Protein AF-A0A7C6SWD1-F1 (afdb_monomer)

pLDDT: mean 77.85, std 13.73, range [25.59, 94.75]

Mean predicted aligned error: 21.2 Å

Radius of gyration: 55.33 Å; Cα contacts (8 Å, |Δi|>4): 1116; chains: 1; bounding box: 123×100×170 Å

Secondary structure (DSSP, 8-state):
-HHHHHTTHHHHHHHHHHHHHHHHHHHHHHHHHHHHHHHHHHHHHHH-STTT-SEEEEEEGGGHHHHHHHHHHHHHHH-TT-EEEE---BTTEEEEEEE--TTT-SHHHHHHHHHHHHTSTTEEEEEE--SSEEEEES--GGGHHHHHHHHHTSTTEEEEEEETTEEEEEEPTT--HHHHHHHHHHHHHTEEEEEEEPPTT---S-HHHHHHHHHHHHHHHS--S-EEE---S--SHHHHHHHHHHHHHHHHHHHHSEEEEEEE-SS----TT-EEEEE-TTS--TT---------------S-----SSEEEEEEEEETTEEEEEEEES-GGG---SSEEEEEE-TTS-EEEEEEEEEEEEHHHHHHHHHHHHHHHHHHHHHHHHHHHHHHHHHHHHHHHHHHHHHHHHHHHHHHHHHHHHHHH-TTS---HHHHHHHHHHHHHHHHHHHHHHHHHHHHHHHHHHHHHHHHHHHHHHHHHHHHHTT-----HHHHHHHHHHHHHHHHHHHHHHHHHHHHHHHHHHHHHHHHHHHHHHHHHHHHHHHTT-HHHHHTSTTHHHHHHHHHHHHHHHHHHHTTS-HHHHHHHHHHHHHHHHHHTTS-HHHHHHHHHHHHHHS----HHHHHHHHHHHHHHHTTSS----EEEEEEETTS-HHHHHHHHHHHH-TT-EEEEEES-EEEE-HHHHHHHHHHHHHHHHHHHHHHHHHHHHIIIIIHHHHHHHHHTT-HHHHHHHHHHHHHHHHHHHHHHHT--BTTB-HHHHHHHHHHHHHHHHHHHHHHS---HHHHHHHHHTT--HHHHIIIIIHHHS-S-HHHHHHTTS-STTS----------

Solvent-accessible surface area (backbone atoms only — not comparable to full-atom values): 45105 Å² total; per-residue (Å²): 104,78,64,39,58,75,73,50,52,56,59,57,49,52,48,44,52,51,49,51,30,51,53,36,29,51,53,21,48,51,52,24,47,52,54,41,52,55,55,47,54,64,51,32,75,78,67,49,58,90,56,60,37,34,33,34,41,34,23,34,48,95,30,43,71,65,24,52,58,49,51,54,50,55,34,68,75,76,38,80,75,48,49,77,45,83,50,74,71,54,94,66,25,34,30,38,36,34,21,65,42,77,90,49,70,43,52,71,46,50,56,51,47,48,54,59,55,51,70,34,58,47,42,76,46,68,45,82,53,53,53,60,45,39,33,38,33,69,41,52,78,54,46,40,68,59,53,42,55,57,54,38,71,40,79,47,40,68,41,41,42,83,53,85,75,26,40,37,39,32,40,38,97,85,40,60,62,70,59,43,51,51,53,52,45,53,55,34,62,45,30,26,32,38,39,42,35,37,50,64,92,45,75,68,95,50,62,65,65,51,39,53,54,49,36,54,47,31,42,76,70,20,60,25,88,40,62,42,74,28,50,73,94,77,73,58,61,71,54,49,52,46,50,50,50,49,49,51,50,42,57,54,46,62,66,47,29,22,35,32,48,30,43,54,72,43,95,71,88,80,51,60,76,41,52,34,36,31,33,61,89,81,70,77,74,84,88,79,72,83,87,86,83,80,91,79,90,74,98,82,73,76,95,70,74,90,69,74,86,43,37,34,25,40,25,68,43,66,59,94,58,36,33,37,19,38,30,45,34,52,52,71,89,83,51,91,66,75,63,25,39,28,17,37,46,51,99,83,70,42,75,69,50,74,32,31,39,26,36,72,48,48,48,50,58,52,51,49,50,53,47,52,51,51,44,52,51,52,52,55,48,53,54,49,52,55,53,53,42,54,50,35,52,52,49,51,53,50,53,51,46,49,54,50,38,53,56,26,49,52,44,28,48,54,24,43,51,54,29,51,56,41,28,78,71,32,94,72,34,29,40,52,72,69,40,42,51,44,31,52,47,29,44,52,55,30,50,56,44,46,52,52,45,54,52,53,54,59,58,47,61,57,48,57,57,51,52,55,51,51,52,52,52,53,54,55,50,50,53,55,52,51,61,52,59,76,67,60,69,94,63,57,69,68,59,48,52,53,51,51,48,52,50,52,50,51,52,56,47,52,58,50,51,55,60,47,52,44,59,53,50,55,44,53,64,63,43,50,67,49,54,55,43,51,51,50,42,50,52,53,50,53,51,55,30,65,77,48,75,33,62,62,57,39,29,60,30,75,57,21,63,61,54,47,48,54,51,44,53,50,50,48,60,47,47,61,56,57,68,68,54,64,58,69,64,50,47,51,55,41,50,50,43,37,52,54,52,57,59,56,64,74,58,59,60,68,58,53,42,52,54,48,50,51,52,55,73,66,49,81,95,61,56,36,18,56,42,29,43,48,44,51,50,47,48,41,47,74,72,47,80,69,50,83,30,48,66,47,33,34,41,29,31,56,81,36,39,66,70,48,42,49,52,51,49,30,69,72,76,35,83,76,45,48,74,49,77,46,63,41,37,42,81,44,79,36,71,66,63,50,52,53,47,52,52,55,48,47,29,20,36,47,22,40,54,41,34,53,52,40,43,52,51,50,39,59,37,48,45,15,36,57,28,30,49,31,39,72,71,73,34,52,68,60,25,40,54,47,31,18,53,51,27,15,50,44,34,38,51,25,33,66,74,58,60,33,47,50,92,99,56,54,70,69,56,44,27,53,52,17,22,52,52,15,39,53,45,41,74,45,7,58,79,76,21,50,62,67,61,67,60,53,53,49,36,53,75,72,66,48,51,75,55,52,43,41,56,66,52,45,39,71,62,28,56,90,25,69,59,35,64,70,42,66,86,71,47,71,78,83,77,72,79,75,92,80,86,80,80,89,133

Structure (mmCIF, N/CA/C/O backbone):
data_AF-A0A7C6SWD1-F1
#
_entry.id   AF-A0A7C6SWD1-F1
#
loop_
_atom_site.group_PDB
_atom_site.id
_atom_site.type_symbol
_atom_site.label_atom_id
_atom_site.label_alt_id
_atom_site.label_comp_id
_atom_site.label_asym_id
_atom_site.label_entity_id
_atom_site.label_seq_id
_atom_site.pdbx_PDB_ins_code
_atom_site.Cartn_x
_atom_site.Cartn_y
_atom_site.Cartn_z
_atom_site.occupancy
_atom_site.B_iso_or_equiv
_atom_site.auth_seq_id
_atom_site.auth_comp_id
_atom_site.auth_asym_id
_atom_site.auth_atom_id
_atom_site.pdbx_PDB_model_num
ATOM 1 N N . MET A 1 1 ? 45.838 28.287 -61.839 1.00 50.56 1 MET A N 1
ATOM 2 C CA . MET A 1 1 ? 45.898 26.916 -61.289 1.00 50.56 1 MET A CA 1
ATOM 3 C C . MET A 1 1 ? 47.101 26.147 -61.828 1.00 50.56 1 MET A C 1
ATOM 5 O O . MET A 1 1 ? 47.895 25.707 -61.017 1.00 50.56 1 MET A O 1
ATOM 9 N N . ARG A 1 2 ? 47.312 26.054 -63.155 1.00 46.94 2 ARG A N 1
ATOM 10 C CA . ARG A 1 2 ? 48.497 25.385 -63.741 1.00 46.94 2 ARG A CA 1
ATOM 11 C C . ARG A 1 2 ? 49.846 25.995 -63.311 1.00 46.94 2 ARG A C 1
ATOM 13 O O . ARG A 1 2 ? 50.797 25.250 -63.139 1.00 46.94 2 ARG A O 1
ATOM 20 N N . GLU A 1 3 ? 49.905 27.308 -63.073 1.00 53.56 3 GLU A N 1
ATOM 21 C CA . GLU A 1 3 ? 51.089 27.993 -62.511 1.00 53.56 3 GLU A CA 1
ATOM 22 C C . GLU A 1 3 ? 51.241 27.790 -60.992 1.00 53.56 3 GLU A C 1
ATOM 24 O O . GLU A 1 3 ? 52.304 27.381 -60.545 1.00 53.56 3 GLU A O 1
ATOM 29 N N . LEU A 1 4 ? 50.157 27.919 -60.210 1.00 55.97 4 LEU A N 1
ATOM 30 C CA . LEU A 1 4 ? 50.128 27.592 -58.766 1.00 55.97 4 LEU A CA 1
ATOM 31 C C . LEU A 1 4 ? 50.550 26.135 -58.464 1.00 55.97 4 LEU A C 1
ATOM 33 O O . LEU A 1 4 ? 51.129 25.860 -57.415 1.00 55.97 4 LEU A O 1
ATOM 37 N N . MET A 1 5 ? 50.262 25.203 -59.383 1.00 55.25 5 MET A N 1
ATOM 38 C CA . MET A 1 5 ? 50.677 23.795 -59.301 1.00 55.25 5 MET A CA 1
ATOM 39 C C . MET A 1 5 ? 52.165 23.582 -59.601 1.00 55.25 5 MET A C 1
ATOM 41 O O . MET A 1 5 ? 52.760 22.664 -59.045 1.00 55.25 5 MET A O 1
ATOM 45 N N . LYS A 1 6 ? 52.776 24.407 -60.462 1.00 54.31 6 LYS A N 1
ATOM 46 C CA . LYS A 1 6 ? 54.198 24.286 -60.827 1.00 54.31 6 LYS A CA 1
ATOM 47 C C . LYS A 1 6 ? 55.140 24.801 -59.731 1.00 54.31 6 LYS A C 1
ATOM 49 O O . LYS A 1 6 ? 56.269 24.339 -59.654 1.00 54.31 6 LYS A O 1
ATOM 54 N N . GLU A 1 7 ? 54.667 25.700 -58.865 1.00 60.09 7 GLU A N 1
ATOM 55 C CA . GLU A 1 7 ? 55.472 26.366 -57.822 1.00 60.09 7 GLU A CA 1
ATOM 56 C C . GLU A 1 7 ? 55.208 25.843 -56.390 1.00 60.09 7 GLU A C 1
ATOM 58 O O . GLU A 1 7 ? 55.654 26.429 -55.402 1.00 60.09 7 GLU A O 1
ATOM 63 N N . GLY A 1 8 ? 54.492 24.719 -56.250 1.00 66.75 8 GLY A N 1
ATOM 64 C CA . GLY A 1 8 ? 54.360 23.980 -54.985 1.00 66.75 8 GLY A CA 1
ATOM 65 C C . GLY A 1 8 ? 53.321 24.506 -53.983 1.00 66.75 8 GLY A C 1
ATOM 66 O O . GLY A 1 8 ? 53.178 23.920 -52.911 1.00 66.75 8 GLY A O 1
ATOM 67 N N . PHE A 1 9 ? 52.550 25.549 -54.312 1.00 71.75 9 PHE A N 1
ATOM 68 C CA . PHE A 1 9 ? 51.517 26.100 -53.417 1.00 71.75 9 PHE A CA 1
ATOM 69 C C . PHE A 1 9 ? 50.364 25.118 -53.153 1.00 71.75 9 PHE A C 1
ATOM 71 O O . PHE A 1 9 ? 49.789 25.101 -52.068 1.00 71.75 9 PHE A O 1
ATOM 78 N N . THR A 1 10 ? 50.046 24.244 -54.113 1.00 72.62 10 THR A N 1
ATOM 79 C CA . THR A 1 10 ? 49.031 23.193 -53.928 1.00 72.62 10 THR A CA 1
ATOM 80 C C . THR A 1 10 ? 49.428 22.153 -52.883 1.00 72.62 10 THR A C 1
ATOM 82 O O . THR A 1 10 ? 48.558 21.636 -52.187 1.00 72.62 10 THR A O 1
ATOM 85 N N . ARG A 1 11 ? 50.730 21.875 -52.722 1.00 76.06 11 ARG A N 1
ATOM 86 C CA . ARG A 1 11 ? 51.235 21.000 -51.655 1.00 76.06 11 ARG A CA 1
ATOM 87 C C . ARG A 1 11 ? 51.046 21.649 -50.288 1.00 76.06 11 ARG A C 1
ATOM 89 O O . ARG A 1 11 ? 50.593 20.980 -49.370 1.00 76.06 11 ARG A O 1
ATOM 96 N N . ASP A 1 12 ? 51.337 22.944 -50.173 1.00 76.44 12 ASP A N 1
ATOM 97 C CA . ASP A 1 12 ? 51.118 23.695 -48.931 1.00 76.44 12 ASP A CA 1
ATOM 98 C C . ASP A 1 12 ? 49.629 23.722 -48.559 1.00 76.44 12 ASP A C 1
ATOM 100 O O . ASP A 1 12 ? 49.278 23.511 -47.402 1.00 76.44 12 ASP A O 1
ATOM 104 N N . LEU A 1 13 ? 48.749 23.886 -49.548 1.00 78.62 13 LEU A N 1
ATOM 105 C CA . LEU A 1 13 ? 47.309 23.865 -49.330 1.00 78.62 13 LEU A CA 1
ATOM 106 C C . LEU A 1 13 ? 46.789 22.493 -48.872 1.00 78.62 13 LEU A C 1
ATOM 108 O O . LEU A 1 13 ? 46.004 22.424 -47.932 1.00 78.62 13 LEU A O 1
ATOM 112 N N . LEU A 1 14 ? 47.239 21.402 -49.499 1.00 82.81 14 LEU A N 1
ATOM 113 C CA . LEU A 1 14 ? 46.870 20.048 -49.070 1.00 82.81 14 LEU A CA 1
ATOM 114 C C . LEU A 1 14 ? 47.338 19.756 -47.640 1.00 82.81 14 LEU A C 1
ATOM 116 O O . LEU A 1 14 ? 46.611 19.122 -46.882 1.00 82.81 14 LEU A O 1
ATOM 120 N N . VAL A 1 15 ? 48.519 20.249 -47.254 1.00 83.56 15 VAL A N 1
ATOM 121 C CA . VAL A 1 15 ? 49.015 20.119 -45.877 1.00 83.56 15 VAL A CA 1
ATOM 122 C C . VAL A 1 15 ? 48.153 20.924 -44.903 1.00 83.56 15 VAL A C 1
ATOM 124 O O . VAL A 1 15 ? 47.833 20.412 -43.836 1.00 83.56 15 VAL A O 1
ATOM 127 N N . VAL A 1 16 ? 47.709 22.132 -45.266 1.00 83.69 16 VAL A N 1
ATOM 128 C CA . VAL A 1 16 ? 46.781 22.923 -44.434 1.00 83.69 16 VAL A CA 1
ATOM 129 C C . VAL A 1 16 ? 45.421 22.231 -44.300 1.00 83.69 16 VAL A C 1
ATOM 131 O O . VAL A 1 16 ? 44.880 22.165 -43.199 1.00 83.69 16 VAL A O 1
ATOM 134 N N . ILE A 1 17 ? 44.883 21.645 -45.372 1.00 86.19 17 ILE A N 1
ATOM 135 C CA . ILE A 1 17 ? 43.638 20.857 -45.314 1.00 86.19 17 ILE A CA 1
ATOM 136 C C . ILE A 1 17 ? 43.816 19.624 -44.411 1.00 86.19 17 ILE A C 1
ATOM 138 O O . ILE A 1 17 ? 42.980 19.354 -43.555 1.00 86.19 17 ILE A O 1
ATOM 142 N N . ALA A 1 18 ? 44.929 18.898 -44.528 1.00 87.12 18 ALA A N 1
ATOM 143 C CA . ALA A 1 18 ? 45.202 17.756 -43.656 1.00 87.12 18 ALA A CA 1
ATOM 144 C C . ALA A 1 18 ? 45.351 18.175 -42.180 1.00 87.12 18 ALA A C 1
ATOM 146 O O . ALA A 1 18 ? 44.801 17.530 -41.288 1.00 87.12 18 ALA A O 1
ATOM 147 N N . LEU A 1 19 ? 46.051 19.282 -41.919 1.00 87.75 19 LEU A N 1
ATOM 148 C CA . LEU A 1 19 ? 46.288 19.800 -40.572 1.00 87.75 19 LEU A CA 1
ATOM 149 C C . LEU A 1 19 ? 45.008 20.356 -39.930 1.00 87.75 19 LEU A C 1
ATOM 151 O O . LEU A 1 19 ? 44.788 20.144 -38.742 1.00 87.75 19 LEU A O 1
ATOM 155 N N . THR A 1 20 ? 44.142 21.015 -40.707 1.00 87.38 20 THR A N 1
ATOM 156 C CA . THR A 1 20 ? 42.818 21.481 -40.249 1.00 87.38 20 THR A CA 1
ATOM 157 C C . THR A 1 20 ? 41.886 20.318 -39.928 1.00 87.38 20 THR A C 1
ATOM 159 O O . THR A 1 20 ? 41.192 20.361 -38.912 1.00 87.38 20 THR A O 1
ATOM 162 N N . VAL A 1 21 ? 41.893 19.251 -40.736 1.00 90.31 21 VAL A N 1
ATOM 163 C CA . VAL A 1 21 ? 41.131 18.035 -40.423 1.00 90.31 21 VAL A CA 1
ATOM 164 C C . VAL A 1 21 ? 41.643 17.405 -39.132 1.00 90.31 21 VAL A C 1
ATOM 166 O O . VAL A 1 21 ? 40.830 17.102 -38.266 1.00 90.31 21 VAL A O 1
ATOM 169 N N . LEU A 1 22 ? 42.961 17.268 -38.959 1.00 90.88 22 LEU A N 1
ATOM 170 C CA . LEU A 1 22 ? 43.548 16.664 -37.760 1.00 90.88 22 LEU A CA 1
ATOM 171 C C . LEU A 1 22 ? 43.262 17.504 -36.507 1.00 90.88 22 LEU A C 1
ATOM 173 O O . LEU A 1 22 ? 42.763 16.974 -35.520 1.00 90.88 22 LEU A O 1
ATOM 177 N N . LEU A 1 23 ? 43.501 18.819 -36.552 1.00 89.62 23 LEU A N 1
ATOM 178 C CA . LEU A 1 23 ? 43.211 19.719 -35.430 1.00 89.62 23 LEU A CA 1
ATOM 179 C C . LEU A 1 23 ? 41.720 19.746 -35.091 1.00 89.62 23 LEU A C 1
ATOM 181 O O . LEU A 1 23 ? 41.357 19.627 -33.922 1.00 89.62 23 LEU A O 1
ATOM 185 N N . GLY A 1 24 ? 40.852 19.860 -36.097 1.00 87.88 24 GLY A N 1
ATOM 186 C CA . GLY A 1 24 ? 39.410 19.858 -35.878 1.00 87.88 24 GLY A CA 1
ATOM 187 C C . GLY A 1 24 ? 38.896 18.516 -35.359 1.00 87.88 24 GLY A C 1
ATOM 188 O O . GLY A 1 24 ? 38.059 18.507 -34.460 1.00 87.88 24 GLY A O 1
ATOM 189 N N . ALA A 1 25 ? 39.438 17.391 -35.831 1.00 90.31 25 ALA A N 1
ATOM 190 C CA . ALA A 1 25 ? 39.110 16.068 -35.308 1.00 90.31 25 ALA A CA 1
ATOM 191 C C . ALA A 1 25 ? 39.578 15.894 -33.855 1.00 90.31 25 ALA A C 1
ATOM 193 O O . ALA A 1 25 ? 38.829 15.353 -33.042 1.00 90.31 25 ALA A O 1
ATOM 194 N N . SER A 1 26 ? 40.765 16.399 -33.501 1.00 91.31 26 SER A N 1
ATOM 195 C CA . SER A 1 26 ? 41.279 16.384 -32.125 1.00 91.31 26 SER A CA 1
ATOM 196 C C . SER A 1 26 ? 40.416 17.219 -31.179 1.00 91.31 26 SER A C 1
ATOM 198 O O . SER A 1 26 ? 40.019 16.727 -30.125 1.00 91.31 26 SER A O 1
ATOM 200 N N . VAL A 1 27 ? 40.066 18.454 -31.566 1.00 90.88 27 VAL A N 1
ATOM 201 C CA . VAL A 1 27 ? 39.179 19.326 -30.774 1.00 90.88 27 VAL A CA 1
ATOM 202 C C . VAL A 1 27 ? 37.801 18.688 -30.619 1.00 90.88 27 VAL A C 1
ATOM 204 O O . VAL A 1 27 ? 37.294 18.579 -29.507 1.00 90.88 27 VAL A O 1
ATOM 207 N N . THR A 1 28 ? 37.223 18.203 -31.718 1.00 91.19 28 THR A N 1
ATOM 208 C CA . THR A 1 28 ? 35.916 17.534 -31.711 1.00 91.19 28 THR A CA 1
ATOM 209 C C . THR A 1 28 ? 35.915 16.316 -30.799 1.00 91.19 28 THR A C 1
ATOM 211 O O . THR A 1 28 ? 35.020 16.169 -29.971 1.00 91.19 28 THR A O 1
ATOM 214 N N . SER A 1 29 ? 36.930 15.459 -30.913 1.00 87.56 29 SER A N 1
ATOM 215 C CA . SER A 1 29 ? 37.047 14.256 -30.088 1.00 87.56 29 SER A CA 1
ATOM 216 C C . SER A 1 29 ? 37.226 14.604 -28.613 1.00 87.56 29 SER A C 1
ATOM 218 O O . SER A 1 29 ? 36.608 13.962 -27.768 1.00 87.56 29 SER A O 1
ATOM 220 N N . GLY A 1 30 ? 38.012 15.641 -28.302 1.00 89.31 30 GLY A N 1
ATOM 221 C CA . GLY A 1 30 ? 38.207 16.131 -26.938 1.00 89.31 30 GLY A CA 1
ATOM 222 C C . GLY A 1 30 ? 36.920 16.669 -26.310 1.00 89.31 30 GLY A C 1
ATOM 223 O O . GLY A 1 30 ? 36.567 16.265 -25.204 1.00 89.31 30 GLY A O 1
ATOM 224 N N . VAL A 1 31 ? 36.177 17.517 -27.030 1.00 88.88 31 VAL A N 1
ATOM 225 C CA . VAL A 1 31 ? 34.893 18.063 -26.552 1.00 88.88 31 VAL A CA 1
ATOM 226 C C . VAL A 1 31 ? 33.851 16.954 -26.402 1.00 88.88 31 VAL A C 1
ATOM 228 O O . VAL A 1 31 ? 33.197 16.864 -25.367 1.00 88.88 31 VAL A O 1
ATOM 231 N N . ALA A 1 32 ? 33.728 16.066 -27.391 1.00 86.69 32 ALA A N 1
ATOM 232 C CA . ALA A 1 32 ? 32.797 14.942 -27.327 1.00 86.69 32 ALA A CA 1
ATOM 233 C C . ALA A 1 32 ? 33.130 13.981 -26.173 1.00 86.69 32 ALA A C 1
ATOM 235 O O . ALA A 1 32 ? 32.223 13.461 -25.527 1.00 86.69 32 ALA A O 1
ATOM 236 N N . TYR A 1 33 ? 34.417 13.757 -25.890 1.00 85.88 33 TYR A N 1
ATOM 237 C CA . TYR A 1 33 ? 34.855 12.970 -24.740 1.00 85.88 33 TYR A CA 1
ATOM 238 C C . TYR A 1 33 ? 34.499 13.649 -23.414 1.00 85.88 33 TYR A C 1
ATOM 240 O O . TYR A 1 33 ? 33.935 12.995 -22.543 1.00 85.88 33 TYR A O 1
ATOM 248 N N . ALA A 1 34 ? 34.765 14.952 -23.277 1.00 87.06 34 ALA A N 1
ATOM 249 C CA . ALA A 1 34 ? 34.458 15.707 -22.063 1.00 87.06 34 ALA A CA 1
ATOM 250 C C . ALA A 1 34 ? 32.954 15.707 -21.745 1.00 87.06 34 ALA A C 1
ATOM 252 O O . ALA A 1 34 ? 32.561 15.429 -20.614 1.00 87.06 34 ALA A O 1
ATOM 253 N N . VAL A 1 35 ? 32.107 15.946 -22.753 1.00 85.12 35 VAL A N 1
ATOM 254 C CA . VAL A 1 35 ? 30.645 15.902 -22.587 1.00 85.12 35 VAL A CA 1
ATOM 255 C C . VAL A 1 35 ? 30.177 14.493 -22.223 1.00 85.12 35 VAL A C 1
ATOM 257 O O . VAL A 1 35 ? 29.372 14.331 -21.311 1.00 85.12 35 VAL A O 1
ATOM 260 N N . ASN A 1 36 ? 30.717 13.461 -22.877 1.00 82.31 36 ASN A N 1
ATOM 261 C CA . ASN A 1 36 ? 30.383 12.075 -22.553 1.00 82.31 36 ASN A CA 1
ATOM 262 C C . ASN A 1 36 ? 30.798 11.691 -21.125 1.00 82.31 36 ASN A C 1
ATOM 264 O O . ASN A 1 36 ? 30.042 11.011 -20.445 1.00 82.31 36 ASN A O 1
ATOM 268 N N . ALA A 1 37 ? 31.973 12.129 -20.664 1.00 82.00 37 ALA A N 1
ATOM 269 C CA . ALA A 1 37 ? 32.446 11.876 -19.305 1.00 82.00 37 ALA A CA 1
ATOM 270 C C . ALA A 1 37 ? 31.551 12.551 -18.254 1.00 82.00 37 ALA A C 1
ATOM 272 O O . ALA A 1 37 ? 31.176 11.913 -17.275 1.00 82.00 37 ALA A O 1
ATOM 273 N N . TYR A 1 38 ? 31.150 13.804 -18.492 1.00 81.94 38 TYR A N 1
ATOM 274 C CA . TYR A 1 38 ? 30.226 14.524 -17.613 1.00 81.94 38 TYR A CA 1
ATOM 275 C C . TYR A 1 38 ? 28.860 13.828 -17.512 1.00 81.94 38 TYR A C 1
ATOM 277 O O . TYR A 1 38 ? 28.358 13.605 -16.412 1.00 81.94 38 TYR A O 1
ATOM 285 N N . LEU A 1 39 ? 28.273 13.443 -18.651 1.00 75.69 39 LEU A N 1
ATOM 286 C CA . LEU A 1 39 ? 26.980 12.753 -18.675 1.00 75.69 39 LEU A CA 1
ATOM 287 C C . LEU A 1 39 ? 27.056 11.355 -18.049 1.00 75.69 39 LEU A C 1
ATOM 289 O O . LEU A 1 39 ? 26.149 10.964 -17.319 1.00 75.69 39 LEU A O 1
ATOM 293 N N . ALA A 1 40 ? 28.140 10.615 -18.301 1.00 69.62 40 ALA A N 1
ATOM 294 C CA . ALA A 1 40 ? 28.353 9.305 -17.699 1.00 69.62 40 ALA A CA 1
ATOM 295 C C . ALA A 1 40 ? 28.414 9.404 -16.171 1.00 69.62 40 ALA A C 1
ATOM 297 O O . ALA A 1 40 ? 27.711 8.656 -15.507 1.00 69.62 40 ALA A O 1
ATOM 298 N N . GLN A 1 41 ? 29.164 10.365 -15.619 1.00 75.31 41 GLN A N 1
ATOM 299 C CA . GLN A 1 41 ? 29.315 10.536 -14.170 1.00 75.31 41 GLN A CA 1
ATOM 300 C C . GLN A 1 41 ? 27.991 10.847 -13.449 1.00 75.31 41 GLN A C 1
ATOM 302 O O . GLN A 1 41 ? 27.778 10.389 -12.328 1.00 75.31 41 GLN A O 1
ATOM 307 N N . GLN A 1 42 ? 27.088 11.594 -14.090 1.00 72.94 42 GLN A N 1
ATOM 308 C CA . GLN A 1 42 ? 25.751 11.869 -13.547 1.00 72.94 42 GLN A CA 1
ATOM 309 C C . GLN A 1 42 ? 24.875 10.609 -13.494 1.00 72.94 42 GLN A C 1
ATOM 311 O O . GLN A 1 42 ? 24.130 10.410 -12.539 1.00 72.94 42 GLN A O 1
ATOM 316 N N . VAL A 1 43 ? 24.978 9.735 -14.499 1.00 67.62 43 VAL A N 1
ATOM 317 C CA . VAL A 1 43 ? 24.188 8.496 -14.558 1.00 67.62 43 VAL A CA 1
ATOM 318 C C . VAL A 1 43 ? 24.776 7.409 -13.653 1.00 67.62 43 VAL A C 1
ATOM 320 O O . VAL A 1 43 ? 24.034 6.730 -12.942 1.00 67.62 43 VAL A O 1
ATOM 323 N N . THR A 1 44 ? 26.101 7.272 -13.608 1.00 65.50 44 THR A N 1
ATOM 324 C CA . THR A 1 44 ? 26.785 6.241 -12.810 1.00 65.50 44 THR A CA 1
ATOM 325 C C . THR A 1 44 ? 26.741 6.529 -11.313 1.00 65.50 44 THR A C 1
ATOM 327 O O . THR A 1 44 ? 26.662 5.592 -10.522 1.00 65.50 44 THR A O 1
ATOM 330 N N . GLY A 1 45 ? 26.696 7.805 -10.908 1.00 60.56 45 GLY A N 1
ATOM 331 C CA . GLY A 1 45 ? 26.544 8.201 -9.504 1.00 60.56 45 GLY A CA 1
ATOM 332 C C . GLY A 1 45 ? 25.238 7.729 -8.851 1.00 60.56 45 GLY A C 1
ATOM 333 O O . GLY A 1 45 ? 25.189 7.591 -7.632 1.00 60.56 45 GLY A O 1
ATOM 334 N N . VAL A 1 46 ? 24.204 7.443 -9.648 1.00 63.31 46 VAL A N 1
ATOM 335 C CA . VAL A 1 46 ? 22.887 6.991 -9.163 1.00 63.31 46 VAL A CA 1
ATOM 336 C C . VAL A 1 46 ? 22.663 5.496 -9.420 1.00 63.31 46 VAL A C 1
ATOM 338 O O . VAL A 1 46 ? 22.012 4.830 -8.619 1.00 63.31 46 VAL A O 1
ATOM 341 N N . LEU A 1 47 ? 23.195 4.954 -10.522 1.00 62.12 47 LEU A N 1
ATOM 342 C CA . LEU A 1 47 ? 22.848 3.615 -11.025 1.00 62.12 47 LEU A CA 1
ATOM 343 C C . LEU A 1 47 ? 24.029 2.627 -11.129 1.00 62.12 47 LEU A C 1
ATOM 345 O O . LEU A 1 47 ? 23.800 1.485 -11.529 1.00 62.12 47 LEU A O 1
ATOM 349 N N . GLY A 1 48 ? 25.265 3.032 -10.808 1.00 65.50 48 GLY A N 1
ATOM 350 C CA . GLY A 1 48 ? 26.479 2.234 -11.051 1.00 65.50 48 GLY A CA 1
ATOM 351 C C . GLY A 1 48 ? 26.864 2.146 -12.536 1.00 65.50 48 GLY A C 1
ATOM 352 O O . GLY A 1 48 ? 26.088 2.552 -13.410 1.00 65.50 48 GLY A O 1
ATOM 353 N N . ASP A 1 49 ? 28.057 1.627 -12.842 1.00 68.12 49 ASP A N 1
ATOM 354 C CA . ASP A 1 49 ? 28.500 1.424 -14.225 1.00 68.12 49 ASP A CA 1
ATOM 355 C C . ASP A 1 49 ? 27.652 0.344 -14.935 1.00 68.12 49 ASP A C 1
ATOM 357 O O . ASP A 1 49 ? 27.032 -0.538 -14.324 1.00 68.12 49 ASP A O 1
ATOM 361 N N . LEU A 1 50 ? 27.575 0.427 -16.269 1.00 68.12 50 LEU A N 1
ATOM 362 C CA . LEU A 1 50 ? 26.811 -0.530 -17.073 1.00 68.12 50 LEU A CA 1
ATOM 363 C C . LEU A 1 50 ? 27.462 -1.920 -16.991 1.00 68.12 50 LEU A C 1
ATOM 365 O O . LEU A 1 50 ? 28.617 -2.085 -17.376 1.00 68.12 50 LEU A O 1
ATOM 369 N N . GLY A 1 51 ? 26.707 -2.917 -16.521 1.00 71.38 51 GLY A N 1
ATOM 370 C CA . GLY A 1 51 ? 27.190 -4.293 -16.349 1.00 71.38 51 GLY A CA 1
ATOM 371 C C . GLY A 1 51 ? 28.083 -4.520 -15.120 1.00 71.38 51 GLY A C 1
ATOM 372 O O . GLY A 1 51 ? 28.599 -5.627 -14.959 1.00 71.38 51 GLY A O 1
ATOM 373 N N . GLU A 1 52 ? 28.260 -3.506 -14.261 1.00 82.12 52 GLU A N 1
ATOM 374 C CA . GLU A 1 52 ? 29.004 -3.625 -12.996 1.00 82.12 52 GLU A CA 1
ATOM 375 C C . GLU A 1 52 ? 28.250 -4.494 -11.987 1.00 82.12 52 GLU A C 1
ATOM 377 O O . GLU A 1 52 ? 28.847 -5.363 -11.363 1.00 82.12 52 GLU A O 1
ATOM 382 N N . TYR A 1 53 ? 26.934 -4.297 -11.877 1.00 87.81 53 TYR A N 1
ATOM 383 C CA . TYR A 1 53 ? 26.061 -5.010 -10.946 1.00 87.81 53 TYR A CA 1
ATOM 384 C C . TYR A 1 53 ? 24.982 -5.789 -11.692 1.00 87.81 53 TYR A C 1
ATOM 386 O O . TYR A 1 53 ? 24.483 -5.344 -12.728 1.00 87.81 53 TYR A O 1
ATOM 394 N N . ASP A 1 54 ? 24.597 -6.930 -11.127 1.00 89.00 54 ASP A N 1
ATOM 395 C CA . ASP A 1 54 ? 23.650 -7.873 -11.718 1.00 89.00 54 ASP A CA 1
ATOM 396 C C . ASP A 1 54 ? 22.280 -7.838 -11.025 1.00 89.00 54 ASP A C 1
ATOM 398 O O . ASP A 1 54 ? 21.260 -8.098 -11.669 1.00 89.00 54 ASP A O 1
ATOM 402 N N . LEU A 1 55 ? 22.229 -7.476 -9.736 1.00 90.56 55 LEU A N 1
ATOM 403 C CA . LEU A 1 55 ? 20.997 -7.390 -8.946 1.00 90.56 55 LEU A CA 1
ATOM 404 C C . LEU A 1 55 ? 21.025 -6.203 -7.976 1.00 90.56 55 LEU A C 1
ATOM 406 O O . LEU A 1 55 ? 22.088 -5.784 -7.516 1.00 90.56 55 LEU A O 1
ATOM 410 N N . ILE A 1 56 ? 19.838 -5.708 -7.633 1.00 90.31 56 ILE A N 1
ATOM 411 C CA . ILE A 1 56 ? 19.597 -4.770 -6.537 1.00 90.31 56 ILE A CA 1
ATOM 412 C C . ILE A 1 56 ? 18.695 -5.465 -5.524 1.00 90.31 56 ILE A C 1
ATOM 414 O O . ILE A 1 56 ? 17.597 -5.900 -5.871 1.00 90.31 56 ILE A O 1
ATOM 418 N N . LEU A 1 57 ? 19.136 -5.550 -4.276 1.00 91.75 57 LEU A N 1
ATOM 419 C CA . LEU A 1 57 ? 18.291 -5.929 -3.153 1.00 91.75 57 LEU A CA 1
ATOM 420 C C . LEU A 1 57 ? 17.770 -4.657 -2.480 1.00 91.75 57 LEU A C 1
ATOM 422 O O . LEU A 1 57 ? 18.550 -3.813 -2.038 1.00 91.75 57 LEU A O 1
ATOM 426 N N . HIS A 1 58 ? 16.449 -4.531 -2.402 1.00 93.00 58 HIS A N 1
ATOM 427 C CA . HIS A 1 58 ? 15.787 -3.445 -1.690 1.00 93.00 58 HIS A CA 1
ATOM 428 C C . HIS A 1 58 ? 15.515 -3.881 -0.253 1.00 93.00 58 HIS A C 1
ATOM 430 O O . HIS A 1 58 ? 14.821 -4.875 -0.039 1.00 93.00 58 HIS A O 1
ATOM 436 N N . VAL A 1 59 ? 16.011 -3.129 0.725 1.00 92.69 59 VAL A N 1
ATOM 437 C CA . VAL A 1 59 ? 15.843 -3.409 2.157 1.00 92.69 59 VAL A CA 1
ATOM 438 C C . VAL A 1 59 ? 15.241 -2.186 2.834 1.00 92.69 59 VAL A C 1
ATOM 440 O O . VAL A 1 59 ? 15.592 -1.059 2.497 1.00 92.69 59 VAL A O 1
ATOM 443 N N . ARG A 1 60 ? 14.325 -2.387 3.778 1.00 91.69 60 ARG A N 1
ATOM 444 C CA . ARG A 1 60 ? 13.809 -1.303 4.621 1.00 91.69 60 ARG A CA 1
ATOM 445 C C . ARG A 1 60 ? 14.939 -0.676 5.444 1.00 91.69 60 ARG A C 1
ATOM 447 O O . ARG A 1 60 ? 15.762 -1.403 6.001 1.00 91.69 60 ARG A O 1
ATOM 454 N N . GLU A 1 61 ? 14.992 0.651 5.501 1.00 90.06 61 GLU A N 1
ATOM 455 C CA . GLU A 1 61 ? 16.095 1.393 6.128 1.00 90.06 61 GLU A CA 1
ATOM 456 C C . GLU A 1 61 ? 16.314 0.989 7.597 1.00 90.06 61 GLU A C 1
ATOM 458 O O . GLU A 1 61 ? 17.450 0.772 8.017 1.00 90.06 61 GLU A O 1
ATOM 463 N N . GLU A 1 62 ? 15.236 0.744 8.344 1.00 90.19 62 GLU A N 1
ATOM 464 C CA . GLU A 1 62 ? 15.273 0.313 9.745 1.00 90.19 62 GLU A CA 1
ATOM 465 C C . GLU A 1 62 ? 15.920 -1.066 9.969 1.00 90.19 62 GLU A C 1
ATOM 467 O O . GLU A 1 62 ? 16.331 -1.388 11.080 1.00 90.19 62 GLU A O 1
ATOM 472 N N . SER A 1 63 ? 16.020 -1.893 8.922 1.00 90.50 63 SER A N 1
ATOM 473 C CA . SER A 1 63 ? 16.606 -3.242 8.969 1.00 90.50 63 SER A CA 1
ATOM 474 C C . SER A 1 63 ? 17.972 -3.328 8.275 1.00 90.50 63 SER A C 1
ATOM 476 O O . SER A 1 63 ? 18.499 -4.426 8.096 1.00 90.50 63 SER A O 1
ATOM 478 N N . CYS A 1 64 ? 18.559 -2.191 7.883 1.00 89.69 64 CYS A N 1
ATOM 479 C CA . CYS A 1 64 ? 19.764 -2.135 7.050 1.00 89.69 64 CYS A CA 1
ATOM 480 C C . CYS A 1 64 ? 20.967 -2.870 7.672 1.00 89.69 64 CYS A C 1
ATOM 482 O O . CYS A 1 64 ? 21.618 -3.671 6.999 1.00 89.69 64 CYS A O 1
ATOM 484 N N . ASP A 1 65 ? 21.240 -2.662 8.963 1.00 88.94 65 ASP A N 1
ATOM 485 C CA . ASP A 1 65 ? 22.405 -3.265 9.625 1.00 88.94 65 ASP A CA 1
ATOM 486 C C . ASP A 1 65 ? 22.275 -4.787 9.780 1.00 88.94 65 ASP A C 1
ATOM 488 O O . ASP A 1 65 ? 23.238 -5.523 9.545 1.00 88.94 65 ASP A O 1
ATOM 492 N N . ALA A 1 66 ? 21.072 -5.271 10.109 1.00 88.75 66 ALA A N 1
ATOM 493 C CA . ALA A 1 66 ? 20.776 -6.701 10.184 1.00 88.75 66 ALA A CA 1
ATOM 494 C C . ALA A 1 66 ? 20.860 -7.361 8.799 1.00 88.75 66 ALA A C 1
ATOM 496 O O . ALA A 1 66 ? 21.422 -8.449 8.658 1.00 88.75 66 ALA A O 1
ATOM 497 N N . ALA A 1 67 ? 20.357 -6.679 7.768 1.00 90.75 67 ALA A N 1
ATOM 498 C CA . ALA A 1 67 ? 20.443 -7.145 6.394 1.00 90.75 67 ALA A CA 1
ATOM 499 C C . ALA A 1 67 ? 21.891 -7.227 5.907 1.00 90.75 67 ALA A C 1
ATOM 501 O O . ALA A 1 67 ? 22.270 -8.238 5.322 1.00 90.75 67 ALA A O 1
ATOM 502 N N . ARG A 1 68 ? 22.723 -6.213 6.191 1.00 91.94 68 ARG A N 1
ATOM 503 C CA . ARG A 1 68 ? 24.138 -6.189 5.786 1.00 91.94 68 ARG A CA 1
ATOM 504 C C . ARG A 1 68 ? 24.886 -7.424 6.299 1.00 91.94 68 ARG A C 1
ATOM 506 O O . ARG A 1 68 ? 25.566 -8.092 5.524 1.00 91.94 68 ARG A O 1
ATOM 513 N N . ALA A 1 69 ? 24.695 -7.771 7.5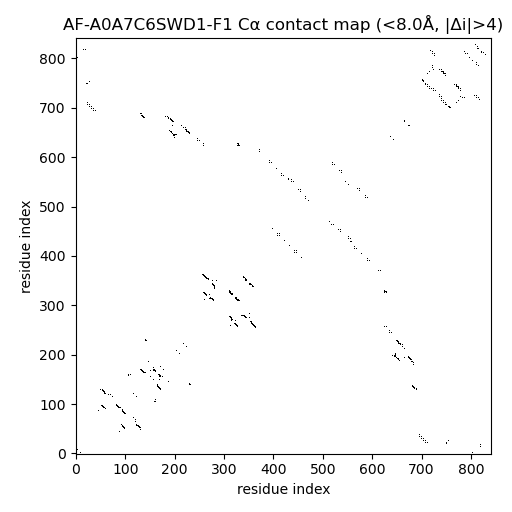73 1.00 89.69 69 ALA A N 1
ATOM 514 C CA . ALA A 1 69 ? 25.328 -8.941 8.180 1.00 89.69 69 ALA A CA 1
ATOM 515 C C . ALA A 1 69 ? 24.895 -10.268 7.525 1.00 89.69 69 ALA A C 1
ATOM 517 O O . ALA A 1 69 ? 25.729 -11.146 7.291 1.00 89.69 69 ALA A O 1
ATOM 518 N N . GLU A 1 70 ? 23.607 -10.422 7.202 1.00 91.06 70 GLU A N 1
ATOM 519 C CA . GLU A 1 70 ? 23.108 -11.649 6.569 1.00 91.06 70 GLU A CA 1
ATOM 520 C C . GLU A 1 70 ? 23.492 -11.727 5.080 1.00 91.06 70 GLU A C 1
ATOM 522 O O . GLU A 1 70 ? 23.843 -12.804 4.599 1.00 91.06 70 GLU A O 1
ATOM 527 N N . ILE A 1 71 ? 23.530 -10.601 4.356 1.00 91.44 71 ILE A N 1
ATOM 528 C CA . ILE A 1 71 ? 24.008 -10.537 2.962 1.00 91.44 71 ILE A CA 1
ATOM 529 C C . ILE A 1 71 ? 25.462 -11.017 2.871 1.00 91.44 71 ILE A C 1
ATOM 531 O O . ILE A 1 71 ? 25.776 -11.879 2.043 1.00 91.44 71 ILE A O 1
ATOM 535 N N . ASP A 1 72 ? 26.342 -10.518 3.745 1.00 89.31 72 ASP A N 1
ATOM 536 C CA . ASP A 1 72 ? 27.753 -10.922 3.776 1.00 89.31 72 ASP A CA 1
ATOM 537 C C . ASP A 1 72 ? 27.908 -12.426 4.043 1.00 89.31 72 ASP A C 1
ATOM 539 O O . ASP A 1 72 ? 28.765 -13.095 3.450 1.00 89.31 72 ASP A O 1
ATOM 543 N N . LYS A 1 73 ? 27.042 -12.990 4.892 1.00 88.81 73 LYS A N 1
ATOM 544 C CA . LYS A 1 73 ? 26.993 -14.424 5.191 1.00 88.81 73 LYS A CA 1
ATOM 545 C C . LYS A 1 73 ? 26.518 -15.249 3.992 1.00 88.81 73 LYS A C 1
ATOM 547 O O . LYS A 1 73 ? 27.178 -16.234 3.651 1.00 88.81 73 LYS A O 1
ATOM 552 N N . VAL A 1 74 ? 25.435 -14.841 3.322 1.00 88.75 74 VAL A N 1
ATOM 553 C CA . VAL A 1 74 ? 24.912 -15.496 2.105 1.00 88.75 74 VAL A CA 1
ATOM 554 C C . VAL A 1 74 ? 25.981 -15.530 1.010 1.00 88.75 74 VAL A C 1
ATOM 556 O O . VAL A 1 74 ? 26.229 -16.574 0.396 1.00 88.75 74 VAL A O 1
ATOM 559 N N . ILE A 1 75 ? 26.677 -14.413 0.803 1.00 88.44 75 ILE A N 1
ATOM 560 C CA . ILE A 1 75 ? 27.696 -14.291 -0.242 1.00 88.44 75 ILE A CA 1
ATOM 561 C C . ILE A 1 75 ? 28.947 -15.098 0.089 1.00 88.44 75 ILE A C 1
ATOM 563 O O . ILE A 1 75 ? 29.452 -15.831 -0.765 1.00 88.44 75 ILE A O 1
ATOM 567 N N . SER A 1 76 ? 29.411 -15.043 1.337 1.00 84.56 76 SER A N 1
ATOM 568 C CA . SER A 1 76 ? 30.588 -15.799 1.779 1.00 84.56 76 SER A CA 1
ATOM 569 C C . SER A 1 76 ? 30.372 -17.318 1.736 1.00 84.56 76 SER A C 1
ATOM 571 O O . SER A 1 76 ? 31.323 -18.066 1.488 1.00 84.56 76 SER A O 1
ATOM 573 N N . ALA A 1 77 ? 29.136 -17.781 1.956 1.00 82.56 77 ALA A N 1
ATOM 574 C CA . ALA A 1 77 ? 28.789 -19.200 1.974 1.00 82.56 77 ALA A CA 1
ATOM 575 C C . ALA A 1 77 ? 28.660 -19.814 0.569 1.00 82.56 77 ALA A C 1
ATOM 577 O O . ALA A 1 77 ? 29.159 -20.918 0.344 1.00 82.56 77 ALA A O 1
ATOM 578 N N . GLY A 1 78 ? 28.006 -19.115 -0.369 1.00 77.69 78 GLY A N 1
ATOM 579 C CA . GLY A 1 78 ? 27.608 -19.689 -1.665 1.00 77.69 78 GLY A CA 1
ATOM 580 C C . GLY A 1 78 ? 28.134 -18.981 -2.917 1.00 77.69 78 GLY A C 1
ATOM 581 O O . GLY A 1 78 ? 28.158 -19.594 -3.982 1.00 77.69 78 GLY A O 1
ATOM 582 N N . PHE A 1 79 ? 28.587 -17.727 -2.815 1.00 85.31 79 PHE A N 1
ATOM 583 C CA . PHE A 1 79 ? 28.877 -16.860 -3.968 1.00 85.31 79 PHE A CA 1
ATOM 584 C C . PHE A 1 79 ? 30.259 -16.202 -3.857 1.00 85.31 79 PHE A C 1
ATOM 586 O O . PHE A 1 79 ? 30.410 -14.983 -3.932 1.00 85.31 79 PHE A O 1
ATOM 593 N N . LYS A 1 80 ? 31.303 -17.024 -3.680 1.00 80.38 80 LYS A N 1
ATOM 594 C CA . LYS A 1 80 ? 32.691 -16.544 -3.563 1.00 80.38 80 LYS A CA 1
ATOM 595 C C . LYS A 1 80 ? 33.091 -15.705 -4.781 1.00 80.38 80 LYS A C 1
ATOM 597 O O . LYS A 1 80 ? 33.036 -16.182 -5.911 1.00 80.38 80 LYS A O 1
ATOM 602 N N . GLY A 1 81 ? 33.542 -14.477 -4.526 1.00 80.94 81 GLY A N 1
ATOM 603 C CA . GLY A 1 81 ? 33.926 -13.513 -5.560 1.00 80.94 81 GLY A CA 1
ATOM 604 C C . GLY A 1 81 ? 32.798 -12.585 -6.019 1.00 80.94 81 GLY A C 1
ATOM 605 O O . GLY A 1 81 ? 33.043 -11.761 -6.894 1.00 80.94 81 GLY A O 1
ATOM 606 N N . ALA A 1 82 ? 31.591 -12.695 -5.452 1.00 87.62 82 ALA A N 1
ATOM 607 C CA . ALA A 1 82 ? 30.574 -11.662 -5.611 1.00 87.62 82 ALA A CA 1
ATOM 608 C C . ALA A 1 82 ? 30.915 -10.433 -4.755 1.00 87.62 82 ALA A C 1
ATOM 610 O O . ALA A 1 82 ? 31.445 -10.556 -3.648 1.00 87.62 82 ALA A O 1
ATOM 611 N N . HIS A 1 83 ? 30.614 -9.250 -5.281 1.00 86.62 83 HIS A N 1
ATOM 612 C CA . HIS A 1 83 ? 30.868 -7.973 -4.621 1.00 86.62 83 HIS A CA 1
ATOM 613 C C . HIS A 1 83 ? 29.550 -7.268 -4.318 1.00 86.62 83 HIS A C 1
ATOM 615 O O . HIS A 1 83 ? 28.671 -7.209 -5.177 1.00 86.62 83 HIS A O 1
ATOM 621 N N . VAL A 1 84 ? 29.429 -6.712 -3.112 1.00 89.88 84 VAL A N 1
ATOM 622 C CA . VAL A 1 84 ? 28.272 -5.906 -2.706 1.00 89.88 84 VAL A CA 1
ATOM 623 C C . VAL A 1 84 ? 28.698 -4.482 -2.460 1.00 89.88 84 VAL A C 1
ATOM 625 O O . VAL A 1 84 ? 29.734 -4.227 -1.846 1.00 89.88 84 VAL A O 1
ATOM 628 N N . LYS A 1 85 ? 27.867 -3.554 -2.917 1.00 88.50 85 LYS A N 1
ATOM 629 C CA . LYS A 1 85 ? 27.999 -2.139 -2.618 1.00 88.50 85 LYS A CA 1
ATOM 630 C C . LYS A 1 85 ? 26.665 -1.588 -2.154 1.00 88.50 85 LYS A C 1
ATOM 632 O O . LYS A 1 85 ? 25.638 -1.789 -2.795 1.00 88.50 85 LYS A O 1
ATOM 637 N N . GLU A 1 86 ? 26.695 -0.857 -1.054 1.00 88.12 86 GLU A N 1
ATOM 638 C CA . GLU A 1 86 ? 25.535 -0.113 -0.588 1.00 88.12 86 GLU A CA 1
ATOM 639 C C . GLU A 1 86 ? 25.317 1.136 -1.451 1.00 88.12 86 GLU A C 1
ATOM 641 O O . GLU A 1 86 ? 26.242 1.893 -1.758 1.00 88.12 86 GLU A O 1
ATOM 646 N N . GLY A 1 87 ? 24.081 1.286 -1.901 1.00 82.69 87 GLY A N 1
ATOM 647 C CA . GLY A 1 87 ? 23.570 2.358 -2.733 1.00 82.69 87 GLY A CA 1
ATOM 648 C C . GLY A 1 87 ? 22.886 3.465 -1.936 1.00 82.69 87 GLY A C 1
ATOM 649 O O . GLY A 1 87 ? 22.744 3.363 -0.720 1.00 82.69 87 GLY A O 1
ATOM 650 N N . PRO A 1 88 ? 22.416 4.526 -2.614 1.00 78.69 88 PRO A N 1
ATOM 651 C CA . PRO A 1 88 ? 21.669 5.590 -1.958 1.00 78.69 88 PRO A CA 1
ATOM 652 C C . PRO A 1 88 ? 20.334 5.071 -1.407 1.00 78.69 88 PRO A C 1
ATOM 654 O O . PRO A 1 88 ? 19.679 4.226 -2.028 1.00 78.69 88 PRO A O 1
ATOM 657 N N . VAL A 1 89 ? 19.916 5.617 -0.265 1.00 83.69 89 VAL A N 1
ATOM 658 C CA . VAL A 1 89 ? 18.585 5.385 0.307 1.00 83.69 89 VAL A CA 1
ATOM 659 C C . VAL A 1 89 ? 17.555 6.155 -0.513 1.00 83.69 89 VAL A C 1
ATOM 661 O O . VAL A 1 89 ? 17.712 7.349 -0.768 1.00 83.69 89 VAL A O 1
ATOM 664 N N . VAL A 1 90 ? 16.496 5.471 -0.943 1.00 79.75 90 VAL A N 1
ATOM 665 C CA . VAL A 1 90 ? 15.411 6.065 -1.731 1.00 79.75 90 VAL A CA 1
ATOM 666 C C . VAL A 1 90 ? 14.084 5.675 -1.096 1.00 79.75 90 VAL A C 1
ATOM 668 O O . VAL A 1 90 ? 13.786 4.489 -0.988 1.00 79.75 90 VAL A O 1
ATOM 671 N N . LEU A 1 91 ? 13.281 6.666 -0.691 1.00 80.50 91 LEU A N 1
ATOM 672 C CA . LEU A 1 91 ? 11.945 6.462 -0.106 1.00 80.50 91 LEU A CA 1
ATOM 673 C C . LEU A 1 91 ? 11.947 5.492 1.099 1.00 80.50 91 LEU A C 1
ATOM 675 O O . LEU A 1 91 ? 11.113 4.590 1.169 1.00 80.50 91 LEU A O 1
ATOM 679 N N . GLY A 1 92 ? 12.915 5.636 2.012 1.00 82.31 92 GLY A N 1
ATOM 680 C CA . GLY A 1 92 ? 13.047 4.772 3.197 1.00 82.31 92 GLY A CA 1
ATOM 681 C C . GLY A 1 92 ? 13.518 3.342 2.897 1.00 82.31 92 GLY A C 1
ATOM 682 O O . GLY A 1 92 ? 13.354 2.444 3.722 1.00 82.31 92 GLY A O 1
ATOM 683 N N . LYS A 1 93 ? 14.069 3.095 1.698 1.00 85.94 93 LYS A N 1
ATOM 684 C CA . LYS A 1 93 ? 14.659 1.808 1.309 1.00 85.94 93 LYS A CA 1
ATOM 685 C C . LYS A 1 93 ? 16.145 1.960 1.003 1.00 85.94 93 LYS A C 1
ATOM 687 O O . LYS A 1 93 ? 16.522 2.708 0.096 1.00 85.94 93 LYS A O 1
ATOM 692 N N . SER A 1 94 ? 16.968 1.205 1.718 1.00 88.44 94 SER A N 1
ATOM 693 C CA . SER A 1 94 ? 18.386 1.007 1.426 1.00 88.44 94 SER A CA 1
ATOM 694 C C . SER A 1 94 ? 18.543 0.024 0.268 1.00 88.44 94 SER A C 1
ATOM 696 O O . SER A 1 94 ? 17.919 -1.038 0.239 1.00 88.44 94 SER A O 1
ATOM 698 N N . ASN A 1 95 ? 19.372 0.382 -0.709 1.00 90.38 95 ASN A N 1
ATOM 699 C CA . ASN A 1 95 ? 19.587 -0.419 -1.912 1.00 90.38 95 ASN A CA 1
ATOM 700 C C . ASN A 1 95 ? 20.959 -1.089 -1.845 1.00 90.38 95 ASN A C 1
ATOM 702 O O . ASN A 1 95 ? 21.964 -0.395 -1.762 1.00 90.38 95 ASN A O 1
ATOM 706 N N . PHE A 1 96 ? 21.028 -2.413 -1.934 1.00 90.81 96 PHE A N 1
ATOM 707 C CA . PHE A 1 96 ? 22.291 -3.147 -2.019 1.00 90.81 96 PHE A CA 1
ATOM 708 C C . PHE A 1 96 ? 22.506 -3.645 -3.443 1.00 90.81 96 PHE A C 1
ATOM 710 O O . PHE A 1 96 ? 21.734 -4.454 -3.955 1.00 90.81 96 PHE A O 1
ATOM 717 N N . PHE A 1 97 ? 23.562 -3.166 -4.089 1.00 90.31 97 PHE A N 1
ATOM 718 C CA . PHE A 1 97 ? 23.964 -3.592 -5.420 1.00 90.31 97 PHE A CA 1
ATOM 719 C C . PHE A 1 97 ? 24.877 -4.811 -5.330 1.00 90.31 97 PHE A C 1
ATOM 721 O O . PHE A 1 97 ? 25.878 -4.775 -4.618 1.00 90.31 97 PHE A O 1
ATOM 728 N N . VAL A 1 98 ? 24.554 -5.872 -6.070 1.00 91.00 98 VAL A N 1
ATOM 729 C CA . VAL A 1 98 ? 25.296 -7.139 -6.053 1.00 91.00 98 VAL A CA 1
ATOM 730 C C . VAL A 1 98 ? 25.845 -7.440 -7.443 1.00 91.00 98 VAL A C 1
ATOM 732 O O . VAL A 1 98 ? 25.097 -7.506 -8.418 1.00 91.00 98 VAL A O 1
ATOM 735 N N . ALA A 1 99 ? 27.159 -7.627 -7.527 1.00 90.56 99 ALA A N 1
ATOM 736 C CA . ALA A 1 99 ? 27.892 -8.006 -8.728 1.00 90.56 99 ALA A CA 1
ATOM 737 C C . ALA A 1 99 ? 28.341 -9.466 -8.625 1.00 90.56 99 ALA A C 1
ATOM 739 O O . ALA A 1 99 ? 28.977 -9.848 -7.641 1.00 90.56 99 ALA A O 1
ATOM 740 N N . LEU A 1 100 ? 28.035 -10.278 -9.636 1.00 89.56 100 LEU A N 1
ATOM 741 C CA . LEU A 1 100 ? 28.440 -11.677 -9.708 1.00 89.56 100 LEU A CA 1
ATOM 742 C C . LEU A 1 100 ? 29.684 -11.846 -10.590 1.00 89.56 100 LEU A C 1
ATOM 744 O O . LEU A 1 100 ? 29.784 -11.230 -11.652 1.00 89.56 100 LEU A O 1
ATOM 748 N N . PRO A 1 101 ? 30.611 -12.749 -10.225 1.00 87.75 101 PRO A N 1
ATOM 749 C CA . PRO A 1 101 ? 31.679 -13.148 -11.128 1.00 87.75 101 PRO A CA 1
ATOM 750 C C . PRO A 1 101 ? 31.096 -13.903 -12.330 1.00 87.75 101 PRO A C 1
ATOM 752 O O . PRO A 1 101 ? 30.107 -14.630 -12.208 1.00 87.75 101 PRO A O 1
ATOM 755 N N . ASP A 1 102 ? 31.747 -13.801 -13.491 1.00 84.38 102 ASP A N 1
ATOM 756 C CA . ASP A 1 102 ? 31.218 -14.343 -14.753 1.00 84.38 102 ASP A CA 1
ATOM 757 C C . ASP A 1 102 ? 30.896 -15.844 -14.715 1.00 84.38 102 ASP A C 1
ATOM 759 O O . ASP A 1 102 ? 29.998 -16.289 -15.425 1.00 84.38 102 ASP A O 1
ATOM 763 N N . GLN A 1 103 ? 31.576 -16.621 -13.868 1.00 83.62 103 GLN A N 1
ATOM 764 C CA . GLN A 1 103 ? 31.325 -18.056 -13.674 1.00 83.62 103 GLN A CA 1
ATOM 765 C C . GLN A 1 103 ? 29.969 -18.339 -13.004 1.00 83.62 103 GLN A C 1
ATOM 767 O O . GLN A 1 103 ? 29.374 -19.386 -13.247 1.00 83.62 103 GLN A O 1
ATOM 772 N N . LEU A 1 104 ? 29.475 -17.410 -12.178 1.00 85.44 104 LEU A N 1
ATOM 773 C CA . LEU A 1 104 ? 28.202 -17.518 -11.456 1.00 85.44 104 LEU A CA 1
ATOM 774 C C . LEU A 1 104 ? 27.042 -16.831 -12.194 1.00 85.44 104 LEU A C 1
ATOM 776 O O . LEU A 1 104 ? 25.884 -17.066 -11.846 1.00 85.44 104 LEU A O 1
ATOM 780 N N . ARG A 1 105 ? 27.327 -16.048 -13.246 1.00 88.88 105 ARG A N 1
ATOM 781 C CA . ARG A 1 105 ? 26.328 -15.456 -14.154 1.00 88.88 105 ARG A CA 1
ATOM 782 C C . ARG A 1 105 ? 25.665 -16.532 -15.022 1.00 88.88 105 ARG A C 1
ATOM 784 O O . ARG A 1 105 ? 25.998 -16.722 -16.191 1.00 88.88 105 ARG A O 1
ATOM 791 N N . SER A 1 106 ? 24.739 -17.260 -14.415 1.00 89.88 106 SER A N 1
ATOM 792 C CA . SER A 1 106 ? 23.923 -18.314 -15.022 1.00 89.88 106 SER A CA 1
ATOM 793 C C . SER A 1 106 ? 22.503 -18.249 -14.458 1.00 89.88 106 SER A C 1
ATOM 795 O O . SER A 1 106 ? 22.318 -17.732 -13.354 1.00 89.88 106 SER A O 1
ATOM 797 N N . ARG A 1 107 ? 21.510 -18.810 -15.167 1.00 88.94 107 ARG A N 1
ATOM 798 C CA . ARG A 1 107 ? 20.122 -18.929 -14.673 1.00 88.94 107 ARG A CA 1
ATOM 799 C C . ARG A 1 107 ? 20.050 -19.454 -13.227 1.00 88.94 107 ARG A C 1
ATOM 801 O O . ARG A 1 107 ? 19.543 -18.724 -12.380 1.00 88.94 107 ARG A O 1
ATOM 808 N N . PRO A 1 108 ? 20.585 -20.649 -12.897 1.00 87.00 108 PRO A N 1
ATOM 809 C CA . PRO A 1 108 ? 20.486 -21.175 -11.536 1.00 87.00 108 PRO A CA 1
ATOM 810 C C . PRO A 1 108 ? 21.266 -20.333 -10.520 1.00 87.00 108 PRO A C 1
ATOM 812 O O . PRO A 1 108 ? 20.836 -20.221 -9.379 1.00 87.00 108 PRO A O 1
ATOM 815 N N . GLY A 1 109 ? 22.385 -19.715 -10.913 1.00 86.81 109 GLY A N 1
ATOM 816 C CA . GLY A 1 109 ? 23.138 -18.820 -10.030 1.00 86.81 109 GLY A CA 1
ATOM 817 C C . GLY A 1 109 ? 22.336 -17.580 -9.631 1.00 86.81 109 GLY A C 1
ATOM 818 O O . GLY A 1 109 ? 22.264 -17.250 -8.450 1.00 86.81 109 GLY A O 1
ATOM 819 N N . LEU A 1 110 ? 21.688 -16.932 -10.600 1.00 88.69 110 LEU A N 1
ATOM 820 C CA . LEU A 1 110 ? 20.879 -15.730 -10.383 1.00 88.69 110 LEU A CA 1
ATOM 821 C C . LEU A 1 110 ? 19.587 -16.015 -9.623 1.00 88.69 110 LEU A C 1
ATOM 823 O O . LEU A 1 110 ? 19.274 -15.301 -8.673 1.00 88.69 110 LEU A O 1
ATOM 827 N N . GLU A 1 111 ? 18.850 -17.054 -10.017 1.00 87.00 111 GLU A N 1
ATOM 828 C CA . GLU A 1 111 ? 17.578 -17.407 -9.379 1.00 87.00 111 GLU A CA 1
ATOM 829 C C . GLU A 1 111 ? 17.793 -17.856 -7.924 1.00 87.00 111 GLU A C 1
ATOM 831 O O . GLU A 1 111 ? 17.061 -17.422 -7.032 1.00 87.00 111 GLU A O 1
ATOM 836 N N . ASN A 1 112 ? 18.843 -18.643 -7.650 1.00 89.44 112 ASN A N 1
ATOM 837 C CA . ASN A 1 112 ? 19.182 -19.039 -6.280 1.00 89.44 112 ASN A CA 1
ATOM 838 C C . ASN A 1 112 ? 19.646 -17.849 -5.435 1.00 89.44 112 ASN A C 1
ATOM 840 O O . ASN A 1 112 ? 19.243 -17.737 -4.279 1.00 89.44 112 ASN A O 1
ATOM 844 N N . LEU A 1 113 ? 20.470 -16.955 -5.994 1.00 89.00 113 LEU A N 1
ATOM 845 C CA . LEU A 1 113 ? 20.915 -15.762 -5.277 1.00 89.00 113 LEU A CA 1
ATOM 846 C C . LEU A 1 113 ? 19.733 -14.855 -4.928 1.00 89.00 113 LEU A C 1
ATOM 848 O O . LEU A 1 113 ? 19.612 -14.433 -3.784 1.00 89.00 113 LEU A O 1
ATOM 852 N N . ALA A 1 114 ? 18.848 -14.582 -5.889 1.00 88.62 114 ALA A N 1
ATOM 853 C CA . ALA A 1 114 ? 17.672 -13.751 -5.662 1.00 88.62 114 ALA A CA 1
ATOM 854 C C . ALA A 1 114 ? 16.747 -14.345 -4.593 1.00 88.62 114 ALA A C 1
ATOM 856 O O . ALA A 1 114 ? 16.243 -13.606 -3.751 1.00 88.62 114 ALA A O 1
ATOM 857 N N . LYS A 1 115 ? 16.571 -15.674 -4.580 1.00 88.62 115 LYS A N 1
ATOM 858 C CA . LYS A 1 115 ? 15.801 -16.360 -3.537 1.00 88.62 115 LYS A CA 1
ATOM 859 C C . LYS A 1 115 ? 16.417 -16.156 -2.150 1.00 88.62 115 LYS A C 1
ATOM 861 O O . LYS A 1 115 ? 15.716 -15.740 -1.239 1.00 88.62 115 LYS A O 1
ATOM 866 N N . LEU A 1 116 ? 17.723 -16.392 -2.010 1.00 89.62 116 LEU A N 1
ATOM 867 C CA . LEU A 1 116 ? 18.426 -16.250 -0.729 1.00 89.62 116 LEU A CA 1
ATOM 868 C C . LEU A 1 116 ? 18.462 -14.797 -0.238 1.00 89.62 116 LEU A C 1
ATOM 870 O O . LEU A 1 116 ? 18.274 -14.543 0.945 1.00 89.62 116 LEU A O 1
ATOM 874 N N . LEU A 1 117 ? 18.665 -13.833 -1.140 1.00 89.69 117 LEU A N 1
ATOM 875 C CA . LEU A 1 117 ? 18.624 -12.407 -0.805 1.00 89.69 117 LEU A CA 1
ATOM 876 C C . LEU A 1 117 ? 17.208 -11.932 -0.447 1.00 89.69 117 LEU A C 1
ATOM 878 O O . LEU A 1 117 ? 17.061 -11.015 0.352 1.00 89.69 117 LEU A O 1
ATOM 882 N N . GLY A 1 118 ? 16.171 -12.556 -1.010 1.00 86.44 118 GLY A N 1
ATOM 883 C CA . GLY A 1 118 ? 14.777 -12.276 -0.668 1.00 86.44 118 GLY A CA 1
ATOM 884 C C . GLY A 1 118 ? 14.373 -12.726 0.740 1.00 86.44 118 GLY A C 1
ATOM 885 O O . GLY A 1 118 ? 13.400 -12.206 1.274 1.00 86.44 118 GLY A O 1
ATOM 886 N N . GLU A 1 119 ? 15.118 -13.650 1.353 1.00 89.38 119 GLU A N 1
ATOM 887 C CA . GLU A 1 119 ? 14.892 -14.139 2.724 1.00 89.38 119 GLU A CA 1
ATOM 888 C C . GLU A 1 119 ? 15.626 -13.294 3.790 1.00 89.38 119 GLU A C 1
ATOM 890 O O . GLU A 1 119 ? 15.490 -13.539 4.989 1.00 89.38 119 GLU A O 1
ATOM 895 N N . VAL A 1 120 ? 16.398 -12.284 3.373 1.00 92.19 120 VAL A N 1
ATOM 896 C CA . VAL A 1 120 ? 17.143 -11.392 4.273 1.00 92.19 120 VAL A CA 1
ATOM 897 C C . VAL A 1 120 ? 16.177 -10.515 5.093 1.00 92.19 120 VAL A C 1
ATOM 899 O O . VAL A 1 120 ? 15.182 -10.023 4.553 1.00 92.19 120 VAL A O 1
ATOM 902 N N . PRO A 1 121 ? 16.461 -10.247 6.385 1.00 87.12 121 PRO A N 1
ATOM 903 C CA . PRO A 1 121 ? 15.634 -9.370 7.213 1.00 87.12 121 PRO A CA 1
ATOM 904 C C . PRO A 1 121 ? 15.393 -7.998 6.573 1.00 87.12 121 PRO A C 1
ATOM 906 O O . PRO A 1 121 ? 16.326 -7.323 6.146 1.00 87.12 121 PRO A O 1
ATOM 909 N N . GLY A 1 122 ? 14.129 -7.578 6.503 1.00 87.00 122 GLY A N 1
ATOM 910 C CA . GLY A 1 122 ? 13.747 -6.293 5.911 1.00 87.00 122 GLY A CA 1
ATOM 911 C C . GLY A 1 122 ? 13.792 -6.241 4.379 1.00 87.00 122 GLY A C 1
ATOM 912 O O . GLY A 1 122 ? 13.534 -5.173 3.816 1.00 87.00 122 GLY A O 1
ATOM 913 N N . ALA A 1 123 ? 14.080 -7.352 3.690 1.00 88.69 123 ALA A N 1
ATOM 914 C CA . ALA A 1 123 ? 14.007 -7.426 2.235 1.00 88.69 123 ALA A CA 1
ATOM 915 C C . ALA A 1 123 ? 12.588 -7.089 1.743 1.00 88.69 123 ALA A C 1
ATOM 917 O O . ALA A 1 123 ? 11.590 -7.666 2.163 1.00 88.69 123 ALA A O 1
ATOM 918 N N . SER A 1 124 ? 12.504 -6.120 0.837 1.00 84.00 124 SER A N 1
ATOM 919 C CA . SER A 1 124 ? 11.265 -5.674 0.190 1.00 84.00 124 SER A CA 1
ATOM 920 C C . SER A 1 124 ? 11.145 -6.165 -1.254 1.00 84.00 124 SER A C 1
ATOM 922 O O . SER A 1 124 ? 10.095 -6.001 -1.870 1.00 84.00 124 SER A O 1
ATOM 924 N N . GLY A 1 125 ? 12.219 -6.725 -1.814 1.00 85.75 125 GLY A N 1
ATOM 925 C CA . GLY A 1 125 ? 12.246 -7.276 -3.164 1.00 85.75 125 GLY A CA 1
ATOM 926 C C . GLY A 1 125 ? 13.641 -7.257 -3.784 1.00 85.75 125 GLY A C 1
ATOM 927 O O . GLY A 1 125 ? 14.517 -6.500 -3.363 1.00 85.75 125 GLY A O 1
ATOM 928 N N . VAL A 1 126 ? 13.823 -8.084 -4.812 1.00 89.06 126 VAL A N 1
ATOM 929 C CA . VAL A 1 126 ? 15.047 -8.155 -5.616 1.00 89.06 126 VAL A CA 1
ATOM 930 C C . VAL A 1 126 ? 14.727 -7.710 -7.038 1.00 89.06 126 VAL A C 1
ATOM 932 O O . VAL A 1 126 ? 13.773 -8.196 -7.641 1.00 89.06 126 VAL A O 1
ATOM 935 N N . THR A 1 127 ? 15.544 -6.812 -7.576 1.00 88.38 127 THR A N 1
ATOM 936 C CA . THR A 1 127 ? 15.441 -6.318 -8.951 1.00 88.38 127 THR A CA 1
ATOM 937 C C . THR A 1 127 ? 16.657 -6.774 -9.748 1.00 88.38 127 THR A C 1
ATOM 939 O O . THR A 1 127 ? 17.792 -6.469 -9.385 1.00 88.38 127 THR A O 1
ATOM 942 N N . PHE A 1 128 ? 16.444 -7.468 -10.866 1.00 88.38 128 PHE A N 1
ATOM 943 C CA . PHE A 1 128 ? 17.531 -7.858 -11.765 1.00 88.38 128 PHE A CA 1
ATOM 944 C C . PHE A 1 128 ? 17.940 -6.690 -12.669 1.00 88.38 128 PHE A C 1
ATOM 946 O O . PHE A 1 128 ? 17.107 -6.087 -13.350 1.00 88.38 128 PHE A O 1
ATOM 953 N N . ILE A 1 129 ? 19.238 -6.390 -12.700 1.00 85.88 129 ILE A N 1
ATOM 954 C CA . ILE A 1 129 ? 19.837 -5.309 -13.501 1.00 85.88 129 ILE A CA 1
ATOM 955 C C . ILE A 1 129 ? 21.016 -5.778 -14.363 1.00 85.88 129 ILE A C 1
ATOM 957 O O . ILE A 1 129 ? 21.764 -4.941 -14.867 1.00 85.88 129 ILE A O 1
ATOM 961 N N . ILE A 1 130 ? 21.163 -7.096 -14.528 1.00 87.75 130 ILE A N 1
ATOM 962 C CA . ILE A 1 130 ? 22.171 -7.734 -15.379 1.00 87.75 130 ILE A CA 1
ATOM 963 C C . ILE A 1 130 ? 22.110 -7.205 -16.817 1.00 87.75 130 ILE A C 1
ATOM 965 O O . ILE A 1 130 ? 21.037 -7.075 -17.403 1.00 87.75 130 ILE A O 1
ATOM 969 N N . GLU A 1 131 ? 23.274 -6.919 -17.391 1.00 84.00 131 GLU A N 1
ATOM 970 C CA . GLU A 1 131 ? 23.435 -6.383 -18.744 1.00 84.00 131 GLU A CA 1
ATOM 971 C C . GLU A 1 131 ? 24.579 -7.120 -19.465 1.00 84.00 131 GLU A C 1
ATOM 973 O O . GLU A 1 131 ? 25.526 -7.551 -18.799 1.00 84.00 131 GLU A O 1
ATOM 978 N N . PRO A 1 132 ? 24.561 -7.236 -20.808 1.00 85.56 132 PRO A N 1
ATOM 979 C CA . PRO A 1 132 ? 23.514 -6.789 -21.736 1.00 85.56 132 PRO A CA 1
ATOM 980 C C . PRO A 1 132 ? 22.274 -7.702 -21.723 1.00 85.56 132 PRO A C 1
ATOM 982 O O . PRO A 1 132 ? 22.404 -8.917 -21.892 1.00 85.56 132 PRO A O 1
ATOM 985 N N . ARG A 1 133 ? 21.067 -7.128 -21.572 1.00 87.94 133 ARG A N 1
ATOM 986 C CA . ARG A 1 133 ? 19.806 -7.899 -21.604 1.00 87.94 133 ARG A CA 1
ATOM 987 C C . ARG A 1 133 ? 18.716 -7.326 -22.511 1.00 87.94 133 ARG A C 1
ATOM 989 O O . ARG A 1 133 ? 18.613 -6.120 -22.724 1.00 87.94 133 ARG A O 1
ATOM 996 N N . LEU A 1 134 ? 17.848 -8.216 -22.982 1.00 90.00 134 LEU A N 1
ATOM 997 C CA . LEU A 1 134 ? 16.555 -7.912 -23.597 1.00 90.00 134 LEU A CA 1
ATOM 998 C C . LEU A 1 134 ? 15.438 -8.550 -22.766 1.00 90.00 134 LEU A C 1
ATOM 1000 O O . LEU A 1 134 ? 15.683 -9.532 -22.067 1.00 90.00 134 LEU A O 1
ATOM 1004 N N . THR A 1 135 ? 14.218 -8.021 -22.839 1.00 90.62 135 THR A N 1
ATOM 1005 C CA . THR A 1 135 ? 13.101 -8.533 -22.035 1.00 90.62 135 THR A CA 1
ATOM 1006 C C . THR A 1 135 ? 11.920 -8.883 -22.924 1.00 90.62 135 THR A C 1
ATOM 1008 O O . THR A 1 135 ? 11.489 -8.068 -23.735 1.00 90.62 135 THR A O 1
ATOM 1011 N N . LEU A 1 136 ? 11.367 -10.082 -22.749 1.00 91.56 136 LEU A N 1
ATOM 1012 C CA . LEU A 1 136 ? 10.088 -10.463 -23.338 1.00 91.56 136 LEU A CA 1
ATOM 1013 C C . LEU A 1 136 ? 8.972 -10.308 -22.297 1.00 91.56 136 LEU A C 1
ATOM 1015 O O . LEU A 1 136 ? 9.053 -10.874 -21.203 1.00 91.56 136 LEU A O 1
ATOM 1019 N N . THR A 1 137 ? 7.937 -9.540 -22.627 1.00 90.19 137 THR A N 1
ATOM 1020 C CA . THR A 1 137 ? 6.778 -9.235 -21.773 1.00 90.19 137 THR A CA 1
ATOM 1021 C C . THR A 1 137 ? 5.480 -9.758 -22.391 1.00 90.19 137 THR A C 1
ATOM 1023 O O . THR A 1 137 ? 5.476 -10.234 -23.522 1.00 90.19 137 THR A O 1
ATOM 1026 N N . GLY A 1 138 ? 4.373 -9.727 -21.641 1.00 84.56 138 GLY A N 1
ATOM 1027 C CA . GLY A 1 138 ? 3.056 -10.134 -22.154 1.00 84.56 138 GLY A CA 1
ATOM 1028 C C . GLY A 1 138 ? 2.934 -11.625 -22.477 1.00 84.56 138 GLY A C 1
ATOM 1029 O O . GLY A 1 138 ? 2.216 -11.989 -23.401 1.00 84.56 138 GLY A O 1
ATOM 1030 N N . ILE A 1 139 ? 3.667 -12.476 -21.757 1.00 87.62 139 ILE A N 1
ATOM 1031 C CA . ILE A 1 139 ? 3.701 -13.918 -22.004 1.00 87.62 139 ILE A CA 1
ATOM 1032 C C . ILE A 1 139 ? 2.706 -14.624 -21.091 1.00 87.62 139 ILE A C 1
ATOM 1034 O O . ILE A 1 139 ? 2.783 -14.505 -19.868 1.00 87.62 139 ILE A O 1
ATOM 1038 N N . GLU A 1 140 ? 1.820 -15.415 -21.689 1.00 85.06 140 GLU A N 1
ATOM 1039 C CA . GLU A 1 140 ? 0.901 -16.275 -20.947 1.00 85.06 140 GLU A CA 1
ATOM 1040 C C . GLU A 1 140 ? 1.660 -17.321 -20.118 1.00 85.06 140 GLU A C 1
ATOM 1042 O O . GLU A 1 140 ? 2.615 -17.954 -20.580 1.00 85.06 140 GLU A O 1
ATOM 1047 N N . SER A 1 141 ? 1.207 -17.543 -18.882 1.00 80.00 141 SER A N 1
ATOM 1048 C CA . SER A 1 141 ? 1.911 -18.371 -17.891 1.00 80.00 141 SER A CA 1
ATOM 1049 C C . SER A 1 141 ? 2.232 -19.796 -18.370 1.00 80.00 141 SER A C 1
ATOM 1051 O O . SER A 1 141 ? 3.339 -20.282 -18.136 1.00 80.00 141 SER A O 1
ATOM 1053 N N . GLY A 1 142 ? 1.320 -20.448 -19.100 1.00 82.25 142 GLY A N 1
ATOM 1054 C CA . GLY A 1 142 ? 1.552 -21.785 -19.659 1.00 82.25 142 GLY A CA 1
ATOM 1055 C C . GLY A 1 142 ? 2.474 -21.813 -20.885 1.00 82.25 142 GLY A C 1
ATOM 1056 O O . GLY A 1 142 ? 3.070 -22.850 -21.176 1.00 82.25 142 GLY A O 1
ATOM 1057 N N . ALA A 1 143 ? 2.656 -20.684 -21.577 1.00 87.31 143 ALA A N 1
ATOM 1058 C CA . ALA A 1 143 ? 3.606 -20.534 -22.684 1.00 87.31 143 ALA A CA 1
ATOM 1059 C C . ALA A 1 143 ? 5.016 -20.130 -22.214 1.00 87.31 143 ALA A C 1
ATOM 1061 O O . ALA A 1 143 ? 5.969 -20.205 -22.991 1.00 87.31 143 ALA A O 1
ATOM 1062 N N . PHE A 1 144 ? 5.161 -19.731 -20.947 1.00 89.81 144 PHE A N 1
ATOM 1063 C CA . PHE A 1 144 ? 6.368 -19.108 -20.408 1.00 89.81 144 PHE A CA 1
ATOM 1064 C C . PHE A 1 144 ? 7.640 -19.931 -20.640 1.00 89.81 144 PHE A C 1
ATOM 1066 O O . PHE A 1 144 ? 8.565 -19.472 -21.305 1.00 89.81 144 PHE A O 1
ATOM 1073 N N . TYR A 1 145 ? 7.683 -21.173 -20.147 1.00 89.00 145 TYR A N 1
ATOM 1074 C CA . TYR A 1 145 ? 8.867 -22.029 -20.292 1.00 89.00 145 TYR A CA 1
ATOM 1075 C C . TYR A 1 145 ? 9.118 -22.466 -21.738 1.00 89.00 145 TYR A C 1
ATOM 1077 O O . TYR A 1 145 ? 10.263 -22.696 -22.118 1.00 89.00 145 TYR A O 1
ATOM 1085 N N . PHE A 1 146 ? 8.065 -22.557 -22.553 1.00 90.81 146 PHE A N 1
ATOM 1086 C CA . PHE A 1 146 ? 8.209 -22.864 -23.971 1.00 90.81 146 PHE A CA 1
ATOM 1087 C C . PHE A 1 146 ? 8.953 -21.738 -24.699 1.00 90.81 146 PHE A C 1
ATOM 1089 O O . PHE A 1 146 ? 9.986 -21.995 -25.315 1.00 90.81 146 PHE A O 1
ATOM 1096 N N . LEU A 1 147 ? 8.484 -20.493 -24.568 1.00 91.81 147 LEU A N 1
ATOM 1097 C CA . LEU A 1 147 ? 9.142 -19.338 -25.186 1.00 91.81 147 LEU A CA 1
ATOM 1098 C C . LEU A 1 147 ? 10.526 -19.073 -24.591 1.00 91.81 147 LEU A C 1
ATOM 1100 O O . LEU A 1 147 ? 11.433 -18.694 -25.322 1.00 91.81 147 LEU A O 1
ATOM 1104 N N . LEU A 1 148 ? 10.711 -19.316 -23.293 1.00 93.50 148 LEU A N 1
ATOM 1105 C CA . LEU A 1 148 ? 11.999 -19.165 -22.615 1.00 93.50 148 LEU A CA 1
ATOM 1106 C C . LEU A 1 148 ? 13.064 -20.102 -23.194 1.00 93.50 148 LEU A C 1
ATOM 1108 O O . LEU A 1 148 ? 14.165 -19.642 -23.490 1.00 93.50 148 LEU A O 1
ATOM 1112 N N . ASN A 1 149 ? 12.727 -21.377 -23.406 1.00 92.88 149 ASN A N 1
ATOM 1113 C CA . ASN A 1 149 ? 13.648 -22.345 -24.003 1.00 92.88 149 ASN A CA 1
ATOM 1114 C C . ASN A 1 149 ? 13.930 -22.018 -25.478 1.00 92.88 149 ASN A C 1
ATOM 1116 O O . ASN A 1 149 ? 15.076 -22.073 -25.905 1.00 92.88 149 ASN A O 1
ATOM 1120 N N . GLN A 1 150 ? 12.911 -21.617 -26.246 1.00 93.06 150 GLN A N 1
ATOM 1121 C CA . GLN A 1 150 ? 13.092 -21.222 -27.648 1.00 93.06 150 GLN A CA 1
ATOM 1122 C C . GLN A 1 150 ? 13.943 -19.951 -27.799 1.00 93.06 150 GLN A C 1
ATOM 1124 O O . GLN A 1 150 ? 14.766 -19.858 -28.705 1.00 93.06 150 GLN A O 1
ATOM 1129 N N . ALA A 1 151 ? 13.781 -18.977 -26.901 1.00 94.06 151 ALA A N 1
ATOM 1130 C CA . ALA A 1 151 ? 14.599 -17.767 -26.887 1.00 94.06 151 ALA A CA 1
ATOM 1131 C C . ALA A 1 151 ? 16.070 -18.068 -26.560 1.00 94.06 151 ALA A C 1
ATOM 1133 O O . ALA A 1 151 ? 16.959 -17.400 -27.078 1.00 94.06 151 ALA A O 1
ATOM 1134 N N . GLU A 1 152 ? 16.334 -19.079 -25.730 1.00 94.50 152 GLU A N 1
ATOM 1135 C CA . GLU A 1 152 ? 17.686 -19.501 -25.348 1.00 94.50 152 GLU A CA 1
ATOM 1136 C C . GLU A 1 152 ? 18.446 -20.205 -26.488 1.00 94.50 152 GLU A C 1
ATOM 1138 O O . GLU A 1 152 ? 19.673 -20.186 -26.506 1.00 94.50 152 GLU A O 1
ATOM 1143 N N . GLU A 1 153 ? 17.741 -20.764 -27.479 1.00 94.75 153 GLU A N 1
ATOM 1144 C CA . GLU A 1 153 ? 18.340 -21.377 -28.677 1.00 94.75 153 GLU A CA 1
ATOM 1145 C C . GLU A 1 153 ? 18.837 -20.344 -29.712 1.00 94.75 153 GLU A C 1
ATOM 1147 O O . GLU A 1 153 ? 19.548 -20.695 -30.660 1.00 94.75 153 GLU A O 1
ATOM 1152 N N . ILE A 1 154 ? 18.487 -19.062 -29.555 1.00 94.50 154 ILE A N 1
ATOM 1153 C CA . ILE A 1 154 ? 18.885 -17.999 -30.486 1.00 94.50 154 ILE A CA 1
ATOM 1154 C C . ILE A 1 154 ? 20.380 -17.699 -30.346 1.00 94.50 154 ILE A C 1
ATOM 1156 O O . ILE A 1 154 ? 20.910 -17.453 -29.264 1.00 94.50 154 ILE A O 1
ATOM 1160 N N . LYS A 1 155 ? 21.077 -17.642 -31.484 1.00 93.00 155 LYS A N 1
ATOM 1161 C CA . LYS A 1 155 ? 22.511 -17.341 -31.526 1.00 93.00 155 LYS A CA 1
ATOM 1162 C C . LYS A 1 155 ? 22.809 -15.957 -30.930 1.00 93.00 155 LYS A C 1
ATOM 1164 O O . LYS A 1 155 ? 22.290 -14.953 -31.410 1.00 93.00 155 LYS A O 1
ATOM 1169 N N . GLY A 1 156 ? 23.721 -15.902 -29.959 1.00 91.00 156 GLY A N 1
ATOM 1170 C CA . GLY A 1 156 ? 24.090 -14.676 -29.241 1.00 91.00 156 GLY A CA 1
ATOM 1171 C C . GLY A 1 156 ? 23.328 -14.471 -27.927 1.00 91.00 156 GLY A C 1
ATOM 1172 O O . GLY A 1 156 ? 23.598 -13.500 -27.220 1.00 91.00 156 GLY A O 1
ATOM 1173 N N . VAL A 1 157 ? 22.401 -15.373 -27.582 1.00 94.69 157 VAL A N 1
ATOM 1174 C CA . VAL A 1 157 ? 21.808 -15.470 -26.243 1.00 94.69 157 VAL A CA 1
ATOM 1175 C C . VAL A 1 157 ? 22.680 -16.377 -25.379 1.00 94.69 157 VAL A C 1
ATOM 1177 O O . VAL A 1 157 ? 23.031 -17.482 -25.779 1.00 94.69 157 VAL A O 1
ATOM 1180 N N . ARG A 1 158 ? 23.037 -15.902 -24.183 1.00 92.75 158 ARG A N 1
ATOM 1181 C CA . ARG A 1 158 ? 23.849 -16.649 -23.216 1.00 92.75 158 ARG A CA 1
ATOM 1182 C C . ARG A 1 158 ? 22.983 -17.557 -22.346 1.00 92.75 158 ARG A C 1
ATOM 1184 O O . ARG A 1 158 ? 23.338 -18.707 -22.120 1.00 92.75 158 ARG A O 1
ATOM 1191 N N . PHE A 1 159 ? 21.898 -17.006 -21.807 1.00 94.31 159 PHE A N 1
ATOM 1192 C CA . PHE A 1 159 ? 20.843 -17.735 -21.104 1.00 94.31 159 PHE A CA 1
ATOM 1193 C C . PHE A 1 159 ? 19.611 -16.842 -20.942 1.00 94.31 159 PHE A C 1
ATOM 1195 O O . PHE A 1 159 ? 19.708 -15.613 -20.896 1.00 94.31 159 PHE A O 1
ATOM 1202 N N . CYS A 1 160 ? 18.450 -17.465 -20.788 1.00 94.38 160 CYS A N 1
ATOM 1203 C CA . CYS A 1 160 ? 17.217 -16.779 -20.387 1.00 94.38 160 CYS A CA 1
ATOM 1204 C C . CYS A 1 160 ? 16.928 -17.047 -18.906 1.00 94.38 160 CYS A C 1
ATOM 1206 O O . CYS A 1 160 ? 17.426 -18.029 -18.370 1.00 94.38 160 CYS A O 1
ATOM 1208 N N . PHE A 1 161 ? 16.122 -16.247 -18.219 1.00 92.31 161 PHE A N 1
ATOM 1209 C CA . PHE A 1 161 ? 15.618 -16.590 -16.882 1.00 92.31 161 PHE A CA 1
ATOM 1210 C C . PHE A 1 161 ? 14.293 -15.886 -16.595 1.00 92.31 161 PHE A C 1
ATOM 1212 O O . PHE A 1 161 ? 13.868 -14.999 -17.345 1.00 92.31 161 PHE A O 1
ATOM 1219 N N . ARG A 1 162 ? 13.618 -16.307 -15.522 1.00 88.38 162 ARG A N 1
ATOM 1220 C CA . ARG A 1 162 ? 12.340 -15.717 -15.127 1.00 88.38 162 ARG A CA 1
ATOM 1221 C C . ARG A 1 162 ? 12.547 -14.439 -14.316 1.00 88.38 162 ARG A C 1
ATOM 1223 O O . ARG A 1 162 ? 13.100 -14.483 -13.225 1.00 88.38 162 ARG A O 1
ATOM 1230 N N . ASP A 1 163 ? 12.019 -13.328 -14.820 1.00 86.31 163 ASP A N 1
ATOM 1231 C CA . ASP A 1 163 ? 11.958 -12.031 -14.136 1.00 86.31 163 ASP A CA 1
ATOM 1232 C C . ASP A 1 163 ? 10.476 -11.680 -13.899 1.00 86.31 163 ASP A C 1
ATOM 1234 O O . ASP A 1 163 ? 9.811 -11.013 -14.698 1.00 86.31 163 ASP A O 1
ATOM 1238 N N . GLY A 1 164 ? 9.892 -12.271 -12.850 1.00 82.75 164 GLY A N 1
ATOM 1239 C CA . GLY A 1 164 ? 8.458 -12.177 -12.557 1.00 82.75 164 GLY A CA 1
ATOM 1240 C C . GLY A 1 164 ? 7.578 -12.823 -13.639 1.00 82.75 164 GLY A C 1
ATOM 1241 O O . GLY A 1 164 ? 7.629 -14.035 -13.865 1.00 82.75 164 GLY A O 1
ATOM 1242 N N . GLY A 1 165 ? 6.729 -12.022 -14.288 1.00 82.50 165 GLY A N 1
ATOM 1243 C CA . GLY A 1 165 ? 5.918 -12.426 -15.449 1.00 82.50 165 GLY A CA 1
ATOM 1244 C C . GLY A 1 165 ? 6.618 -12.237 -16.801 1.00 82.50 165 GLY A C 1
ATOM 1245 O O . GLY A 1 165 ? 5.974 -12.337 -17.841 1.00 82.50 165 GLY A O 1
ATOM 1246 N N . ARG A 1 166 ? 7.914 -11.907 -16.799 1.00 89.56 166 ARG A N 1
ATOM 1247 C CA . ARG A 1 166 ? 8.706 -11.561 -17.986 1.00 89.56 166 ARG A CA 1
ATOM 1248 C C . ARG A 1 166 ? 9.864 -12.540 -18.145 1.00 89.56 166 ARG A C 1
ATOM 1250 O O . ARG A 1 166 ? 10.343 -13.103 -17.160 1.00 89.56 166 ARG A O 1
ATOM 1257 N N . ILE A 1 167 ? 10.335 -12.724 -19.373 1.00 92.12 167 ILE A N 1
ATOM 1258 C CA . ILE A 1 167 ? 11.563 -13.480 -19.643 1.00 92.12 167 ILE A CA 1
ATOM 1259 C C . ILE A 1 167 ? 12.688 -12.478 -19.850 1.00 92.12 167 ILE A C 1
ATOM 1261 O O . ILE A 1 167 ? 12.655 -11.689 -20.794 1.00 92.12 167 ILE A O 1
ATOM 1265 N N . ALA A 1 168 ? 13.693 -12.525 -18.983 1.00 92.38 168 ALA A N 1
ATOM 1266 C CA . ALA A 1 168 ? 14.930 -11.794 -19.189 1.00 92.38 168 ALA A CA 1
ATOM 1267 C C . ALA A 1 168 ? 15.873 -12.642 -20.052 1.00 92.38 168 ALA A C 1
ATOM 1269 O O . ALA A 1 168 ? 16.189 -13.781 -19.707 1.00 92.38 168 ALA A O 1
ATOM 1270 N N . VAL A 1 169 ? 16.309 -12.084 -21.177 1.00 93.88 169 VAL A N 1
ATOM 1271 C CA . VAL A 1 169 ? 17.199 -12.711 -22.157 1.00 93.88 169 VAL A CA 1
ATOM 1272 C C . VAL A 1 169 ? 18.572 -12.058 -22.040 1.00 93.88 169 VAL A C 1
ATOM 1274 O O . VAL A 1 169 ? 18.763 -10.918 -22.468 1.00 93.88 169 VAL A O 1
ATOM 1277 N N . VAL A 1 170 ? 19.526 -12.759 -21.429 1.00 92.50 170 VAL A N 1
ATOM 1278 C CA . VAL A 1 170 ? 20.896 -12.267 -21.227 1.00 92.50 170 VAL A CA 1
ATOM 1279 C C . VAL A 1 170 ? 21.736 -12.623 -22.444 1.00 92.50 170 VAL A C 1
ATOM 1281 O O . VAL A 1 170 ? 21.752 -13.774 -22.881 1.00 92.50 170 VAL A O 1
ATOM 1284 N N . LEU A 1 171 ? 22.435 -11.637 -22.998 1.00 91.44 171 LEU A N 1
ATOM 1285 C CA . LEU A 1 171 ? 23.192 -11.783 -24.238 1.00 91.44 171 LEU A CA 1
ATOM 1286 C C . LEU A 1 171 ? 24.664 -12.121 -23.976 1.00 91.44 171 LEU A C 1
ATOM 1288 O O . LEU A 1 171 ? 25.209 -11.839 -22.905 1.00 91.44 171 LEU A O 1
ATOM 1292 N N . GLU A 1 172 ? 25.324 -12.716 -24.968 1.00 89.81 172 GLU A N 1
ATOM 1293 C CA . GLU A 1 172 ? 26.785 -12.833 -24.959 1.00 89.81 172 GLU A CA 1
ATOM 1294 C C . GLU A 1 172 ? 27.429 -11.428 -25.026 1.00 89.81 172 GLU A C 1
ATOM 1296 O O . GLU A 1 172 ? 26.871 -10.532 -25.669 1.00 89.81 172 GLU A O 1
ATOM 1301 N N . PRO A 1 173 ? 28.593 -11.189 -24.387 1.00 82.25 173 PRO A N 1
ATOM 1302 C CA . PRO A 1 173 ? 29.205 -9.855 -24.326 1.00 82.25 173 PRO A CA 1
ATOM 1303 C C . PRO A 1 173 ? 29.494 -9.213 -25.694 1.00 82.25 173 PRO A C 1
ATOM 1305 O O . PRO A 1 173 ? 29.475 -7.988 -25.820 1.00 82.25 173 PRO A O 1
ATOM 1308 N N . ASP A 1 174 ? 29.768 -10.024 -26.716 1.00 83.94 174 ASP A N 1
ATOM 1309 C CA . ASP A 1 174 ? 30.054 -9.622 -28.095 1.00 83.94 174 ASP A CA 1
ATOM 1310 C C . ASP A 1 174 ? 28.866 -9.830 -29.056 1.00 83.94 174 ASP A C 1
ATOM 1312 O O . ASP A 1 174 ? 28.997 -9.620 -30.267 1.00 83.94 174 ASP A O 1
ATOM 1316 N N . ALA A 1 175 ? 27.686 -10.183 -28.533 1.00 84.12 175 ALA A N 1
ATOM 1317 C CA . ALA A 1 175 ? 26.491 -10.396 -29.336 1.00 84.12 175 ALA A CA 1
ATOM 1318 C C . ALA A 1 175 ? 26.044 -9.121 -30.070 1.00 84.12 175 ALA A C 1
ATOM 1320 O O . ALA A 1 175 ? 26.007 -8.007 -29.534 1.00 84.12 175 ALA A O 1
ATOM 1321 N N . ASN A 1 176 ? 25.600 -9.289 -31.317 1.00 83.81 176 ASN A N 1
ATOM 1322 C CA . ASN A 1 176 ? 24.964 -8.210 -32.061 1.00 83.81 176 ASN A CA 1
ATOM 1323 C C . ASN A 1 176 ? 23.508 -8.046 -31.603 1.00 83.81 176 ASN A C 1
ATOM 1325 O O . ASN A 1 176 ? 22.611 -8.690 -32.141 1.00 83.81 176 ASN A O 1
ATOM 1329 N N . ILE A 1 177 ? 23.272 -7.135 -30.653 1.00 83.62 177 ILE A N 1
ATOM 1330 C CA . ILE A 1 177 ? 21.947 -6.864 -30.059 1.00 83.62 177 ILE A CA 1
ATOM 1331 C C . ILE A 1 177 ? 20.856 -6.657 -31.120 1.00 83.62 177 ILE A C 1
ATOM 1333 O O . ILE A 1 177 ? 19.741 -7.129 -30.942 1.00 83.62 177 ILE A O 1
ATOM 1337 N N . ARG A 1 178 ? 21.156 -5.991 -32.247 1.00 82.56 178 ARG A N 1
ATOM 1338 C CA . ARG A 1 178 ? 20.162 -5.783 -33.318 1.00 82.56 178 ARG A CA 1
ATOM 1339 C C . ARG A 1 178 ? 19.764 -7.082 -34.002 1.00 82.56 178 ARG A C 1
ATOM 1341 O O . ARG A 1 178 ? 18.599 -7.257 -34.328 1.00 82.56 178 ARG A O 1
ATOM 1348 N N . GLN A 1 179 ? 20.728 -7.968 -34.224 1.00 86.50 179 GLN A N 1
ATOM 1349 C CA . GLN A 1 179 ? 20.445 -9.277 -34.791 1.00 86.50 179 GLN A CA 1
ATOM 1350 C C . GLN A 1 179 ? 19.607 -10.104 -33.812 1.00 86.50 179 GLN A C 1
ATOM 1352 O O . GLN A 1 179 ? 18.531 -10.551 -34.184 1.00 86.50 179 GLN A O 1
ATOM 1357 N N . VAL A 1 180 ? 20.032 -10.194 -32.548 1.00 90.88 180 VAL A N 1
ATOM 1358 C CA . VAL A 1 180 ? 19.303 -10.962 -31.526 1.00 90.88 180 VAL A CA 1
ATOM 1359 C C . VAL A 1 180 ? 17.898 -10.401 -31.282 1.00 90.88 180 VAL A C 1
ATOM 1361 O O . VAL A 1 180 ? 16.945 -11.157 -31.160 1.00 90.88 180 VAL A O 1
ATOM 1364 N N . SER A 1 181 ? 17.733 -9.076 -31.270 1.00 89.88 181 SER A N 1
ATOM 1365 C CA . SER A 1 181 ? 16.426 -8.419 -31.156 1.00 89.88 181 SER A CA 1
ATOM 1366 C C . SER A 1 181 ? 15.500 -8.759 -32.327 1.00 89.88 181 SER A C 1
ATOM 1368 O O . SER A 1 181 ? 14.323 -9.035 -32.097 1.00 89.88 181 SER A O 1
ATOM 1370 N N . ASN A 1 182 ? 16.012 -8.777 -33.561 1.00 90.12 182 ASN A N 1
ATOM 1371 C CA . ASN A 1 182 ? 15.227 -9.181 -34.729 1.00 90.12 182 ASN A CA 1
ATOM 1372 C C . ASN A 1 182 ? 14.829 -10.661 -34.645 1.00 90.12 182 ASN A C 1
ATOM 1374 O O . ASN A 1 182 ? 13.675 -10.993 -34.905 1.00 90.12 182 ASN A O 1
ATOM 1378 N N . ASP A 1 183 ? 15.758 -11.526 -34.237 1.00 92.81 183 ASP A N 1
ATOM 1379 C CA . ASP A 1 183 ? 15.528 -12.967 -34.110 1.00 92.81 183 ASP A CA 1
ATOM 1380 C C . ASP A 1 183 ? 14.507 -13.275 -32.993 1.00 92.81 183 ASP A C 1
ATOM 1382 O O . ASP A 1 183 ? 13.591 -14.073 -33.189 1.00 92.81 183 ASP A O 1
ATOM 1386 N N . LEU A 1 184 ? 14.587 -12.579 -31.851 1.00 93.06 184 LEU A N 1
ATOM 1387 C CA . LEU A 1 184 ? 13.611 -12.670 -30.755 1.00 93.06 184 LEU A CA 1
ATOM 1388 C C . LEU A 1 184 ? 12.230 -12.141 -31.155 1.00 93.06 184 LEU A C 1
ATOM 1390 O O . LEU A 1 184 ? 11.215 -12.730 -30.788 1.00 93.06 184 LEU A O 1
ATOM 1394 N N . THR A 1 185 ? 12.179 -11.045 -31.914 1.00 92.62 185 THR A N 1
ATOM 1395 C CA . THR A 1 185 ? 10.911 -10.507 -32.430 1.00 92.62 185 THR A CA 1
ATOM 1396 C C . THR A 1 185 ? 10.261 -11.518 -33.370 1.00 92.62 185 THR A C 1
ATOM 1398 O O . THR A 1 185 ? 9.093 -11.852 -33.194 1.00 92.62 185 THR A O 1
ATOM 1401 N N . ALA A 1 186 ? 11.035 -12.089 -34.297 1.00 91.44 186 ALA A N 1
ATOM 1402 C CA . ALA A 1 186 ? 10.554 -13.120 -35.210 1.00 91.44 186 ALA A CA 1
ATOM 1403 C C . ALA A 1 186 ? 10.065 -14.378 -34.469 1.00 91.44 186 ALA A C 1
ATOM 1405 O O . ALA A 1 186 ? 9.052 -14.960 -34.859 1.00 91.44 186 ALA A O 1
ATOM 1406 N N . LEU A 1 187 ? 10.744 -14.780 -33.386 1.00 92.88 187 LEU A N 1
ATOM 1407 C CA . LEU A 1 187 ? 10.308 -15.887 -32.533 1.00 92.88 187 LEU A CA 1
ATOM 1408 C C . LEU A 1 187 ? 8.918 -15.619 -31.948 1.00 92.88 187 LEU A C 1
ATOM 1410 O O . LEU A 1 187 ? 8.021 -16.447 -32.081 1.00 92.88 187 LEU A O 1
ATOM 1414 N N . VAL A 1 188 ? 8.722 -14.468 -31.313 1.00 91.75 188 VAL A N 1
ATOM 1415 C CA . VAL A 1 188 ? 7.456 -14.152 -30.644 1.00 91.75 188 VAL A CA 1
ATOM 1416 C C . VAL A 1 188 ? 6.323 -13.921 -31.647 1.00 91.75 188 VAL A C 1
ATOM 1418 O O . VAL A 1 188 ? 5.206 -14.380 -31.422 1.00 91.75 188 VAL A O 1
ATOM 1421 N N . GLU A 1 189 ? 6.612 -13.297 -32.791 1.00 90.56 189 GLU A N 1
ATOM 1422 C CA . GLU A 1 189 ? 5.653 -13.124 -33.889 1.00 90.56 189 GLU A CA 1
ATOM 1423 C C . GLU A 1 189 ? 5.249 -14.445 -34.554 1.00 90.56 189 GLU A C 1
ATOM 1425 O O . GLU A 1 189 ? 4.196 -14.510 -35.194 1.00 90.56 189 GLU A O 1
ATOM 1430 N N . SER A 1 190 ? 6.049 -15.507 -34.401 1.00 91.00 190 SER A N 1
ATOM 1431 C CA . SER A 1 190 ? 5.731 -16.831 -34.941 1.00 91.00 190 SER A CA 1
ATOM 1432 C C . SER A 1 190 ? 4.627 -17.563 -34.168 1.00 91.00 190 SER A C 1
ATOM 1434 O O . SER A 1 190 ? 4.072 -18.530 -34.697 1.00 91.00 190 SER A O 1
ATOM 1436 N N . TYR A 1 191 ? 4.236 -17.066 -32.987 1.00 92.38 191 TYR A N 1
ATOM 1437 C CA . TYR A 1 191 ? 3.201 -17.653 -32.136 1.00 92.38 191 TYR A CA 1
ATOM 1438 C C . TYR A 1 191 ? 2.108 -16.643 -31.753 1.00 92.38 191 TYR A C 1
ATOM 1440 O O . TYR A 1 191 ? 2.317 -15.431 -31.696 1.00 92.38 191 TYR A O 1
ATOM 1448 N N . ARG A 1 192 ? 0.909 -17.150 -31.460 1.00 90.88 192 ARG A N 1
ATOM 1449 C CA . ARG A 1 192 ? -0.230 -16.383 -30.935 1.00 90.88 192 ARG A CA 1
ATOM 1450 C C . ARG A 1 192 ? -0.950 -17.193 -29.870 1.00 90.88 192 ARG A C 1
ATOM 1452 O O . ARG A 1 192 ? -1.035 -18.411 -29.991 1.00 90.88 192 ARG A O 1
ATOM 1459 N N . ALA A 1 193 ? -1.506 -16.528 -28.869 1.00 90.25 193 ALA A N 1
ATOM 1460 C CA . ALA A 1 193 ? -2.385 -17.168 -27.902 1.00 90.25 193 ALA A CA 1
ATOM 1461 C C . ALA A 1 193 ? -3.851 -16.933 -28.293 1.00 90.25 193 ALA A C 1
ATOM 1463 O O . ALA A 1 193 ? -4.244 -15.838 -28.705 1.00 90.25 193 ALA A O 1
ATOM 1464 N N . ILE A 1 194 ? -4.652 -17.991 -28.209 1.00 91.19 194 ILE A N 1
ATOM 1465 C CA . ILE A 1 194 ? -6.102 -17.966 -28.380 1.00 91.19 194 ILE A CA 1
ATOM 1466 C C . ILE A 1 194 ? -6.717 -18.245 -27.015 1.00 91.19 194 ILE A C 1
ATOM 1468 O O . ILE A 1 194 ? -6.520 -19.325 -26.465 1.00 91.19 194 ILE A O 1
ATOM 1472 N N . GLU A 1 195 ? -7.495 -17.298 -26.503 1.00 89.06 195 GLU A N 1
ATOM 1473 C CA . GLU A 1 195 ? -8.270 -17.465 -25.275 1.00 89.06 195 GLU A CA 1
ATOM 1474 C C . GLU A 1 195 ? -9.741 -17.673 -25.640 1.00 89.06 195 GLU A C 1
ATOM 1476 O O . GLU A 1 195 ? -10.359 -16.829 -26.292 1.00 89.06 195 GLU A O 1
ATOM 1481 N N . VAL A 1 196 ? -10.311 -18.800 -25.226 1.00 89.31 196 VAL A N 1
ATOM 1482 C CA . VAL A 1 196 ? -11.744 -19.084 -25.296 1.00 89.31 196 VAL A CA 1
ATOM 1483 C C . VAL A 1 196 ? -12.312 -18.923 -23.894 1.00 89.31 196 VAL A C 1
ATOM 1485 O O . VAL A 1 196 ? -12.013 -19.716 -23.008 1.00 89.31 196 VAL A O 1
ATOM 1488 N N . ARG A 1 197 ? -13.132 -17.894 -23.692 1.00 84.06 197 ARG A N 1
ATOM 1489 C CA . ARG A 1 197 ? -13.730 -17.558 -22.399 1.00 84.06 197 ARG A CA 1
ATOM 1490 C C . ARG A 1 197 ? -15.206 -17.937 -22.373 1.00 84.06 197 ARG A C 1
ATOM 1492 O O . ARG A 1 197 ? -15.969 -17.565 -23.276 1.00 84.06 197 ARG A O 1
ATOM 1499 N N . PHE A 1 198 ? -15.586 -18.679 -21.340 1.00 80.50 198 PHE A N 1
ATOM 1500 C CA . PHE A 1 198 ? -16.929 -19.209 -21.149 1.00 80.50 198 PHE A CA 1
ATOM 1501 C C . PHE A 1 198 ? -17.827 -18.197 -20.419 1.00 80.50 198 PHE A C 1
ATOM 1503 O O . PHE A 1 198 ? -17.329 -17.359 -19.663 1.00 80.50 198 PHE A O 1
ATOM 1510 N N . PRO A 1 199 ? -19.149 -18.225 -20.675 1.00 67.75 199 PRO A N 1
ATOM 1511 C CA . PRO A 1 199 ? -20.102 -17.426 -19.914 1.00 67.75 199 PRO A CA 1
ATOM 1512 C C . PRO A 1 199 ? -20.145 -17.867 -18.443 1.00 67.75 199 PRO A C 1
ATOM 1514 O O . PRO A 1 199 ? -19.783 -18.990 -18.094 1.00 67.75 199 PRO A O 1
ATOM 1517 N N . ILE A 1 200 ? -20.590 -16.952 -17.589 1.00 58.94 200 ILE A N 1
ATOM 1518 C CA . ILE A 1 200 ? -20.571 -17.077 -16.129 1.00 58.94 200 ILE A CA 1
ATOM 1519 C C . ILE A 1 200 ? -21.463 -18.247 -15.677 1.00 58.94 200 ILE A C 1
ATOM 1521 O O . ILE A 1 200 ? -22.546 -18.447 -16.225 1.00 58.94 200 ILE A O 1
ATOM 1525 N N . GLY A 1 201 ? -20.998 -19.038 -14.701 1.00 56.31 201 GLY A N 1
ATOM 1526 C CA . GLY A 1 201 ? -21.724 -20.198 -14.157 1.00 56.31 201 GLY A CA 1
ATOM 1527 C C . GLY A 1 201 ? -21.577 -21.500 -14.956 1.00 56.31 201 GLY A C 1
ATOM 1528 O O . GLY A 1 201 ? -22.190 -22.503 -14.598 1.00 56.31 201 GLY A O 1
ATOM 1529 N N . ARG A 1 202 ? -20.768 -21.508 -16.025 1.00 61.69 202 ARG A N 1
ATOM 1530 C CA . ARG A 1 202 ? -20.472 -22.709 -16.814 1.00 61.69 202 ARG A CA 1
ATOM 1531 C C . ARG A 1 202 ? -19.039 -23.176 -16.579 1.00 61.69 202 ARG A C 1
ATOM 1533 O O . ARG A 1 202 ? -18.105 -22.631 -17.162 1.00 61.69 202 ARG A O 1
ATOM 1540 N N . GLU A 1 203 ? -18.891 -24.210 -15.762 1.00 60.78 203 GLU A N 1
ATOM 1541 C CA . GLU A 1 203 ? -17.626 -24.930 -15.602 1.00 60.78 203 GLU A CA 1
ATOM 1542 C C . GLU A 1 203 ? -17.428 -25.929 -16.748 1.00 60.78 203 GLU A C 1
ATOM 1544 O O . GLU A 1 203 ? -18.388 -26.495 -17.287 1.00 60.78 203 GLU A O 1
ATOM 1549 N N . MET A 1 204 ? -16.176 -26.127 -17.162 1.00 66.88 204 MET A N 1
ATOM 1550 C CA . MET A 1 204 ? -15.848 -27.171 -18.132 1.00 66.88 204 MET A CA 1
ATOM 1551 C C . MET A 1 204 ? -15.873 -28.540 -17.440 1.00 66.88 204 MET A C 1
ATOM 1553 O O . MET A 1 204 ? -15.098 -28.755 -16.515 1.00 66.88 204 MET A O 1
ATOM 1557 N N . GLU A 1 205 ? -16.715 -29.473 -17.912 1.00 61.16 205 GLU A N 1
ATOM 1558 C CA . GLU A 1 205 ? -16.814 -30.835 -17.343 1.00 61.16 205 GLU A CA 1
ATOM 1559 C C . GLU A 1 205 ? -15.451 -31.549 -17.289 1.00 61.16 205 GLU A C 1
ATOM 1561 O O . GLU A 1 205 ? -15.109 -32.154 -16.278 1.00 61.16 205 GLU A O 1
ATOM 1566 N N . ASP A 1 206 ? -14.661 -31.442 -18.365 1.00 72.00 206 ASP A N 1
ATOM 1567 C CA . ASP A 1 206 ? -13.278 -31.921 -18.428 1.00 72.00 206 ASP A CA 1
ATOM 1568 C C . ASP A 1 206 ? -12.420 -30.921 -19.211 1.00 72.00 206 ASP A C 1
ATOM 1570 O O . ASP A 1 206 ? -12.480 -30.828 -20.446 1.00 72.00 206 ASP A O 1
ATOM 1574 N N . ARG A 1 207 ? -11.644 -30.125 -18.470 1.00 71.56 207 ARG A N 1
ATOM 1575 C CA . ARG A 1 207 ? -10.795 -29.064 -19.018 1.00 71.56 207 ARG A CA 1
ATOM 1576 C C . ARG A 1 207 ? -9.654 -29.622 -19.870 1.00 71.56 207 ARG A C 1
ATOM 1578 O O . ARG A 1 207 ? -9.348 -29.028 -20.901 1.00 71.56 207 ARG A O 1
ATOM 1585 N N . GLU A 1 208 ? -9.065 -30.755 -19.484 1.00 72.19 208 GLU A N 1
ATOM 1586 C CA . GLU A 1 208 ? -7.933 -31.351 -20.205 1.00 72.19 208 GLU A CA 1
ATOM 1587 C C . GLU A 1 208 ? -8.401 -31.983 -21.518 1.00 72.19 208 GLU A C 1
ATOM 1589 O O . GLU A 1 208 ? -7.886 -31.640 -22.585 1.00 72.19 208 GLU A O 1
ATOM 1594 N N . ALA A 1 209 ? -9.449 -32.811 -21.475 1.00 81.12 209 ALA A N 1
ATOM 1595 C CA . ALA A 1 209 ? -9.987 -33.441 -22.681 1.00 81.12 209 ALA A CA 1
ATOM 1596 C C . ALA A 1 209 ? -10.539 -32.407 -23.678 1.00 81.12 209 ALA A C 1
ATOM 1598 O O . ALA A 1 209 ? -10.395 -32.552 -24.895 1.00 81.12 209 ALA A O 1
ATOM 1599 N N . SER A 1 210 ? -11.148 -31.330 -23.175 1.00 82.81 210 SER A N 1
ATOM 1600 C CA . SER A 1 210 ? -11.646 -30.235 -24.012 1.00 82.81 210 SER A CA 1
ATOM 1601 C C . SER A 1 210 ? -10.524 -29.414 -24.649 1.00 82.81 210 SER A C 1
ATOM 1603 O O . SER A 1 210 ? -10.658 -28.984 -25.799 1.00 82.81 210 SER A O 1
ATOM 1605 N N . GLY A 1 211 ? -9.425 -29.198 -23.919 1.00 84.56 211 GLY A N 1
ATOM 1606 C CA . GLY A 1 211 ? -8.222 -28.554 -24.437 1.00 84.56 211 GLY A CA 1
ATOM 1607 C C . GLY A 1 211 ? -7.590 -29.363 -25.565 1.00 84.56 211 GLY A C 1
ATOM 1608 O O . GLY A 1 211 ? -7.387 -28.832 -26.659 1.00 84.56 211 GLY A O 1
ATOM 1609 N N . GLU A 1 212 ? -7.377 -30.664 -25.348 1.00 86.25 212 GLU A N 1
ATOM 1610 C CA . GLU A 1 212 ? -6.835 -31.583 -26.359 1.00 86.25 212 GLU A CA 1
ATOM 1611 C C . GLU A 1 212 ? -7.733 -31.675 -27.602 1.00 86.25 212 GLU A C 1
ATOM 1613 O O . GLU A 1 212 ? -7.262 -31.512 -28.729 1.00 86.25 212 GLU A O 1
ATOM 1618 N N . ALA A 1 213 ? -9.049 -31.821 -27.420 1.00 87.50 213 ALA A N 1
ATOM 1619 C CA . ALA A 1 213 ? -9.989 -31.871 -28.537 1.00 87.50 213 ALA A CA 1
ATOM 1620 C C . ALA A 1 213 ? -9.991 -30.572 -29.365 1.00 87.50 213 ALA A C 1
ATOM 1622 O O . ALA A 1 213 ? -10.153 -30.601 -30.593 1.00 87.50 213 ALA A O 1
ATOM 1623 N N . TYR A 1 214 ? -9.836 -29.414 -28.714 1.00 89.75 214 TYR A N 1
ATOM 1624 C CA . TYR A 1 214 ? -9.760 -28.133 -29.410 1.00 89.75 214 TYR A CA 1
ATOM 1625 C C . TYR A 1 214 ? -8.435 -27.967 -30.159 1.00 89.75 214 TYR A C 1
ATOM 1627 O O . TYR A 1 214 ? -8.457 -27.523 -31.310 1.00 89.75 214 TYR A O 1
ATOM 1635 N N . VAL A 1 215 ? -7.317 -28.407 -29.574 1.00 90.00 215 VAL A N 1
ATOM 1636 C CA . VAL A 1 215 ? -6.011 -28.500 -30.248 1.00 90.00 215 VAL A CA 1
ATOM 1637 C C . VAL A 1 215 ? -6.120 -29.336 -31.530 1.00 90.00 215 VAL A C 1
ATOM 1639 O O . VAL A 1 215 ? -5.775 -28.837 -32.604 1.00 90.00 215 VAL A O 1
ATOM 1642 N N . ASP A 1 216 ? -6.712 -30.531 -31.467 1.00 89.50 216 ASP A N 1
ATOM 1643 C CA . ASP A 1 216 ? -6.885 -31.407 -32.635 1.00 89.50 216 ASP A CA 1
ATOM 1644 C C . ASP A 1 216 ? -7.693 -30.745 -33.761 1.00 89.50 216 ASP A C 1
ATOM 1646 O O . ASP A 1 216 ? -7.330 -30.817 -34.944 1.00 89.50 216 ASP A O 1
ATOM 1650 N N . LYS A 1 217 ? -8.781 -30.040 -33.417 1.00 88.12 217 LYS A N 1
ATOM 1651 C CA . LYS A 1 217 ? -9.584 -29.312 -34.413 1.00 88.12 217 LYS A CA 1
ATOM 1652 C C . LYS A 1 217 ? -8.836 -28.131 -35.022 1.00 88.12 217 LYS A C 1
ATOM 1654 O O . LYS A 1 217 ? -9.051 -27.833 -36.200 1.00 88.12 217 LYS A O 1
ATOM 1659 N N . LEU A 1 218 ? -7.981 -27.450 -34.263 1.00 89.75 218 LEU A N 1
ATOM 1660 C CA . LEU A 1 218 ? -7.160 -26.360 -34.790 1.00 89.75 218 LEU A CA 1
ATOM 1661 C C . LEU A 1 218 ? -6.137 -26.885 -35.805 1.00 89.75 218 LEU A C 1
ATOM 1663 O O . LEU A 1 218 ? -6.003 -26.303 -36.885 1.00 89.75 218 LEU A O 1
ATOM 1667 N N . THR A 1 219 ? -5.505 -28.024 -35.521 1.00 88.12 219 THR A N 1
ATOM 1668 C CA . THR A 1 219 ? -4.551 -28.670 -36.434 1.00 88.12 219 THR A CA 1
ATOM 1669 C C . THR A 1 219 ? -5.228 -29.174 -37.712 1.00 88.12 219 THR A C 1
ATOM 1671 O O . THR A 1 219 ? -4.743 -28.915 -38.812 1.00 88.12 219 THR A O 1
ATOM 1674 N N . GLN A 1 220 ? -6.388 -29.830 -37.607 1.00 86.38 220 GLN A N 1
ATOM 1675 C CA . GLN A 1 220 ? -7.076 -30.416 -38.767 1.00 86.38 220 GLN A CA 1
ATOM 1676 C C . GLN A 1 220 ? -7.908 -29.404 -39.578 1.00 86.38 220 GLN A C 1
ATOM 1678 O O . GLN A 1 220 ? -8.029 -29.534 -40.796 1.00 86.38 220 GLN A O 1
ATOM 1683 N N . GLY A 1 221 ? -8.512 -28.408 -38.920 1.00 81.75 221 GLY A N 1
ATOM 1684 C CA . GLY A 1 221 ? -9.514 -27.517 -39.520 1.00 81.75 221 GLY A CA 1
ATOM 1685 C C . GLY A 1 221 ? -9.066 -26.069 -39.733 1.00 81.75 221 GLY A C 1
ATOM 1686 O O . GLY A 1 221 ? -9.517 -25.425 -40.686 1.00 81.75 221 GLY A O 1
ATOM 1687 N N . ALA A 1 222 ? -8.185 -25.544 -38.875 1.00 82.81 222 ALA A N 1
ATOM 1688 C CA . ALA A 1 222 ? -7.677 -24.168 -38.961 1.00 82.81 222 ALA A CA 1
ATOM 1689 C C . ALA A 1 222 ? -6.256 -24.070 -39.550 1.00 82.81 222 ALA A C 1
ATOM 1691 O O . ALA A 1 222 ? -5.775 -22.958 -39.777 1.00 82.81 222 ALA A O 1
ATOM 1692 N N . GLY A 1 223 ? -5.624 -25.212 -39.852 1.00 83.81 223 GLY A N 1
ATOM 1693 C CA . GLY A 1 223 ? -4.306 -25.289 -40.487 1.00 83.81 223 GLY A CA 1
ATOM 1694 C C . GLY A 1 223 ? -3.138 -24.978 -39.549 1.00 83.81 223 GLY A C 1
ATOM 1695 O O . GLY A 1 223 ? -2.073 -24.603 -40.037 1.00 83.81 223 GLY A O 1
ATOM 1696 N N . ALA A 1 224 ? -3.337 -25.104 -38.232 1.00 86.12 224 ALA A N 1
ATOM 1697 C CA . ALA A 1 224 ? -2.273 -24.909 -37.253 1.00 86.12 224 ALA A CA 1
ATOM 1698 C C . ALA A 1 224 ? -1.198 -25.998 -37.415 1.00 86.12 224 ALA A C 1
ATOM 1700 O O . ALA A 1 224 ? -1.496 -27.190 -37.342 1.00 86.12 224 ALA A O 1
ATOM 1701 N N . SER A 1 225 ? 0.052 -25.592 -37.635 1.00 86.44 225 SER A N 1
ATOM 1702 C CA . SER A 1 225 ? 1.213 -26.496 -37.631 1.00 86.44 225 SER A CA 1
ATOM 1703 C C . SER A 1 225 ? 1.686 -26.800 -36.209 1.00 86.44 225 SER A C 1
ATOM 1705 O O . SER A 1 225 ? 2.286 -27.844 -35.967 1.00 86.44 225 SER A O 1
ATOM 1707 N N . TYR A 1 226 ? 1.409 -25.892 -35.272 1.00 88.31 226 TYR A N 1
ATOM 1708 C CA . TYR A 1 226 ? 1.663 -26.066 -33.850 1.00 88.31 226 TYR A CA 1
ATOM 1709 C C . TYR A 1 226 ? 0.461 -25.546 -33.065 1.00 88.31 226 TYR A C 1
ATOM 1711 O O . TYR A 1 226 ? 0.012 -24.423 -33.288 1.00 88.31 226 TYR A O 1
ATOM 1719 N N . ALA A 1 227 ? -0.050 -26.360 -32.148 1.00 89.50 227 ALA A N 1
ATOM 1720 C CA . ALA A 1 227 ? -1.098 -25.988 -31.212 1.00 89.50 227 ALA A CA 1
ATOM 1721 C C . ALA A 1 227 ? -0.845 -26.714 -29.885 1.00 89.50 227 ALA A C 1
ATOM 1723 O O . ALA A 1 227 ? -0.587 -27.918 -29.878 1.00 89.50 227 ALA A O 1
ATOM 1724 N N . ARG A 1 228 ? -0.876 -25.986 -28.769 1.00 88.56 228 ARG A N 1
ATOM 1725 C CA . ARG A 1 228 ? -0.641 -26.538 -27.432 1.00 88.56 228 ARG A CA 1
ATOM 1726 C C . ARG A 1 228 ? -1.537 -25.864 -26.409 1.00 88.56 228 ARG A C 1
ATOM 1728 O O . ARG A 1 228 ? -1.585 -24.638 -26.352 1.00 88.56 228 ARG A O 1
ATOM 1735 N N . ASP A 1 229 ? -2.183 -26.665 -25.575 1.00 87.81 229 ASP A N 1
ATOM 1736 C CA . ASP A 1 229 ? -2.909 -26.159 -24.417 1.00 87.81 229 ASP A CA 1
ATOM 1737 C C . ASP A 1 229 ? -1.933 -25.586 -23.375 1.00 87.81 229 ASP A C 1
ATOM 1739 O O . ASP A 1 229 ? -0.993 -26.256 -22.934 1.00 87.81 229 ASP A O 1
ATOM 1743 N N . ILE A 1 230 ? -2.139 -24.313 -23.040 1.00 85.88 230 ILE A N 1
ATOM 1744 C CA . ILE A 1 230 ? -1.368 -23.534 -22.065 1.00 85.88 230 ILE A CA 1
ATOM 1745 C C . ILE A 1 230 ? -2.242 -23.074 -20.888 1.00 85.88 230 ILE A C 1
ATOM 1747 O O . ILE A 1 230 ? -1.817 -22.236 -20.092 1.00 85.88 230 ILE A O 1
ATOM 1751 N N . THR A 1 231 ? -3.451 -23.620 -20.762 1.00 81.06 231 THR A N 1
ATOM 1752 C CA . THR A 1 231 ? -4.395 -23.293 -19.694 1.00 81.06 231 THR A CA 1
ATOM 1753 C C . THR A 1 231 ? -3.792 -23.610 -18.325 1.00 81.06 231 THR A C 1
ATOM 1755 O O . THR A 1 231 ? -3.218 -24.678 -18.092 1.00 81.06 231 THR A O 1
ATOM 1758 N N . ARG A 1 232 ? -3.907 -22.664 -17.387 1.00 68.06 232 ARG A N 1
ATOM 1759 C CA . ARG A 1 232 ? -3.335 -22.785 -16.041 1.00 68.06 232 ARG A CA 1
ATOM 1760 C C . ARG A 1 232 ? -4.030 -23.919 -15.274 1.00 68.06 232 ARG A C 1
ATOM 1762 O O . ARG A 1 232 ? -5.215 -23.834 -14.967 1.00 68.06 232 ARG A O 1
ATOM 1769 N N . ARG A 1 233 ? -3.282 -24.967 -14.906 1.00 60.09 233 ARG A N 1
ATOM 1770 C CA . ARG A 1 233 ? -3.789 -26.168 -14.200 1.00 60.09 233 ARG A CA 1
ATOM 1771 C C . ARG A 1 233 ? -4.096 -25.963 -12.702 1.00 60.09 233 ARG A C 1
ATOM 1773 O O . ARG A 1 233 ? -4.051 -26.907 -11.928 1.00 60.09 233 ARG A O 1
ATOM 1780 N N . GLY A 1 234 ? -4.401 -24.741 -12.272 1.00 48.78 234 GLY A N 1
ATOM 1781 C CA . GLY A 1 234 ? -4.639 -24.420 -10.859 1.00 48.78 234 GLY A CA 1
ATOM 1782 C C . GLY A 1 234 ? -5.210 -23.020 -10.688 1.00 48.78 234 GLY A C 1
ATOM 1783 O O . GLY A 1 234 ? -4.506 -22.129 -10.231 1.00 48.78 234 GLY A O 1
ATOM 1784 N N . GLY A 1 235 ? -6.441 -22.812 -11.158 1.00 44.62 235 GLY A N 1
ATOM 1785 C CA . GLY A 1 235 ? -7.084 -21.494 -11.217 1.00 44.62 235 GLY A CA 1
ATOM 1786 C C . GLY A 1 235 ? -8.358 -21.326 -10.386 1.00 44.62 235 GLY A C 1
A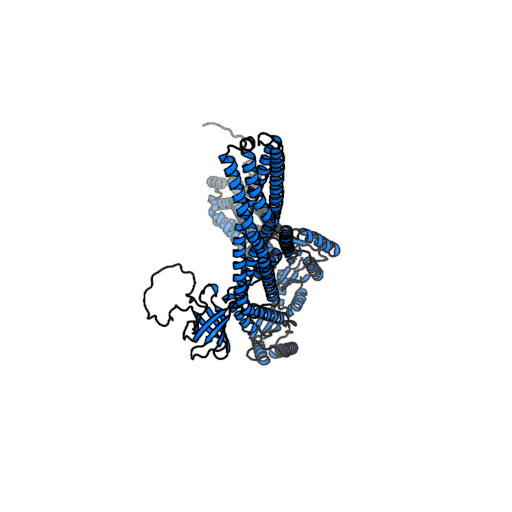TOM 1787 O O . GLY A 1 235 ? -8.976 -20.279 -10.510 1.00 44.62 235 GLY A O 1
ATOM 1788 N N . ASN A 1 236 ? -8.751 -22.307 -9.560 1.00 47.78 236 ASN A N 1
ATOM 1789 C CA . ASN A 1 236 ? -9.970 -22.199 -8.741 1.00 47.78 236 ASN A CA 1
ATOM 1790 C C . ASN A 1 236 ? -9.705 -22.111 -7.229 1.00 47.78 236 ASN A C 1
ATOM 1792 O O . ASN A 1 236 ? -10.655 -21.846 -6.507 1.00 47.78 236 ASN A O 1
ATOM 1796 N N . SER A 1 237 ? -8.469 -22.277 -6.732 1.00 46.84 237 SER A N 1
ATOM 1797 C CA . SER A 1 237 ? -8.187 -22.052 -5.300 1.00 46.84 237 SER A CA 1
ATOM 1798 C C . SER A 1 237 ? -8.340 -20.578 -4.954 1.00 46.84 237 SER A C 1
ATOM 1800 O O . SER A 1 237 ? -9.160 -20.241 -4.123 1.00 46.84 237 SER A O 1
ATOM 1802 N N . ASP A 1 238 ? -7.678 -19.685 -5.690 1.00 51.41 238 ASP A N 1
ATOM 1803 C CA . ASP A 1 238 ? -7.626 -18.262 -5.334 1.00 51.41 238 ASP A CA 1
ATOM 1804 C C . ASP A 1 238 ? -8.998 -17.576 -5.473 1.00 51.41 238 ASP A C 1
ATOM 1806 O O . ASP A 1 238 ? -9.310 -16.641 -4.741 1.00 51.41 238 ASP A O 1
ATOM 1810 N N . LEU A 1 239 ? -9.841 -18.051 -6.400 1.00 55.12 239 LEU A N 1
ATOM 1811 C CA . LEU A 1 239 ? -11.195 -17.531 -6.602 1.00 55.12 239 LEU A CA 1
ATOM 1812 C C . LEU A 1 239 ? -12.197 -18.140 -5.611 1.00 55.12 239 LEU A C 1
ATOM 1814 O O . LEU A 1 239 ? -13.094 -17.433 -5.160 1.00 55.12 239 LEU A O 1
ATOM 1818 N N . ALA A 1 240 ? -12.031 -19.415 -5.239 1.00 54.59 240 ALA A N 1
ATOM 1819 C CA . ALA A 1 240 ? -12.798 -20.026 -4.158 1.00 54.59 240 ALA A CA 1
ATOM 1820 C C . ALA A 1 240 ? -12.430 -19.397 -2.807 1.00 54.59 240 ALA A C 1
ATOM 1822 O O . ALA A 1 240 ? -13.330 -19.025 -2.062 1.00 54.59 240 ALA A O 1
ATOM 1823 N N . ASP A 1 241 ? -11.142 -19.175 -2.543 1.00 58.62 241 ASP A N 1
ATOM 1824 C CA . ASP A 1 241 ? -10.616 -18.512 -1.349 1.00 58.62 241 ASP A CA 1
ATOM 1825 C C . ASP A 1 241 ? -11.088 -17.054 -1.286 1.00 58.62 241 ASP A C 1
ATOM 1827 O O . ASP A 1 241 ? -11.541 -16.597 -0.237 1.00 58.62 241 ASP A O 1
ATOM 1831 N N . LEU A 1 242 ? -11.087 -16.330 -2.415 1.00 68.44 242 LEU A N 1
ATOM 1832 C CA . LEU A 1 242 ? -11.684 -14.996 -2.500 1.00 68.44 242 LEU A CA 1
ATOM 1833 C C . LEU A 1 242 ? -13.198 -15.043 -2.282 1.00 68.44 242 LEU A C 1
ATOM 1835 O O . LEU A 1 242 ? -13.716 -14.213 -1.548 1.00 68.44 242 LEU A O 1
ATOM 1839 N N . SER A 1 243 ? -13.918 -15.996 -2.879 1.00 68.56 243 SER A N 1
ATOM 1840 C CA . SER A 1 243 ? -15.368 -16.123 -2.686 1.00 68.56 243 SER A CA 1
ATOM 1841 C C . SER A 1 243 ? -15.720 -16.453 -1.236 1.00 68.56 243 SER A C 1
ATOM 1843 O O . SER A 1 243 ? -16.667 -15.886 -0.703 1.00 68.56 243 SER A O 1
ATOM 1845 N N . ALA A 1 244 ? -14.916 -17.292 -0.578 1.00 68.19 244 ALA A N 1
ATOM 1846 C CA . ALA A 1 244 ? -15.040 -17.617 0.833 1.00 68.19 244 ALA A CA 1
ATOM 1847 C C . ALA A 1 244 ? -14.737 -16.384 1.690 1.00 68.19 244 ALA A C 1
ATOM 1849 O O . ALA A 1 244 ? -15.515 -16.054 2.577 1.00 68.19 244 ALA A O 1
ATOM 1850 N N . THR A 1 245 ? -13.680 -15.638 1.362 1.00 75.19 245 THR A N 1
ATOM 1851 C CA . THR A 1 245 ? -13.335 -14.384 2.046 1.00 75.19 245 THR A CA 1
ATOM 1852 C C . THR A 1 245 ? -14.430 -13.328 1.871 1.00 75.19 245 THR A C 1
ATOM 1854 O O . THR A 1 245 ? -14.809 -12.676 2.835 1.00 75.19 245 THR A O 1
ATOM 1857 N N . LEU A 1 246 ? -14.990 -13.175 0.667 1.00 78.75 246 LEU A N 1
ATOM 1858 C CA . LEU A 1 246 ? -16.093 -12.252 0.385 1.00 78.75 246 LEU A CA 1
ATOM 1859 C C . LEU A 1 246 ? -17.399 -12.701 1.050 1.00 78.75 246 LEU A C 1
ATOM 1861 O O . LEU A 1 246 ? -18.158 -11.855 1.513 1.00 78.75 246 LEU A O 1
ATOM 1865 N N . ALA A 1 247 ? -17.663 -14.007 1.127 1.00 76.81 247 ALA A N 1
ATOM 1866 C CA . ALA A 1 247 ? -18.816 -14.551 1.838 1.00 76.81 247 ALA A CA 1
ATOM 1867 C C . ALA A 1 247 ? -18.700 -14.321 3.351 1.00 76.81 247 ALA A C 1
ATOM 1869 O O . ALA A 1 247 ? -19.676 -13.895 3.968 1.00 76.81 247 ALA A O 1
ATOM 1870 N N . GLU A 1 248 ? -17.513 -14.522 3.931 1.00 78.06 248 GLU A N 1
ATOM 1871 C CA . GLU A 1 248 ? -17.250 -14.211 5.339 1.00 78.06 248 GLU A CA 1
ATOM 1872 C C . GLU A 1 248 ? -17.303 -12.704 5.605 1.00 78.06 248 GLU A C 1
ATOM 1874 O O . GLU A 1 248 ? -17.945 -12.271 6.557 1.00 78.06 248 GLU A O 1
ATOM 1879 N N . MET A 1 249 ? -16.750 -11.874 4.719 1.00 81.75 249 MET A N 1
ATOM 1880 C CA . MET A 1 249 ? -16.844 -10.416 4.827 1.00 81.75 249 MET A CA 1
ATOM 1881 C C . MET A 1 249 ? -18.295 -9.930 4.714 1.00 81.75 249 MET A C 1
ATOM 1883 O O . MET A 1 249 ? -18.719 -9.068 5.476 1.00 81.75 249 MET A O 1
ATOM 1887 N N . LYS A 1 250 ? -19.099 -10.519 3.819 1.00 82.12 250 LYS A N 1
ATOM 1888 C CA . LYS A 1 250 ? -20.544 -10.256 3.738 1.00 82.12 250 LYS A CA 1
ATOM 1889 C C . LYS A 1 250 ? -21.250 -10.656 5.028 1.00 82.12 250 LYS A C 1
ATOM 1891 O O . LYS A 1 250 ? -22.092 -9.906 5.519 1.00 82.12 250 LYS A O 1
ATOM 1896 N N . ARG A 1 251 ? -20.948 -11.847 5.554 1.00 80.38 251 ARG A N 1
ATOM 1897 C CA . ARG A 1 251 ? -21.527 -12.340 6.806 1.00 80.38 251 ARG A CA 1
ATOM 1898 C C . ARG A 1 251 ? -21.194 -11.394 7.953 1.00 80.38 251 ARG A C 1
ATOM 1900 O O . ARG A 1 251 ? -22.099 -11.042 8.697 1.00 80.38 251 ARG A O 1
ATOM 1907 N N . PHE A 1 252 ? -19.947 -10.949 8.047 1.00 79.94 252 PHE A N 1
ATOM 1908 C CA . PHE A 1 252 ? -19.500 -9.957 9.017 1.00 79.94 252 PHE A CA 1
ATOM 1909 C C . PHE A 1 252 ? -20.280 -8.644 8.870 1.00 79.94 252 PHE A C 1
ATOM 1911 O O . PHE A 1 252 ? -20.993 -8.263 9.791 1.00 79.94 252 PHE A O 1
ATOM 1918 N N . LEU A 1 253 ? -20.260 -8.014 7.689 1.00 82.19 253 LEU A N 1
ATOM 1919 C CA . LEU A 1 253 ? -20.921 -6.723 7.451 1.00 82.19 253 LEU A CA 1
ATOM 1920 C C . LEU A 1 253 ? -22.433 -6.757 7.721 1.00 82.19 253 LEU A C 1
ATOM 1922 O O . LEU A 1 253 ? -22.991 -5.766 8.179 1.00 82.19 253 LEU A O 1
ATOM 1926 N N . ARG A 1 254 ? -23.105 -7.895 7.502 1.00 83.12 254 ARG A N 1
ATOM 1927 C CA . ARG A 1 254 ? -24.538 -8.047 7.808 1.00 83.12 254 ARG A CA 1
ATOM 1928 C C . ARG A 1 254 ? -24.890 -7.868 9.285 1.00 83.12 254 ARG A C 1
ATOM 1930 O O . ARG A 1 254 ? -26.033 -7.506 9.547 1.00 83.12 254 ARG A O 1
ATOM 1937 N N . HIS A 1 255 ? -23.958 -8.116 10.207 1.00 77.38 255 HIS A N 1
ATOM 1938 C CA . HIS A 1 255 ? -24.171 -7.899 11.645 1.00 77.38 255 HIS A CA 1
ATOM 1939 C C . HIS A 1 255 ? -24.031 -6.422 12.042 1.00 77.38 255 HIS A C 1
ATOM 1941 O O . HIS A 1 255 ? -24.523 -6.036 13.092 1.00 77.38 255 HIS A O 1
ATOM 1947 N N . TYR A 1 256 ? -23.399 -5.600 11.200 1.00 76.44 256 TYR A N 1
ATOM 1948 C CA . TYR A 1 256 ? -23.180 -4.169 11.444 1.00 76.44 256 TYR A CA 1
ATOM 1949 C C . TYR A 1 256 ? -24.076 -3.270 10.582 1.00 76.44 256 TYR A C 1
ATOM 1951 O O . TYR A 1 256 ? -23.978 -2.051 10.662 1.00 76.44 256 TYR A O 1
ATOM 1959 N N . ALA A 1 257 ? -24.924 -3.849 9.728 1.00 81.50 257 ALA A N 1
ATOM 1960 C CA . ALA A 1 257 ? -25.815 -3.092 8.859 1.00 81.50 257 ALA A CA 1
ATOM 1961 C C . ALA A 1 257 ? -27.023 -2.550 9.634 1.00 81.50 257 ALA A C 1
ATOM 1963 O O . ALA A 1 257 ? -27.572 -3.237 10.499 1.00 81.50 257 ALA A O 1
ATOM 1964 N N . ALA A 1 258 ? -27.487 -1.356 9.267 1.00 86.19 258 ALA A N 1
ATOM 1965 C CA . ALA A 1 258 ? -28.743 -0.827 9.777 1.00 86.19 258 ALA A CA 1
ATOM 1966 C C . ALA A 1 258 ? -29.939 -1.481 9.071 1.00 86.19 258 ALA A C 1
ATOM 1968 O O . ALA A 1 258 ? -29.985 -1.569 7.839 1.00 86.19 258 ALA A O 1
ATOM 1969 N N . TYR A 1 259 ? -30.925 -1.918 9.854 1.00 87.56 259 TYR A N 1
ATOM 1970 C CA . TYR A 1 259 ? -32.159 -2.515 9.352 1.00 87.56 259 TYR A CA 1
ATOM 1971 C C . TYR A 1 259 ? -33.370 -1.685 9.753 1.00 87.56 259 TYR A C 1
ATOM 1973 O O . TYR A 1 259 ? -33.490 -1.239 10.891 1.00 87.56 259 TYR A O 1
ATOM 1981 N N . ALA A 1 260 ? -34.302 -1.542 8.820 1.00 88.44 260 ALA A N 1
ATOM 1982 C CA . ALA A 1 260 ? -35.616 -0.987 9.064 1.00 88.44 260 ALA A CA 1
ATOM 1983 C C . ALA A 1 260 ? -36.648 -2.106 9.221 1.00 88.44 260 ALA A C 1
ATOM 1985 O O . ALA A 1 260 ? -36.792 -2.960 8.339 1.00 88.44 260 ALA A O 1
ATOM 1986 N N . ASN A 1 261 ? -37.393 -2.064 10.321 1.00 88.94 261 ASN A N 1
ATOM 1987 C CA . ASN A 1 261 ? -38.583 -2.872 10.545 1.00 88.94 261 ASN A CA 1
ATOM 1988 C C . ASN A 1 261 ? -39.802 -2.053 10.127 1.00 88.94 261 ASN A C 1
ATOM 1990 O O . ASN A 1 261 ? -40.170 -1.087 10.788 1.00 88.94 261 ASN A O 1
ATOM 1994 N N . ILE A 1 262 ? -40.409 -2.433 9.010 1.00 89.38 262 ILE A N 1
ATOM 1995 C CA . ILE A 1 262 ? -41.505 -1.725 8.357 1.00 89.38 262 ILE A CA 1
ATOM 1996 C C . ILE A 1 262 ? -42.820 -2.420 8.722 1.00 89.38 262 ILE A C 1
ATOM 1998 O O . ILE A 1 262 ? -43.026 -3.590 8.397 1.00 89.38 262 ILE A O 1
ATOM 2002 N N . SER A 1 263 ? -43.729 -1.692 9.360 1.00 88.12 263 SER A N 1
ATOM 2003 C CA . SER A 1 263 ? -45.113 -2.099 9.599 1.00 88.12 263 SER A CA 1
ATOM 2004 C C . SER A 1 263 ? -45.980 -1.639 8.431 1.00 88.12 263 SER A C 1
ATOM 2006 O O . SER A 1 263 ? -46.195 -0.445 8.237 1.00 88.12 263 SER A O 1
ATOM 2008 N N . ILE A 1 264 ? -46.473 -2.585 7.633 1.00 86.38 264 ILE A N 1
ATOM 2009 C CA . ILE A 1 264 ? -47.261 -2.312 6.427 1.00 86.38 264 ILE A CA 1
ATOM 2010 C C . ILE A 1 264 ? -48.686 -1.934 6.855 1.00 86.38 264 ILE A C 1
ATOM 2012 O O . ILE A 1 264 ? -49.335 -2.669 7.586 1.00 86.38 264 ILE A O 1
ATOM 2016 N N . ALA A 1 265 ? -49.195 -0.782 6.434 1.00 77.62 265 ALA A N 1
ATOM 2017 C CA . ALA A 1 265 ? -50.564 -0.340 6.724 1.00 77.62 265 ALA A CA 1
ATOM 2018 C C . ALA A 1 265 ? -51.425 -0.181 5.456 1.00 77.62 265 ALA A C 1
ATOM 2020 O O . ALA A 1 265 ? -52.650 -0.139 5.553 1.00 77.62 265 ALA A O 1
ATOM 2021 N N . GLY A 1 266 ? -50.800 -0.086 4.275 1.00 63.47 266 GLY A N 1
ATOM 2022 C CA . GLY A 1 266 ? -51.473 0.084 2.982 1.00 63.47 266 GLY A CA 1
ATOM 2023 C C . GLY A 1 266 ? -51.709 -1.216 2.200 1.00 63.47 266 GLY A C 1
ATOM 2024 O O . GLY A 1 266 ? -51.099 -2.246 2.466 1.00 63.47 266 GLY A O 1
ATOM 2025 N N . ASP A 1 267 ? -52.552 -1.145 1.163 1.00 62.94 267 ASP A N 1
ATOM 2026 C CA . ASP A 1 267 ? -52.895 -2.272 0.268 1.00 62.94 267 ASP A CA 1
ATOM 2027 C C . ASP A 1 267 ? -51.786 -2.625 -0.755 1.00 62.94 267 ASP A C 1
ATOM 2029 O O . ASP A 1 267 ? -51.967 -3.500 -1.608 1.00 62.94 267 ASP A O 1
ATOM 2033 N N . THR A 1 268 ? -50.644 -1.929 -0.721 1.00 67.25 268 THR A N 1
ATOM 2034 C CA . THR A 1 268 ? -49.543 -2.109 -1.679 1.00 67.25 268 THR A CA 1
ATOM 2035 C C . THR A 1 268 ? -48.677 -3.309 -1.277 1.00 67.25 268 THR A C 1
ATOM 2037 O O . THR A 1 268 ? -48.015 -3.256 -0.241 1.00 67.25 268 THR A O 1
ATOM 2040 N N . PRO A 1 269 ? -48.619 -4.391 -2.080 1.00 70.50 269 PRO A N 1
ATOM 2041 C CA . PRO A 1 269 ? -47.823 -5.563 -1.733 1.00 70.50 269 PRO A CA 1
ATOM 2042 C C . PRO A 1 269 ? -46.324 -5.279 -1.901 1.00 70.50 269 PRO A C 1
ATOM 2044 O O . PRO A 1 269 ? -45.868 -5.022 -3.014 1.00 70.50 269 PRO A O 1
ATOM 2047 N N . LEU A 1 270 ? -45.568 -5.389 -0.807 1.00 81.38 270 LEU A N 1
ATOM 2048 C CA . LEU A 1 270 ? -44.101 -5.379 -0.783 1.00 81.38 270 LEU A CA 1
ATOM 2049 C C . LEU A 1 270 ? -43.533 -6.769 -1.086 1.00 81.38 270 LEU 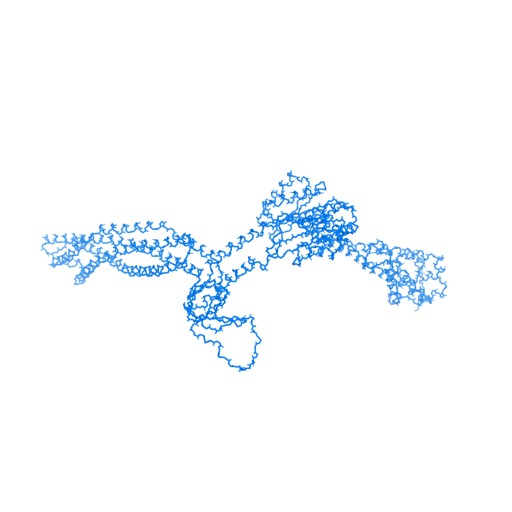A C 1
ATOM 2051 O O . LEU A 1 270 ? -44.075 -7.787 -0.646 1.00 81.38 270 LEU A O 1
ATOM 2055 N N . LYS A 1 271 ? -42.417 -6.823 -1.811 1.00 83.44 271 LYS A N 1
ATOM 2056 C CA . LYS A 1 271 ? -41.646 -8.044 -2.067 1.00 83.44 271 LYS A CA 1
ATOM 2057 C C . LYS A 1 271 ? -40.182 -7.851 -1.691 1.00 83.44 271 LYS A C 1
ATOM 2059 O O . LYS A 1 271 ? -39.657 -6.743 -1.702 1.00 83.44 271 LYS A O 1
ATOM 2064 N N . ALA A 1 272 ? -39.507 -8.964 -1.410 1.00 82.19 272 ALA A N 1
ATOM 2065 C CA . ALA A 1 272 ? -38.055 -8.971 -1.283 1.00 82.19 272 ALA A CA 1
ATOM 2066 C C . ALA A 1 272 ? -37.410 -8.455 -2.583 1.00 82.19 272 ALA A C 1
ATOM 2068 O O . ALA A 1 272 ? -37.757 -8.910 -3.677 1.00 82.19 272 ALA A O 1
ATOM 2069 N N . GLY A 1 273 ? -36.482 -7.510 -2.448 1.00 78.19 273 GLY A N 1
ATOM 2070 C CA . GLY A 1 273 ? -35.838 -6.784 -3.539 1.00 78.19 273 GLY A CA 1
ATOM 2071 C C . GLY A 1 273 ? -36.483 -5.441 -3.897 1.00 78.19 273 GLY A C 1
ATOM 2072 O O . GLY A 1 273 ? -35.895 -4.713 -4.696 1.00 78.19 273 GLY A O 1
ATOM 2073 N N . ASP A 1 274 ? -37.641 -5.093 -3.325 1.00 85.12 274 ASP A N 1
ATOM 2074 C CA . ASP A 1 274 ? -38.240 -3.765 -3.500 1.00 85.12 274 ASP A CA 1
ATOM 2075 C C . ASP A 1 274 ? -37.486 -2.709 -2.676 1.00 85.12 274 ASP A C 1
ATOM 2077 O O . ASP A 1 274 ? -36.930 -3.005 -1.617 1.00 85.12 274 ASP A O 1
ATOM 2081 N N . THR A 1 275 ? -37.493 -1.461 -3.146 1.00 87.00 275 THR A N 1
ATOM 2082 C CA . THR A 1 275 ? -36.860 -0.331 -2.456 1.00 87.00 275 THR A CA 1
ATOM 2083 C C . THR A 1 275 ? -37.919 0.578 -1.829 1.00 87.00 275 THR A C 1
ATOM 2085 O O . THR A 1 275 ? -38.891 0.973 -2.483 1.00 87.00 275 THR A O 1
ATOM 2088 N N . VAL A 1 276 ? -37.712 0.949 -0.569 1.00 88.50 276 VAL A N 1
ATOM 2089 C CA . VAL A 1 276 ? -38.594 1.792 0.245 1.00 88.50 276 VAL A CA 1
ATOM 2090 C C . VAL A 1 276 ? -37.823 3.030 0.690 1.00 88.50 276 VAL A C 1
ATOM 2092 O O . VAL A 1 276 ? -36.665 2.924 1.077 1.00 88.50 276 VAL A O 1
ATOM 2095 N N . LEU A 1 277 ? -38.451 4.203 0.638 1.00 89.19 277 LEU A N 1
ATOM 2096 C CA . LEU A 1 277 ? -37.893 5.442 1.179 1.00 89.19 277 LEU A CA 1
ATOM 2097 C C . LEU A 1 277 ? -38.553 5.744 2.524 1.00 89.19 277 LEU A C 1
ATOM 2099 O O . LEU A 1 277 ? -39.781 5.755 2.612 1.00 89.19 277 LEU A O 1
ATOM 2103 N N . LEU A 1 278 ? -37.745 5.988 3.550 1.00 88.00 278 LEU A N 1
ATOM 2104 C CA . LEU A 1 278 ? -38.192 6.371 4.883 1.00 88.00 278 LEU A CA 1
ATOM 2105 C C . LEU A 1 278 ? -37.959 7.863 5.101 1.00 88.00 278 LEU A C 1
ATOM 2107 O O . LEU A 1 278 ? -36.852 8.346 4.860 1.00 88.00 278 LEU A O 1
ATOM 2111 N N . LEU A 1 279 ? -38.989 8.573 5.556 1.00 84.56 279 LEU A N 1
ATOM 2112 C CA . LEU A 1 279 ? -38.950 10.015 5.806 1.00 84.56 279 LEU A CA 1
ATOM 2113 C C . LEU A 1 279 ? -39.492 10.346 7.208 1.00 84.56 279 LEU A C 1
ATOM 2115 O O . LEU A 1 279 ? -40.424 9.666 7.650 1.00 84.56 279 LEU A O 1
ATOM 2119 N N . PRO A 1 280 ? -38.954 11.379 7.885 1.00 80.38 280 PRO A N 1
ATOM 2120 C CA . PRO A 1 280 ? -39.508 11.908 9.134 1.00 80.38 280 PRO A CA 1
ATOM 2121 C C . PRO A 1 280 ? -40.945 12.431 8.962 1.00 80.38 280 PRO A C 1
ATOM 2123 O O . PRO A 1 280 ? -41.316 12.930 7.889 1.00 80.38 280 PRO A O 1
ATOM 2126 N N . ASP A 1 281 ? -41.758 12.335 10.011 1.00 60.41 281 ASP A N 1
ATOM 2127 C CA . ASP A 1 281 ? -43.143 12.800 10.032 1.00 60.41 281 ASP A CA 1
ATOM 2128 C C . ASP A 1 281 ? -43.192 14.339 10.102 1.00 60.41 281 ASP A C 1
ATOM 2130 O O . ASP A 1 281 ? -43.046 14.969 11.147 1.00 60.41 281 ASP A O 1
ATOM 2134 N N . GLY A 1 282 ? -43.372 14.978 8.943 1.00 53.81 282 GLY A N 1
ATOM 2135 C CA . GLY A 1 282 ? -43.406 16.441 8.826 1.00 53.81 282 GLY A CA 1
ATOM 2136 C C . GLY A 1 282 ? -42.994 16.991 7.460 1.00 53.81 282 GLY A C 1
ATOM 2137 O O . GLY A 1 282 ? -43.299 18.145 7.151 1.00 53.81 282 GLY A O 1
ATOM 2138 N N . ILE A 1 283 ? -42.360 16.174 6.610 1.00 50.41 283 ILE A N 1
ATOM 2139 C CA . ILE A 1 283 ? -42.020 16.550 5.231 1.00 50.41 283 ILE A CA 1
ATOM 2140 C C . ILE A 1 283 ? -43.223 16.233 4.320 1.00 50.41 283 ILE A C 1
ATOM 2142 O O . ILE A 1 283 ? -43.578 15.062 4.159 1.00 50.41 283 ILE A O 1
ATOM 2146 N N . PRO A 1 284 ? -43.900 17.230 3.713 1.00 40.47 284 PRO A N 1
ATOM 2147 C CA . PRO A 1 284 ? -45.048 16.961 2.855 1.00 40.47 284 PRO A CA 1
ATOM 2148 C C . PRO A 1 284 ? -44.622 16.163 1.615 1.00 40.47 284 PRO A C 1
ATOM 2150 O O . PRO A 1 284 ? -43.604 16.457 0.989 1.00 40.47 284 PRO A O 1
ATOM 2153 N N . SER A 1 285 ? -45.432 15.169 1.235 1.00 40.06 285 SER A N 1
ATOM 2154 C CA . SER A 1 285 ? -45.236 14.370 0.019 1.00 40.06 285 SER A CA 1
ATOM 2155 C C . SER A 1 285 ? -44.984 15.266 -1.209 1.00 40.06 285 SER A C 1
ATOM 2157 O O . SER A 1 285 ? -45.702 16.255 -1.386 1.00 40.06 285 SER A O 1
ATOM 2159 N N . PRO A 1 286 ? -44.060 14.915 -2.126 1.00 44.53 286 PRO A N 1
ATOM 2160 C CA . PRO A 1 286 ? -43.719 15.754 -3.281 1.00 44.53 286 PRO A CA 1
ATOM 2161 C C . PRO A 1 286 ? -44.828 15.856 -4.350 1.00 44.53 286 PRO A C 1
ATOM 2163 O O . PRO A 1 286 ? -44.623 16.435 -5.414 1.00 44.53 286 PRO A O 1
ATOM 2166 N N . THR A 1 287 ? -46.034 15.342 -4.099 1.00 40.56 287 THR A N 1
ATOM 2167 C CA . THR A 1 287 ? -47.139 15.318 -5.072 1.00 40.56 287 THR A CA 1
ATOM 2168 C C . THR A 1 287 ? -47.891 16.655 -5.201 1.00 40.56 287 THR A C 1
ATOM 2170 O O . THR A 1 287 ? -48.919 16.714 -5.874 1.00 40.56 287 THR A O 1
ATOM 2173 N N . GLN A 1 288 ? -47.407 17.758 -4.619 1.00 40.62 288 GLN A N 1
ATOM 2174 C CA . GLN A 1 288 ? -47.962 19.095 -4.877 1.00 40.62 288 GLN A CA 1
ATOM 2175 C C . GLN A 1 288 ? -46.879 20.120 -5.227 1.00 40.62 288 GLN A C 1
ATOM 2177 O O . GLN A 1 288 ? -46.547 20.990 -4.431 1.00 40.62 288 GLN A O 1
ATOM 2182 N N . ALA A 1 289 ? -46.387 20.079 -6.463 1.00 31.02 289 ALA A N 1
ATOM 2183 C CA . ALA A 1 289 ? -45.763 21.246 -7.078 1.00 31.02 289 ALA A CA 1
ATOM 2184 C C . ALA A 1 289 ? -46.164 21.342 -8.557 1.00 31.02 289 ALA A C 1
ATOM 2186 O O . ALA A 1 289 ? -45.739 20.557 -9.403 1.00 31.02 289 ALA A O 1
ATOM 2187 N N . SER A 1 290 ? -47.033 22.313 -8.850 1.00 25.59 290 SER A N 1
ATOM 2188 C CA . SER A 1 290 ? -47.279 22.818 -10.206 1.00 25.59 290 SER A CA 1
ATOM 2189 C C . SER A 1 290 ? -46.052 23.622 -10.678 1.00 25.59 290 SER A C 1
ATOM 2191 O O . SER A 1 290 ? -45.346 24.172 -9.831 1.00 25.59 290 SER A O 1
ATOM 2193 N N . PRO A 1 291 ? -45.768 23.716 -11.990 1.00 38.66 291 PRO A N 1
ATOM 2194 C CA . PRO A 1 291 ? -44.484 24.203 -12.485 1.00 38.66 291 PRO A CA 1
ATOM 2195 C C . PRO A 1 291 ? -44.420 25.734 -12.634 1.00 38.66 291 PRO A C 1
ATOM 2197 O O . PRO A 1 291 ? -45.446 26.386 -12.832 1.00 38.66 291 PRO A O 1
ATOM 2200 N N . ALA A 1 292 ? -43.175 26.230 -12.698 1.00 28.86 292 ALA A N 1
ATOM 2201 C CA . ALA A 1 292 ? -42.693 27.595 -12.985 1.00 28.86 292 ALA A CA 1
ATOM 2202 C C . ALA A 1 292 ? -42.449 28.465 -11.729 1.00 28.86 292 ALA A C 1
ATOM 2204 O O . ALA A 1 292 ? -43.258 28.469 -10.814 1.00 28.86 292 ALA A O 1
ATOM 2205 N N . SER A 1 293 ? -41.354 29.223 -11.606 1.00 27.81 293 SER A N 1
ATOM 2206 C CA . SER A 1 293 ? -40.521 29.865 -12.632 1.00 27.81 293 SER A CA 1
ATOM 2207 C C . SER A 1 293 ? -39.150 30.313 -12.094 1.00 27.81 293 SER A C 1
ATOM 2209 O O . SER A 1 293 ? -39.002 30.534 -10.897 1.00 27.81 293 SER A O 1
ATOM 2211 N N . SER A 1 294 ? -38.256 30.581 -13.057 1.00 29.06 294 SER A N 1
ATOM 2212 C CA . SER A 1 294 ? -37.128 31.536 -13.066 1.00 29.06 294 SER A CA 1
ATOM 2213 C C . SER A 1 294 ? -35.872 31.222 -12.248 1.00 29.06 294 SER A C 1
ATOM 2215 O O . SER A 1 294 ? -35.789 31.512 -11.061 1.00 29.06 294 SER A O 1
ATOM 2217 N N . GLU A 1 295 ? -34.894 30.681 -12.982 1.00 37.25 295 GLU A N 1
ATOM 2218 C CA . GLU A 1 295 ? -33.530 31.210 -13.153 1.00 37.25 295 GLU A CA 1
ATOM 2219 C C . GLU A 1 295 ? -33.199 32.474 -12.344 1.00 37.25 295 GLU A C 1
ATOM 2221 O O . GLU A 1 295 ? -33.756 33.538 -12.608 1.00 37.25 295 GLU A O 1
ATOM 2226 N N . GLU A 1 296 ? -32.213 32.361 -11.454 1.00 30.91 296 GLU A N 1
ATOM 2227 C CA . GLU A 1 296 ? -31.220 33.411 -11.231 1.00 30.91 296 GLU A CA 1
ATOM 2228 C C . GLU A 1 296 ? -29.895 32.789 -10.765 1.00 30.91 296 GLU A C 1
ATOM 2230 O O . GLU A 1 296 ? -29.853 31.826 -9.996 1.00 30.91 296 GLU A O 1
ATOM 2235 N N . ASP A 1 297 ? -28.827 33.336 -11.332 1.00 33.03 297 ASP A N 1
ATOM 2236 C CA . ASP A 1 297 ? -27.451 32.866 -11.330 1.00 33.03 297 ASP A CA 1
ATOM 2237 C C . ASP A 1 297 ? -26.821 32.777 -9.931 1.00 33.03 297 ASP A C 1
ATOM 2239 O O . ASP A 1 297 ? -26.824 33.736 -9.159 1.00 33.03 297 ASP A O 1
ATOM 2243 N N . SER A 1 298 ? -26.156 31.656 -9.645 1.00 31.64 298 SER A N 1
ATOM 2244 C CA . SER A 1 298 ? -24.928 31.658 -8.838 1.00 31.64 298 SER A CA 1
ATOM 2245 C C . SER A 1 298 ? -24.043 30.464 -9.210 1.00 31.64 298 SER A C 1
ATOM 2247 O O . SER A 1 298 ? -24.339 29.309 -8.909 1.00 31.64 298 SER A O 1
ATOM 2249 N N . GLU A 1 299 ? -22.956 30.779 -9.917 1.00 36.91 299 GLU A N 1
ATOM 2250 C CA . GLU A 1 299 ? -21.775 29.934 -10.099 1.00 36.91 299 GLU A CA 1
ATOM 2251 C C . GLU A 1 299 ? -21.070 29.798 -8.743 1.00 36.91 299 GLU A C 1
ATOM 2253 O O . GLU A 1 299 ? -20.379 30.714 -8.314 1.00 36.91 299 GLU A O 1
ATOM 2258 N N . ASP A 1 300 ? -21.370 28.710 -8.038 1.00 33.19 300 ASP A N 1
ATOM 2259 C CA . ASP A 1 300 ? -20.528 27.987 -7.070 1.00 33.19 300 ASP A CA 1
ATOM 2260 C C . ASP A 1 300 ? -21.463 27.022 -6.324 1.00 33.19 300 ASP A C 1
ATOM 2262 O O . ASP A 1 300 ? -21.911 27.268 -5.203 1.00 33.19 300 ASP A O 1
ATOM 2266 N N . ARG A 1 301 ? -21.833 25.925 -6.992 1.00 30.14 301 ARG A N 1
ATOM 2267 C CA . ARG A 1 301 ? -22.473 24.780 -6.344 1.00 30.14 301 ARG A CA 1
ATOM 2268 C C . ARG A 1 301 ? -21.651 23.542 -6.639 1.00 30.14 301 ARG A C 1
ATOM 2270 O O . ARG A 1 301 ? -21.537 23.121 -7.786 1.00 30.14 301 ARG A O 1
ATOM 2277 N N . ASP A 1 302 ? -21.062 23.039 -5.563 1.00 29.86 302 ASP A N 1
ATOM 2278 C CA . ASP A 1 302 ? -20.595 21.671 -5.400 1.00 29.86 302 ASP A CA 1
ATOM 2279 C C . ASP A 1 302 ? -21.627 20.694 -5.988 1.00 29.86 302 ASP A C 1
ATOM 2281 O O . ASP A 1 302 ? -22.835 20.907 -5.851 1.00 29.86 302 ASP A O 1
ATOM 2285 N N . ASP A 1 303 ? -21.146 19.629 -6.627 1.00 30.70 303 ASP A N 1
ATOM 2286 C CA . ASP A 1 303 ? -21.938 18.527 -7.183 1.00 30.70 303 ASP A CA 1
ATOM 2287 C C . ASP A 1 303 ? -22.605 17.688 -6.063 1.00 30.70 303 ASP A C 1
ATOM 2289 O O . ASP A 1 303 ? -22.348 16.492 -5.909 1.00 30.70 303 ASP A O 1
ATOM 2293 N N . SER A 1 304 ? -23.474 18.294 -5.254 1.00 31.91 304 SER A N 1
ATOM 2294 C CA . SER A 1 304 ? -24.441 17.588 -4.416 1.00 31.91 304 SER A CA 1
ATOM 2295 C C . SER A 1 304 ? -25.819 17.700 -5.060 1.00 31.91 304 SER A C 1
ATOM 2297 O O . SER A 1 304 ? -26.598 18.614 -4.803 1.00 31.91 304 SER A O 1
ATOM 2299 N N . GLU A 1 305 ? -26.112 16.746 -5.945 1.00 36.91 305 GLU A N 1
ATOM 2300 C CA . GLU A 1 305 ? -27.480 16.446 -6.368 1.00 36.91 305 GLU A CA 1
ATOM 2301 C C . GLU A 1 305 ? -28.404 16.428 -5.139 1.00 36.91 305 GLU A C 1
ATOM 2303 O O . GLU A 1 305 ? -28.082 15.765 -4.150 1.00 36.91 305 GLU A O 1
ATOM 2308 N N . ASP A 1 306 ? -29.531 17.144 -5.221 1.00 36.34 306 ASP A N 1
ATOM 2309 C CA . ASP A 1 306 ? -30.639 17.161 -4.258 1.00 36.34 306 ASP A CA 1
ATOM 2310 C C . ASP A 1 306 ? -31.006 15.729 -3.812 1.00 36.34 306 ASP A C 1
ATOM 2312 O O . ASP A 1 306 ? -31.842 15.050 -4.419 1.00 36.34 306 ASP A O 1
ATOM 2316 N N . ARG A 1 307 ? -30.364 15.233 -2.750 1.00 40.56 307 ARG A N 1
ATOM 2317 C CA . ARG A 1 307 ? -30.723 13.978 -2.091 1.00 40.56 307 ARG A CA 1
ATOM 2318 C C . ARG A 1 307 ? -31.796 14.305 -1.072 1.00 40.56 307 ARG A C 1
ATOM 2320 O O . ARG A 1 307 ? -31.555 15.067 -0.145 1.00 40.56 307 ARG A O 1
ATOM 2327 N N . ALA A 1 308 ? -32.978 13.733 -1.270 1.00 45.53 308 ALA A N 1
ATOM 2328 C CA . ALA A 1 308 ? -34.045 13.774 -0.284 1.00 45.53 308 ALA A CA 1
ATOM 2329 C C . ALA A 1 308 ? -33.503 13.349 1.095 1.00 45.53 308 ALA A C 1
ATOM 2331 O O . ALA A 1 308 ? -32.832 12.321 1.193 1.00 45.53 308 ALA A O 1
ATOM 2332 N N . GLU A 1 309 ? -33.795 14.151 2.119 1.00 63.31 309 GLU A N 1
ATOM 2333 C CA . GLU A 1 309 ? -33.506 13.915 3.540 1.00 63.31 309 GLU A CA 1
ATOM 2334 C C . GLU A 1 309 ? -34.266 12.665 4.035 1.00 63.31 309 GLU A C 1
ATOM 2336 O O . GLU A 1 309 ? -35.326 12.762 4.651 1.00 63.31 309 GLU A O 1
ATOM 2341 N N . GLY A 1 310 ? -33.786 11.469 3.684 1.00 74.38 310 GLY A N 1
ATOM 2342 C CA . GLY A 1 310 ? -34.457 10.204 3.986 1.00 74.38 310 GLY A CA 1
ATOM 2343 C C . GLY A 1 310 ? -33.584 8.968 3.787 1.00 74.38 310 GLY A C 1
ATOM 2344 O O . GLY A 1 310 ? -32.582 8.999 3.071 1.00 74.38 310 GLY A O 1
ATOM 2345 N N . LEU A 1 311 ? -33.985 7.852 4.404 1.00 86.00 311 LEU A N 1
ATOM 2346 C CA . LEU A 1 311 ? -33.268 6.574 4.313 1.00 86.00 311 LEU A CA 1
ATOM 2347 C C . LEU A 1 311 ? -33.838 5.715 3.194 1.00 86.00 311 LEU A C 1
ATOM 2349 O O . LEU A 1 311 ? -35.031 5.412 3.177 1.00 86.00 311 LEU A O 1
ATOM 2353 N N . LEU A 1 312 ? -32.978 5.251 2.292 1.00 87.81 312 LEU A N 1
ATOM 2354 C CA . LEU A 1 312 ? -33.360 4.297 1.258 1.00 87.81 312 LEU A CA 1
ATOM 2355 C C . LEU A 1 312 ? -33.086 2.872 1.737 1.00 87.81 312 LEU A C 1
ATOM 2357 O O . LEU A 1 312 ? -31.939 2.482 1.969 1.00 87.81 312 LEU A O 1
ATOM 2361 N N . VAL A 1 313 ? -34.138 2.076 1.829 1.00 88.44 313 VAL A N 1
ATOM 2362 C CA . VAL A 1 313 ? -34.125 0.726 2.381 1.00 88.44 313 VAL A CA 1
ATOM 2363 C C . VAL A 1 313 ? -34.422 -0.289 1.286 1.00 88.44 313 VAL A C 1
ATOM 2365 O O . VAL A 1 313 ? -35.418 -0.174 0.576 1.00 88.44 313 VAL A O 1
ATOM 2368 N N . LEU A 1 314 ? -33.581 -1.312 1.165 1.00 88.75 314 LEU A N 1
ATOM 2369 C CA . LEU A 1 314 ? -33.823 -2.465 0.304 1.00 88.75 314 LEU A CA 1
ATOM 2370 C C . LEU A 1 314 ? -34.484 -3.575 1.121 1.00 88.75 314 LEU A C 1
ATOM 2372 O O . LEU A 1 314 ? -33.937 -4.015 2.127 1.00 88.75 314 LEU A O 1
ATOM 2376 N N . VAL A 1 315 ? -35.655 -4.034 0.697 1.00 88.69 315 VAL A N 1
ATOM 2377 C CA . VAL A 1 315 ? -36.449 -5.027 1.427 1.00 88.69 315 VAL A CA 1
ATOM 2378 C C . VAL A 1 315 ? -35.816 -6.406 1.272 1.00 88.69 315 VAL A C 1
ATOM 2380 O O . VAL A 1 315 ? -35.709 -6.924 0.162 1.00 88.69 315 VAL A O 1
ATOM 2383 N N . ASP A 1 316 ? -35.444 -7.027 2.385 1.00 83.56 316 ASP A N 1
ATOM 2384 C CA . ASP A 1 316 ? -34.831 -8.357 2.408 1.00 83.56 316 ASP A CA 1
ATOM 2385 C C . ASP A 1 316 ? -35.887 -9.455 2.570 1.00 83.56 316 ASP A C 1
ATOM 2387 O O . ASP A 1 316 ? -35.826 -10.496 1.914 1.00 83.56 316 ASP A O 1
ATOM 2391 N N . GLN A 1 317 ? -36.870 -9.221 3.445 1.00 86.50 317 GLN A N 1
ATOM 2392 C CA . GLN A 1 317 ? -37.871 -10.209 3.838 1.00 86.50 317 GLN A CA 1
ATOM 2393 C C . GLN A 1 317 ? -39.220 -9.544 4.116 1.00 86.50 317 GLN A C 1
ATOM 2395 O O . GLN A 1 317 ? -39.287 -8.444 4.660 1.00 86.50 317 GLN A O 1
ATOM 2400 N N . VAL A 1 318 ? -40.302 -10.234 3.755 1.00 86.56 318 VAL A N 1
ATOM 2401 C CA . VAL A 1 318 ? -41.681 -9.794 3.999 1.00 86.56 318 VAL A CA 1
ATOM 2402 C C . VAL A 1 318 ? -42.437 -10.937 4.669 1.00 86.56 318 VAL A C 1
ATOM 2404 O O . VAL A 1 318 ? -42.521 -12.031 4.110 1.00 86.56 318 VAL A O 1
ATOM 2407 N N . GLU A 1 319 ? -42.986 -10.687 5.856 1.00 83.88 319 GLU A N 1
ATOM 2408 C CA . GLU A 1 319 ? -43.745 -11.648 6.657 1.00 83.88 319 GLU A CA 1
ATOM 2409 C C . GLU A 1 319 ? -45.113 -11.075 7.033 1.00 83.88 319 GLU A C 1
ATOM 2411 O O . GLU A 1 319 ? -45.276 -10.319 7.986 1.00 83.88 319 GLU A O 1
ATOM 2416 N N . GLY A 1 320 ? -46.145 -11.453 6.277 1.00 82.38 320 GLY A N 1
ATOM 2417 C CA . GLY A 1 320 ? -47.504 -10.981 6.535 1.00 82.38 320 GLY A CA 1
ATOM 2418 C C . GLY A 1 320 ? -47.613 -9.463 6.385 1.00 82.38 320 GLY A C 1
ATOM 2419 O O . GLY A 1 320 ? -47.598 -8.964 5.265 1.00 82.38 320 GLY A O 1
ATOM 2420 N N . ASN A 1 321 ? -47.755 -8.758 7.511 1.00 84.31 321 ASN A N 1
ATOM 2421 C CA . ASN A 1 321 ? -47.933 -7.305 7.562 1.00 84.31 321 ASN A CA 1
ATOM 2422 C C . ASN A 1 321 ? -46.683 -6.554 8.053 1.00 84.31 321 ASN A C 1
ATOM 2424 O O . ASN A 1 321 ? -46.748 -5.361 8.344 1.00 84.31 321 ASN A O 1
ATOM 2428 N N . THR A 1 322 ? -45.554 -7.249 8.177 1.00 86.38 322 THR A N 1
ATOM 2429 C CA . THR A 1 322 ? -44.258 -6.656 8.502 1.00 86.38 322 THR A CA 1
ATOM 2430 C C . THR A 1 322 ? -43.255 -6.969 7.399 1.00 86.38 322 THR A C 1
ATOM 2432 O O . THR A 1 322 ? -43.290 -8.026 6.765 1.00 86.38 322 THR A O 1
ATOM 2435 N N . ALA A 1 323 ? -42.355 -6.032 7.138 1.00 87.50 323 ALA A N 1
ATOM 2436 C CA . ALA A 1 323 ? -41.223 -6.223 6.249 1.00 87.50 323 ALA A CA 1
ATOM 2437 C C . ALA A 1 323 ? -39.946 -5.773 6.948 1.00 87.50 323 ALA A C 1
ATOM 2439 O O . ALA A 1 323 ? -39.952 -4.823 7.724 1.00 87.50 323 ALA A O 1
ATOM 2440 N N . ARG A 1 324 ? -38.842 -6.453 6.660 1.00 89.19 324 ARG A N 1
ATOM 2441 C CA . ARG A 1 324 ? -37.511 -6.052 7.102 1.00 89.19 324 ARG A CA 1
ATOM 2442 C C . ARG A 1 324 ? -36.685 -5.704 5.880 1.00 89.19 324 ARG A C 1
ATOM 2444 O O . ARG A 1 324 ? -36.677 -6.456 4.902 1.00 89.19 324 ARG A O 1
ATOM 2451 N N . GLY A 1 325 ? -35.983 -4.584 5.939 1.00 87.69 325 GLY A N 1
ATOM 2452 C CA . GLY A 1 325 ? -35.054 -4.191 4.891 1.00 87.69 325 GLY A CA 1
ATOM 2453 C C . GLY A 1 325 ? -33.791 -3.558 5.440 1.00 87.69 325 GLY A C 1
ATOM 2454 O O . GLY A 1 325 ? -33.774 -3.061 6.561 1.00 87.69 325 GLY A O 1
ATOM 2455 N N . MET A 1 326 ? -32.733 -3.590 4.647 1.00 89.69 326 MET A N 1
ATOM 2456 C CA . MET A 1 326 ? -31.429 -3.032 4.976 1.00 89.69 326 MET A CA 1
ATOM 2457 C C . MET A 1 326 ? -31.299 -1.614 4.417 1.00 89.69 326 MET A C 1
ATOM 2459 O O . MET A 1 326 ? -31.659 -1.360 3.264 1.00 89.69 326 MET A O 1
ATOM 2463 N N . VAL A 1 327 ? -30.755 -0.689 5.205 1.00 88.50 327 VAL A N 1
ATOM 2464 C CA . VAL A 1 327 ? -30.447 0.673 4.751 1.00 88.50 327 VAL A CA 1
ATOM 2465 C C . VAL A 1 327 ? -29.314 0.615 3.726 1.00 88.50 327 VAL A C 1
ATOM 2467 O O . VAL A 1 327 ? -28.299 -0.045 3.925 1.00 88.50 327 VAL A O 1
ATOM 2470 N N . THR A 1 328 ? -29.496 1.280 2.588 1.00 85.81 328 THR A N 1
ATOM 2471 C CA . THR A 1 328 ? -28.527 1.311 1.476 1.00 85.81 328 THR A CA 1
ATOM 2472 C C . THR A 1 328 ? -28.120 2.724 1.066 1.00 85.81 328 THR A C 1
ATOM 2474 O O . THR A 1 328 ? -27.174 2.878 0.293 1.00 85.81 328 THR A O 1
ATOM 2477 N N . GLN A 1 329 ? -28.827 3.740 1.563 1.00 84.50 329 GLN A N 1
ATOM 2478 C CA . GLN A 1 329 ? -28.515 5.154 1.383 1.00 84.50 329 GLN A CA 1
ATOM 2479 C C . GLN A 1 329 ? -29.096 5.962 2.548 1.00 84.50 329 GLN A C 1
ATOM 2481 O O . GLN A 1 329 ? -30.217 5.683 2.972 1.00 84.50 329 GLN A O 1
ATOM 2486 N N . GLY A 1 330 ? -28.357 6.976 3.000 1.00 79.19 330 GLY A N 1
ATOM 2487 C CA . GLY A 1 330 ? -28.723 7.805 4.149 1.00 79.19 330 GLY A CA 1
ATOM 2488 C C . GLY A 1 330 ? -28.205 7.234 5.472 1.00 79.19 330 GLY A C 1
ATOM 2489 O O . GLY A 1 330 ? -27.859 6.056 5.558 1.00 79.19 330 GLY A O 1
ATOM 2490 N N . ASP A 1 331 ? -28.116 8.092 6.481 1.00 80.88 331 ASP A N 1
ATOM 2491 C CA . ASP A 1 331 ? -27.479 7.793 7.761 1.00 80.88 331 ASP A CA 1
ATOM 2492 C C . ASP A 1 331 ? -28.471 7.981 8.907 1.00 80.88 331 ASP A C 1
ATOM 2494 O O . ASP A 1 331 ? -29.208 8.967 8.930 1.00 80.88 331 ASP A O 1
ATOM 2498 N N . THR A 1 332 ? -28.509 7.051 9.862 1.00 76.31 332 THR A N 1
ATOM 2499 C CA . THR A 1 332 ? -29.441 7.172 10.994 1.00 76.31 332 THR A CA 1
ATOM 2500 C C . THR A 1 332 ? -29.074 8.306 11.957 1.00 76.31 332 THR A C 1
ATOM 2502 O O . THR A 1 332 ? -29.949 8.761 12.681 1.00 76.31 332 THR A O 1
ATOM 2505 N N . ASP A 1 333 ? -27.840 8.830 11.924 1.00 72.94 333 ASP A N 1
ATOM 2506 C CA . ASP A 1 333 ? -27.430 9.967 12.778 1.00 72.94 333 ASP A CA 1
ATOM 2507 C C . ASP A 1 333 ? -28.104 11.282 12.377 1.00 72.94 333 ASP A C 1
ATOM 2509 O O . ASP A 1 333 ? -28.258 12.192 13.190 1.00 72.94 333 ASP A O 1
ATOM 2513 N N . GLU A 1 334 ? -28.518 11.387 11.115 1.00 68.38 334 GLU A N 1
ATOM 2514 C CA . GLU A 1 334 ? -29.168 12.577 10.567 1.00 68.38 334 GLU A CA 1
ATOM 2515 C C . GLU A 1 334 ? -30.674 12.611 10.904 1.00 68.38 334 GLU A C 1
ATOM 2517 O O . GLU A 1 334 ? -31.361 13.580 10.586 1.00 68.38 334 GLU A O 1
ATOM 2522 N N . ILE A 1 335 ? -31.199 11.570 11.567 1.00 68.62 335 ILE A N 1
ATOM 2523 C CA . ILE A 1 335 ? -32.628 11.376 11.824 1.00 68.62 335 ILE A CA 1
ATOM 2524 C C . ILE A 1 335 ? -32.876 11.233 13.323 1.00 68.62 335 ILE A C 1
ATOM 2526 O O . ILE A 1 335 ? -32.504 10.248 13.950 1.00 68.62 335 ILE A O 1
ATOM 2530 N N . SER A 1 336 ? -33.559 12.219 13.904 1.00 59.88 336 SER A N 1
ATOM 2531 C CA . SER A 1 336 ? -33.872 12.235 15.341 1.00 59.88 336 SER A CA 1
ATOM 2532 C C . SER A 1 336 ? -35.177 11.516 15.710 1.00 59.88 336 SER A C 1
ATOM 2534 O O . SER A 1 336 ? -35.452 11.326 16.893 1.00 59.88 336 SER A O 1
ATOM 2536 N N . GLU A 1 337 ? -36.005 11.146 14.731 1.00 66.31 337 GLU A N 1
ATOM 2537 C CA . GLU A 1 337 ? -37.314 10.531 14.970 1.00 66.31 337 GLU A CA 1
ATOM 2538 C C . GLU A 1 337 ? -37.232 9.004 15.062 1.00 66.31 337 GLU A C 1
ATOM 2540 O O . GLU A 1 337 ? -36.639 8.339 14.215 1.00 66.31 337 GLU A O 1
ATOM 2545 N N . SER A 1 338 ? -37.870 8.442 16.092 1.00 67.56 338 SER A N 1
ATOM 2546 C CA . SER A 1 338 ? -37.855 6.999 16.368 1.00 67.56 338 SER A CA 1
ATOM 2547 C C . SER A 1 338 ? -38.764 6.185 15.437 1.00 67.56 338 SER A C 1
ATOM 2549 O O . SER A 1 338 ? -38.535 4.990 15.253 1.00 67.56 338 SER A O 1
ATOM 2551 N N . GLU A 1 339 ? -39.791 6.813 14.857 1.00 80.00 339 GLU A N 1
ATOM 2552 C CA . GLU A 1 339 ? -40.735 6.190 13.927 1.00 80.00 339 GLU A CA 1
ATOM 2553 C C . GLU A 1 339 ? -40.818 7.025 12.643 1.00 80.00 339 GLU A C 1
ATOM 2555 O O . GLU A 1 339 ? -41.134 8.208 12.681 1.00 80.00 339 GLU A O 1
ATOM 2560 N N . LEU A 1 340 ? -40.512 6.400 11.507 1.00 85.62 340 LEU A N 1
ATOM 2561 C CA . LEU A 1 340 ? -40.455 7.018 10.184 1.00 85.62 340 LEU A CA 1
ATOM 2562 C C . LEU A 1 340 ? -41.639 6.586 9.319 1.00 85.62 340 LEU A C 1
ATOM 2564 O O . LEU A 1 340 ? -42.131 5.463 9.429 1.00 85.62 340 LEU A O 1
ATOM 2568 N N . LEU A 1 341 ? -42.054 7.432 8.381 1.00 87.00 341 LEU A N 1
ATOM 2569 C CA . LEU A 1 341 ? -43.048 7.079 7.368 1.00 87.00 341 LEU A CA 1
ATOM 2570 C C . LEU A 1 341 ? -42.386 6.344 6.197 1.00 87.00 341 LEU A C 1
ATOM 2572 O O . LEU A 1 341 ? -41.402 6.816 5.631 1.00 87.00 341 LEU A O 1
ATOM 2576 N N . ALA A 1 342 ? -42.949 5.201 5.800 1.00 87.19 342 ALA A N 1
ATOM 2577 C CA . ALA A 1 342 ? -42.419 4.340 4.747 1.00 87.19 342 ALA A CA 1
ATOM 2578 C C . ALA A 1 342 ? -43.176 4.512 3.422 1.00 87.19 342 ALA A C 1
ATOM 2580 O O . ALA A 1 342 ? -44.373 4.228 3.341 1.00 87.19 342 ALA A O 1
ATOM 2581 N N . PHE A 1 343 ? -42.470 4.903 2.359 1.00 87.25 343 PHE A N 1
ATOM 2582 C CA . PHE A 1 343 ? -43.015 5.126 1.016 1.00 87.25 343 PHE A CA 1
ATOM 2583 C C . PHE A 1 343 ? -42.418 4.163 -0.017 1.00 87.25 343 PHE A C 1
ATOM 2585 O O . PHE A 1 343 ? -41.220 3.887 -0.013 1.00 87.25 343 PHE A O 1
ATOM 2592 N N . SER A 1 344 ? -43.225 3.698 -0.973 1.00 85.38 344 SER A N 1
ATOM 2593 C CA . SER A 1 344 ? -42.715 2.959 -2.139 1.00 85.38 344 SER A CA 1
ATOM 2594 C C . SER A 1 344 ? -41.919 3.891 -3.042 1.00 85.38 344 SER A C 1
ATOM 2596 O O . SER A 1 344 ? -42.301 5.055 -3.174 1.00 85.38 344 SER A O 1
ATOM 2598 N N . THR A 1 345 ? -40.911 3.379 -3.742 1.00 82.56 345 THR A N 1
ATOM 2599 C CA . THR A 1 345 ? -40.095 4.186 -4.661 1.00 82.56 345 THR A CA 1
ATOM 2600 C C . THR A 1 345 ? -40.419 3.947 -6.140 1.00 82.56 345 THR A C 1
ATOM 2602 O O . THR A 1 345 ? -40.914 2.883 -6.522 1.00 82.56 345 THR A O 1
ATOM 2605 N N . ASP A 1 346 ? -40.179 4.951 -6.988 1.00 75.88 346 ASP A N 1
ATOM 2606 C CA . ASP A 1 346 ? -40.186 4.814 -8.450 1.00 75.88 346 ASP A CA 1
ATOM 2607 C C . ASP A 1 346 ? -38.795 4.440 -9.016 1.00 75.88 346 ASP A C 1
ATOM 2609 O O . ASP A 1 346 ? -37.858 4.149 -8.275 1.00 75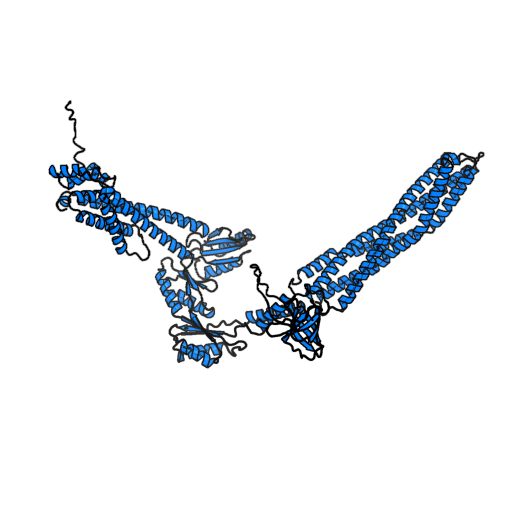.88 346 ASP A O 1
ATOM 2613 N N . ARG A 1 347 ? -38.645 4.415 -10.351 1.00 68.56 347 ARG A N 1
ATOM 2614 C CA . ARG A 1 347 ? -37.367 4.063 -11.011 1.00 68.56 347 ARG A CA 1
ATOM 2615 C C . ARG A 1 347 ? -36.225 5.041 -10.718 1.00 68.56 347 ARG A C 1
ATOM 2617 O O . ARG A 1 347 ? -35.075 4.662 -10.921 1.00 68.56 347 ARG A O 1
ATOM 2624 N N . ASP A 1 348 ? -36.549 6.241 -10.248 1.00 69.75 348 ASP A N 1
ATOM 2625 C CA . ASP A 1 348 ? -35.604 7.298 -9.901 1.00 69.75 348 ASP A CA 1
ATOM 2626 C C . ASP A 1 348 ? -35.457 7.432 -8.367 1.00 69.75 348 ASP A C 1
ATOM 2628 O O . ASP A 1 348 ? -34.963 8.445 -7.875 1.00 69.75 348 ASP A O 1
ATOM 2632 N N . ASN A 1 349 ? -35.871 6.407 -7.602 1.00 70.56 349 ASN A N 1
ATOM 2633 C CA . ASN A 1 349 ? -35.855 6.344 -6.135 1.00 70.56 349 ASN A CA 1
ATOM 2634 C C . ASN A 1 349 ? -36.682 7.439 -5.428 1.00 70.56 349 ASN A C 1
ATOM 2636 O O . ASN A 1 349 ? -36.411 7.769 -4.272 1.00 70.56 349 ASN A O 1
ATOM 2640 N N . LYS A 1 350 ? -37.712 7.997 -6.077 1.00 77.75 350 LYS A N 1
ATOM 2641 C CA . LYS A 1 350 ? -38.590 9.014 -5.469 1.00 77.75 350 LYS A CA 1
ATOM 2642 C C . LYS A 1 350 ? -39.799 8.387 -4.780 1.00 77.75 350 LYS A C 1
ATOM 2644 O O . LYS A 1 350 ? -40.352 7.404 -5.271 1.00 77.75 350 LYS A O 1
ATOM 2649 N N . ALA A 1 351 ? -40.225 8.976 -3.657 1.00 78.69 351 ALA A N 1
ATOM 2650 C CA . ALA A 1 351 ? -41.410 8.541 -2.914 1.00 78.69 351 ALA A CA 1
ATOM 2651 C C . ALA A 1 351 ? -42.677 8.589 -3.780 1.00 78.69 351 ALA A C 1
ATOM 2653 O O . ALA A 1 351 ? -42.934 9.574 -4.475 1.00 78.69 351 ALA A O 1
ATOM 2654 N N . LYS A 1 352 ? -43.488 7.533 -3.687 1.00 81.62 352 LYS A N 1
ATOM 2655 C CA . LYS A 1 352 ? -44.727 7.367 -4.448 1.00 81.62 352 LYS A CA 1
ATOM 2656 C C . LYS A 1 352 ? -45.938 7.142 -3.535 1.00 81.62 352 LYS A C 1
ATOM 2658 O O . LYS A 1 352 ? -46.627 8.104 -3.215 1.00 81.62 352 LYS A O 1
ATOM 2663 N N . ASP A 1 353 ? -46.203 5.904 -3.121 1.00 80.81 353 ASP A N 1
ATOM 2664 C CA . ASP A 1 353 ? -47.357 5.544 -2.291 1.00 80.81 353 ASP A CA 1
ATOM 2665 C C . ASP A 1 353 ? -46.908 5.327 -0.836 1.00 80.81 353 ASP A C 1
ATOM 2667 O O . ASP A 1 353 ? -45.890 4.673 -0.602 1.00 80.81 353 ASP A O 1
ATOM 2671 N N . LEU A 1 354 ? -47.650 5.861 0.143 1.00 83.44 354 LEU A N 1
ATOM 2672 C CA . LEU A 1 354 ? -47.408 5.582 1.565 1.00 83.44 354 LEU A CA 1
ATOM 2673 C C . LEU A 1 354 ? -47.777 4.122 1.855 1.00 83.44 354 LEU A C 1
ATOM 2675 O O . LEU A 1 354 ? -48.915 3.710 1.625 1.00 83.44 354 LEU A O 1
ATOM 2679 N N . ILE A 1 355 ? -46.815 3.348 2.353 1.00 86.00 355 ILE A N 1
ATOM 2680 C CA . ILE A 1 355 ? -46.976 1.919 2.627 1.00 86.00 355 ILE A CA 1
ATOM 2681 C C . ILE A 1 355 ? -47.197 1.650 4.118 1.00 86.00 355 ILE A C 1
ATOM 2683 O O . ILE A 1 355 ? -47.907 0.702 4.452 1.00 86.00 355 ILE A O 1
ATOM 2687 N N . GLY A 1 356 ? -46.630 2.460 5.014 1.00 87.31 356 GLY A N 1
ATOM 2688 C CA . GLY A 1 356 ? -46.757 2.251 6.457 1.00 87.31 356 GLY A CA 1
ATOM 2689 C C . GLY A 1 356 ? -45.773 3.070 7.287 1.00 87.31 356 GLY A C 1
ATOM 2690 O O . GLY A 1 356 ? -45.343 4.133 6.843 1.00 87.31 356 GLY A O 1
ATOM 2691 N N . THR A 1 357 ? -45.418 2.568 8.469 1.00 88.44 357 THR A N 1
ATOM 2692 C CA . THR A 1 357 ? -44.394 3.162 9.348 1.00 88.44 357 THR A CA 1
ATOM 2693 C C . THR A 1 357 ? -43.204 2.224 9.499 1.00 88.44 357 THR A C 1
ATOM 2695 O O . THR A 1 357 ? -43.317 1.023 9.250 1.00 88.44 357 THR A O 1
ATOM 2698 N N . ALA A 1 358 ? -42.040 2.753 9.857 1.00 87.94 358 ALA A N 1
ATOM 2699 C CA . ALA A 1 358 ? -40.827 1.977 10.030 1.00 87.94 358 ALA A CA 1
ATOM 2700 C C . ALA A 1 358 ? -39.998 2.477 11.207 1.00 87.94 358 ALA A C 1
ATOM 2702 O O . ALA A 1 358 ? -39.858 3.677 11.413 1.00 87.94 358 ALA A O 1
ATOM 2703 N N . THR A 1 359 ? -39.384 1.549 11.928 1.00 86.44 359 THR A N 1
ATOM 2704 C CA . THR A 1 359 ? -38.354 1.851 12.924 1.00 86.44 359 THR A CA 1
ATOM 2705 C C . THR A 1 359 ? -37.013 1.359 12.403 1.00 86.44 359 THR A C 1
ATOM 2707 O O . THR A 1 359 ? -36.923 0.255 11.859 1.00 86.44 359 THR A O 1
ATOM 2710 N N . VAL A 1 360 ? -35.970 2.181 12.517 1.00 84.19 360 VAL A N 1
ATOM 2711 C CA . VAL A 1 360 ? -34.629 1.840 12.023 1.00 84.19 360 VAL A CA 1
ATOM 2712 C C . VAL A 1 360 ? -33.703 1.582 13.192 1.00 84.19 360 VAL A C 1
ATOM 2714 O O . VAL A 1 360 ? -33.673 2.328 14.164 1.00 84.19 360 VAL A O 1
ATOM 2717 N N . ILE A 1 361 ? -32.962 0.488 13.093 1.00 80.06 361 ILE A N 1
ATOM 2718 C CA . ILE A 1 361 ? -32.053 0.004 14.116 1.00 80.06 361 ILE A CA 1
ATOM 2719 C C . ILE A 1 361 ? -30.670 -0.150 13.481 1.00 80.06 361 ILE A C 1
ATOM 2721 O O . ILE A 1 361 ? -30.512 -0.945 12.553 1.00 80.06 361 ILE A O 1
ATOM 2725 N N . SER A 1 362 ? -29.677 0.583 13.994 1.00 78.69 362 SER A N 1
ATOM 2726 C CA . SER A 1 362 ? -28.259 0.402 13.653 1.00 78.69 362 SER A CA 1
ATOM 2727 C C . SER A 1 362 ? -27.541 -0.330 14.790 1.00 78.69 362 SER A C 1
ATOM 2729 O O . SER A 1 362 ? -27.383 0.202 15.888 1.00 78.69 362 SER A O 1
ATOM 2731 N N . GLU A 1 363 ? -27.142 -1.581 14.545 1.00 71.75 363 GLU A N 1
ATOM 2732 C CA . GLU A 1 363 ? -26.482 -2.422 15.555 1.00 71.75 363 GLU A CA 1
ATOM 2733 C C . GLU A 1 363 ? -25.071 -1.918 15.900 1.00 71.75 363 GLU A C 1
ATOM 2735 O O . GLU A 1 363 ? -24.661 -1.971 17.057 1.00 71.75 363 GLU A O 1
ATOM 2740 N N . SER A 1 364 ? -24.340 -1.357 14.930 1.00 69.81 364 SER A N 1
ATOM 2741 C CA . SER A 1 364 ? -23.015 -0.765 15.166 1.00 69.81 364 SER A CA 1
ATOM 2742 C C . SER A 1 364 ? -23.092 0.415 16.138 1.00 69.81 364 SER A C 1
ATOM 2744 O O . SER A 1 364 ? -22.312 0.485 17.090 1.00 69.81 364 SER A O 1
ATOM 2746 N N . LYS A 1 365 ? -24.073 1.303 15.948 1.00 73.75 365 LYS A N 1
ATOM 2747 C CA . LYS A 1 365 ? -24.287 2.478 16.804 1.00 73.75 365 LYS A CA 1
ATOM 2748 C C . LYS A 1 365 ? -24.789 2.102 18.188 1.00 73.75 365 LYS A C 1
ATOM 2750 O O . LYS A 1 365 ? -24.312 2.658 19.171 1.00 73.75 365 LYS A O 1
ATOM 2755 N N . LYS A 1 366 ? -25.679 1.111 18.277 1.00 71.19 366 LYS A N 1
ATOM 2756 C CA . LYS A 1 366 ? -26.121 0.533 19.553 1.00 71.19 366 LYS A CA 1
ATOM 2757 C C . LYS A 1 366 ? -24.950 0.001 20.378 1.00 71.19 366 LYS A C 1
ATOM 2759 O O . LYS A 1 366 ? -24.831 0.326 21.555 1.00 71.19 366 LYS A O 1
ATOM 2764 N N . ILE A 1 367 ? -24.057 -0.771 19.753 1.00 71.38 367 ILE A N 1
ATOM 2765 C CA . ILE A 1 367 ? -22.858 -1.289 20.425 1.00 71.38 367 ILE A CA 1
ATOM 2766 C C . ILE A 1 367 ? -21.928 -0.138 20.827 1.00 71.38 367 ILE A C 1
ATOM 2768 O O . ILE A 1 367 ? -21.440 -0.125 21.954 1.00 71.38 367 ILE A O 1
ATOM 2772 N N . GLY A 1 368 ? -21.709 0.839 19.941 1.00 72.38 368 GLY A N 1
ATOM 2773 C CA . GLY A 1 368 ? -20.900 2.023 20.239 1.00 72.38 368 GLY A CA 1
ATOM 2774 C C . GLY A 1 368 ? -21.415 2.798 21.455 1.00 72.38 368 GLY A C 1
ATOM 2775 O O . GLY A 1 368 ? -20.645 3.064 22.376 1.00 72.38 368 GLY A O 1
ATOM 2776 N N . TYR A 1 369 ? -22.722 3.076 21.500 1.00 73.69 369 TYR A N 1
ATOM 2777 C CA . TYR A 1 369 ? -23.374 3.753 22.622 1.00 73.69 369 TYR A CA 1
ATOM 2778 C C . TYR A 1 369 ? -23.257 2.953 23.925 1.00 73.69 369 TYR A C 1
ATOM 2780 O O . TYR A 1 369 ? -22.831 3.497 24.941 1.00 73.69 369 TYR A O 1
ATOM 2788 N N . ALA A 1 370 ? -23.549 1.649 23.895 1.00 69.62 370 ALA A N 1
ATOM 2789 C CA . ALA A 1 370 ? -23.460 0.797 25.080 1.00 69.62 370 ALA A CA 1
ATOM 2790 C C . ALA A 1 370 ? -22.029 0.713 25.639 1.00 69.62 370 ALA A C 1
ATOM 2792 O O . ALA A 1 370 ? -21.834 0.692 26.858 1.00 69.62 370 ALA A O 1
ATOM 2793 N N . VAL A 1 371 ? -21.019 0.674 24.763 1.00 74.44 371 VAL A N 1
ATOM 2794 C CA . VAL A 1 371 ? -19.604 0.668 25.161 1.00 74.44 371 VAL A CA 1
ATOM 2795 C C . VAL A 1 371 ? -19.194 2.015 25.757 1.00 74.44 371 VAL A C 1
ATOM 2797 O O . VAL A 1 371 ? -18.554 2.033 26.809 1.00 74.44 371 VAL A O 1
ATOM 2800 N N . ASP A 1 372 ? -19.599 3.128 25.143 1.00 77.38 372 ASP A N 1
ATOM 2801 C CA . ASP A 1 372 ? -19.329 4.473 25.663 1.00 77.38 372 ASP A CA 1
ATOM 2802 C C . ASP A 1 372 ? -19.974 4.707 27.027 1.00 77.38 372 ASP A C 1
ATOM 2804 O O . ASP A 1 372 ? -19.330 5.220 27.947 1.00 77.38 372 ASP A O 1
ATOM 2808 N N . GLU A 1 373 ? -21.218 4.263 27.189 1.00 73.88 373 GLU A N 1
ATOM 2809 C CA . GLU A 1 373 ? -21.927 4.356 28.458 1.00 73.88 373 GLU A CA 1
ATOM 2810 C C . GLU A 1 373 ? -21.266 3.492 29.535 1.00 73.88 373 GLU A C 1
ATOM 2812 O O . GLU A 1 373 ? -21.076 3.942 30.665 1.00 73.88 373 GLU A O 1
ATOM 2817 N N . SER A 1 374 ? -20.831 2.282 29.174 1.00 73.25 374 SER A N 1
ATOM 2818 C CA . SER A 1 374 ? -20.098 1.390 30.077 1.00 73.25 374 SER A CA 1
ATOM 2819 C C . SER A 1 374 ? -18.768 1.999 30.529 1.00 73.25 374 SER A C 1
ATOM 2821 O O . SER A 1 374 ? -18.432 1.929 31.710 1.00 73.25 374 SER A O 1
ATOM 2823 N N . ILE A 1 375 ? -18.017 2.633 29.620 1.00 81.31 375 ILE A N 1
ATOM 2824 C CA . ILE A 1 375 ? -16.773 3.340 29.959 1.00 81.31 375 ILE A CA 1
ATOM 2825 C C . ILE A 1 375 ? -17.062 4.510 30.908 1.00 81.31 375 ILE A C 1
ATOM 2827 O O . ILE A 1 375 ? -16.374 4.652 31.921 1.00 81.31 375 ILE A O 1
ATOM 2831 N N . ARG A 1 376 ? -18.096 5.316 30.628 1.00 81.44 376 ARG A N 1
ATOM 2832 C CA . ARG A 1 376 ? -18.512 6.415 31.514 1.00 81.44 376 ARG A CA 1
ATOM 2833 C C . ARG A 1 376 ? -18.844 5.912 32.919 1.00 81.44 376 ARG A C 1
ATOM 2835 O O . ARG A 1 376 ? -18.324 6.454 33.892 1.00 81.44 376 ARG A O 1
ATOM 2842 N N . LEU A 1 377 ? -19.662 4.866 33.021 1.00 74.19 377 LEU A N 1
ATOM 2843 C CA . LEU A 1 377 ? -20.061 4.270 34.297 1.00 74.19 377 LEU A CA 1
ATOM 2844 C C . LEU A 1 377 ? -18.863 3.737 35.091 1.00 74.19 377 LEU A C 1
ATOM 2846 O O . LEU A 1 377 ? -18.818 3.893 36.309 1.00 74.19 377 LEU A O 1
ATOM 2850 N N . LEU A 1 378 ? -17.868 3.145 34.422 1.00 75.44 378 LEU A N 1
ATOM 2851 C CA . LEU A 1 378 ? -16.646 2.669 35.077 1.00 75.44 378 LEU A CA 1
ATOM 2852 C C . LEU A 1 378 ? -15.782 3.817 35.625 1.00 75.44 378 LEU A C 1
ATOM 2854 O O . LEU A 1 378 ? -15.201 3.664 36.701 1.00 75.44 378 LEU A O 1
ATOM 2858 N N . TYR A 1 379 ? -15.727 4.966 34.942 1.00 77.81 379 TYR A N 1
ATOM 2859 C CA . TYR A 1 379 ? -15.064 6.163 35.475 1.00 77.81 379 TYR A CA 1
ATOM 2860 C C . TYR A 1 379 ? -15.793 6.733 36.696 1.00 77.81 379 TYR A C 1
ATOM 2862 O O . TYR A 1 379 ? -15.159 6.988 37.722 1.00 77.81 379 TYR A O 1
ATOM 2870 N N . GLU A 1 380 ? -17.118 6.889 36.615 1.00 74.38 380 GLU A N 1
ATOM 2871 C CA . GLU A 1 380 ? -17.942 7.367 37.737 1.00 74.38 380 GLU A CA 1
ATOM 2872 C C . GLU A 1 380 ? -17.824 6.432 38.955 1.00 74.38 380 GLU A C 1
ATOM 2874 O O . GLU A 1 380 ? -17.723 6.879 40.101 1.00 74.38 380 GLU A O 1
ATOM 2879 N N . LEU A 1 381 ? -17.751 5.122 38.710 1.00 72.44 381 LEU A N 1
ATOM 2880 C CA . LEU A 1 381 ? -17.531 4.099 39.727 1.00 72.44 381 LEU A CA 1
ATOM 2881 C C . LEU A 1 381 ? -16.166 4.233 40.423 1.00 72.44 381 LEU A C 1
ATOM 2883 O O . LEU A 1 381 ? -16.072 4.077 41.645 1.00 72.44 381 LEU A O 1
ATOM 2887 N N . GLU A 1 382 ? -15.098 4.496 39.671 1.00 73.62 382 GLU A N 1
ATOM 2888 C CA . GLU A 1 382 ? -13.758 4.675 40.232 1.00 73.62 382 GLU A CA 1
ATOM 2889 C C . GLU A 1 382 ? -13.669 5.918 41.126 1.00 73.62 382 GLU A C 1
ATOM 2891 O O . GLU A 1 382 ? -13.109 5.842 42.228 1.00 73.62 382 GLU A O 1
ATOM 2896 N N . GLU A 1 383 ? -14.274 7.026 40.693 1.00 73.94 383 GLU A N 1
ATOM 2897 C CA . GLU A 1 383 ? -14.382 8.252 41.485 1.00 73.94 383 GLU A CA 1
ATOM 2898 C C . GLU A 1 383 ? -15.177 8.009 42.779 1.00 73.94 383 GLU A C 1
ATOM 2900 O O . GLU A 1 383 ? -14.707 8.332 43.876 1.00 73.94 383 GLU A O 1
ATOM 2905 N N . PHE A 1 384 ? -16.335 7.346 42.683 1.00 72.19 384 PHE A N 1
ATOM 2906 C CA . PHE A 1 384 ? -17.149 6.988 43.845 1.00 72.19 384 PHE A CA 1
ATOM 2907 C C . PHE A 1 384 ? -16.393 6.106 44.844 1.00 72.19 384 PHE A C 1
ATOM 2909 O O . PHE A 1 384 ? -16.416 6.368 46.047 1.00 72.19 384 PHE A O 1
ATOM 2916 N N . ARG A 1 385 ? -15.680 5.081 44.359 1.00 70.62 385 ARG A N 1
ATOM 2917 C CA . ARG A 1 385 ? -14.873 4.178 45.193 1.00 70.62 385 ARG A CA 1
ATOM 2918 C C . ARG A 1 385 ? -13.823 4.948 45.997 1.00 70.62 385 ARG A C 1
ATOM 2920 O O . ARG A 1 385 ? -13.654 4.677 47.187 1.00 70.62 385 ARG A O 1
ATOM 2927 N N . GLY A 1 386 ? -13.123 5.888 45.356 1.00 69.62 386 GLY A N 1
ATOM 2928 C CA . GLY A 1 386 ? -12.133 6.741 46.018 1.00 69.62 386 GLY A CA 1
ATOM 2929 C C . GLY A 1 386 ? -12.754 7.585 47.131 1.00 69.62 386 GLY A C 1
ATOM 2930 O O . GLY A 1 386 ? -12.254 7.591 48.258 1.00 69.62 386 GLY A O 1
ATOM 2931 N N . ASN A 1 387 ? -13.889 8.218 46.838 1.00 71.12 387 ASN A N 1
ATOM 2932 C CA . ASN A 1 387 ? -14.612 9.056 47.793 1.00 71.12 387 ASN A CA 1
ATOM 2933 C C . ASN A 1 387 ? -15.162 8.245 48.979 1.00 71.12 387 ASN A C 1
ATOM 2935 O O . ASN A 1 387 ? -15.026 8.660 50.129 1.00 71.12 387 ASN A O 1
ATOM 2939 N N . ALA A 1 388 ? -15.717 7.057 48.729 1.00 69.81 388 ALA A N 1
ATOM 2940 C CA . ALA A 1 388 ? -16.281 6.203 49.769 1.00 69.81 388 ALA A CA 1
ATOM 2941 C C . ALA A 1 388 ? -15.217 5.618 50.716 1.00 69.81 388 ALA A C 1
ATOM 2943 O O . ALA A 1 388 ? -15.459 5.499 51.917 1.00 69.81 388 ALA A O 1
ATOM 2944 N N . TYR A 1 389 ? -14.019 5.295 50.210 1.00 73.12 389 TYR A N 1
ATOM 2945 C CA . TYR A 1 389 ? -12.909 4.853 51.061 1.00 73.12 389 TYR A CA 1
ATOM 2946 C C . TYR A 1 389 ? -12.432 5.978 51.983 1.00 73.12 389 TYR A C 1
ATOM 2948 O O . TYR A 1 389 ? -12.267 5.759 53.182 1.00 73.12 389 TYR A O 1
ATOM 2956 N N . LEU A 1 390 ? -12.261 7.188 51.440 1.00 73.56 390 LEU A N 1
ATOM 2957 C CA . LEU A 1 390 ? -11.880 8.358 52.233 1.00 73.56 390 LEU A CA 1
ATOM 2958 C C . LEU A 1 390 ? -12.906 8.657 53.332 1.00 73.56 390 LEU A C 1
ATOM 2960 O O . LEU A 1 390 ? -12.515 8.926 54.462 1.00 73.56 390 LEU A O 1
ATOM 2964 N N . ALA A 1 391 ? -14.201 8.542 53.042 1.00 73.31 391 ALA A N 1
ATOM 2965 C CA . ALA A 1 391 ? -15.242 8.749 54.044 1.00 73.31 391 ALA A CA 1
ATOM 2966 C C . ALA A 1 391 ? -15.242 7.694 55.157 1.00 73.31 391 ALA A C 1
ATOM 2968 O O . ALA A 1 391 ? -15.385 8.044 56.328 1.00 73.31 391 ALA A O 1
ATOM 2969 N N . ALA A 1 392 ? -15.032 6.415 54.829 1.00 75.75 392 ALA A N 1
ATOM 2970 C CA . ALA A 1 392 ? -14.926 5.363 55.839 1.00 75.75 392 ALA A CA 1
ATOM 2971 C C . ALA A 1 392 ? -13.716 5.589 56.765 1.00 75.75 392 ALA A C 1
ATOM 2973 O O . ALA A 1 392 ? -13.839 5.468 57.981 1.00 75.75 392 ALA A O 1
ATOM 2974 N N . VAL A 1 393 ? -12.567 5.991 56.207 1.00 79.56 393 VAL A N 1
ATOM 2975 C CA . VAL A 1 393 ? -11.377 6.356 56.996 1.00 79.56 393 VAL A CA 1
ATOM 2976 C C . VAL A 1 393 ? -11.649 7.577 57.877 1.00 79.56 393 VAL A C 1
ATOM 2978 O O . VAL A 1 393 ? -11.391 7.521 59.075 1.00 79.56 393 VAL A O 1
ATOM 2981 N N . ASN A 1 394 ? -12.255 8.633 57.328 1.00 80.12 394 ASN A N 1
ATOM 2982 C CA . ASN A 1 394 ? -12.632 9.816 58.104 1.00 80.12 394 ASN A CA 1
ATOM 2983 C C . ASN A 1 394 ? -13.613 9.468 59.239 1.00 80.12 394 ASN A C 1
ATOM 2985 O O . ASN A 1 394 ? -13.529 10.034 60.322 1.00 80.12 394 ASN A O 1
ATOM 2989 N N . THR A 1 395 ? -14.526 8.515 59.025 1.00 82.19 395 THR A N 1
ATOM 2990 C CA . THR A 1 395 ? -15.456 8.037 60.064 1.00 82.19 395 THR A CA 1
ATOM 2991 C C . THR A 1 395 ? -14.717 7.364 61.217 1.00 82.19 395 THR A C 1
ATOM 2993 O O . THR A 1 395 ? -15.030 7.629 62.376 1.00 82.19 395 THR A O 1
ATOM 2996 N N . LEU A 1 396 ? -13.704 6.545 60.920 1.00 82.44 396 LEU A N 1
ATOM 2997 C CA . LEU A 1 396 ? -12.846 5.942 61.945 1.00 82.44 396 LEU A CA 1
ATOM 2998 C C . LEU A 1 396 ? -12.072 7.008 62.730 1.00 82.44 396 LEU A C 1
ATOM 3000 O O . LEU A 1 396 ? -11.990 6.919 63.955 1.00 82.44 396 LEU A O 1
ATOM 3004 N N . ASP A 1 397 ? -11.572 8.044 62.053 1.00 83.31 397 ASP A N 1
ATOM 3005 C CA . ASP A 1 397 ? -10.900 9.164 62.716 1.00 83.31 397 ASP A CA 1
ATOM 3006 C C . ASP A 1 397 ? -11.855 9.900 63.673 1.00 83.31 397 ASP A C 1
ATOM 3008 O O . ASP A 1 397 ? -11.496 10.168 64.822 1.00 83.31 397 ASP A O 1
ATOM 3012 N N . ILE A 1 398 ? -13.101 10.158 63.257 1.00 85.44 398 ILE A N 1
ATOM 3013 C CA . ILE A 1 398 ? -14.119 10.795 64.109 1.00 85.44 398 ILE A CA 1
ATOM 3014 C C . ILE A 1 398 ? -14.500 9.906 65.299 1.00 85.44 398 ILE A C 1
ATOM 3016 O O . ILE A 1 398 ? -14.640 10.416 66.411 1.00 85.44 398 ILE A O 1
ATOM 3020 N N . LEU A 1 399 ? -14.640 8.590 65.111 1.00 84.81 399 LEU A N 1
ATOM 3021 C CA . LEU A 1 399 ? -14.870 7.645 66.213 1.00 84.81 399 LEU A CA 1
ATOM 3022 C C . LEU A 1 399 ? -13.723 7.691 67.237 1.00 84.81 399 LEU A C 1
ATOM 3024 O O . LEU A 1 399 ? -13.975 7.722 68.444 1.00 84.81 399 LEU A O 1
ATOM 3028 N N . GLY A 1 400 ? -12.476 7.806 66.770 1.00 85.12 400 GLY A N 1
ATOM 3029 C CA . GLY A 1 400 ? -11.316 8.050 67.631 1.00 85.12 400 GLY A CA 1
ATOM 3030 C C . GLY A 1 400 ? -11.409 9.377 68.397 1.00 85.12 400 GLY A C 1
ATOM 3031 O O . GLY A 1 400 ? -11.141 9.426 69.598 1.00 85.12 400 GLY A O 1
ATOM 3032 N N . MET A 1 401 ? -11.866 10.450 67.742 1.00 85.94 401 MET A N 1
ATOM 3033 C CA . MET A 1 401 ? -12.095 11.753 68.385 1.00 85.94 401 MET A CA 1
ATOM 3034 C C . MET A 1 401 ? -13.235 11.715 69.415 1.00 85.94 401 MET A C 1
ATOM 3036 O O . MET A 1 401 ? -13.184 12.433 70.418 1.00 85.94 401 MET A O 1
ATOM 3040 N N . TYR A 1 402 ? -14.253 10.873 69.216 1.00 86.44 402 TYR A N 1
ATOM 3041 C CA . TYR A 1 402 ? -15.300 10.617 70.210 1.00 86.44 402 TYR A CA 1
ATOM 3042 C C . TYR A 1 402 ? -14.742 9.941 71.466 1.00 86.44 402 TYR A C 1
ATOM 3044 O O . TYR A 1 402 ? -15.011 10.416 72.573 1.00 86.44 402 TYR A O 1
ATOM 3052 N N . ASP A 1 403 ? -13.933 8.887 71.319 1.00 85.12 403 ASP A N 1
ATOM 3053 C CA . ASP A 1 403 ? -13.271 8.218 72.452 1.00 85.12 403 ASP A CA 1
ATOM 3054 C C . ASP A 1 403 ? -12.339 9.179 73.214 1.00 85.12 403 ASP A C 1
ATOM 3056 O O . ASP A 1 403 ? -12.339 9.246 74.452 1.00 85.12 403 ASP A O 1
ATOM 3060 N N . GLU A 1 404 ? -11.615 10.025 72.476 1.00 87.69 404 GLU A N 1
ATOM 3061 C CA . GLU A 1 404 ? -10.785 11.077 73.057 1.00 87.69 404 GLU A CA 1
ATOM 3062 C C . GLU A 1 404 ? -11.636 12.122 73.804 1.00 87.69 404 GLU A C 1
ATOM 3064 O O . GLU A 1 404 ? -11.290 12.541 74.915 1.00 87.69 404 GLU A O 1
ATOM 3069 N N . THR A 1 405 ? -12.794 12.505 73.259 1.00 88.06 405 THR A N 1
ATOM 3070 C CA . THR A 1 405 ? -13.743 13.424 73.910 1.00 88.06 405 THR A CA 1
ATOM 3071 C C . THR A 1 405 ? -14.269 12.833 75.216 1.00 88.06 405 THR A C 1
ATOM 3073 O O . THR A 1 405 ? -14.236 13.505 76.250 1.00 88.06 405 THR A O 1
ATOM 3076 N N . VAL A 1 406 ? -14.689 11.564 75.217 1.00 88.44 406 VAL A N 1
ATOM 3077 C CA . VAL A 1 406 ? -15.137 10.853 76.426 1.00 88.44 406 VAL A CA 1
ATOM 3078 C C . VAL A 1 406 ? -14.019 10.814 77.470 1.00 88.44 406 VAL A C 1
ATOM 3080 O O . VAL A 1 406 ? -14.243 11.159 78.633 1.00 88.44 406 VAL A O 1
ATOM 3083 N N . SER A 1 407 ? -12.794 10.481 77.062 1.00 89.12 407 SER A N 1
ATOM 3084 C CA . SER A 1 407 ? -11.617 10.456 77.941 1.00 89.12 407 SER A CA 1
ATOM 3085 C C . SER A 1 407 ? -11.314 11.820 78.577 1.00 89.12 407 SER A C 1
ATOM 3087 O O . SER A 1 407 ? -10.958 11.906 79.763 1.00 89.12 407 SER A O 1
ATOM 3089 N N . ASN A 1 408 ? -11.498 12.910 77.830 1.00 89.94 408 ASN A N 1
ATOM 3090 C CA . ASN A 1 408 ? -11.308 14.265 78.341 1.00 89.94 408 ASN A CA 1
ATOM 3091 C C . ASN A 1 408 ? -12.461 14.735 79.232 1.00 89.94 408 ASN A C 1
ATOM 3093 O O . ASN A 1 408 ? -12.202 15.347 80.267 1.00 89.94 408 ASN A O 1
ATOM 3097 N N . LEU A 1 409 ? -13.710 14.367 78.937 1.00 90.56 409 LEU A N 1
ATOM 3098 C CA . LEU A 1 409 ? -14.844 14.608 79.837 1.00 90.56 409 LEU A CA 1
ATOM 3099 C C . LEU A 1 409 ? -14.686 13.866 81.171 1.00 90.56 409 LEU A C 1
ATOM 3101 O O . LEU A 1 409 ? -14.948 14.441 82.228 1.00 90.56 409 LEU A O 1
ATOM 3105 N N . ILE A 1 410 ? -14.165 12.634 81.157 1.00 91.19 410 ILE A N 1
ATOM 3106 C CA . ILE A 1 410 ? -13.789 11.905 82.380 1.00 91.19 410 ILE A CA 1
ATOM 3107 C C . ILE A 1 410 ? -12.697 12.667 83.145 1.00 91.19 410 ILE A C 1
ATOM 3109 O O . ILE A 1 410 ? -12.719 12.729 84.376 1.00 91.19 410 ILE A O 1
ATOM 3113 N N . SER A 1 411 ? -11.737 13.267 82.439 1.00 91.94 411 SER A N 1
ATOM 3114 C CA . SER A 1 411 ? -10.686 14.086 83.056 1.00 91.94 411 SER A CA 1
ATOM 3115 C C . SER A 1 411 ? -11.248 15.365 83.688 1.00 91.94 411 SER A C 1
ATOM 3117 O O . SER A 1 411 ? -10.836 15.717 84.796 1.00 91.94 411 SER A O 1
ATOM 3119 N N . VAL A 1 412 ? -12.237 16.007 83.053 1.00 91.31 412 VAL A N 1
ATOM 3120 C CA . VAL A 1 412 ? -13.000 17.131 83.624 1.00 91.31 412 VAL A CA 1
ATOM 3121 C C . VAL A 1 412 ? -13.758 16.689 84.874 1.00 91.31 412 VAL A C 1
ATOM 3123 O O . VAL A 1 412 ? -13.618 17.329 85.915 1.00 91.31 412 VAL A O 1
ATOM 3126 N N . GLN A 1 413 ? -14.489 15.571 84.822 1.00 92.25 413 GLN A N 1
ATOM 3127 C CA . GLN A 1 413 ? -15.201 15.030 85.983 1.00 92.25 413 GLN A CA 1
ATOM 3128 C C . GLN A 1 413 ? -14.245 14.769 87.155 1.00 92.25 413 GLN A C 1
ATOM 3130 O O . GLN A 1 413 ? -14.500 15.233 88.264 1.00 92.25 413 GLN A O 1
ATOM 3135 N N . ARG A 1 414 ? -13.108 14.100 86.917 1.00 91.69 414 ARG A N 1
ATOM 3136 C CA . ARG A 1 414 ? -12.094 13.838 87.956 1.00 91.69 414 ARG A CA 1
ATOM 3137 C C . ARG A 1 414 ? -11.519 15.125 88.548 1.00 91.69 414 ARG A C 1
ATOM 3139 O O . ARG A 1 414 ? -11.273 15.196 89.752 1.00 91.69 414 ARG A O 1
ATOM 3146 N N . ALA A 1 415 ? -11.289 16.145 87.720 1.00 89.19 415 ALA A N 1
ATOM 3147 C CA . ALA A 1 415 ? -10.808 17.440 88.190 1.00 89.19 415 ALA A CA 1
ATOM 3148 C C . ALA A 1 415 ? -11.859 18.153 89.061 1.00 89.19 415 ALA A C 1
ATOM 3150 O O . ALA A 1 415 ? -11.510 18.708 90.105 1.00 89.19 415 ALA A O 1
ATOM 3151 N N . LEU A 1 416 ? -13.139 18.091 88.677 1.00 89.12 416 LEU A N 1
ATOM 3152 C CA . LEU A 1 416 ? -14.262 18.641 89.444 1.00 89.12 416 LEU A CA 1
ATOM 3153 C C . LEU A 1 416 ? -14.481 17.889 90.767 1.00 89.12 416 LEU A C 1
ATOM 3155 O O . LEU A 1 416 ? -14.654 18.529 91.801 1.00 89.12 416 LEU A O 1
ATOM 3159 N N . GLU A 1 417 ? -14.379 16.557 90.775 1.00 89.12 417 GLU A N 1
ATOM 3160 C CA . GLU A 1 417 ? -14.422 15.732 91.993 1.00 89.12 417 GLU A CA 1
ATOM 3161 C C . GLU A 1 417 ? -13.300 16.109 92.965 1.00 89.12 417 GLU A C 1
ATOM 3163 O O . GLU A 1 417 ? -13.549 16.347 94.148 1.00 89.12 417 GLU A O 1
ATOM 3168 N N . SER A 1 418 ? -12.070 16.248 92.457 1.00 87.50 418 SER A N 1
ATOM 3169 C CA . SER A 1 418 ? -10.925 16.691 93.256 1.00 87.50 418 SER A CA 1
ATOM 3170 C C . SER A 1 418 ? -11.122 18.106 93.812 1.00 87.50 418 SER A C 1
ATOM 3172 O O . SER A 1 418 ? -10.709 18.384 94.941 1.00 87.50 418 SER A O 1
ATOM 3174 N N . ALA A 1 419 ? -11.746 19.008 93.048 1.00 85.69 419 ALA A N 1
ATOM 3175 C CA . ALA A 1 419 ? -12.084 20.350 93.512 1.00 85.69 419 ALA A CA 1
ATOM 3176 C C . ALA A 1 419 ? -13.178 20.321 94.595 1.00 85.69 419 ALA A C 1
ATOM 3178 O O . ALA A 1 419 ? -13.077 21.049 95.583 1.00 85.69 419 ALA A O 1
ATOM 3179 N N . MET A 1 420 ? -14.181 19.448 94.464 1.00 83.25 420 MET A N 1
ATOM 3180 C CA . MET A 1 420 ? -15.266 19.282 95.436 1.00 83.25 420 MET A CA 1
ATOM 3181 C C . MET A 1 420 ? -14.784 18.642 96.748 1.00 83.25 420 MET A C 1
ATOM 3183 O O . MET A 1 420 ? -15.177 19.070 97.834 1.00 83.25 420 MET A O 1
ATOM 3187 N N . GLU A 1 421 ? -13.858 17.683 96.676 1.00 84.56 421 GLU A N 1
ATOM 3188 C CA . GLU A 1 421 ? -13.196 17.116 97.855 1.00 84.56 421 GLU A CA 1
ATOM 3189 C C . GLU A 1 421 ? -12.333 18.166 98.582 1.00 84.56 421 GLU A C 1
ATOM 3191 O O . GLU A 1 421 ? -12.320 18.221 99.815 1.00 84.56 421 GLU A O 1
ATOM 3196 N N . SER A 1 422 ? -11.643 19.029 97.825 1.00 82.75 422 SER A N 1
ATOM 3197 C CA . SER A 1 422 ? -10.884 20.168 98.361 1.00 82.75 422 SER A CA 1
ATOM 3198 C C . SER A 1 422 ? -11.802 21.181 99.060 1.00 82.75 422 SER A C 1
ATOM 3200 O O . SER A 1 422 ? -11.514 21.601 100.183 1.00 82.75 422 SER A O 1
ATOM 3202 N N . LEU A 1 423 ? -12.965 21.485 98.470 1.00 81.81 423 LEU A N 1
ATOM 3203 C CA . LEU A 1 423 ? -13.998 22.337 99.074 1.00 81.81 423 LEU A CA 1
ATOM 3204 C C . LEU A 1 423 ? -14.532 21.772 100.393 1.00 81.81 423 LEU A C 1
ATOM 3206 O O . LEU A 1 423 ? -14.653 22.516 101.362 1.00 81.81 423 LEU A O 1
ATOM 3210 N N . GLY A 1 424 ? -14.787 20.462 100.469 1.00 76.62 424 GLY A N 1
ATOM 3211 C CA . GLY A 1 424 ? -15.243 19.801 101.699 1.00 76.62 424 GLY A CA 1
ATOM 3212 C C . GLY A 1 424 ? -14.229 19.847 102.853 1.00 76.62 424 GLY A C 1
ATOM 3213 O O . GLY A 1 424 ? -14.602 19.667 104.012 1.00 76.62 424 GLY A O 1
ATOM 3214 N N . LYS A 1 425 ? -12.951 20.107 102.548 1.00 78.44 425 LYS A N 1
ATOM 3215 C CA . LYS A 1 425 ? -11.848 20.249 103.514 1.00 78.44 425 LYS A CA 1
ATOM 3216 C C . LYS A 1 425 ? -11.511 21.717 103.834 1.00 78.44 425 LYS A C 1
ATOM 3218 O O . LYS A 1 425 ? -10.725 21.955 104.751 1.00 78.44 425 LYS A O 1
ATOM 3223 N N . SER A 1 426 ? -12.081 22.685 103.108 1.00 73.19 426 SER A N 1
ATOM 3224 C CA . SER A 1 426 ? -11.757 24.117 103.196 1.00 73.19 426 SER A CA 1
ATOM 3225 C C . SER A 1 426 ? -12.742 24.879 104.105 1.00 73.19 426 SER A C 1
ATOM 3227 O O . SER A 1 426 ? -13.941 24.875 103.828 1.00 73.19 426 SER A O 1
ATOM 3229 N N . PRO A 1 427 ? -12.283 25.577 105.168 1.00 62.22 427 PRO A N 1
ATOM 3230 C CA . PRO A 1 427 ? -13.158 26.339 106.071 1.00 62.22 427 PRO A CA 1
ATOM 3231 C C . PRO A 1 427 ? -13.861 27.535 105.410 1.00 62.22 427 PRO A C 1
ATOM 3233 O O . PRO A 1 427 ? -14.941 27.927 105.849 1.00 62.22 427 PRO A O 1
ATOM 3236 N N . ASP A 1 428 ? -13.249 28.098 104.363 1.00 64.44 428 ASP A N 1
ATOM 3237 C CA . ASP A 1 428 ? -13.681 29.342 103.711 1.00 64.44 428 ASP A CA 1
ATOM 3238 C C . ASP A 1 428 ? -14.553 29.091 102.464 1.00 64.44 428 ASP A C 1
ATOM 3240 O O . ASP A 1 428 ? -14.962 30.034 101.787 1.00 64.44 428 ASP A O 1
ATOM 3244 N N . GLY A 1 429 ? -14.836 27.822 102.140 1.00 66.50 429 GLY A N 1
ATOM 3245 C CA . GLY A 1 429 ? -15.647 27.445 100.978 1.00 66.50 429 GLY A CA 1
ATOM 3246 C C . GLY A 1 429 ? -14.981 27.731 99.627 1.00 66.50 429 GLY A C 1
ATOM 3247 O O . GLY A 1 429 ? -15.684 27.938 98.641 1.00 66.50 429 GLY A O 1
ATOM 3248 N N . THR A 1 430 ? -13.644 27.756 99.579 1.00 76.31 430 THR A N 1
ATOM 3249 C CA . THR A 1 430 ? -12.833 28.036 98.378 1.00 76.31 430 THR A CA 1
ATOM 3250 C C . THR A 1 430 ? -12.019 26.816 97.932 1.00 76.31 430 THR A C 1
ATOM 3252 O O . THR A 1 430 ? -11.641 25.979 98.756 1.00 76.31 430 THR A O 1
ATOM 3255 N N . VAL A 1 431 ? -11.740 26.715 96.627 1.00 78.44 431 VAL A N 1
ATOM 3256 C CA . VAL A 1 431 ? -10.897 25.667 96.019 1.00 78.44 431 VAL A CA 1
ATOM 3257 C C . VAL A 1 431 ? -9.430 26.107 96.017 1.00 78.44 431 VAL A C 1
ATOM 3259 O O . VAL A 1 431 ? -9.115 27.267 95.739 1.00 78.44 431 VAL A O 1
ATOM 3262 N N . GLY A 1 432 ? -8.508 25.175 96.268 1.00 79.44 432 GLY A N 1
ATOM 3263 C CA . GLY A 1 432 ? -7.073 25.427 96.136 1.00 79.44 432 GLY A CA 1
ATOM 3264 C C . GLY A 1 432 ? -6.650 25.804 94.707 1.00 79.44 432 GLY A C 1
ATOM 3265 O O . GLY A 1 432 ? -7.224 25.368 93.710 1.00 79.44 432 GLY A O 1
ATOM 3266 N N . TRP A 1 433 ? -5.600 26.624 94.584 1.00 79.12 433 TRP A N 1
ATOM 3267 C CA . TRP A 1 433 ? -5.089 27.087 93.282 1.00 79.12 433 TRP A CA 1
ATOM 3268 C C . TRP A 1 433 ? -4.713 25.939 92.333 1.00 79.12 433 TRP A C 1
ATOM 3270 O O . TRP A 1 433 ? -4.895 26.044 91.121 1.00 79.12 433 TRP A O 1
ATOM 3280 N N . ARG A 1 434 ? -4.172 24.845 92.880 1.00 83.56 434 ARG A N 1
ATOM 3281 C CA . ARG A 1 434 ? -3.722 23.688 92.101 1.00 83.56 434 ARG A CA 1
ATOM 3282 C C . ARG A 1 434 ? -4.908 22.949 91.483 1.00 83.56 434 ARG A C 1
ATOM 3284 O O . ARG A 1 434 ? -4.845 22.587 90.313 1.00 83.56 434 ARG A O 1
ATOM 3291 N N . GLU A 1 435 ? -5.972 22.762 92.250 1.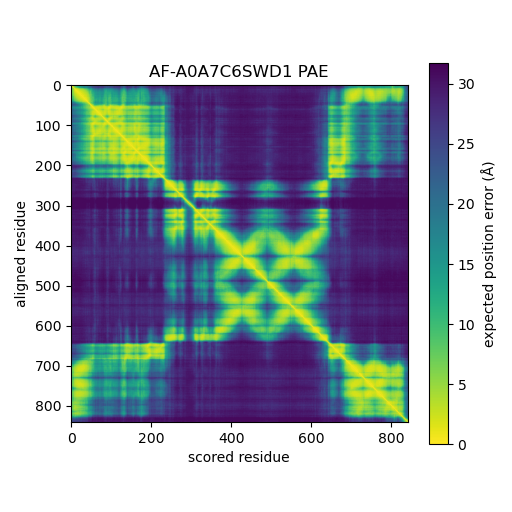00 84.31 435 GLU A N 1
ATOM 3292 C CA . GLU A 1 435 ? -7.209 22.118 91.818 1.00 84.31 435 GLU A CA 1
ATOM 3293 C C . GLU A 1 435 ? -7.968 23.013 90.828 1.00 84.31 435 GLU A C 1
ATOM 3295 O O . GLU A 1 435 ? -8.402 22.534 89.786 1.00 84.31 435 GLU A O 1
ATOM 3300 N N . ALA A 1 436 ? -8.027 24.328 91.069 1.00 82.06 436 ALA A N 1
ATOM 3301 C CA . ALA A 1 436 ? -8.624 25.282 90.131 1.00 82.06 436 ALA A CA 1
ATOM 3302 C C . ALA A 1 436 ? -7.894 25.316 88.772 1.00 82.06 436 ALA A C 1
ATOM 3304 O O . ALA A 1 436 ? -8.539 25.363 87.726 1.00 82.06 436 ALA A O 1
ATOM 3305 N N . ALA A 1 437 ? -6.556 25.251 88.772 1.00 83.00 437 ALA A N 1
ATOM 3306 C CA . ALA A 1 437 ? -5.764 25.161 87.544 1.00 83.00 437 ALA A CA 1
ATOM 3307 C C . ALA A 1 437 ? -5.932 23.807 86.829 1.00 83.00 437 ALA A C 1
ATOM 3309 O O . ALA A 1 437 ? -5.879 23.758 85.602 1.00 83.00 437 ALA A O 1
ATOM 3310 N N . ALA A 1 438 ? -6.138 22.717 87.576 1.00 85.88 438 ALA A N 1
ATOM 3311 C CA . ALA A 1 438 ? -6.411 21.400 87.004 1.00 85.88 438 ALA A CA 1
ATOM 3312 C C . ALA A 1 438 ? -7.788 21.346 86.325 1.00 85.88 438 ALA A C 1
ATOM 3314 O O . ALA A 1 438 ? -7.881 20.823 85.218 1.00 85.88 438 ALA A O 1
ATOM 3315 N N . VAL A 1 439 ? -8.820 21.934 86.946 1.00 86.12 439 VAL A N 1
ATOM 3316 C CA . VAL A 1 439 ? -10.160 22.073 86.350 1.00 86.12 439 VAL A CA 1
ATOM 3317 C C . VAL A 1 439 ? -10.088 22.901 85.074 1.00 86.12 439 VAL A C 1
ATOM 3319 O O . VAL A 1 439 ? -10.508 22.425 84.029 1.00 86.12 439 VAL A O 1
ATOM 3322 N N . GLU A 1 440 ? -9.492 24.095 85.121 1.00 86.62 440 GLU A N 1
ATOM 3323 C CA . GLU A 1 440 ? -9.372 24.957 83.937 1.00 86.62 440 GLU A CA 1
ATOM 3324 C C . GLU A 1 440 ? -8.628 24.278 82.786 1.00 86.62 440 GLU A C 1
ATOM 3326 O O . GLU A 1 440 ? -9.073 24.356 81.643 1.00 86.62 440 GLU A O 1
ATOM 3331 N N . LYS A 1 441 ? -7.525 23.578 83.080 1.00 88.19 441 LYS A N 1
ATOM 3332 C CA . LYS A 1 441 ? -6.777 22.845 82.059 1.00 88.19 441 LYS A CA 1
ATOM 3333 C C . LYS A 1 441 ? -7.620 21.727 81.442 1.00 88.19 441 LYS A C 1
ATOM 3335 O O . LYS A 1 441 ? -7.765 21.700 80.228 1.00 88.19 441 LYS A O 1
ATOM 3340 N N . ALA A 1 442 ? -8.194 20.844 82.264 1.00 88.81 442 ALA A N 1
ATOM 3341 C CA . ALA A 1 442 ? -9.001 19.722 81.777 1.00 88.81 442 ALA A CA 1
ATOM 3342 C C . ALA A 1 442 ? -10.175 20.200 80.908 1.00 88.81 442 ALA A C 1
ATOM 3344 O O . ALA A 1 442 ? -10.534 19.567 79.923 1.00 88.81 442 ALA A O 1
ATOM 3345 N N . MET A 1 443 ? -10.745 21.348 81.262 1.00 86.69 443 MET A N 1
ATOM 3346 C CA . MET A 1 443 ? -11.866 21.958 80.562 1.00 86.69 443 MET A CA 1
ATOM 3347 C C . MET A 1 443 ? -11.473 22.579 79.231 1.00 86.69 443 MET A C 1
ATOM 3349 O O . MET A 1 443 ? -12.170 22.384 78.243 1.00 86.69 443 MET A O 1
ATOM 3353 N N . SER A 1 444 ? -10.349 23.298 79.202 1.00 87.81 444 SER A N 1
ATOM 3354 C CA . SER A 1 444 ? -9.787 23.845 77.968 1.00 87.81 444 SER A CA 1
ATOM 3355 C C . SER A 1 444 ? -9.419 22.730 76.990 1.00 87.81 444 SER A C 1
ATOM 3357 O O . SER A 1 444 ? -9.717 22.848 75.803 1.00 87.81 444 SER A O 1
ATOM 3359 N N . ASP A 1 445 ? -8.802 21.655 77.488 1.00 87.69 445 ASP A N 1
ATOM 3360 C CA . ASP A 1 445 ? -8.423 20.490 76.685 1.00 87.69 445 ASP A CA 1
ATOM 3361 C C . ASP A 1 445 ? -9.689 19.813 76.113 1.00 87.69 445 ASP A C 1
ATOM 3363 O O . ASP A 1 445 ? -9.782 19.588 74.907 1.00 87.69 445 ASP A O 1
ATOM 3367 N N . ALA A 1 446 ? -10.720 19.599 76.942 1.00 88.25 446 ALA A N 1
ATOM 3368 C CA . ALA A 1 446 ? -11.997 19.033 76.503 1.00 88.25 446 ALA A CA 1
ATOM 3369 C C . ALA A 1 446 ? -12.737 19.920 75.482 1.00 88.25 446 ALA A C 1
ATOM 3371 O O . ALA A 1 446 ? -13.229 19.411 74.480 1.00 88.25 446 ALA A O 1
ATOM 3372 N N . MET A 1 447 ? -12.791 21.241 75.685 1.00 88.19 447 MET A N 1
ATOM 3373 C CA . MET A 1 447 ? -13.433 22.170 74.741 1.00 88.19 447 MET A CA 1
ATOM 3374 C C . MET A 1 447 ? -12.740 22.190 73.374 1.00 88.19 447 MET A C 1
ATOM 3376 O O . MET A 1 447 ? -13.425 22.199 72.356 1.00 88.19 447 MET A O 1
ATOM 3380 N N . SER A 1 448 ? -11.402 22.156 73.339 1.00 87.81 448 SER A N 1
ATOM 3381 C CA . SER A 1 448 ? -10.637 22.133 72.082 1.00 87.81 448 SER A CA 1
ATOM 3382 C C . SER A 1 448 ? -10.896 20.869 71.257 1.00 87.81 448 SER A C 1
ATOM 3384 O O . SER A 1 448 ? -10.868 20.908 70.026 1.00 87.81 448 SER A O 1
ATOM 3386 N N . ILE A 1 449 ? -11.116 19.740 71.927 1.00 86.25 449 ILE A N 1
ATOM 3387 C CA . ILE A 1 449 ? -11.385 18.460 71.267 1.00 86.25 449 ILE A CA 1
ATOM 3388 C C . ILE A 1 449 ? -12.838 18.408 70.799 1.00 86.25 449 ILE A C 1
ATOM 3390 O O . ILE A 1 449 ? -13.087 17.984 69.676 1.00 86.25 449 ILE A O 1
ATOM 3394 N N . VAL A 1 450 ? -13.773 18.956 71.584 1.00 88.19 450 VAL A N 1
ATOM 3395 C CA . VAL A 1 450 ? -15.163 19.161 71.150 1.00 88.19 450 VAL A CA 1
ATOM 3396 C C . VAL A 1 450 ? -15.239 20.044 69.901 1.00 88.19 450 VAL A C 1
ATOM 3398 O O . VAL A 1 450 ? -15.985 19.706 68.993 1.00 88.19 450 VAL A O 1
ATOM 3401 N N . ASP A 1 451 ? -14.439 21.111 69.803 1.00 86.31 451 ASP A N 1
ATOM 3402 C CA . ASP A 1 451 ? -14.368 21.945 68.589 1.00 86.31 451 ASP A CA 1
ATOM 3403 C C . ASP A 1 451 ? -13.884 21.172 67.364 1.00 86.31 451 ASP A C 1
ATOM 3405 O O . ASP A 1 451 ? -14.413 21.318 66.261 1.00 86.31 451 ASP A O 1
ATOM 3409 N N . SER A 1 452 ? -12.867 20.337 67.566 1.00 87.88 452 SER A N 1
ATOM 3410 C CA . SER A 1 452 ? -12.320 19.507 66.496 1.00 87.88 452 SER A CA 1
ATOM 3411 C C . SER A 1 452 ? -13.357 18.472 66.047 1.00 87.88 452 SER A C 1
ATOM 3413 O O . SER A 1 452 ? -13.549 18.276 64.848 1.00 87.88 452 SER A O 1
ATOM 3415 N N . LEU A 1 453 ? -14.065 17.857 66.999 1.00 87.12 453 LEU A N 1
ATOM 3416 C CA . LEU A 1 453 ? -15.117 16.879 66.742 1.00 87.12 453 LEU A CA 1
ATOM 3417 C C . LEU A 1 453 ? -16.323 17.509 66.033 1.00 87.12 453 LEU A C 1
ATOM 3419 O O . LEU A 1 453 ? -16.823 16.946 65.065 1.00 87.12 453 LEU A O 1
ATOM 3423 N N . GLU A 1 454 ? -16.765 18.690 66.473 1.00 84.62 454 GLU A N 1
ATOM 3424 C CA . GLU A 1 454 ? -17.857 19.439 65.842 1.00 84.62 454 GLU A CA 1
ATOM 3425 C C . GLU A 1 454 ? -17.521 19.782 64.384 1.00 84.62 454 GLU A C 1
ATOM 3427 O O . GLU A 1 454 ? -18.357 19.596 63.499 1.00 84.62 454 GLU A O 1
ATOM 3432 N N . SER A 1 455 ? -16.285 20.221 64.115 1.00 84.38 455 SER A N 1
ATOM 3433 C CA . SER A 1 455 ? -15.818 20.479 62.749 1.00 84.38 455 SER A CA 1
ATOM 3434 C C . SER A 1 455 ? -15.818 19.208 61.898 1.00 84.38 455 SER A C 1
ATOM 3436 O O . SER A 1 455 ? -16.326 19.230 60.780 1.00 84.38 455 SER A O 1
ATOM 3438 N N . ALA A 1 456 ? -15.285 18.101 62.420 1.00 83.06 456 ALA A N 1
ATOM 3439 C CA . ALA A 1 456 ? -15.153 16.858 61.666 1.00 83.06 456 ALA A CA 1
ATOM 3440 C C . ALA A 1 456 ? -16.516 16.215 61.348 1.00 83.06 456 ALA A C 1
ATOM 3442 O O . ALA A 1 456 ? -16.735 15.753 60.229 1.00 83.06 456 ALA A O 1
ATOM 3443 N N . VAL A 1 457 ? -17.462 16.238 62.295 1.00 81.44 457 VAL A N 1
ATOM 3444 C CA . VAL A 1 457 ? -18.833 15.739 62.074 1.00 81.44 457 VAL A CA 1
ATOM 3445 C C . VAL A 1 457 ? -19.566 16.593 61.038 1.00 81.44 457 VAL A C 1
ATOM 3447 O O . VAL A 1 457 ? -20.226 16.055 60.155 1.00 81.44 457 VAL A O 1
ATOM 3450 N N . ARG A 1 458 ? -19.399 17.920 61.082 1.00 78.50 458 ARG A N 1
ATOM 3451 C CA . ARG A 1 458 ? -20.012 18.833 60.107 1.00 78.50 458 ARG A CA 1
ATOM 3452 C C . ARG A 1 458 ? -19.494 18.624 58.683 1.00 78.50 458 ARG A C 1
ATOM 3454 O O . ARG A 1 458 ? -20.260 18.765 57.731 1.00 78.50 458 ARG A O 1
ATOM 3461 N N . ASP A 1 459 ? -18.212 18.310 58.528 1.00 73.19 459 ASP A N 1
ATOM 3462 C CA . ASP A 1 459 ? -17.640 17.992 57.219 1.00 73.19 459 ASP A CA 1
ATOM 3463 C C . ASP A 1 459 ? -18.209 16.663 56.674 1.00 73.19 459 ASP A C 1
ATOM 3465 O O . ASP A 1 459 ? -18.417 16.538 55.464 1.00 73.19 459 ASP A O 1
ATOM 3469 N N . MET A 1 460 ? -18.568 15.711 57.547 1.00 72.25 460 MET A N 1
ATOM 3470 C CA . MET A 1 460 ? -19.178 14.430 57.160 1.00 72.25 460 MET A CA 1
ATOM 3471 C C . MET A 1 460 ? -20.593 14.567 56.575 1.00 72.25 460 MET A C 1
ATOM 3473 O O . MET A 1 460 ? -20.917 13.863 55.617 1.00 72.25 460 MET A O 1
ATOM 3477 N N . ASP A 1 461 ? -21.413 15.499 57.073 1.00 64.88 461 ASP A N 1
ATOM 3478 C CA . ASP A 1 461 ? -22.777 15.742 56.558 1.00 64.88 461 ASP A CA 1
ATOM 3479 C C . ASP A 1 461 ? -22.784 16.030 55.039 1.00 64.88 461 ASP A C 1
ATOM 3481 O O . ASP A 1 461 ? -23.752 15.752 54.327 1.00 64.88 461 ASP A O 1
ATOM 3485 N N . THR A 1 462 ? -21.685 16.574 54.503 1.00 64.12 462 THR A N 1
ATOM 3486 C CA . THR A 1 462 ? -21.552 16.856 53.065 1.00 64.12 462 THR A CA 1
ATOM 3487 C C . THR A 1 462 ? -21.322 15.600 52.220 1.00 64.12 462 THR A C 1
ATOM 3489 O O . THR A 1 462 ? -21.753 15.554 51.065 1.00 64.12 462 THR A O 1
ATOM 3492 N N . PHE A 1 463 ? -20.706 14.565 52.794 1.00 65.00 463 PHE A N 1
ATOM 3493 C CA . PHE A 1 463 ? -20.453 13.292 52.126 1.00 65.00 463 PHE A CA 1
ATOM 3494 C C . PHE A 1 463 ? -21.732 12.460 51.985 1.00 65.00 463 PHE A C 1
ATOM 3496 O O . PHE A 1 463 ? -21.956 11.870 50.931 1.00 65.00 463 PHE A O 1
ATOM 3503 N N . GLU A 1 464 ? -22.608 12.458 52.994 1.00 65.12 464 GLU A N 1
ATOM 3504 C CA . GLU A 1 464 ? -23.893 11.743 52.946 1.00 65.12 464 GLU A CA 1
ATOM 3505 C C . GLU A 1 464 ? -24.741 12.192 51.742 1.00 65.12 464 GLU A C 1
ATOM 3507 O O . GLU A 1 464 ? -25.251 11.370 50.973 1.00 65.12 464 GLU A O 1
ATOM 3512 N N . ALA A 1 465 ? -24.826 13.508 51.525 1.00 65.75 465 ALA A N 1
ATOM 3513 C CA . ALA A 1 465 ? -25.545 14.091 50.397 1.00 65.75 465 ALA A CA 1
ATOM 3514 C C . ALA A 1 465 ? -24.939 13.677 49.042 1.00 65.75 465 ALA A C 1
ATOM 3516 O O . ALA A 1 465 ? -25.675 13.355 48.105 1.00 65.75 465 ALA A O 1
ATOM 3517 N N . GLN A 1 466 ? -23.607 13.639 48.944 1.00 63.00 466 GLN A N 1
ATOM 3518 C CA . GLN A 1 466 ? -22.895 13.224 47.732 1.00 63.00 466 GLN A CA 1
ATOM 3519 C C . GLN A 1 466 ? -23.040 11.718 47.467 1.00 63.00 466 GLN A C 1
ATOM 3521 O O . GLN A 1 466 ? -23.287 11.314 46.333 1.00 63.00 466 GLN A O 1
ATOM 3526 N N . ALA A 1 467 ? -22.965 10.882 48.503 1.00 63.22 467 ALA A N 1
ATOM 3527 C CA . ALA A 1 467 ? -23.110 9.435 48.388 1.00 63.22 467 ALA A CA 1
ATOM 3528 C C . ALA A 1 467 ? -24.530 9.031 47.957 1.00 63.22 467 ALA A C 1
ATOM 3530 O O . ALA A 1 467 ? -24.685 8.203 47.057 1.00 63.22 467 ALA A O 1
ATOM 3531 N N . LYS A 1 468 ? -25.568 9.664 48.529 1.00 66.69 468 LYS A N 1
ATOM 3532 C CA . LYS A 1 468 ? -26.971 9.455 48.121 1.00 66.69 468 LYS A CA 1
ATOM 3533 C C . LYS A 1 468 ? -27.210 9.885 46.669 1.00 66.69 468 LYS A C 1
ATOM 3535 O O . LYS A 1 468 ? -27.933 9.205 45.944 1.00 66.69 468 LYS A O 1
ATOM 3540 N N . GLN A 1 469 ? -26.570 10.967 46.219 1.00 65.56 469 GLN A N 1
ATOM 3541 C CA . GLN A 1 469 ? -26.655 11.425 44.831 1.00 65.56 469 GLN A CA 1
ATOM 3542 C C . GLN A 1 469 ? -26.007 10.437 43.850 1.00 65.56 469 GLN A C 1
ATOM 3544 O O . GLN A 1 469 ? -26.614 10.110 42.832 1.00 65.56 469 GLN A O 1
ATOM 3549 N N . VAL A 1 470 ? -24.809 9.931 44.152 1.00 62.47 470 VAL A N 1
ATOM 3550 C CA . VAL A 1 470 ? -24.112 8.980 43.271 1.00 62.47 470 VAL A CA 1
ATOM 3551 C C . VAL A 1 470 ? -24.827 7.627 43.221 1.00 62.47 470 VAL A C 1
ATOM 3553 O O . VAL A 1 470 ? -24.993 7.066 42.141 1.00 62.47 470 VAL A O 1
ATOM 3556 N N . ALA A 1 471 ? -25.341 7.137 44.353 1.00 64.81 471 ALA A N 1
ATOM 3557 C CA . ALA A 1 471 ? -26.136 5.910 44.388 1.00 64.81 471 ALA A CA 1
ATOM 3558 C C . ALA A 1 471 ? -27.414 6.017 43.534 1.00 64.81 471 ALA A C 1
ATOM 3560 O O . ALA A 1 471 ? -27.765 5.079 42.819 1.00 64.81 471 ALA A O 1
ATOM 3561 N N . ALA A 1 472 ? -28.084 7.175 43.560 1.00 65.50 472 ALA A N 1
ATOM 3562 C CA . ALA A 1 472 ? -29.256 7.425 42.725 1.00 65.50 472 ALA A CA 1
ATOM 3563 C C . ALA A 1 472 ? -28.913 7.439 41.224 1.00 65.50 472 ALA A C 1
ATOM 3565 O O . ALA A 1 472 ? -29.672 6.894 40.425 1.00 65.50 472 ALA A O 1
ATOM 3566 N N . ILE A 1 473 ? -27.765 8.015 40.842 1.00 65.94 473 ILE A N 1
ATOM 3567 C CA . ILE A 1 473 ? -27.293 8.032 39.448 1.00 65.94 473 ILE A CA 1
ATOM 3568 C C . ILE A 1 473 ? -27.015 6.607 38.964 1.00 65.94 473 ILE A C 1
ATOM 3570 O O . ILE A 1 473 ? -27.551 6.208 37.930 1.00 65.94 473 ILE A O 1
ATOM 3574 N N . LEU A 1 474 ? -26.254 5.823 39.734 1.00 65.25 474 LEU A N 1
ATOM 3575 C CA . LEU A 1 474 ? -25.898 4.448 39.376 1.00 65.25 474 LEU A CA 1
ATOM 3576 C C . LEU A 1 474 ? -27.137 3.556 39.225 1.00 65.25 474 LEU A C 1
ATOM 3578 O O . LEU A 1 474 ? -27.269 2.870 38.217 1.00 65.25 474 LEU A O 1
ATOM 3582 N N . SER A 1 475 ? -28.085 3.638 40.165 1.00 65.38 475 SER A N 1
ATOM 3583 C CA . SER A 1 475 ? -29.340 2.880 40.088 1.00 65.38 475 SER A CA 1
ATOM 3584 C C . SER A 1 475 ? -30.200 3.292 38.889 1.00 65.38 475 SER A C 1
ATOM 3586 O O . SER A 1 475 ? -30.754 2.430 38.216 1.00 65.38 475 SER A O 1
ATOM 3588 N N . SER A 1 476 ? -30.292 4.594 38.589 1.00 68.56 476 SER A N 1
ATOM 3589 C CA . SER A 1 476 ? -31.085 5.073 37.447 1.00 68.56 476 SER A CA 1
ATOM 3590 C C . SER A 1 476 ? -30.531 4.599 36.100 1.00 68.56 476 SER A C 1
ATOM 3592 O O . SER A 1 476 ? -31.295 4.250 35.204 1.00 68.56 476 SER A O 1
ATOM 3594 N N . LYS A 1 477 ? -29.201 4.547 35.974 1.00 65.25 477 LYS A N 1
ATOM 3595 C CA . LYS A 1 477 ? -28.513 4.123 34.751 1.00 65.25 477 LYS A CA 1
ATOM 3596 C C . LYS A 1 477 ? -28.509 2.612 34.570 1.00 65.25 477 LYS A C 1
ATOM 3598 O O . LYS A 1 477 ? -28.552 2.138 33.442 1.00 65.25 477 LYS A O 1
ATOM 3603 N N . GLU A 1 478 ? -28.488 1.856 35.663 1.00 63.47 478 GLU A N 1
ATOM 3604 C CA . GLU A 1 478 ? -28.637 0.402 35.623 1.00 63.47 478 GLU A CA 1
ATOM 3605 C C . GLU A 1 478 ? -30.006 -0.015 35.068 1.00 63.47 478 GLU A C 1
ATOM 3607 O O . GLU A 1 478 ? -30.082 -0.924 34.240 1.00 63.47 478 GLU A O 1
ATOM 3612 N N . ASP A 1 479 ? -31.081 0.663 35.481 1.00 64.19 479 ASP A N 1
ATOM 3613 C CA . ASP A 1 479 ? -32.431 0.388 34.981 1.00 64.19 479 ASP A CA 1
ATOM 3614 C C . ASP A 1 479 ? -32.559 0.695 33.476 1.00 64.19 479 ASP A C 1
ATOM 3616 O O . ASP A 1 479 ? -33.104 -0.125 32.735 1.00 64.19 479 ASP A O 1
ATOM 3620 N N . GLU A 1 480 ? -31.992 1.817 33.015 1.00 63.34 480 GLU A N 1
ATOM 3621 C CA . GLU A 1 480 ? -31.915 2.189 31.591 1.00 63.34 480 GLU A CA 1
ATOM 3622 C C . GLU A 1 480 ? -31.142 1.132 30.785 1.00 63.34 480 GLU A C 1
ATOM 3624 O O . GLU A 1 480 ? -31.616 0.628 29.766 1.00 63.34 480 GLU A O 1
ATOM 3629 N N . PHE A 1 481 ? -29.995 0.699 31.313 1.00 60.75 481 PHE A N 1
ATOM 3630 C CA . PHE A 1 481 ? -29.175 -0.341 30.705 1.00 60.75 481 PHE A CA 1
ATOM 3631 C C . PHE A 1 481 ? -29.884 -1.704 30.659 1.00 60.75 481 PHE A C 1
ATOM 3633 O O . PHE A 1 481 ? -29.689 -2.473 29.717 1.00 60.75 481 PHE A O 1
ATOM 3640 N N . ARG A 1 482 ? -30.719 -2.032 31.656 1.00 61.88 482 ARG A N 1
ATOM 3641 C CA . ARG A 1 482 ? -31.485 -3.289 31.711 1.00 61.88 482 ARG A CA 1
ATOM 3642 C C . ARG A 1 482 ? -32.589 -3.336 30.656 1.00 61.88 482 ARG A C 1
ATOM 3644 O O . ARG A 1 482 ? -32.734 -4.371 30.008 1.00 61.88 482 ARG A O 1
ATOM 3651 N N . GLU A 1 483 ? -33.337 -2.249 30.475 1.00 59.09 483 GLU A N 1
ATOM 3652 C CA . GLU A 1 483 ? -34.391 -2.168 29.451 1.00 59.09 483 GLU A CA 1
ATOM 3653 C C . GLU A 1 483 ? -33.816 -2.246 28.029 1.00 59.09 483 GLU A C 1
ATOM 3655 O O . GLU A 1 483 ? -34.371 -2.931 27.167 1.00 59.09 483 GLU A O 1
ATOM 3660 N N . GLU A 1 484 ? -32.662 -1.620 27.788 1.00 54.31 484 GLU A N 1
ATOM 3661 C CA . GLU A 1 484 ? -31.978 -1.698 26.496 1.00 54.31 484 GLU A CA 1
ATOM 3662 C C . GLU A 1 484 ? -31.341 -3.079 26.265 1.00 54.31 484 GLU A C 1
ATOM 3664 O O . GLU A 1 484 ? -31.478 -3.644 25.177 1.00 54.31 484 GLU A O 1
ATOM 3669 N N . ALA A 1 485 ? -30.736 -3.680 27.302 1.00 52.19 485 ALA A N 1
ATOM 3670 C CA . ALA A 1 485 ? -30.105 -5.004 27.254 1.00 52.19 485 ALA A CA 1
ATOM 3671 C C . ALA A 1 485 ? -31.046 -6.129 26.792 1.00 52.19 485 ALA A C 1
ATOM 3673 O O . ALA A 1 485 ? -30.622 -7.044 26.085 1.00 52.19 485 ALA A O 1
ATOM 3674 N N . GLU A 1 486 ? -32.315 -6.073 27.199 1.00 51.44 486 GLU A N 1
ATOM 3675 C CA . GLU A 1 486 ? -33.342 -7.061 26.841 1.00 51.44 486 GLU A CA 1
ATOM 3676 C C . GLU A 1 486 ? -33.905 -6.861 25.419 1.00 51.44 486 GLU A C 1
ATOM 3678 O O . GLU A 1 486 ? -34.517 -7.774 24.861 1.00 51.44 486 GLU A O 1
ATOM 3683 N N . SER A 1 487 ? -33.656 -5.696 24.812 1.00 49.56 487 SER A N 1
ATOM 3684 C CA . SER A 1 487 ? -34.068 -5.315 23.453 1.00 49.56 487 SER A CA 1
ATOM 3685 C C . SER A 1 487 ? -33.011 -5.647 22.382 1.00 49.56 487 SER A C 1
ATOM 3687 O O . SER A 1 487 ? -33.310 -5.661 21.182 1.00 49.56 487 SER A O 1
ATOM 3689 N N . TYR A 1 488 ? -31.769 -5.943 22.783 1.00 49.81 488 TYR A N 1
ATOM 3690 C CA . TYR A 1 488 ? -30.692 -6.273 21.848 1.00 49.81 488 TYR A CA 1
ATOM 3691 C C . TYR A 1 488 ? -30.827 -7.704 21.306 1.00 49.81 488 TYR A C 1
ATOM 3693 O O . TYR A 1 488 ? -30.786 -8.692 22.041 1.00 49.81 488 TYR A O 1
ATOM 3701 N N . GLY A 1 489 ? -30.971 -7.813 19.982 1.00 50.88 489 GLY A N 1
ATOM 3702 C CA . GLY A 1 489 ? -30.804 -9.069 19.252 1.00 50.88 489 GLY A CA 1
ATOM 3703 C C . GLY A 1 489 ? -29.350 -9.559 19.271 1.00 50.88 489 GLY A C 1
ATOM 3704 O O . GLY A 1 489 ? -28.478 -8.902 19.826 1.00 50.88 489 GLY A O 1
ATOM 3705 N N . GLU A 1 490 ? -29.117 -10.733 18.672 1.00 49.94 490 GLU A N 1
ATOM 3706 C CA . GLU A 1 490 ? -27.877 -11.536 18.698 1.00 49.94 490 GLU A CA 1
ATOM 3707 C C . GLU A 1 490 ? -26.558 -10.725 18.677 1.00 49.94 490 GLU A C 1
ATOM 3709 O O . GLU A 1 490 ? -25.948 -10.508 17.630 1.00 49.94 490 GLU A O 1
ATOM 3714 N N . MET A 1 491 ? -26.084 -10.326 19.862 1.00 55.81 491 MET A N 1
ATOM 3715 C CA . MET A 1 491 ? -24.719 -9.853 20.098 1.00 55.81 491 MET A CA 1
ATOM 3716 C C . MET A 1 491 ? -23.722 -11.011 19.960 1.00 55.81 491 MET A C 1
ATOM 3718 O O . MET A 1 491 ? -24.069 -12.180 20.153 1.00 55.81 491 MET A O 1
ATOM 3722 N N . SER A 1 492 ? -22.453 -10.703 19.668 1.00 52.62 492 SER A N 1
ATOM 3723 C CA . SER A 1 492 ? -21.408 -11.729 19.715 1.00 52.62 492 SER A CA 1
ATOM 3724 C C . SER A 1 492 ? -21.275 -12.278 21.149 1.00 52.62 492 SER A C 1
ATOM 3726 O O . SER A 1 492 ? -21.354 -11.498 22.103 1.00 52.62 492 SER A O 1
ATOM 3728 N N . PRO A 1 493 ? -21.042 -13.592 21.339 1.00 56.06 493 PRO A N 1
ATOM 3729 C CA . PRO A 1 493 ? -20.954 -14.190 22.675 1.00 56.06 493 PRO A CA 1
ATOM 3730 C C . PRO A 1 493 ? -19.903 -13.525 23.575 1.00 56.06 493 PRO A C 1
ATOM 3732 O O . PRO A 1 493 ? -20.111 -13.395 24.776 1.00 56.06 493 PRO A O 1
ATOM 3735 N N . GLU A 1 494 ? -18.796 -13.064 22.985 1.00 54.59 494 GLU A N 1
ATOM 3736 C CA . GLU A 1 494 ? -17.689 -12.399 23.682 1.00 54.59 494 GLU A CA 1
ATOM 3737 C C . GLU A 1 494 ? -18.077 -11.004 24.193 1.00 54.59 494 GLU A C 1
ATOM 3739 O O . GLU A 1 494 ? -17.772 -10.649 25.332 1.00 54.59 494 GLU A O 1
ATOM 3744 N N . LEU A 1 495 ? -18.776 -10.211 23.372 1.00 57.56 495 LEU A N 1
ATOM 3745 C CA . LEU A 1 495 ? -19.270 -8.897 23.784 1.00 57.56 495 LEU A CA 1
ATOM 3746 C C . LEU A 1 495 ? -20.375 -9.048 24.832 1.00 57.56 495 LEU A C 1
ATOM 3748 O O . LEU A 1 495 ? -20.407 -8.303 25.807 1.00 57.56 495 LEU A O 1
ATOM 3752 N N . GLN A 1 496 ? -21.229 -10.059 24.669 1.00 64.00 496 GLN A N 1
ATOM 3753 C CA . GLN A 1 496 ? -22.291 -10.381 25.611 1.00 64.00 496 GLN A CA 1
ATOM 3754 C C . GLN A 1 496 ? -21.721 -10.775 26.985 1.00 64.00 496 GLN A C 1
ATOM 3756 O O . GLN A 1 496 ? -22.188 -10.281 28.008 1.00 64.00 496 GLN A O 1
ATOM 3761 N N . GLU A 1 497 ? -20.670 -11.601 27.023 1.00 63.25 497 GLU A N 1
ATOM 3762 C CA . GLU A 1 497 ? -19.962 -11.973 28.255 1.00 63.25 497 GLU A CA 1
ATOM 3763 C C . GLU A 1 497 ? -19.325 -10.755 28.939 1.00 63.25 497 GLU A C 1
ATOM 3765 O O . GLU A 1 497 ? -19.514 -10.557 30.142 1.00 63.25 497 GLU A O 1
ATOM 3770 N N . LYS A 1 498 ? -18.631 -9.897 28.176 1.00 60.19 498 LYS A N 1
ATOM 3771 C CA . LYS A 1 498 ? -18.038 -8.657 28.705 1.00 60.19 498 LYS A CA 1
ATOM 3772 C C . LYS A 1 498 ? -19.109 -7.701 29.244 1.00 60.19 498 LYS A C 1
ATOM 3774 O O . LYS A 1 498 ? -18.925 -7.131 30.317 1.00 60.19 498 LYS A O 1
ATO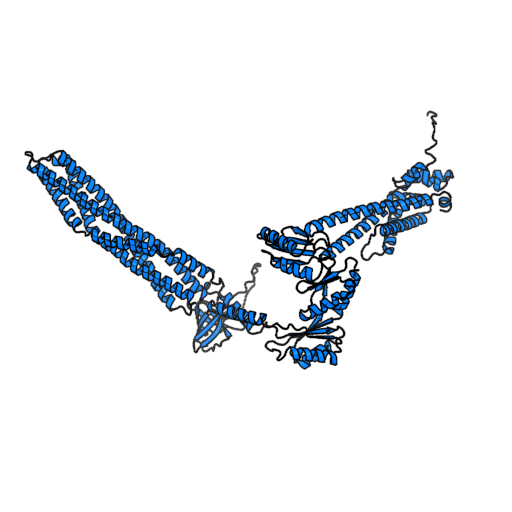M 3779 N N . MET A 1 499 ? -20.248 -7.580 28.566 1.00 64.12 499 MET A N 1
ATOM 3780 C CA . MET A 1 499 ? -21.350 -6.723 29.005 1.00 64.12 499 MET A CA 1
ATOM 3781 C C . MET A 1 499 ? -22.058 -7.270 30.249 1.00 64.12 499 MET A C 1
ATOM 3783 O O . MET A 1 499 ? -22.400 -6.518 31.162 1.00 64.12 499 MET A O 1
ATOM 3787 N N . TYR A 1 500 ? -22.209 -8.594 30.346 1.00 67.88 500 TYR A N 1
ATOM 3788 C CA . TYR A 1 500 ? -22.692 -9.237 31.567 1.00 67.88 500 TYR A CA 1
ATOM 3789 C C . TYR A 1 500 ? -21.727 -9.063 32.736 1.00 67.88 500 TYR A C 1
ATOM 3791 O O . TYR A 1 500 ? -22.190 -8.887 33.861 1.00 67.88 500 TYR A O 1
ATOM 3799 N N . MET A 1 501 ? -20.416 -9.073 32.490 1.00 65.00 501 MET A N 1
ATOM 3800 C CA . MET A 1 501 ? -19.412 -8.778 33.511 1.00 65.00 501 MET A CA 1
ATOM 3801 C C . MET A 1 501 ? -19.523 -7.338 34.011 1.00 65.00 501 MET A C 1
ATOM 3803 O O . MET A 1 501 ? -19.536 -7.133 35.221 1.00 65.00 501 MET A O 1
ATOM 3807 N N . VAL A 1 502 ? -19.660 -6.353 33.116 1.00 64.75 502 VAL A N 1
ATOM 3808 C CA . VAL A 1 502 ? -19.883 -4.949 33.508 1.00 64.75 502 VAL A CA 1
ATOM 3809 C C . VAL A 1 502 ? -21.163 -4.823 34.336 1.00 64.75 502 VAL A C 1
ATOM 3811 O O . VAL A 1 502 ? -21.121 -4.261 35.425 1.00 64.75 502 VAL A O 1
ATOM 3814 N N . ARG A 1 503 ? -22.271 -5.435 33.898 1.00 68.50 503 ARG A N 1
ATOM 3815 C CA . ARG A 1 503 ? -23.530 -5.450 34.659 1.00 68.50 503 ARG A CA 1
ATOM 3816 C C . ARG A 1 503 ? -23.381 -6.100 36.033 1.00 68.50 503 ARG A C 1
ATOM 3818 O O . ARG A 1 503 ? -23.854 -5.558 37.020 1.00 68.50 503 ARG A O 1
ATOM 3825 N N . TYR A 1 504 ? -22.715 -7.249 36.105 1.00 65.75 504 TYR A N 1
ATOM 3826 C CA . TYR A 1 504 ? -22.468 -7.948 37.365 1.00 65.75 504 TYR A CA 1
ATOM 3827 C C . TYR A 1 504 ? -21.605 -7.114 38.319 1.00 65.75 504 TYR A C 1
ATOM 3829 O O . TYR A 1 504 ? -21.844 -7.111 39.523 1.00 65.75 504 TYR A O 1
ATOM 3837 N N . LEU A 1 505 ? -20.617 -6.385 37.793 1.00 64.38 505 LEU A N 1
ATOM 3838 C CA . LEU A 1 505 ? -19.801 -5.466 38.582 1.00 64.38 505 LEU A CA 1
ATOM 3839 C C . LEU A 1 505 ? -20.612 -4.265 39.076 1.00 64.38 505 LEU A C 1
ATOM 3841 O O . LEU A 1 505 ? -20.456 -3.883 40.232 1.00 64.38 505 LEU A O 1
ATOM 3845 N N . LEU A 1 506 ? -21.482 -3.699 38.237 1.00 64.94 506 LEU A N 1
ATOM 3846 C CA . LEU A 1 506 ? -22.363 -2.596 38.623 1.00 64.94 506 LEU A CA 1
ATOM 3847 C C . LEU A 1 506 ? -23.357 -3.021 39.710 1.00 64.94 506 LEU A C 1
ATOM 3849 O O . LEU A 1 506 ? -23.471 -2.319 40.707 1.00 64.94 506 LEU A O 1
ATOM 3853 N N . ASP A 1 507 ? -23.972 -4.198 39.584 1.00 65.75 507 ASP A N 1
ATOM 3854 C CA . ASP A 1 507 ? -24.891 -4.763 40.584 1.00 65.75 507 ASP A CA 1
ATOM 3855 C C . ASP A 1 507 ? -24.162 -5.068 41.909 1.00 65.75 507 ASP A C 1
ATOM 3857 O O . ASP A 1 507 ? -24.568 -4.638 42.993 1.00 65.75 507 ASP A O 1
ATOM 3861 N N . LEU A 1 508 ? -22.992 -5.719 41.831 1.00 63.53 508 LEU A N 1
ATOM 3862 C CA . LEU A 1 508 ? -22.164 -6.017 43.002 1.00 63.53 508 LEU A CA 1
ATOM 3863 C C . LEU A 1 508 ? -21.747 -4.742 43.747 1.00 63.53 508 LEU A C 1
ATOM 3865 O O . LEU A 1 508 ? -21.751 -4.721 44.980 1.00 63.53 508 LEU A O 1
ATOM 3869 N N . VAL A 1 509 ? -21.373 -3.686 43.022 1.00 61.47 509 VAL A N 1
ATOM 3870 C CA . VAL A 1 509 ? -20.982 -2.422 43.650 1.00 61.47 509 VAL A CA 1
ATOM 3871 C C . VAL A 1 509 ? -22.202 -1.635 44.120 1.00 61.47 509 VAL A C 1
ATOM 3873 O O . VAL A 1 509 ? -22.141 -1.082 45.213 1.00 61.47 509 VAL A O 1
ATOM 3876 N N . GLY A 1 510 ? -23.316 -1.629 43.388 1.00 59.81 510 GLY A N 1
ATOM 3877 C CA . GLY A 1 510 ? -24.558 -0.964 43.786 1.00 59.81 510 GLY A CA 1
ATOM 3878 C C . GLY A 1 510 ? -25.086 -1.480 45.126 1.00 59.81 510 GLY A C 1
ATOM 3879 O O . GLY A 1 510 ? -25.321 -0.693 46.046 1.00 59.81 510 GLY A O 1
ATOM 3880 N N . ILE A 1 511 ? -25.163 -2.805 45.285 1.00 60.62 511 ILE A N 1
ATOM 3881 C CA . ILE A 1 511 ? -25.601 -3.451 46.532 1.00 60.62 511 ILE A CA 1
ATOM 3882 C C . ILE A 1 511 ? -24.636 -3.129 47.682 1.00 60.62 511 ILE A C 1
ATOM 3884 O O . ILE A 1 511 ? -25.059 -2.735 48.770 1.00 60.62 511 ILE A O 1
ATOM 3888 N N . GLN A 1 512 ? -23.328 -3.236 47.441 1.00 60.06 512 GLN A N 1
ATOM 3889 C CA . GLN A 1 512 ? -22.331 -2.994 48.483 1.00 60.06 512 GLN A CA 1
ATOM 3890 C C . GLN A 1 512 ? -22.225 -1.511 48.865 1.00 60.06 512 GLN A C 1
ATOM 3892 O O . GLN A 1 512 ? -22.023 -1.197 50.036 1.00 60.06 512 GLN A O 1
ATOM 3897 N N . ALA A 1 513 ? -22.373 -0.587 47.915 1.00 57.62 513 ALA A N 1
ATOM 3898 C CA . ALA A 1 513 ? -22.367 0.854 48.152 1.00 57.62 513 ALA A CA 1
ATOM 3899 C C . ALA A 1 513 ? -23.520 1.285 49.069 1.00 57.62 513 ALA A C 1
ATOM 3901 O O . ALA A 1 513 ? -23.308 2.086 49.980 1.00 57.62 513 ALA A O 1
ATOM 3902 N N . LEU A 1 514 ? -24.709 0.706 48.876 1.00 59.50 514 LEU A N 1
ATOM 3903 C CA . LEU A 1 514 ? -25.890 0.941 49.709 1.00 59.50 514 LEU A CA 1
ATOM 3904 C C . LEU A 1 514 ? -25.703 0.444 51.148 1.00 59.50 514 LEU A C 1
ATOM 3906 O O . LEU A 1 514 ? -26.017 1.167 52.094 1.00 59.50 514 LEU A O 1
ATOM 3910 N N . GLU A 1 515 ? -25.146 -0.756 51.330 1.00 60.56 515 GLU A N 1
ATOM 3911 C CA . GLU A 1 515 ? -24.849 -1.297 52.665 1.00 60.56 515 GLU A CA 1
ATOM 3912 C C . GLU A 1 515 ? -23.791 -0.466 53.412 1.00 60.56 515 GLU A C 1
ATOM 3914 O O . GLU A 1 515 ? -23.861 -0.311 54.629 1.00 60.56 515 GLU A O 1
ATOM 3919 N N . ARG A 1 516 ? -22.830 0.115 52.685 1.00 62.44 516 ARG A N 1
ATOM 3920 C CA . ARG A 1 516 ? -21.719 0.900 53.251 1.00 62.44 516 ARG A CA 1
ATOM 3921 C C . ARG A 1 516 ? -22.109 2.338 53.580 1.00 62.44 516 ARG A C 1
ATOM 3923 O O . ARG A 1 516 ? -21.703 2.845 54.621 1.00 62.44 516 ARG A O 1
ATOM 3930 N N . ALA A 1 517 ? -22.925 2.973 52.737 1.00 62.94 517 ALA A N 1
ATOM 3931 C CA . ALA A 1 517 ? -23.519 4.272 53.043 1.00 62.94 517 ALA A CA 1
ATOM 3932 C C . ALA A 1 517 ? -24.389 4.192 54.304 1.00 62.94 517 ALA A C 1
ATOM 3934 O O . ALA A 1 517 ? -24.358 5.102 55.123 1.00 62.94 517 ALA A O 1
ATOM 3935 N N . LYS A 1 518 ? -25.091 3.069 54.502 1.00 67.69 518 LYS A N 1
ATOM 3936 C CA . LYS A 1 518 ? -25.919 2.838 55.684 1.00 67.69 518 LYS A CA 1
ATOM 3937 C C . LYS A 1 518 ? -25.123 2.807 56.992 1.00 67.69 518 LYS A C 1
ATOM 3939 O O . LYS A 1 518 ? -25.568 3.396 57.961 1.00 67.69 518 LYS A O 1
ATOM 3944 N N . ALA A 1 519 ? -23.942 2.188 57.027 1.00 69.88 519 ALA A N 1
ATOM 3945 C CA . ALA A 1 519 ? -23.114 2.182 58.240 1.00 69.88 519 ALA A CA 1
ATOM 3946 C C . ALA A 1 519 ? -22.653 3.597 58.654 1.00 69.88 519 ALA A C 1
ATOM 3948 O O . ALA A 1 519 ? -22.524 3.888 59.841 1.00 69.88 519 ALA A O 1
ATOM 3949 N N . ILE A 1 520 ? -22.425 4.478 57.674 1.00 70.81 520 ILE A N 1
ATOM 3950 C CA . ILE A 1 520 ? -22.067 5.887 57.898 1.00 70.81 520 ILE A CA 1
ATOM 3951 C C . ILE A 1 520 ? -23.311 6.703 58.300 1.00 70.81 520 ILE A C 1
ATOM 3953 O O . ILE A 1 520 ? -23.230 7.513 59.218 1.00 70.81 520 ILE A O 1
ATOM 3957 N N . ASP A 1 521 ? -24.462 6.454 57.669 1.00 72.81 521 ASP A N 1
ATOM 3958 C CA . ASP A 1 521 ? -25.769 7.061 57.992 1.00 72.81 521 ASP A CA 1
ATOM 3959 C C . ASP A 1 521 ? -26.191 6.720 59.438 1.00 72.81 521 ASP A C 1
ATOM 3961 O O . ASP A 1 521 ? -26.484 7.614 60.230 1.00 72.81 521 ASP A O 1
ATOM 3965 N N . ASP A 1 522 ? -26.088 5.441 59.822 1.00 74.88 522 ASP A N 1
ATOM 3966 C CA . ASP A 1 522 ? -26.363 4.942 61.176 1.00 74.88 522 ASP A CA 1
ATOM 3967 C C . ASP A 1 522 ? -25.435 5.611 62.220 1.00 74.88 522 ASP A C 1
ATOM 3969 O O . ASP A 1 522 ? -25.854 5.906 63.345 1.00 74.88 522 ASP A O 1
ATOM 3973 N N . PHE A 1 523 ? -24.175 5.896 61.856 1.00 77.81 523 PHE A N 1
ATOM 3974 C CA . PHE A 1 523 ? -23.243 6.643 62.706 1.00 77.81 523 PHE A CA 1
ATOM 3975 C C . PHE A 1 523 ? -23.650 8.113 62.861 1.00 77.81 523 PHE A C 1
ATOM 3977 O O . PHE A 1 523 ? -23.708 8.601 63.989 1.00 77.81 523 PHE A O 1
ATOM 3984 N N . VAL A 1 524 ? -23.952 8.819 61.766 1.00 76.31 524 VAL A N 1
ATOM 3985 C CA . VAL A 1 524 ? -24.370 10.234 61.801 1.00 76.31 524 VAL A CA 1
ATOM 3986 C C . VAL A 1 524 ? -25.650 10.399 62.628 1.00 76.31 524 VAL A C 1
ATOM 3988 O O . VAL A 1 524 ? -25.732 11.297 63.475 1.00 76.31 524 VAL A O 1
ATOM 3991 N N . GLU A 1 525 ? -26.614 9.487 62.470 1.00 78.56 525 GLU A N 1
ATOM 3992 C CA . GLU A 1 525 ? -27.853 9.469 63.253 1.00 78.56 525 GLU A CA 1
ATOM 3993 C C . GLU A 1 525 ? -27.577 9.271 64.756 1.00 78.56 525 GLU A C 1
ATOM 3995 O O . GLU A 1 525 ? -28.153 9.970 65.597 1.00 78.56 525 GLU A O 1
ATOM 4000 N N . ALA A 1 526 ? -26.642 8.383 65.111 1.00 77.19 526 ALA A N 1
ATOM 4001 C CA . ALA A 1 526 ? -26.235 8.157 66.498 1.00 77.19 526 ALA A CA 1
ATOM 4002 C C . ALA A 1 526 ? -25.381 9.302 67.086 1.00 77.19 526 ALA A C 1
ATOM 4004 O O . ALA A 1 526 ? -25.463 9.590 68.285 1.00 77.19 526 ALA A O 1
ATOM 4005 N N . ALA A 1 527 ? -24.574 9.969 66.260 1.00 76.00 527 ALA A N 1
ATOM 4006 C CA . ALA A 1 527 ? -23.642 11.035 66.630 1.00 76.00 527 ALA A CA 1
ATOM 4007 C C . ALA A 1 527 ? -24.335 12.384 66.883 1.00 76.00 527 ALA A C 1
ATOM 4009 O O . ALA A 1 527 ? -23.998 13.090 67.842 1.00 76.00 527 ALA A O 1
ATOM 4010 N N . SER A 1 528 ? -25.341 12.714 66.067 1.00 77.12 528 SER A N 1
ATOM 4011 C CA . SER A 1 528 ? -26.108 13.969 66.100 1.00 77.12 528 SER A CA 1
ATOM 4012 C C . SER A 1 528 ? -26.629 14.391 67.490 1.00 77.12 528 SER A C 1
ATOM 4014 O O . SER A 1 528 ? -26.396 15.532 67.914 1.00 77.12 528 SER A O 1
ATOM 4016 N N . PRO A 1 529 ? -27.286 13.519 68.286 1.00 80.88 529 PRO A N 1
ATOM 4017 C CA . PRO A 1 529 ? -27.743 13.913 69.615 1.00 80.88 529 PRO A CA 1
ATOM 4018 C C . PRO A 1 529 ? -26.582 14.226 70.567 1.00 80.88 529 PRO A C 1
ATOM 4020 O O . PRO A 1 529 ? -26.720 15.116 71.406 1.00 80.88 529 PRO A O 1
ATOM 4023 N N . ILE A 1 530 ? -25.431 13.560 70.439 1.00 81.62 530 ILE A N 1
ATOM 4024 C CA . ILE A 1 530 ? -24.280 13.781 71.324 1.00 81.62 530 ILE A CA 1
ATOM 4025 C C . ILE A 1 530 ? -23.533 15.063 70.949 1.00 81.62 530 ILE A C 1
ATOM 4027 O O . ILE A 1 530 ? -23.209 15.840 71.846 1.00 81.62 530 ILE A O 1
ATOM 4031 N N . THR A 1 531 ? -23.318 15.350 69.660 1.00 82.56 531 THR A N 1
ATOM 4032 C CA . THR A 1 531 ? -22.699 16.624 69.236 1.00 82.56 531 THR A CA 1
ATOM 4033 C C . THR A 1 531 ? -23.527 17.824 69.686 1.00 82.56 531 THR A C 1
ATOM 4035 O O . THR A 1 531 ? -22.977 18.782 70.230 1.00 82.56 531 THR A O 1
ATOM 4038 N N . SER A 1 532 ? -24.858 17.746 69.572 1.00 83.88 532 SER A N 1
ATOM 4039 C CA . SER A 1 532 ? -25.754 18.812 70.037 1.00 83.88 532 SER A CA 1
ATOM 4040 C C . SER A 1 532 ? -25.638 19.071 71.548 1.00 83.88 532 SER A C 1
ATOM 4042 O O . SER A 1 532 ? -25.685 20.218 72.002 1.00 83.88 532 SER A O 1
ATOM 4044 N N . GLN A 1 533 ? -25.428 18.016 72.338 1.00 84.19 533 GLN A N 1
ATOM 4045 C CA . GLN A 1 533 ? -25.251 18.115 73.784 1.00 84.19 533 GLN A CA 1
ATOM 4046 C C . GLN A 1 533 ? -23.858 18.582 74.185 1.00 84.19 533 GLN A C 1
ATOM 4048 O O . GLN A 1 533 ? -23.741 19.356 75.132 1.00 84.19 533 GLN A O 1
ATOM 4053 N N . LEU A 1 534 ? -22.816 18.169 73.464 1.00 86.81 534 LEU A N 1
ATOM 4054 C CA . LEU A 1 534 ? -21.458 18.680 73.644 1.00 86.81 534 LEU A CA 1
ATOM 4055 C C . LEU A 1 534 ? -21.404 20.185 73.361 1.00 86.81 534 LEU A C 1
ATOM 4057 O O . LEU A 1 534 ? -20.833 20.933 74.155 1.00 86.81 534 LEU A O 1
ATOM 4061 N N . ALA A 1 535 ? -22.081 20.646 72.307 1.00 85.81 535 ALA A N 1
ATOM 4062 C CA . ALA A 1 535 ? -22.225 22.067 72.003 1.00 85.81 535 ALA A CA 1
ATOM 4063 C C . ALA A 1 535 ? -22.991 22.816 73.112 1.00 85.81 535 ALA A C 1
ATOM 4065 O O . ALA A 1 535 ? -22.571 23.889 73.556 1.00 85.81 535 ALA A O 1
ATOM 4066 N N . ALA A 1 536 ? -24.084 22.236 73.624 1.00 86.00 536 ALA A N 1
ATOM 4067 C CA . ALA A 1 536 ? -24.841 22.810 74.739 1.00 86.00 536 ALA A CA 1
ATOM 4068 C C . ALA A 1 536 ? -24.024 22.863 76.044 1.00 86.00 536 ALA A C 1
ATOM 4070 O O . ALA A 1 536 ? -24.060 23.869 76.759 1.00 86.00 536 ALA A O 1
ATOM 4071 N N . TRP A 1 537 ? -23.256 21.813 76.344 1.00 90.44 537 TRP A N 1
ATOM 4072 C CA . TRP A 1 537 ? -22.327 21.747 77.473 1.00 90.44 537 TRP A CA 1
ATOM 4073 C C . TRP A 1 537 ? -21.249 22.816 77.350 1.00 90.44 537 TRP A C 1
ATOM 4075 O O . TRP A 1 537 ? -21.110 23.639 78.256 1.00 90.44 537 TRP A O 1
ATOM 4085 N N . LYS A 1 538 ? -20.571 22.895 76.201 1.00 90.06 538 LYS A N 1
ATOM 4086 C CA . LYS A 1 538 ? -19.560 23.918 75.922 1.00 90.06 538 LYS A CA 1
ATOM 4087 C C . LYS A 1 538 ? -20.129 25.326 76.122 1.00 90.06 538 LYS A C 1
ATOM 4089 O O . LYS A 1 538 ? -19.569 26.105 76.891 1.00 90.06 538 LYS A O 1
ATOM 4094 N N . SER A 1 539 ? -21.280 25.622 75.516 1.00 87.56 539 SER A N 1
ATOM 4095 C CA . SER A 1 539 ? -21.950 26.923 75.642 1.00 87.56 539 SER A CA 1
ATOM 4096 C C . SER A 1 539 ? -22.322 27.256 77.092 1.00 87.56 539 SER A C 1
ATOM 4098 O O . SER A 1 539 ? -22.106 28.378 77.560 1.00 87.56 539 SER A O 1
ATOM 4100 N N . THR A 1 540 ? -22.833 26.272 77.839 1.00 86.06 540 THR A N 1
ATOM 4101 C CA . THR A 1 540 ? -23.176 26.437 79.258 1.00 86.06 540 THR A CA 1
ATOM 4102 C C . THR A 1 540 ? -21.943 26.834 80.065 1.00 86.06 540 THR A C 1
ATOM 4104 O O . THR A 1 540 ? -21.987 27.800 80.828 1.00 86.06 540 THR A O 1
ATOM 4107 N N . LEU A 1 541 ? -20.822 26.156 79.844 1.00 82.94 541 LEU A N 1
ATOM 4108 C CA . LEU A 1 541 ? -19.573 26.394 80.560 1.00 82.94 541 LEU A CA 1
ATOM 4109 C C . LEU A 1 541 ? -18.910 27.720 80.190 1.00 82.94 541 LEU A C 1
ATOM 4111 O O . LEU A 1 541 ? -18.512 28.474 81.077 1.00 82.94 541 LEU A O 1
ATOM 4115 N N . GLU A 1 542 ? -18.860 28.060 78.904 1.00 83.69 542 GLU A N 1
ATOM 4116 C CA . GLU A 1 542 ? -18.395 29.371 78.450 1.00 83.69 542 GLU A CA 1
ATOM 4117 C C . GLU A 1 542 ? -19.224 30.499 79.074 1.00 83.69 542 GLU A C 1
ATOM 4119 O O . GLU A 1 542 ? -18.668 31.493 79.551 1.00 83.69 542 GLU A O 1
ATOM 4124 N N . SER A 1 543 ? -20.549 30.325 79.152 1.00 83.12 543 SER A N 1
ATOM 4125 C CA . SER A 1 543 ? -21.435 31.302 79.787 1.00 83.12 543 SER A CA 1
ATOM 4126 C C . SER A 1 543 ? -21.147 31.455 81.285 1.00 83.12 543 SER A C 1
ATOM 4128 O O . SER A 1 543 ? -21.135 32.580 81.794 1.00 83.12 543 SER A O 1
ATOM 4130 N N . LEU A 1 544 ? -20.853 30.352 81.984 1.00 79.12 544 LEU A N 1
ATOM 4131 C CA . LEU A 1 544 ? -20.467 30.359 83.396 1.00 79.12 544 LEU A CA 1
ATOM 4132 C C . LEU A 1 544 ? -19.127 31.083 83.598 1.00 79.12 544 LEU A C 1
ATOM 4134 O O . LEU A 1 544 ? -18.995 31.879 84.530 1.00 79.12 544 LEU A O 1
ATOM 4138 N N . PHE A 1 545 ? -18.156 30.898 82.698 1.00 76.00 545 PHE A N 1
ATOM 4139 C CA . PHE A 1 545 ? -16.853 31.572 82.779 1.00 76.00 545 PHE A CA 1
ATOM 4140 C C . PHE A 1 545 ? -16.921 33.057 82.478 1.00 76.00 545 PHE A C 1
ATOM 4142 O O . PHE A 1 545 ? -16.304 33.849 83.197 1.00 76.00 545 PHE A O 1
ATOM 4149 N N . GLN A 1 546 ? -17.690 33.446 81.460 1.00 77.81 546 GLN A N 1
ATOM 4150 C CA . GLN A 1 546 ? -17.859 34.849 81.098 1.00 77.81 546 GLN A CA 1
ATOM 4151 C C . GLN A 1 546 ? -18.620 35.631 82.169 1.00 77.81 546 GLN A C 1
ATOM 4153 O O . GLN A 1 546 ? -18.208 36.736 82.523 1.00 77.81 546 GLN A O 1
ATOM 4158 N N . ARG A 1 547 ? -19.692 35.056 82.735 1.00 72.25 547 ARG A N 1
ATOM 4159 C CA . ARG A 1 547 ? -20.483 35.701 83.800 1.00 72.25 547 ARG A CA 1
ATOM 4160 C C . ARG A 1 547 ? -19.671 35.984 85.063 1.00 72.25 547 ARG A C 1
ATOM 4162 O O . ARG A 1 547 ? -19.998 36.920 85.785 1.00 72.25 547 ARG A O 1
ATOM 4169 N N . MET A 1 548 ? -18.624 35.201 85.318 1.00 65.00 548 MET A N 1
ATOM 4170 C CA . MET A 1 548 ? -17.917 35.196 86.598 1.00 65.00 548 MET A CA 1
ATOM 4171 C C . MET A 1 548 ? -16.423 35.567 86.494 1.00 65.00 548 MET A C 1
ATOM 4173 O O . MET A 1 548 ? -15.666 35.374 87.443 1.00 65.00 548 MET A O 1
ATOM 4177 N N . SER A 1 549 ? -15.983 36.158 85.375 1.00 67.69 549 SER A N 1
ATOM 4178 C CA . SER A 1 549 ? -14.604 36.642 85.145 1.00 67.69 549 SER A CA 1
ATOM 4179 C C . SER A 1 549 ? -13.491 35.577 85.250 1.00 67.69 549 SER A C 1
ATOM 4181 O O . SER A 1 549 ? -12.356 35.887 85.612 1.00 67.69 549 SER A O 1
ATOM 4183 N N . GLY A 1 550 ? -13.801 34.328 84.882 1.00 71.25 550 GLY A N 1
ATOM 4184 C CA . GLY A 1 550 ? -12.841 33.221 84.766 1.00 71.25 550 GLY A CA 1
ATOM 4185 C C . GLY A 1 550 ? -12.826 32.241 85.946 1.00 71.25 550 GLY A C 1
ATOM 4186 O O . GLY A 1 550 ? -13.010 32.623 87.100 1.00 71.25 550 GLY A O 1
ATOM 4187 N N . ILE A 1 551 ? -12.561 30.960 85.653 1.00 70.19 551 ILE A N 1
ATOM 4188 C CA . ILE A 1 551 ? -12.672 29.809 86.579 1.00 70.19 551 ILE A CA 1
ATOM 4189 C C . ILE A 1 551 ? -11.962 30.055 87.909 1.00 70.19 551 ILE A C 1
ATOM 4191 O O . ILE A 1 551 ? -12.543 29.870 88.977 1.00 70.19 551 ILE A O 1
ATOM 4195 N N . ARG A 1 552 ? -10.711 30.525 87.858 1.00 73.00 552 ARG A N 1
ATOM 4196 C CA . ARG A 1 552 ? -9.905 30.744 89.068 1.00 73.00 552 ARG A CA 1
ATOM 4197 C C . ARG A 1 552 ? -10.488 31.822 89.979 1.00 73.00 552 ARG A C 1
ATOM 4199 O O . ARG A 1 552 ? -10.372 31.702 91.194 1.00 73.00 552 ARG A O 1
ATOM 4206 N N . ALA A 1 553 ? -11.126 32.846 89.409 1.00 70.75 553 ALA A N 1
ATOM 4207 C CA . ALA A 1 553 ? -11.782 33.892 90.183 1.00 70.75 553 ALA A CA 1
ATOM 4208 C C . ALA A 1 553 ? -13.022 33.332 90.894 1.00 70.75 553 ALA A C 1
ATOM 4210 O O . ALA A 1 553 ? -13.168 33.527 92.097 1.00 70.75 553 ALA A O 1
ATOM 4211 N N . VAL A 1 554 ? -13.852 32.548 90.199 1.00 68.81 554 VAL A N 1
ATOM 4212 C CA . VAL A 1 554 ? -15.089 31.964 90.758 1.00 68.81 554 VAL A CA 1
ATOM 4213 C C . VAL A 1 554 ? -14.814 30.982 91.885 1.00 68.81 554 VAL A C 1
ATOM 4215 O O . VAL A 1 554 ? -15.434 31.050 92.946 1.00 68.81 554 VAL A O 1
ATOM 4218 N N . LEU A 1 555 ? -13.852 30.086 91.661 1.00 72.44 555 LEU A N 1
ATOM 4219 C CA . LEU A 1 555 ? -13.512 29.015 92.590 1.00 72.44 555 LEU A CA 1
ATOM 4220 C C . LEU A 1 555 ? -12.803 29.525 93.859 1.00 72.44 555 LEU A C 1
ATOM 4222 O O . LEU A 1 555 ? -12.680 28.791 94.838 1.00 72.44 555 LEU A O 1
ATOM 4226 N N . SER A 1 556 ? -12.388 30.797 93.860 1.00 69.56 556 SER A N 1
ATOM 4227 C CA . SER A 1 556 ? -11.844 31.504 95.024 1.00 69.56 556 SER A CA 1
ATOM 4228 C C . SER A 1 556 ? -12.905 32.230 95.869 1.00 69.56 556 SER A C 1
ATOM 4230 O O . SER A 1 556 ? -12.565 32.875 96.859 1.00 69.56 556 SER A O 1
ATOM 4232 N N . THR A 1 557 ? -14.189 32.129 95.503 1.00 70.69 557 THR A N 1
ATOM 4233 C CA . THR A 1 557 ? -15.320 32.723 96.239 1.00 70.69 557 THR A CA 1
ATOM 4234 C C . THR A 1 557 ? -16.130 31.663 96.990 1.00 70.69 557 THR A C 1
ATOM 4236 O O . THR A 1 557 ? -16.116 30.493 96.620 1.00 70.69 557 THR A O 1
ATOM 4239 N N . GLY A 1 558 ? -16.931 32.070 97.983 1.00 67.62 558 GLY A N 1
ATOM 4240 C CA . GLY A 1 558 ? -17.838 31.165 98.712 1.00 67.62 558 GLY A CA 1
ATOM 4241 C C . GLY A 1 558 ? -18.979 30.556 97.876 1.00 67.62 558 GLY A C 1
ATOM 4242 O O . GLY A 1 558 ? -19.791 29.811 98.414 1.00 67.62 558 GLY A O 1
ATOM 4243 N N . GLN A 1 559 ? -19.065 30.868 96.575 1.00 72.38 559 GLN A N 1
ATOM 4244 C CA . GLN A 1 559 ? -20.010 30.267 95.622 1.00 72.38 559 GLN A CA 1
ATOM 4245 C C . GLN A 1 559 ? -19.397 29.105 94.818 1.00 72.38 559 GLN A C 1
ATOM 4247 O O . GLN A 1 559 ? -20.087 28.491 94.004 1.00 72.38 559 GLN A O 1
ATOM 4252 N N . ALA A 1 560 ? -18.124 28.767 95.058 1.00 77.62 560 ALA A N 1
ATOM 4253 C CA . ALA A 1 560 ? -17.402 27.720 94.338 1.00 77.62 560 ALA A CA 1
ATOM 4254 C C . ALA A 1 560 ? -18.110 26.355 94.375 1.00 77.62 560 ALA A C 1
ATOM 4256 O O . ALA A 1 560 ? -18.145 25.662 93.365 1.00 77.62 560 ALA A O 1
ATOM 4257 N N . GLY A 1 561 ? -18.725 25.988 95.505 1.00 77.69 561 GLY A N 1
ATOM 4258 C CA . GLY A 1 561 ? -19.439 24.714 95.643 1.00 77.69 561 GLY A CA 1
ATOM 4259 C C . GLY A 1 561 ? -20.647 24.575 94.716 1.00 77.69 561 GLY A C 1
ATOM 4260 O O . GLY A 1 561 ? -20.814 23.531 94.091 1.00 77.69 561 GLY A O 1
ATOM 4261 N N . GLN A 1 562 ? -21.455 25.631 94.573 1.00 81.25 562 GLN A N 1
ATOM 4262 C CA . GLN A 1 562 ? -22.609 25.612 93.670 1.00 81.25 562 GLN A CA 1
ATOM 4263 C C . GLN A 1 562 ? -22.152 25.508 92.210 1.00 81.25 562 GLN A C 1
ATOM 4265 O O . GLN A 1 562 ? -22.665 24.692 91.454 1.00 81.25 562 GLN A O 1
ATOM 4270 N N . VAL A 1 563 ? -21.135 26.284 91.839 1.00 82.25 563 VAL A N 1
ATOM 4271 C CA . VAL A 1 563 ? -20.621 26.333 90.468 1.00 82.25 563 VAL A CA 1
ATOM 4272 C C . VAL A 1 563 ? -19.926 25.023 90.066 1.00 82.25 563 VAL A C 1
ATOM 4274 O O . VAL A 1 563 ? -20.125 24.548 88.952 1.00 82.25 563 VAL A O 1
ATOM 4277 N N . VAL A 1 564 ? -19.155 24.392 90.962 1.00 84.62 564 VAL A N 1
ATOM 4278 C CA . VAL A 1 564 ? -18.560 23.062 90.715 1.00 84.62 564 VAL A CA 1
ATOM 4279 C C . VAL A 1 564 ? -19.642 21.992 90.578 1.00 84.62 564 VAL A C 1
ATOM 4281 O O . VAL A 1 564 ? -19.532 21.155 89.688 1.00 84.62 564 VAL A O 1
ATOM 4284 N N . SER A 1 565 ? -20.702 22.046 91.394 1.00 84.25 565 SER A N 1
ATOM 4285 C CA . SER A 1 565 ? -21.841 21.124 91.281 1.00 84.25 565 SER A CA 1
ATOM 4286 C C . SER A 1 565 ? -22.563 21.278 89.943 1.00 84.25 565 SER A C 1
ATOM 4288 O O . SER A 1 565 ? -22.781 20.285 89.263 1.00 84.25 565 SER A O 1
ATOM 4290 N N . GLU A 1 566 ? -22.870 22.509 89.521 1.00 85.69 566 GLU A N 1
ATOM 4291 C CA . GLU A 1 566 ? -23.523 22.780 88.231 1.00 85.69 566 GLU A CA 1
ATOM 4292 C C . GLU A 1 566 ? -22.663 22.303 87.046 1.00 85.69 566 GLU A C 1
ATOM 4294 O O . GLU A 1 566 ? -23.178 21.697 86.107 1.00 85.69 566 GLU A O 1
ATOM 4299 N N . MET A 1 567 ? -21.342 22.514 87.103 1.00 87.38 567 MET A N 1
ATOM 4300 C CA . MET A 1 567 ? -20.411 21.996 86.092 1.00 87.38 567 MET A CA 1
ATOM 4301 C C . MET A 1 567 ? -20.332 20.466 86.097 1.00 87.38 567 MET A C 1
ATOM 4303 O O . MET A 1 567 ? -20.212 19.856 85.033 1.00 87.38 567 MET A O 1
ATOM 4307 N N . MET A 1 568 ? -20.393 19.841 87.273 1.00 88.25 568 MET A N 1
ATOM 4308 C CA . MET A 1 568 ? -20.353 18.389 87.417 1.00 88.25 568 MET A CA 1
ATOM 4309 C C . MET A 1 568 ? -21.642 17.749 86.901 1.00 88.25 568 MET A C 1
ATOM 4311 O O . MET A 1 568 ? -21.560 16.779 86.156 1.00 88.25 568 MET A O 1
ATOM 4315 N N . ASP A 1 569 ? -22.804 18.333 87.196 1.00 87.06 569 ASP A N 1
ATOM 4316 C CA . ASP A 1 569 ? -24.097 17.888 86.672 1.00 87.06 569 ASP A CA 1
ATOM 4317 C C . ASP A 1 569 ? -24.154 18.025 85.143 1.00 87.06 569 ASP A C 1
ATOM 4319 O O . ASP A 1 569 ? -24.532 17.079 84.449 1.00 87.06 569 ASP A O 1
ATOM 4323 N N . ALA A 1 570 ? -23.699 19.163 84.603 1.00 86.88 570 ALA A N 1
ATOM 4324 C CA . ALA A 1 570 ? -23.616 19.380 83.159 1.00 86.88 570 ALA A CA 1
ATOM 4325 C C . ALA A 1 570 ? -22.667 18.377 82.478 1.00 86.88 570 ALA A C 1
ATOM 4327 O O . ALA A 1 570 ? -22.996 17.827 81.430 1.00 86.88 570 ALA A O 1
ATOM 4328 N N . THR A 1 571 ? -21.503 18.109 83.078 1.00 89.56 571 THR A N 1
ATOM 4329 C CA . THR A 1 571 ? -20.510 17.164 82.535 1.00 89.56 571 THR A CA 1
ATOM 4330 C C . THR A 1 571 ? -20.997 15.717 82.634 1.00 89.56 571 THR A C 1
ATOM 4332 O O . THR A 1 571 ? -20.863 14.961 81.677 1.00 89.56 571 THR A O 1
ATOM 4335 N N . ASN A 1 572 ? -21.619 15.334 83.752 1.00 88.50 572 ASN A N 1
ATOM 4336 C CA . ASN A 1 572 ? -22.148 13.988 83.963 1.00 88.50 572 ASN A CA 1
ATOM 4337 C C . ASN A 1 572 ? -23.318 13.681 83.016 1.00 88.50 572 ASN A C 1
ATOM 4339 O O . ASN A 1 572 ? -23.396 12.581 82.474 1.00 88.50 572 ASN A O 1
ATOM 4343 N N . SER A 1 573 ? -24.193 14.662 82.761 1.00 86.06 573 SER A N 1
ATOM 4344 C CA . SER A 1 573 ? -25.295 14.507 81.804 1.00 86.06 573 SER A CA 1
ATOM 4345 C C . SER A 1 573 ? -24.796 14.155 80.401 1.00 86.06 573 SER A C 1
ATOM 4347 O O . SER A 1 573 ? -25.386 13.297 79.751 1.00 86.06 573 SER A O 1
ATOM 4349 N N . VAL A 1 574 ? -23.716 14.792 79.940 1.00 86.62 574 VAL A N 1
ATOM 4350 C CA . VAL A 1 574 ? -23.130 14.502 78.624 1.00 86.62 574 VAL A CA 1
ATOM 4351 C C . VAL A 1 574 ? -22.337 13.200 78.642 1.00 86.62 574 VAL A C 1
ATOM 4353 O O . VAL A 1 574 ? -22.423 12.424 77.695 1.00 86.62 574 VAL A O 1
ATOM 4356 N N . LEU A 1 575 ? -21.607 12.914 79.725 1.00 86.88 575 LEU A N 1
ATOM 4357 C CA . LEU A 1 575 ? -20.789 11.708 79.825 1.00 86.88 575 LEU A CA 1
ATOM 4358 C C . LEU A 1 575 ? -21.628 10.424 79.801 1.00 86.88 575 LEU A C 1
ATOM 4360 O O . LEU A 1 575 ? -21.260 9.488 79.098 1.00 86.88 575 LEU A O 1
ATOM 4364 N N . VAL A 1 576 ? -22.761 10.381 80.513 1.00 85.56 576 VAL A N 1
ATOM 4365 C CA . VAL A 1 576 ? -23.662 9.211 80.503 1.00 85.56 576 VAL A CA 1
ATOM 4366 C C . VAL A 1 576 ? -24.165 8.915 79.091 1.00 85.56 576 VAL A C 1
ATOM 4368 O O . VAL A 1 576 ? -24.265 7.754 78.704 1.00 85.56 576 VAL A O 1
ATOM 4371 N N . GLN A 1 577 ? -24.460 9.955 78.312 1.00 81.12 577 GLN A N 1
ATOM 4372 C CA . GLN A 1 577 ? -24.957 9.790 76.953 1.00 81.12 577 GLN A CA 1
ATOM 4373 C C . GLN A 1 577 ? -23.843 9.469 75.953 1.00 81.12 577 GLN A C 1
ATOM 4375 O O . GLN A 1 577 ? -24.032 8.615 75.094 1.00 81.12 577 GLN A O 1
ATOM 4380 N N . ALA A 1 578 ? -22.669 10.084 76.097 1.00 82.62 578 ALA A N 1
ATOM 4381 C CA . ALA A 1 578 ? -21.507 9.777 75.271 1.00 82.62 578 ALA A CA 1
ATOM 4382 C C . ALA A 1 578 ? -20.999 8.338 75.504 1.00 82.62 578 ALA A C 1
ATOM 4384 O O . ALA A 1 578 ? -20.600 7.671 74.559 1.00 82.62 578 ALA A O 1
ATOM 4385 N N . GLN A 1 579 ? -21.089 7.821 76.735 1.00 81.81 579 GLN A N 1
ATOM 4386 C CA . GLN A 1 579 ? -20.754 6.427 77.069 1.00 81.81 579 GLN A CA 1
ATOM 4387 C C . GLN A 1 579 ? -21.801 5.402 76.613 1.00 81.81 579 GLN A C 1
ATOM 4389 O O . GLN A 1 579 ? -21.516 4.207 76.607 1.00 81.81 579 GLN A O 1
ATOM 4394 N N . ALA A 1 580 ? -23.015 5.840 76.269 1.00 80.62 580 ALA A N 1
ATOM 4395 C CA . ALA A 1 580 ? -24.057 4.957 75.751 1.00 80.62 580 ALA A CA 1
ATOM 4396 C C . ALA A 1 580 ? -23.849 4.600 74.267 1.00 80.62 580 ALA A C 1
ATOM 4398 O O . ALA A 1 580 ? -24.499 3.680 73.772 1.00 80.62 580 ALA A O 1
ATOM 4399 N N . MET A 1 581 ? -22.963 5.316 73.567 1.00 80.81 581 MET A N 1
ATOM 4400 C CA . MET A 1 581 ? -22.576 5.011 72.193 1.00 80.81 581 MET A CA 1
ATOM 4401 C C . MET A 1 581 ? -21.619 3.814 72.172 1.00 80.81 581 MET A C 1
ATOM 4403 O O . MET A 1 581 ? -20.590 3.810 72.846 1.00 80.81 581 MET A O 1
ATOM 4407 N N . ASP A 1 582 ? -21.954 2.797 71.381 1.00 81.56 582 ASP A N 1
ATOM 4408 C CA . ASP A 1 582 ? -21.127 1.601 71.209 1.00 81.56 582 ASP A CA 1
ATOM 4409 C C . ASP A 1 582 ? -20.041 1.838 70.147 1.00 81.56 582 ASP A C 1
ATOM 4411 O O . ASP A 1 582 ? -20.125 1.345 69.021 1.00 81.56 582 ASP A O 1
ATOM 4415 N N . ILE A 1 583 ? -19.037 2.647 70.512 1.00 81.88 583 ILE A N 1
ATOM 4416 C CA . ILE A 1 583 ? -17.899 2.991 69.644 1.00 81.88 583 ILE A CA 1
ATOM 4417 C C . ILE A 1 583 ? -17.203 1.737 69.087 1.00 81.88 583 ILE A C 1
ATOM 4419 O O . ILE A 1 583 ? -17.004 1.699 67.876 1.00 81.88 583 ILE A O 1
ATOM 4423 N N . PRO A 1 584 ? -16.887 0.690 69.882 1.00 81.81 584 PRO A N 1
ATOM 4424 C CA . PRO A 1 584 ? -16.207 -0.498 69.361 1.00 81.81 584 PRO A CA 1
ATOM 4425 C C . PRO A 1 584 ? -16.993 -1.226 68.267 1.00 81.81 584 PRO A C 1
ATOM 4427 O O . PRO A 1 584 ? -16.422 -1.579 67.239 1.00 81.81 584 PRO A O 1
ATOM 4430 N N . SER A 1 585 ? -18.305 -1.417 68.443 1.00 81.75 585 SER A N 1
ATOM 4431 C CA . SER A 1 585 ? -19.126 -2.074 67.415 1.00 81.75 585 SER A CA 1
ATOM 4432 C C . SER A 1 585 ? -19.245 -1.231 66.140 1.00 81.75 585 SER A C 1
ATOM 4434 O O . SER A 1 585 ? -19.272 -1.781 65.038 1.00 81.75 585 SER A O 1
ATOM 4436 N N . MET A 1 586 ? -19.306 0.100 66.267 1.00 83.44 586 MET A N 1
ATOM 4437 C CA . MET A 1 586 ? -19.315 1.018 65.120 1.00 83.44 586 MET A CA 1
ATOM 4438 C C . MET A 1 586 ? -17.963 1.034 64.397 1.00 83.44 586 MET A C 1
ATOM 4440 O O . MET A 1 586 ? -17.925 1.006 63.169 1.00 83.44 586 MET A O 1
ATOM 4444 N N . GLU A 1 587 ? -16.858 1.022 65.142 1.00 83.12 587 GLU A N 1
ATOM 4445 C CA . GLU A 1 587 ? -15.502 0.930 64.597 1.00 83.12 587 GLU A CA 1
ATOM 4446 C C . GLU A 1 587 ? -15.313 -0.375 63.818 1.00 83.12 587 GLU A C 1
ATOM 4448 O O . GLU A 1 587 ? -14.815 -0.346 62.694 1.00 83.12 587 GLU A O 1
ATOM 4453 N N . ASP A 1 588 ? -15.783 -1.505 64.356 1.00 83.50 588 ASP A N 1
ATOM 4454 C CA . ASP A 1 588 ? -15.752 -2.797 63.668 1.00 83.50 588 ASP A CA 1
ATOM 4455 C C . ASP A 1 588 ? -16.561 -2.762 62.361 1.00 83.50 588 ASP A C 1
ATOM 4457 O O . ASP A 1 588 ? -16.048 -3.165 61.314 1.00 83.50 588 ASP A O 1
ATOM 4461 N N . ALA A 1 589 ? -17.784 -2.217 62.387 1.00 81.12 589 ALA A N 1
ATOM 4462 C CA . ALA A 1 589 ? -18.643 -2.112 61.205 1.00 81.12 589 ALA A CA 1
ATOM 4463 C C . ALA A 1 589 ? -18.031 -1.220 60.107 1.00 81.12 589 ALA A C 1
ATOM 4465 O O . ALA A 1 589 ? -18.014 -1.589 58.929 1.00 81.12 589 ALA A O 1
ATOM 4466 N N . VAL A 1 590 ? -17.479 -0.062 60.482 1.00 81.56 590 VAL A N 1
ATOM 4467 C CA . VAL A 1 590 ? -16.835 0.875 59.548 1.00 81.56 590 VAL A CA 1
ATOM 4468 C C . VAL A 1 590 ? -15.485 0.331 59.059 1.00 81.56 590 VAL A C 1
ATOM 4470 O O . VAL A 1 590 ? -15.149 0.478 57.884 1.00 81.56 590 VAL A O 1
ATOM 4473 N N . SER A 1 591 ? -14.720 -0.356 59.913 1.00 82.38 591 SER A N 1
ATOM 4474 C CA . SER A 1 591 ? -13.458 -1.014 59.548 1.00 82.38 591 SER A CA 1
ATOM 4475 C C . SER A 1 591 ? -13.685 -2.160 58.566 1.00 82.38 591 SER A C 1
ATOM 4477 O O . SER A 1 591 ? -12.937 -2.313 57.597 1.00 82.38 591 SER A O 1
ATOM 4479 N N . GLU A 1 592 ? -14.722 -2.968 58.788 1.00 80.88 592 GLU A N 1
ATOM 4480 C CA . GLU A 1 592 ? -15.130 -4.025 57.867 1.00 80.88 592 GLU A CA 1
ATOM 4481 C C . GLU A 1 592 ? -15.587 -3.440 56.527 1.00 80.88 592 GLU A C 1
ATOM 4483 O O . GLU A 1 592 ? -15.146 -3.908 55.473 1.00 80.88 592 GLU A O 1
ATOM 4488 N N . ALA A 1 593 ? -16.374 -2.358 56.548 1.00 74.38 593 ALA A N 1
ATOM 4489 C CA . ALA A 1 593 ? -16.718 -1.618 55.341 1.00 74.38 593 ALA A CA 1
ATOM 4490 C C . ALA A 1 593 ? -15.453 -1.148 54.598 1.00 74.38 593 ALA A C 1
ATOM 4492 O O . ALA A 1 593 ? -15.271 -1.508 53.435 1.00 74.38 593 ALA A O 1
ATOM 4493 N N . ALA A 1 594 ? -14.531 -0.443 55.263 1.00 73.44 594 ALA A N 1
ATOM 4494 C CA . ALA A 1 594 ? -13.290 0.068 54.671 1.00 73.44 594 ALA A CA 1
ATOM 4495 C C . ALA A 1 594 ? -12.411 -1.039 54.053 1.00 73.44 594 ALA A C 1
ATOM 4497 O O . ALA A 1 594 ? -11.952 -0.901 52.916 1.00 73.44 594 ALA A O 1
ATOM 4498 N N . LYS A 1 595 ? -12.229 -2.168 54.753 1.00 74.31 595 LYS A N 1
ATOM 4499 C CA . LYS A 1 595 ? -11.488 -3.339 54.243 1.00 74.31 595 LYS A CA 1
ATOM 4500 C C . LYS A 1 595 ? -12.147 -3.940 53.006 1.00 74.31 595 LYS A C 1
ATOM 4502 O O . LYS A 1 595 ? -11.462 -4.318 52.056 1.00 74.31 595 LYS A O 1
ATOM 4507 N N . ASN A 1 596 ? -13.475 -4.003 52.988 1.00 70.19 596 ASN A N 1
ATOM 4508 C CA . ASN A 1 596 ? -14.212 -4.505 51.837 1.00 70.19 596 ASN A CA 1
ATOM 4509 C C . ASN A 1 596 ? -14.133 -3.537 50.635 1.00 70.19 596 ASN A C 1
ATOM 4511 O O . ASN A 1 596 ? -14.087 -4.005 49.497 1.00 70.19 596 ASN A O 1
ATOM 4515 N N . LEU A 1 597 ? -14.035 -2.213 50.844 1.00 66.44 597 LEU A N 1
ATOM 4516 C CA . LEU A 1 597 ? -13.710 -1.259 49.765 1.00 66.44 597 LEU A CA 1
ATOM 4517 C C . LEU A 1 597 ? -12.293 -1.466 49.218 1.00 66.44 597 LEU A C 1
ATOM 4519 O O . LEU A 1 597 ? -12.083 -1.402 48.005 1.00 66.44 597 LEU A O 1
ATOM 4523 N N . GLU A 1 598 ? -11.328 -1.736 50.096 1.00 66.62 598 GLU A N 1
ATOM 4524 C CA . GLU A 1 598 ? -9.951 -2.027 49.698 1.00 66.62 598 GLU A CA 1
ATOM 4525 C C . GLU A 1 598 ? -9.862 -3.327 48.882 1.00 66.62 598 GLU A C 1
ATOM 4527 O O . GLU A 1 598 ? -9.142 -3.380 47.887 1.00 66.62 598 GLU A O 1
ATOM 4532 N N . ALA A 1 599 ? -10.654 -4.350 49.217 1.00 63.59 599 ALA A N 1
ATOM 4533 C CA . ALA A 1 599 ? -10.713 -5.597 48.455 1.00 63.59 599 ALA A CA 1
ATOM 4534 C C . ALA A 1 599 ? -11.229 -5.397 47.014 1.00 63.59 599 ALA A C 1
ATOM 4536 O O . ALA A 1 599 ? -10.733 -6.036 46.086 1.00 63.59 599 ALA A O 1
ATOM 4537 N N . VAL A 1 600 ? -12.168 -4.468 46.796 1.00 61.00 600 VAL A N 1
ATOM 4538 C CA . VAL A 1 600 ? -12.687 -4.121 45.456 1.00 61.00 600 VAL A CA 1
ATOM 4539 C C . VAL A 1 600 ? -11.649 -3.358 44.613 1.00 61.00 600 VAL A C 1
ATOM 4541 O O . VAL A 1 600 ? -11.704 -3.397 43.386 1.00 61.00 600 VAL A O 1
ATOM 4544 N N . LYS A 1 601 ? -10.629 -2.739 45.228 1.00 60.28 601 LYS A N 1
ATOM 4545 C CA . LYS A 1 601 ? -9.476 -2.148 44.515 1.00 60.28 601 LYS A CA 1
ATOM 4546 C C . LYS A 1 601 ? -8.671 -3.181 43.714 1.00 60.28 601 LYS A C 1
ATOM 4548 O O . LYS A 1 601 ? -7.939 -2.804 42.806 1.00 60.28 601 LYS A O 1
ATOM 4553 N N . ALA A 1 602 ? -8.803 -4.472 44.028 1.00 59.31 602 ALA A N 1
ATOM 4554 C CA . ALA A 1 602 ? -8.189 -5.543 43.246 1.00 59.31 602 ALA A CA 1
ATOM 4555 C C . ALA A 1 602 ? -8.790 -5.685 41.832 1.00 59.31 602 ALA A C 1
ATOM 4557 O O . ALA A 1 602 ? -8.194 -6.353 40.988 1.00 59.31 602 ALA A O 1
ATOM 4558 N N . ILE A 1 603 ? -9.951 -5.073 41.568 1.00 66.12 603 ILE A N 1
ATOM 4559 C CA . ILE A 1 603 ? -10.558 -5.011 40.239 1.00 66.12 603 ILE A CA 1
ATOM 4560 C C . ILE A 1 603 ? -9.921 -3.846 39.473 1.00 66.12 603 ILE A C 1
ATOM 4562 O O . ILE A 1 603 ? -10.123 -2.677 39.811 1.00 66.12 603 ILE A O 1
ATOM 4566 N N . ASP A 1 604 ? -9.140 -4.183 38.446 1.00 71.06 604 ASP A N 1
ATOM 4567 C CA . ASP A 1 604 ? -8.470 -3.229 37.557 1.00 71.06 604 ASP A CA 1
ATOM 4568 C C . ASP A 1 604 ? -9.487 -2.623 36.571 1.00 71.06 604 ASP A C 1
ATOM 4570 O O . ASP A 1 604 ? -9.630 -3.071 35.432 1.00 71.06 604 ASP A O 1
ATOM 4574 N N . THR A 1 605 ? -10.246 -1.629 37.046 1.00 74.50 605 THR A N 1
ATOM 4575 C CA . THR A 1 605 ? -11.226 -0.864 36.252 1.00 74.50 605 THR A CA 1
ATOM 4576 C C . THR A 1 605 ? -10.582 -0.250 35.017 1.00 74.50 605 THR A C 1
ATOM 4578 O O . THR A 1 605 ? -11.158 -0.303 33.936 1.00 74.50 605 THR A O 1
ATOM 4581 N N . GLU A 1 606 ? -9.348 0.228 35.150 1.00 80.44 606 GLU A N 1
ATOM 4582 C CA . GLU A 1 606 ? -8.557 0.787 34.059 1.00 80.44 606 GLU A CA 1
ATOM 4583 C C . GLU A 1 606 ? -8.248 -0.267 32.977 1.00 80.44 606 GLU A C 1
ATOM 4585 O O . GLU A 1 606 ? -8.322 0.022 31.783 1.00 80.44 606 GLU A O 1
ATOM 4590 N N . ALA A 1 607 ? -7.943 -1.515 33.350 1.00 78.81 607 ALA A N 1
ATOM 4591 C CA . ALA A 1 607 ? -7.806 -2.600 32.377 1.00 78.81 607 ALA A CA 1
ATOM 4592 C C . ALA A 1 607 ? -9.123 -2.909 31.655 1.00 78.81 607 ALA A C 1
ATOM 4594 O O . ALA A 1 607 ? -9.101 -3.108 30.443 1.00 78.81 607 ALA A O 1
ATOM 4595 N N . ILE A 1 608 ? -10.254 -2.910 32.366 1.00 75.69 608 ILE A N 1
ATOM 4596 C CA . ILE A 1 608 ? -11.575 -3.129 31.757 1.00 75.69 608 ILE A CA 1
ATOM 4597 C C . ILE A 1 608 ? -11.914 -1.988 30.789 1.00 75.69 608 ILE A C 1
ATOM 4599 O O . ILE A 1 608 ? -12.351 -2.255 29.672 1.00 75.69 608 ILE A O 1
ATOM 4603 N N . ILE A 1 609 ? -11.653 -0.733 31.170 1.00 80.94 609 ILE A N 1
ATOM 4604 C CA . ILE A 1 609 ? -11.841 0.439 30.303 1.00 80.94 609 ILE A CA 1
ATOM 4605 C C . ILE A 1 609 ? -10.970 0.322 29.051 1.00 80.94 609 ILE A C 1
ATOM 4607 O O . ILE A 1 609 ? -11.482 0.480 27.948 1.00 80.94 609 ILE A O 1
ATOM 4611 N N . ARG A 1 610 ? -9.679 -0.021 29.184 1.00 83.00 610 ARG A N 1
ATOM 4612 C CA . ARG A 1 610 ? -8.793 -0.234 28.024 1.00 83.00 610 ARG A CA 1
ATOM 4613 C C . ARG A 1 610 ? -9.307 -1.326 27.088 1.00 83.00 610 ARG A C 1
ATOM 4615 O O . ARG A 1 610 ? -9.255 -1.157 25.875 1.00 83.00 610 ARG A O 1
ATOM 4622 N N . GLU A 1 611 ? -9.809 -2.427 27.637 1.00 76.69 611 GLU A N 1
ATOM 4623 C CA . GLU A 1 611 ? -10.396 -3.524 26.862 1.00 76.69 611 GLU A CA 1
ATOM 4624 C C . GLU A 1 611 ? -11.682 -3.101 26.137 1.00 76.69 611 GLU A C 1
ATOM 4626 O O . GLU A 1 611 ? -11.874 -3.462 24.978 1.00 76.69 611 GLU A O 1
ATOM 4631 N N . LEU A 1 612 ? -12.556 -2.326 26.785 1.00 77.50 612 LEU A N 1
ATOM 4632 C CA . LEU A 1 612 ? -13.764 -1.774 26.161 1.00 77.50 612 LEU A CA 1
ATOM 4633 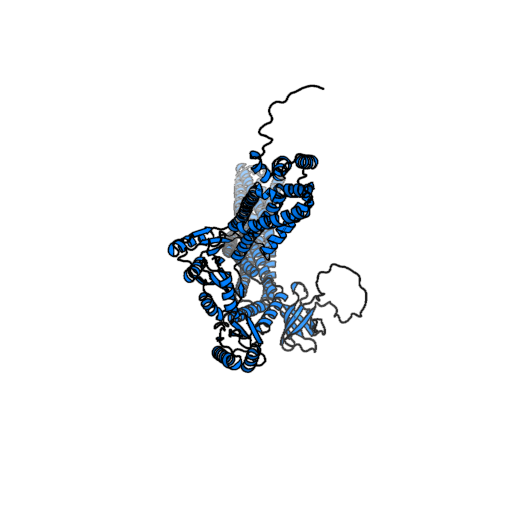C C . LEU A 1 612 ? -13.424 -0.733 25.089 1.00 77.50 612 LEU A C 1
ATOM 4635 O O . LEU A 1 612 ? -14.024 -0.744 24.018 1.00 77.50 612 LEU A O 1
ATOM 4639 N N . GLN A 1 613 ? -12.413 0.103 25.328 1.00 82.25 613 GLN A N 1
ATOM 4640 C CA . GLN A 1 613 ? -11.908 1.064 24.352 1.00 82.25 613 GLN A CA 1
ATOM 4641 C C . GLN A 1 613 ? -11.325 0.349 23.130 1.00 82.25 613 GLN A C 1
ATOM 4643 O O . GLN A 1 613 ? -11.613 0.726 22.003 1.00 82.25 613 GLN A O 1
ATOM 4648 N N . GLN A 1 614 ? -10.578 -0.739 23.334 1.00 79.62 614 GLN A N 1
ATOM 4649 C CA . GLN A 1 614 ? -10.079 -1.564 22.238 1.00 79.62 614 GLN A CA 1
ATOM 4650 C C . GLN A 1 614 ? -11.221 -2.215 21.444 1.00 79.62 614 GLN A C 1
ATOM 4652 O O . GLN A 1 614 ? -11.138 -2.295 20.219 1.00 79.62 614 GLN A O 1
ATOM 4657 N N . VAL A 1 615 ? -12.288 -2.665 22.116 1.00 73.19 615 VAL A N 1
ATOM 4658 C CA . VAL A 1 615 ? -13.498 -3.153 21.438 1.00 73.19 615 VAL A CA 1
ATOM 4659 C C . VAL A 1 615 ? -14.121 -2.033 20.606 1.00 73.19 615 VAL A C 1
ATOM 4661 O O . VAL A 1 615 ? -14.366 -2.259 19.424 1.00 73.19 615 VAL A O 1
ATOM 4664 N N . LYS A 1 616 ? -14.296 -0.829 21.164 1.00 75.12 616 LYS A N 1
ATOM 4665 C CA . LYS A 1 616 ? -14.803 0.345 20.439 1.00 75.12 616 LYS A CA 1
ATOM 4666 C C . LYS A 1 616 ? -13.948 0.685 19.218 1.00 75.12 616 LYS A C 1
ATOM 4668 O O . LYS A 1 616 ? -14.485 0.801 18.125 1.00 75.12 616 LYS A O 1
ATOM 4673 N N . ASP A 1 617 ? -12.633 0.782 19.384 1.00 77.00 617 ASP A N 1
ATOM 4674 C CA . ASP A 1 617 ? -11.690 1.123 18.312 1.00 77.00 617 ASP A CA 1
ATOM 4675 C C . ASP A 1 617 ? -11.615 0.025 17.231 1.00 77.00 617 ASP A C 1
ATOM 4677 O O . ASP A 1 617 ? -11.174 0.274 16.109 1.00 77.00 617 ASP A O 1
ATOM 4681 N N . SER A 1 618 ? -12.033 -1.204 17.562 1.00 69.75 618 SER A N 1
ATOM 4682 C CA . SER A 1 618 ? -12.155 -2.316 16.614 1.00 69.75 618 SER A CA 1
ATOM 4683 C C . SER A 1 618 ? -13.496 -2.362 15.876 1.00 69.75 618 SER A C 1
ATOM 4685 O O . SER A 1 618 ? -13.620 -3.116 14.905 1.00 69.75 618 SER A O 1
ATOM 4687 N N . LEU A 1 619 ? -14.495 -1.582 16.311 1.00 67.94 619 LEU A N 1
ATOM 4688 C CA . LEU A 1 619 ? -15.753 -1.462 15.583 1.00 67.94 619 LEU A CA 1
ATOM 4689 C C . LEU A 1 619 ? -15.489 -0.746 14.251 1.00 67.94 619 LEU A C 1
ATOM 4691 O O . LEU A 1 619 ? -14.757 0.244 14.217 1.00 67.94 619 LEU A O 1
ATOM 4695 N N . PRO A 1 620 ? -16.070 -1.221 13.137 1.00 65.44 620 PRO A N 1
ATOM 4696 C CA . PRO A 1 620 ? -15.965 -0.517 11.868 1.00 65.44 620 PRO A CA 1
ATOM 4697 C C . PRO A 1 620 ? -16.581 0.887 11.975 1.00 65.44 620 PRO A C 1
ATOM 4699 O O . PRO A 1 620 ? -17.785 1.008 12.184 1.00 65.44 620 PRO A O 1
ATOM 4702 N N . ASP A 1 621 ? -15.771 1.931 11.787 1.00 68.44 621 ASP A N 1
ATOM 4703 C CA . ASP A 1 621 ? -16.227 3.322 11.637 1.00 68.44 621 ASP A CA 1
ATOM 4704 C C . ASP A 1 621 ? -16.775 3.525 10.214 1.00 68.44 621 ASP A C 1
ATOM 4706 O O . ASP A 1 621 ? -16.128 4.101 9.340 1.00 68.44 621 ASP A O 1
ATOM 4710 N N . LEU A 1 622 ? -17.916 2.893 9.935 1.00 69.94 622 LEU A N 1
ATOM 4711 C CA . LEU A 1 622 ? -18.595 2.932 8.643 1.00 69.94 622 LEU A CA 1
ATOM 4712 C C . LEU A 1 622 ? -19.974 3.547 8.822 1.00 69.94 622 LEU A C 1
ATOM 4714 O O . LEU A 1 622 ? -20.720 3.156 9.723 1.00 69.94 622 LEU A O 1
ATOM 4718 N N . ARG A 1 623 ? -20.346 4.443 7.908 1.00 77.44 623 ARG A N 1
ATOM 4719 C CA . ARG A 1 623 ? -21.717 4.956 7.850 1.00 77.44 623 ARG A CA 1
ATOM 4720 C C . ARG A 1 623 ? -22.684 3.825 7.507 1.00 77.44 623 ARG A C 1
ATOM 4722 O O . ARG A 1 623 ? -22.334 2.899 6.765 1.00 77.44 623 ARG A O 1
ATOM 4729 N N . ASP A 1 624 ? -23.922 3.915 7.988 1.00 79.50 624 ASP A N 1
ATOM 4730 C CA . ASP A 1 624 ? -24.929 2.865 7.770 1.00 79.50 624 ASP A CA 1
ATOM 4731 C C . ASP A 1 624 ? -25.133 2.559 6.268 1.00 79.50 624 ASP A C 1
ATOM 4733 O O . ASP A 1 624 ? -25.291 1.401 5.863 1.00 79.50 624 ASP A O 1
ATOM 4737 N N . ASP A 1 625 ? -25.049 3.581 5.408 1.00 80.50 625 ASP A N 1
ATOM 4738 C CA . ASP A 1 625 ? -25.155 3.427 3.959 1.00 80.50 625 ASP A CA 1
ATOM 4739 C C . ASP A 1 625 ? -23.914 2.812 3.295 1.00 80.50 625 ASP A C 1
ATOM 4741 O O . ASP A 1 625 ? -24.025 2.168 2.249 1.00 80.50 625 ASP A O 1
ATOM 4745 N N . GLU A 1 626 ? -22.721 2.992 3.855 1.00 82.31 626 GLU A N 1
ATOM 4746 C CA . GLU A 1 626 ? -21.483 2.388 3.360 1.00 82.31 626 GLU A CA 1
ATOM 4747 C C . GLU A 1 626 ? -21.489 0.878 3.579 1.00 82.31 626 GLU A C 1
ATOM 4749 O O . GLU A 1 626 ? -21.109 0.126 2.671 1.00 82.31 626 GLU A O 1
ATOM 4754 N N . VAL A 1 627 ? -21.998 0.421 4.728 1.00 83.12 627 VAL A N 1
ATOM 4755 C CA . VAL A 1 627 ? -22.184 -1.006 5.024 1.00 83.12 627 VAL A CA 1
ATOM 4756 C C . VAL A 1 627 ? -23.183 -1.622 4.041 1.00 83.12 627 VAL A C 1
ATOM 4758 O O . VAL A 1 627 ? -22.864 -2.607 3.363 1.00 83.12 627 VAL A O 1
ATOM 4761 N N . GLY A 1 628 ? -24.356 -1.001 3.874 1.00 82.12 628 GLY A N 1
ATOM 4762 C CA . GLY A 1 628 ? -25.383 -1.465 2.938 1.00 82.12 628 GLY A CA 1
ATOM 4763 C C . GLY A 1 628 ? -24.920 -1.479 1.476 1.00 82.12 628 GLY A C 1
ATOM 4764 O O . GLY A 1 628 ? -25.154 -2.451 0.745 1.00 82.12 628 GLY A O 1
ATOM 4765 N N . ARG A 1 629 ? -24.198 -0.440 1.031 1.00 81.12 629 ARG A N 1
ATOM 4766 C CA . ARG A 1 629 ? -23.598 -0.383 -0.317 1.00 81.12 629 ARG A CA 1
ATOM 4767 C C . ARG A 1 629 ? -22.525 -1.448 -0.514 1.00 81.12 629 ARG A C 1
ATOM 4769 O O . ARG A 1 629 ? -22.488 -2.068 -1.578 1.00 81.12 629 ARG A O 1
ATOM 4776 N N . SER A 1 630 ? -21.692 -1.694 0.492 1.00 84.50 630 SER A N 1
ATOM 4777 C CA . SER A 1 630 ? -20.636 -2.710 0.438 1.00 84.50 630 SER A CA 1
ATOM 4778 C C . SER A 1 630 ? -21.214 -4.118 0.334 1.00 84.50 630 SER A C 1
ATOM 4780 O O . SER A 1 630 ? -20.788 -4.884 -0.529 1.00 84.50 630 SER A O 1
ATOM 4782 N N . ILE A 1 631 ? -22.252 -4.442 1.112 1.00 84.25 631 ILE A N 1
ATOM 4783 C CA . ILE A 1 631 ? -22.965 -5.724 1.000 1.00 84.25 631 ILE A CA 1
ATOM 4784 C C . ILE A 1 631 ? -23.566 -5.885 -0.398 1.00 84.25 631 ILE A C 1
ATOM 4786 O O . ILE A 1 631 ? -23.397 -6.938 -1.008 1.00 84.25 631 ILE A O 1
ATOM 4790 N N . ARG A 1 632 ? -24.186 -4.837 -0.960 1.00 80.81 632 ARG A N 1
ATOM 4791 C CA . ARG A 1 632 ? -24.711 -4.870 -2.337 1.00 80.81 632 ARG A CA 1
ATOM 4792 C C . ARG A 1 632 ? -23.629 -5.085 -3.390 1.00 80.81 632 ARG A C 1
ATOM 4794 O O . ARG A 1 632 ? -23.871 -5.785 -4.372 1.00 80.81 632 ARG A O 1
ATOM 4801 N N . LEU A 1 633 ? -22.456 -4.474 -3.224 1.00 78.81 633 LEU A N 1
ATOM 4802 C CA . LEU A 1 633 ? -21.317 -4.712 -4.108 1.00 78.81 633 LEU A CA 1
ATOM 4803 C C . LEU A 1 633 ? -20.867 -6.167 -4.000 1.00 78.81 633 LEU A C 1
ATOM 4805 O O . LEU A 1 633 ? -20.730 -6.825 -5.027 1.00 78.81 633 LEU A O 1
ATOM 4809 N N . ILE A 1 634 ? -20.713 -6.696 -2.785 1.00 81.94 634 ILE A N 1
ATOM 4810 C CA . ILE A 1 634 ? -20.350 -8.099 -2.572 1.00 81.94 634 ILE A CA 1
ATOM 4811 C C . ILE A 1 634 ? -21.405 -9.033 -3.173 1.00 81.94 634 ILE A C 1
ATOM 4813 O O . ILE A 1 634 ? -21.035 -9.984 -3.845 1.00 81.94 634 ILE A O 1
ATOM 4817 N N . ASP A 1 635 ? -22.699 -8.747 -3.024 1.00 74.19 635 ASP A N 1
ATOM 4818 C CA . ASP A 1 635 ? -23.776 -9.527 -3.642 1.00 74.19 635 ASP A CA 1
ATOM 4819 C C . ASP A 1 635 ? -23.736 -9.483 -5.165 1.00 74.19 635 ASP A C 1
ATOM 4821 O O . ASP A 1 635 ? -23.991 -10.491 -5.816 1.00 74.19 635 ASP A O 1
ATOM 4825 N N . ARG A 1 636 ? -23.336 -8.352 -5.746 1.00 69.25 636 ARG A N 1
ATOM 4826 C CA . ARG A 1 636 ? -23.086 -8.239 -7.185 1.00 69.25 636 ARG A CA 1
ATOM 4827 C C . ARG A 1 636 ? -21.882 -9.077 -7.629 1.00 69.25 636 ARG A C 1
ATOM 4829 O O . ARG A 1 636 ? -21.920 -9.710 -8.684 1.00 69.25 636 ARG A O 1
ATOM 4836 N N . TYR A 1 637 ? -20.826 -9.104 -6.816 1.00 63.25 637 TYR A N 1
ATOM 4837 C CA . TYR A 1 637 ? -19.630 -9.910 -7.060 1.00 63.25 637 TYR A CA 1
ATOM 4838 C C . TYR A 1 637 ? -19.902 -11.415 -6.890 1.00 63.25 637 TYR A C 1
ATOM 4840 O O . TYR A 1 637 ? -19.598 -12.177 -7.801 1.00 63.25 637 TYR A O 1
ATOM 4848 N N . ILE A 1 638 ? -20.520 -11.846 -5.783 1.00 67.38 638 ILE A N 1
ATOM 4849 C CA . ILE A 1 638 ? -20.885 -13.244 -5.481 1.00 67.38 638 ILE A CA 1
ATOM 4850 C C . ILE A 1 638 ? -21.993 -13.738 -6.421 1.00 67.38 638 ILE A C 1
ATOM 4852 O O . ILE A 1 638 ? -21.941 -14.869 -6.896 1.00 67.38 638 ILE A O 1
ATOM 4856 N N . GLY A 1 639 ? -22.971 -12.885 -6.735 1.00 58.47 639 GLY A N 1
ATOM 4857 C CA . GLY A 1 639 ? -24.072 -13.151 -7.665 1.00 58.47 639 GLY A CA 1
ATOM 4858 C C . GLY A 1 639 ? -23.655 -13.215 -9.137 1.00 58.47 639 GLY A C 1
ATOM 4859 O O . GLY A 1 639 ? -24.502 -13.448 -9.998 1.00 58.47 639 GLY A O 1
ATOM 4860 N N . GLY A 1 640 ? -22.362 -13.048 -9.436 1.00 51.44 640 GLY A N 1
ATOM 4861 C CA . GLY A 1 640 ? -21.800 -13.357 -10.745 1.00 51.44 640 GLY A CA 1
ATOM 4862 C C . GLY A 1 640 ? -21.923 -12.251 -11.791 1.00 51.44 640 GLY A C 1
ATOM 4863 O O . GLY A 1 640 ? -21.810 -12.551 -12.971 1.00 51.44 640 GLY A O 1
ATOM 4864 N N . GLU A 1 641 ? -22.095 -10.978 -11.425 1.00 45.00 641 GLU A N 1
ATOM 4865 C CA . GLU A 1 641 ? -22.035 -9.881 -12.412 1.00 45.00 641 GLU A CA 1
ATOM 4866 C C . GLU A 1 641 ? -20.591 -9.484 -12.793 1.00 45.00 641 GLU A C 1
ATOM 4868 O O . GLU A 1 641 ? -20.391 -8.750 -13.760 1.00 45.00 641 GLU A O 1
ATOM 4873 N N . VAL A 1 642 ? -19.567 -9.993 -12.086 1.00 43.53 642 VAL A N 1
ATOM 4874 C CA . VAL A 1 642 ? -18.148 -9.633 -12.323 1.00 43.53 642 VAL A CA 1
ATOM 4875 C C . VAL A 1 642 ? -17.174 -10.829 -12.273 1.00 43.53 642 VAL A C 1
ATOM 4877 O O . VAL A 1 642 ? -15.960 -10.639 -12.324 1.00 43.53 642 VAL A O 1
ATOM 4880 N N . ILE A 1 643 ? -17.665 -12.073 -12.198 1.00 43.88 643 ILE A N 1
ATOM 4881 C CA . ILE A 1 643 ? -16.801 -13.269 -12.173 1.00 43.88 643 ILE A CA 1
ATOM 4882 C C . ILE A 1 643 ? -16.519 -13.720 -13.616 1.00 43.88 643 ILE A C 1
ATOM 4884 O O . ILE A 1 643 ? -17.456 -14.121 -14.307 1.00 43.88 643 ILE A O 1
ATOM 4888 N N . PRO A 1 644 ? -15.269 -13.696 -14.119 1.00 49.88 644 PRO A N 1
ATOM 4889 C CA . PRO A 1 644 ? -14.957 -14.361 -15.380 1.00 49.88 644 PRO A CA 1
ATOM 4890 C C . PRO A 1 644 ? -15.208 -15.869 -15.224 1.00 49.88 644 PRO A C 1
ATOM 4892 O O . PRO A 1 644 ? -14.685 -16.486 -14.301 1.00 49.88 644 PRO A O 1
ATOM 4895 N N . GLY A 1 645 ? -16.016 -16.459 -16.110 1.00 57.53 645 GLY A N 1
ATOM 4896 C CA . GLY A 1 645 ? -16.156 -17.917 -16.189 1.00 57.53 645 GLY A CA 1
ATOM 4897 C C . GLY A 1 645 ? -14.833 -18.597 -16.562 1.00 57.53 645 GLY A C 1
ATOM 4898 O O . GLY A 1 645 ? -13.835 -17.925 -16.846 1.00 57.53 645 GLY A O 1
ATOM 4899 N N . ASP A 1 646 ? -14.836 -19.931 -16.609 1.00 70.56 646 ASP A N 1
ATOM 4900 C CA . ASP A 1 646 ? -13.683 -20.719 -17.053 1.00 70.56 646 ASP A CA 1
ATOM 4901 C C . ASP A 1 646 ? -13.095 -20.174 -18.369 1.00 70.56 646 ASP A C 1
ATOM 4903 O O . ASP A 1 646 ? -13.804 -19.653 -19.240 1.00 70.56 646 ASP A O 1
ATOM 4907 N N . SER A 1 647 ? -11.777 -20.287 -18.532 1.00 80.00 647 SER A N 1
ATOM 4908 C CA . SER A 1 647 ? -11.099 -19.918 -19.776 1.00 80.00 647 SER A CA 1
ATOM 4909 C C . SER A 1 647 ? -10.149 -21.021 -20.223 1.00 80.00 647 SER A C 1
ATOM 4911 O O . SER A 1 647 ? -9.451 -21.632 -19.416 1.00 80.00 647 SER A O 1
ATOM 4913 N N . LEU A 1 648 ? -10.145 -21.274 -21.529 1.00 86.56 648 LEU A N 1
ATOM 4914 C CA . LEU A 1 648 ? -9.237 -22.188 -22.207 1.00 86.56 648 LEU A CA 1
ATOM 4915 C C . LEU A 1 648 ? -8.240 -21.358 -23.018 1.00 86.56 648 LEU A C 1
ATOM 4917 O O . LEU A 1 648 ? -8.643 -20.566 -23.870 1.00 86.56 648 LEU A O 1
ATOM 4921 N N . GLN A 1 649 ? -6.947 -21.546 -22.778 1.00 88.94 649 GLN A N 1
ATOM 4922 C CA . GLN A 1 649 ? -5.874 -20.835 -23.468 1.00 88.94 649 GLN A CA 1
ATOM 4923 C C . GLN A 1 649 ? -5.048 -21.809 -24.310 1.00 88.94 649 GLN A C 1
ATOM 4925 O O . GLN A 1 649 ? -4.434 -22.732 -23.783 1.00 88.94 649 GLN A O 1
ATOM 4930 N N . ILE A 1 650 ? -4.982 -21.581 -25.622 1.00 90.94 650 ILE A N 1
ATOM 4931 C CA . ILE A 1 650 ? -4.189 -22.390 -26.557 1.00 90.94 650 ILE A CA 1
ATOM 4932 C C . ILE A 1 650 ? -3.135 -21.517 -27.234 1.00 90.94 650 ILE A C 1
ATOM 4934 O O . ILE A 1 650 ? -3.460 -20.494 -27.836 1.00 90.94 650 ILE A O 1
ATOM 4938 N N . LEU A 1 651 ? -1.876 -21.949 -27.203 1.00 91.88 651 LEU A N 1
ATOM 4939 C CA . LEU A 1 651 ? -0.801 -21.360 -27.995 1.00 91.88 651 LEU A CA 1
ATOM 4940 C C . LEU A 1 651 ? -0.790 -22.000 -29.383 1.00 91.88 651 LEU A C 1
ATOM 4942 O O . LEU A 1 651 ? -0.692 -23.221 -29.488 1.00 91.88 651 LEU A O 1
ATOM 4946 N N . VAL A 1 652 ? -0.856 -21.194 -30.439 1.00 92.88 652 VAL A N 1
ATOM 4947 C CA . VAL A 1 652 ? -0.825 -21.647 -31.837 1.00 92.88 652 VAL A CA 1
ATOM 4948 C C . VAL A 1 652 ? 0.260 -20.939 -32.637 1.00 92.88 652 VAL A C 1
ATOM 4950 O O . VAL A 1 652 ? 0.722 -19.862 -32.256 1.00 92.88 652 VAL A O 1
ATOM 4953 N N . ASP A 1 653 ? 0.653 -21.500 -33.778 1.00 91.62 653 ASP A N 1
ATOM 4954 C CA . ASP A 1 653 ? 1.512 -20.793 -34.726 1.00 91.62 653 ASP A CA 1
ATOM 4955 C C . ASP A 1 653 ? 0.760 -19.675 -35.470 1.00 91.62 653 ASP A C 1
ATOM 4957 O O . ASP A 1 653 ? -0.444 -19.753 -35.737 1.00 91.62 653 ASP A O 1
ATOM 4961 N N . ALA A 1 654 ? 1.488 -18.628 -35.859 1.00 87.56 654 ALA A N 1
ATOM 4962 C CA . ALA A 1 654 ? 0.927 -17.424 -36.467 1.00 87.56 654 ALA A CA 1
ATOM 4963 C C . ALA A 1 654 ? 0.278 -17.639 -37.845 1.00 87.56 654 ALA A C 1
ATOM 4965 O O . ALA A 1 654 ? -0.432 -16.750 -38.320 1.00 87.56 654 ALA A O 1
ATOM 4966 N N . LYS A 1 655 ? 0.496 -18.794 -38.492 1.00 84.69 655 LYS A N 1
ATOM 4967 C CA . LYS A 1 655 ? -0.131 -19.137 -39.780 1.00 84.69 655 LYS A CA 1
ATOM 4968 C C . LYS A 1 655 ? -1.564 -19.658 -39.614 1.00 84.69 655 LYS A C 1
ATOM 4970 O O . LYS A 1 655 ? -2.270 -19.786 -40.613 1.00 84.69 655 LYS A O 1
ATOM 4975 N N . THR A 1 656 ? -2.000 -19.924 -38.382 1.00 87.62 656 THR A N 1
ATOM 4976 C CA . THR A 1 656 ? -3.347 -20.415 -38.061 1.00 87.62 656 THR A CA 1
ATOM 4977 C C . THR A 1 656 ? -4.434 -19.416 -38.471 1.00 87.62 656 THR A C 1
ATOM 4979 O O . THR A 1 656 ? -4.375 -18.229 -38.140 1.00 87.62 656 THR A O 1
ATOM 4982 N N . ASP A 1 657 ? -5.481 -19.893 -39.154 1.00 87.81 657 ASP A N 1
ATOM 4983 C CA . ASP A 1 657 ? -6.612 -19.053 -39.564 1.00 87.81 657 ASP A CA 1
ATOM 4984 C C . ASP A 1 657 ? -7.514 -18.700 -38.366 1.00 87.81 657 ASP A C 1
ATOM 4986 O O . ASP A 1 657 ? -8.302 -19.517 -37.880 1.00 87.81 657 ASP A O 1
ATOM 4990 N N . LEU A 1 658 ? -7.438 -17.440 -37.926 1.00 85.56 658 LEU A N 1
ATOM 4991 C CA . LEU A 1 658 ? -8.180 -16.922 -36.771 1.00 85.56 658 LEU A CA 1
ATOM 4992 C C . LEU A 1 658 ? -9.705 -16.923 -36.947 1.00 85.56 658 LEU A C 1
ATOM 4994 O O . LEU A 1 658 ? -10.457 -17.000 -35.974 1.00 85.56 658 LEU A O 1
ATOM 4998 N N . ARG A 1 659 ? -10.202 -16.804 -38.186 1.00 86.88 659 ARG A N 1
ATOM 4999 C CA . ARG A 1 659 ? -11.651 -16.828 -38.433 1.00 86.88 659 ARG A CA 1
ATOM 5000 C C . ARG A 1 659 ? -12.182 -18.245 -38.287 1.00 86.88 659 ARG A C 1
ATOM 5002 O O . ARG A 1 659 ? -13.249 -18.438 -37.701 1.00 86.88 659 ARG A O 1
ATOM 5009 N N . LYS A 1 660 ? -11.418 -19.229 -38.766 1.00 88.31 660 LYS A N 1
ATOM 5010 C CA . LYS A 1 660 ? -11.746 -20.646 -38.592 1.00 88.31 660 LYS A CA 1
ATOM 5011 C C . LYS A 1 660 ? -11.596 -21.091 -37.144 1.00 88.31 660 LYS A C 1
ATOM 5013 O O . LYS A 1 660 ? -12.498 -21.765 -36.662 1.00 88.31 660 LYS A O 1
ATOM 5018 N N . SER A 1 661 ? -10.550 -20.671 -36.429 1.00 87.38 661 SER A N 1
ATOM 5019 C CA . SER A 1 661 ? -10.392 -21.007 -35.005 1.00 87.38 661 SER A CA 1
ATOM 5020 C C . SER A 1 661 ? -11.580 -20.512 -34.173 1.00 87.38 661 SER A C 1
ATOM 5022 O O . SER A 1 661 ? -12.197 -21.292 -33.450 1.00 87.38 661 SER A O 1
ATOM 5024 N N . LYS A 1 662 ? -12.015 -19.259 -34.379 1.00 88.50 662 LYS A N 1
ATOM 5025 C CA . LYS A 1 662 ? -13.212 -18.704 -33.726 1.00 88.50 662 LYS A CA 1
ATOM 5026 C C . LYS A 1 662 ? -14.490 -19.473 -34.074 1.00 88.50 662 LYS A C 1
ATOM 5028 O O . LYS A 1 662 ? -15.329 -19.689 -33.199 1.00 88.50 662 LYS A O 1
ATOM 5033 N N . ALA A 1 663 ? -14.655 -19.886 -35.331 1.00 88.31 663 ALA A N 1
ATOM 5034 C CA . ALA A 1 663 ? -15.802 -20.690 -35.753 1.00 88.31 663 ALA A CA 1
ATOM 5035 C C . ALA A 1 663 ? -15.792 -22.093 -35.118 1.00 88.31 663 ALA A C 1
ATOM 5037 O O . ALA A 1 663 ? -16.836 -22.564 -34.670 1.00 88.31 663 ALA A O 1
ATOM 5038 N N . LEU A 1 664 ? -14.621 -22.731 -35.024 1.00 90.00 664 LEU A N 1
ATOM 5039 C CA . LEU A 1 664 ? -14.440 -24.040 -34.392 1.00 90.00 664 LEU A CA 1
ATOM 5040 C C . LEU A 1 664 ? -14.707 -23.989 -32.884 1.00 90.00 664 LEU A C 1
ATOM 5042 O O . LEU A 1 664 ? -15.408 -24.863 -32.379 1.00 90.00 664 LEU A O 1
ATOM 5046 N N . ALA A 1 665 ? -14.232 -22.949 -32.189 1.00 87.62 665 ALA A N 1
ATOM 5047 C CA . ALA A 1 665 ? -14.495 -22.749 -30.764 1.00 87.62 665 ALA A CA 1
ATOM 5048 C C . ALA A 1 665 ? -15.996 -22.599 -30.491 1.00 87.62 665 ALA A C 1
ATOM 5050 O O . ALA A 1 665 ? -16.551 -23.304 -29.654 1.00 87.62 665 ALA A O 1
ATOM 5051 N N . LYS A 1 666 ? -16.688 -21.747 -31.262 1.00 87.69 666 LYS A N 1
ATOM 5052 C CA . LYS A 1 666 ? -18.144 -21.568 -31.137 1.00 87.69 666 LYS A CA 1
ATOM 5053 C C . LYS A 1 666 ? -18.941 -22.814 -31.523 1.00 87.69 666 LYS A C 1
ATOM 5055 O O . LYS A 1 666 ? -20.023 -23.038 -30.989 1.00 87.69 666 LYS A O 1
ATOM 5060 N N . GLY A 1 667 ? -18.424 -23.615 -32.455 1.00 86.31 667 GLY A N 1
ATOM 5061 C CA . GLY A 1 667 ? -19.017 -24.896 -32.833 1.00 86.31 667 GLY A CA 1
ATOM 5062 C C . GLY A 1 667 ? -18.829 -25.989 -31.777 1.00 86.31 667 GLY A C 1
ATOM 5063 O O . GLY A 1 667 ? -19.690 -26.852 -31.656 1.00 86.31 667 GLY A O 1
ATOM 5064 N N . MET A 1 668 ? -17.726 -25.961 -31.023 1.00 85.69 668 MET A N 1
ATOM 5065 C CA . MET A 1 668 ? -17.419 -26.945 -29.979 1.00 85.69 668 MET A CA 1
ATOM 5066 C C . MET A 1 668 ? -18.051 -26.587 -28.632 1.00 85.69 668 MET A C 1
ATOM 5068 O O . MET A 1 668 ? -18.657 -27.441 -27.998 1.00 85.69 668 MET A O 1
ATOM 5072 N N . PHE A 1 669 ? -17.934 -25.329 -28.213 1.00 84.81 669 PHE A N 1
ATOM 5073 C CA . PHE A 1 669 ? -18.282 -24.886 -26.863 1.00 84.81 669 PHE A CA 1
ATOM 5074 C C . PHE A 1 669 ? -19.604 -24.101 -26.793 1.00 84.81 669 PHE A C 1
ATOM 5076 O O . PHE A 1 669 ? -20.087 -23.783 -25.708 1.00 84.81 669 PHE A O 1
ATOM 5083 N N . GLY A 1 670 ? -20.241 -23.827 -27.937 1.00 81.38 670 GLY A N 1
ATOM 5084 C CA . GLY A 1 670 ? -21.504 -23.090 -28.040 1.00 81.38 670 GLY A CA 1
ATOM 5085 C C . GLY A 1 670 ? -21.321 -21.641 -28.502 1.00 81.38 670 GLY A C 1
ATOM 5086 O O . GLY A 1 670 ? -20.230 -21.081 -28.471 1.00 81.38 670 GLY A O 1
ATOM 5087 N N . LYS A 1 671 ? -22.401 -21.000 -28.967 1.00 80.62 671 LYS A N 1
ATOM 5088 C CA . LYS A 1 671 ? -22.333 -19.659 -29.591 1.00 80.62 671 LYS A CA 1
ATOM 5089 C C . LYS A 1 671 ? -21.997 -18.522 -28.616 1.00 80.62 671 LYS A C 1
ATOM 5091 O O . LYS A 1 671 ? -21.566 -17.459 -29.075 1.00 80.62 671 LYS A O 1
ATOM 5096 N N . GLU A 1 672 ? -22.198 -18.773 -27.327 1.00 76.81 672 GLU A N 1
ATOM 5097 C CA . GLU A 1 672 ? -22.069 -17.835 -26.206 1.00 76.81 672 GLU A CA 1
ATOM 5098 C C . GLU A 1 672 ? -20.621 -17.636 -25.738 1.00 76.81 672 GLU A C 1
ATOM 5100 O O . GLU A 1 672 ? -20.343 -16.669 -25.037 1.00 76.81 672 GLU A O 1
ATOM 5105 N N . VAL A 1 673 ? -19.676 -18.489 -26.158 1.00 83.50 673 VAL A N 1
ATOM 5106 C CA . VAL A 1 673 ? -18.260 -18.295 -25.809 1.00 83.50 673 VAL A CA 1
ATOM 5107 C C . VAL A 1 673 ? -17.654 -17.109 -26.559 1.00 83.50 673 VAL A C 1
ATOM 5109 O O . VAL A 1 673 ? -17.901 -16.881 -27.757 1.00 83.50 673 VAL A O 1
ATOM 5112 N N . SER A 1 674 ? -16.809 -16.366 -25.852 1.00 83.44 674 SER A N 1
ATOM 5113 C CA . SER A 1 674 ? -16.011 -15.280 -26.417 1.00 83.44 674 SER A CA 1
ATOM 5114 C C . SER A 1 674 ? -14.607 -15.789 -26.737 1.00 83.44 674 SER A C 1
ATOM 5116 O O . SER A 1 674 ? -14.046 -16.592 -26.003 1.00 83.44 674 SER A O 1
ATOM 5118 N N . VAL A 1 675 ? -14.068 -15.389 -27.890 1.00 87.56 675 VAL A N 1
ATOM 5119 C CA . VAL A 1 675 ? -12.753 -15.843 -28.363 1.00 87.56 675 VAL A CA 1
ATOM 5120 C C . VAL A 1 675 ? -11.895 -14.620 -28.617 1.00 87.56 675 VAL A C 1
ATOM 5122 O O . VAL A 1 675 ? -12.254 -13.793 -29.466 1.00 87.56 675 VAL A O 1
ATOM 5125 N N . TYR A 1 676 ? -10.784 -14.541 -27.898 1.00 86.75 676 TYR A N 1
ATOM 5126 C CA . TYR A 1 676 ? -9.790 -13.483 -27.980 1.00 86.75 676 TYR A CA 1
ATOM 5127 C C . TYR A 1 676 ? -8.484 -14.034 -28.539 1.00 86.75 676 TYR A C 1
ATOM 5129 O O . TYR A 1 676 ? -8.203 -15.230 -28.474 1.00 86.75 676 TYR A O 1
ATOM 5137 N N . THR A 1 677 ? -7.698 -13.144 -29.130 1.00 86.62 677 THR A N 1
ATOM 5138 C CA . THR A 1 677 ? -6.395 -13.478 -29.699 1.00 86.62 677 THR A CA 1
ATOM 5139 C C . THR A 1 677 ? -5.387 -12.446 -29.236 1.00 86.62 677 THR A C 1
ATOM 5141 O O . THR A 1 677 ? -5.595 -11.255 -29.481 1.00 86.62 677 THR A O 1
ATOM 5144 N N . SER A 1 678 ? -4.301 -12.898 -28.628 1.00 86.38 678 SER A N 1
ATOM 5145 C CA . SER A 1 678 ? -3.199 -12.062 -28.162 1.00 86.38 678 SER A CA 1
ATOM 5146 C C . SER A 1 678 ? -1.880 -12.495 -28.818 1.00 86.38 678 SER A C 1
ATOM 5148 O O . SER A 1 678 ? -1.740 -13.645 -29.259 1.00 86.38 678 SER A O 1
ATOM 5150 N N . PRO A 1 679 ? -0.907 -11.576 -28.967 1.00 86.31 679 PRO A N 1
ATOM 5151 C CA . PRO A 1 679 ? 0.454 -11.965 -29.322 1.00 86.31 679 PRO A CA 1
ATOM 5152 C C . PRO A 1 679 ? 1.035 -12.872 -28.228 1.00 86.31 679 PRO A C 1
ATOM 5154 O O . PRO A 1 679 ? 0.662 -12.753 -27.066 1.00 86.31 679 PRO A O 1
ATOM 5157 N N . ALA A 1 680 ? 1.956 -13.769 -28.588 1.00 85.12 680 ALA A N 1
ATOM 5158 C CA . ALA A 1 680 ? 2.583 -14.671 -27.615 1.00 85.12 680 ALA A CA 1
ATOM 5159 C C . ALA A 1 680 ? 3.544 -13.958 -26.638 1.00 85.12 680 ALA A C 1
ATOM 5161 O O . ALA A 1 680 ? 3.966 -14.547 -25.646 1.00 85.12 680 ALA A O 1
ATOM 5162 N N . GLY A 1 681 ? 3.888 -12.704 -26.930 1.00 87.25 681 GLY A N 1
ATOM 5163 C CA . GLY A 1 681 ? 4.696 -11.817 -26.107 1.00 87.25 681 GLY A CA 1
ATOM 5164 C C . GLY A 1 681 ? 5.019 -10.520 -26.853 1.00 87.25 681 GLY A C 1
ATOM 5165 O O . GLY A 1 681 ? 4.600 -10.315 -27.994 1.00 87.25 681 GLY A O 1
ATOM 5166 N N . LEU A 1 682 ? 5.803 -9.654 -26.225 1.00 88.00 682 LEU A N 1
ATOM 5167 C CA . LEU A 1 682 ? 6.322 -8.412 -26.791 1.00 88.00 682 LEU A CA 1
ATOM 5168 C C . LEU A 1 682 ? 7.792 -8.266 -26.398 1.00 88.00 682 LEU A C 1
ATOM 5170 O O . LEU A 1 682 ? 8.172 -8.625 -25.286 1.00 88.00 682 LEU A O 1
ATOM 5174 N N . LEU A 1 683 ? 8.626 -7.752 -27.303 1.00 88.31 683 LEU A N 1
ATOM 5175 C CA . LEU A 1 683 ? 10.027 -7.458 -27.006 1.00 88.31 683 LEU A CA 1
ATOM 5176 C C . LEU A 1 683 ? 10.154 -6.016 -26.506 1.00 88.31 683 LEU A C 1
ATOM 5178 O O . LEU A 1 683 ? 9.897 -5.071 -27.250 1.00 88.31 683 LEU A O 1
ATOM 5182 N N . GLU A 1 684 ? 10.608 -5.852 -25.269 1.00 80.62 684 GLU A N 1
ATOM 5183 C CA . GLU A 1 684 ? 10.958 -4.559 -24.687 1.00 80.62 684 GLU A CA 1
ATOM 5184 C C . GLU A 1 684 ? 12.486 -4.428 -24.561 1.00 80.62 684 GLU A C 1
ATOM 5186 O O . GLU A 1 684 ? 13.151 -5.324 -24.020 1.00 80.62 684 GLU A O 1
ATOM 5191 N N . PRO A 1 685 ? 13.084 -3.319 -25.038 1.00 68.06 685 PRO A N 1
ATOM 5192 C CA . PRO A 1 685 ? 14.484 -3.029 -24.764 1.00 68.06 685 PRO A CA 1
ATOM 5193 C C . PRO A 1 685 ? 14.679 -2.701 -23.276 1.00 68.06 685 PRO A C 1
ATOM 5195 O O . PRO A 1 685 ? 13.838 -2.062 -22.644 1.00 68.06 685 PRO A O 1
ATOM 5198 N N . GLY A 1 686 ? 15.813 -3.110 -22.701 1.00 64.31 686 GLY A N 1
ATOM 5199 C CA . GLY A 1 686 ? 16.136 -2.800 -21.309 1.00 64.31 686 GLY A CA 1
ATOM 5200 C C . GLY A 1 686 ? 16.289 -1.291 -21.089 1.00 64.31 686 GLY A C 1
ATOM 5201 O O . GLY A 1 686 ? 17.080 -0.642 -21.773 1.00 64.31 686 GLY A O 1
ATOM 5202 N N . VAL A 1 687 ? 15.581 -0.735 -20.101 1.00 65.56 687 VAL A N 1
ATOM 5203 C CA . VAL A 1 687 ? 15.535 0.716 -19.816 1.00 65.56 687 VAL A CA 1
ATOM 5204 C C . VAL A 1 687 ? 16.933 1.331 -19.625 1.00 65.56 687 VAL A C 1
ATOM 5206 O O . VAL A 1 687 ? 17.201 2.417 -20.132 1.00 65.56 687 VAL A O 1
ATOM 5209 N N . ARG A 1 688 ? 17.867 0.636 -18.954 1.00 65.75 688 ARG A N 1
ATOM 5210 C CA . ARG A 1 688 ? 19.255 1.116 -18.772 1.00 65.75 688 ARG A CA 1
ATOM 5211 C C . ARG A 1 688 ? 20.045 1.092 -20.080 1.00 65.75 688 ARG A C 1
ATOM 5213 O O . ARG A 1 688 ? 20.682 2.089 -20.418 1.00 65.75 688 ARG A O 1
ATOM 5220 N N . SER A 1 689 ? 19.971 -0.004 -20.836 1.00 64.75 689 SER A N 1
ATOM 5221 C CA . SER A 1 689 ? 20.597 -0.104 -22.162 1.00 64.75 689 SER A CA 1
ATOM 5222 C C . SER A 1 689 ? 20.135 1.013 -23.115 1.00 64.75 689 SER A C 1
ATOM 5224 O O . SER A 1 689 ? 20.940 1.553 -23.876 1.00 64.75 689 SER A O 1
ATOM 5226 N N . GLU A 1 690 ? 18.871 1.431 -23.000 1.00 69.81 690 GLU A N 1
ATOM 5227 C CA . GLU A 1 690 ? 18.277 2.520 -23.773 1.00 69.81 690 GLU A CA 1
ATOM 5228 C C . GLU A 1 690 ? 18.851 3.889 -23.379 1.00 69.81 690 GLU A C 1
ATOM 5230 O O . GLU A 1 690 ? 19.263 4.663 -24.241 1.00 69.81 690 GLU A O 1
ATOM 5235 N N . VAL A 1 691 ? 18.994 4.163 -22.079 1.00 70.88 691 VAL A N 1
ATOM 5236 C CA . VAL A 1 691 ? 19.640 5.393 -21.590 1.00 70.88 691 VAL A CA 1
ATOM 5237 C C . VAL A 1 691 ? 21.089 5.485 -22.075 1.00 70.88 691 VAL A C 1
ATOM 5239 O O . VAL A 1 691 ? 21.497 6.519 -22.601 1.00 70.88 691 VAL A O 1
ATOM 5242 N N . TYR A 1 692 ? 21.874 4.408 -21.981 1.00 67.56 692 TYR A N 1
ATOM 5243 C CA . TYR A 1 692 ? 23.254 4.411 -22.484 1.00 67.56 692 TYR A CA 1
ATOM 5244 C C . TYR A 1 692 ? 23.335 4.487 -24.014 1.00 67.56 692 TYR A C 1
ATOM 5246 O O . TYR A 1 692 ? 24.279 5.081 -24.547 1.00 67.56 692 TYR A O 1
ATOM 5254 N N . ARG A 1 693 ? 22.345 3.946 -24.737 1.00 73.56 693 ARG A N 1
ATOM 5255 C CA . ARG A 1 693 ? 22.199 4.158 -26.183 1.00 73.56 693 ARG A CA 1
ATOM 5256 C C . ARG A 1 693 ? 22.013 5.640 -26.490 1.00 73.56 693 ARG A C 1
ATOM 5258 O O . ARG A 1 693 ? 22.775 6.168 -27.299 1.00 73.56 693 ARG A O 1
ATOM 5265 N N . ILE A 1 694 ? 21.100 6.308 -25.785 1.00 76.88 694 ILE A N 1
ATOM 5266 C CA . ILE A 1 694 ? 20.861 7.752 -25.906 1.00 76.88 694 ILE A CA 1
ATOM 5267 C C . ILE A 1 694 ? 22.131 8.541 -25.561 1.00 76.88 694 ILE A C 1
ATOM 5269 O O . ILE A 1 694 ? 22.499 9.451 -26.297 1.00 76.88 694 ILE A O 1
ATOM 5273 N N . LEU A 1 695 ? 22.866 8.175 -24.504 1.00 73.19 695 LEU A N 1
ATOM 5274 C CA . LEU A 1 695 ? 24.137 8.825 -24.150 1.00 73.19 695 LEU A CA 1
ATOM 5275 C C . LEU A 1 695 ? 25.195 8.679 -25.254 1.00 73.19 695 LEU A C 1
ATOM 5277 O O . LEU A 1 695 ? 25.872 9.646 -25.619 1.00 73.19 695 LEU A O 1
ATOM 5281 N N . ARG A 1 696 ? 25.329 7.478 -25.828 1.00 71.88 696 ARG A N 1
ATOM 5282 C CA . ARG A 1 696 ? 26.263 7.219 -26.933 1.00 71.88 696 ARG A CA 1
ATOM 5283 C C . ARG A 1 696 ? 25.869 7.988 -28.195 1.00 71.88 696 ARG A C 1
ATOM 5285 O O . ARG A 1 696 ? 26.741 8.495 -28.904 1.00 71.88 696 ARG A O 1
ATOM 5292 N N . GLU A 1 697 ? 24.575 8.089 -28.467 1.00 79.25 697 GLU A N 1
ATOM 5293 C CA . GLU A 1 697 ? 24.015 8.866 -29.571 1.00 79.25 697 GLU A CA 1
ATOM 5294 C C . GLU A 1 697 ? 24.189 10.378 -29.358 1.00 79.25 697 GLU A C 1
ATOM 5296 O O . GLU A 1 697 ? 24.558 11.100 -30.289 1.00 79.25 697 GLU A O 1
ATOM 5301 N N . ALA A 1 698 ? 24.067 10.851 -28.116 1.00 80.31 698 ALA A N 1
ATOM 5302 C CA . ALA A 1 698 ? 24.359 12.226 -27.732 1.00 80.31 698 ALA A CA 1
ATOM 5303 C C . ALA A 1 698 ? 25.836 12.569 -27.973 1.00 80.31 698 ALA A C 1
ATOM 5305 O O . ALA A 1 698 ? 26.130 13.598 -28.580 1.00 80.31 698 ALA A O 1
ATOM 5306 N N . ARG A 1 699 ? 26.781 11.687 -27.609 1.00 83.88 699 ARG A N 1
ATOM 5307 C CA . ARG A 1 699 ? 28.213 11.875 -27.920 1.00 83.88 699 ARG A CA 1
ATOM 5308 C C . ARG A 1 699 ? 28.455 12.024 -29.425 1.00 83.88 699 ARG A C 1
ATOM 5310 O O . ARG A 1 699 ? 29.198 12.917 -29.838 1.00 83.88 699 ARG A O 1
ATOM 5317 N N . ALA A 1 700 ? 27.851 11.156 -30.239 1.00 85.25 700 ALA A N 1
ATOM 5318 C CA . ALA A 1 700 ? 27.988 11.203 -31.696 1.00 85.25 700 ALA A CA 1
ATOM 5319 C C . ALA A 1 700 ? 27.389 12.491 -32.294 1.00 85.25 700 ALA A C 1
ATOM 5321 O O . ALA A 1 700 ? 27.981 13.077 -33.203 1.00 85.25 700 ALA A O 1
ATOM 5322 N N . SER A 1 701 ? 26.276 12.966 -31.729 1.00 87.31 701 SER A N 1
ATOM 5323 C CA . SER A 1 701 ? 25.608 14.213 -32.117 1.00 87.31 701 SER A CA 1
ATOM 5324 C C . SER A 1 701 ? 26.421 15.453 -31.729 1.00 87.31 701 SER A C 1
ATOM 5326 O O . SER A 1 701 ? 26.596 16.364 -32.537 1.00 87.31 701 SER A O 1
ATOM 5328 N N . VAL A 1 702 ? 27.002 15.478 -30.526 1.00 88.56 702 VAL A N 1
ATOM 5329 C CA . VAL A 1 702 ? 27.908 16.550 -30.078 1.00 88.56 702 VAL A CA 1
ATOM 5330 C C . VAL A 1 702 ? 29.147 16.609 -30.969 1.00 88.56 702 VAL A C 1
ATOM 5332 O O . VAL A 1 702 ? 29.527 17.691 -31.415 1.00 88.56 702 VAL A O 1
ATOM 5335 N N . ALA A 1 703 ? 29.742 15.458 -31.303 1.00 89.31 703 ALA A N 1
ATOM 5336 C CA . ALA A 1 703 ? 30.857 15.401 -32.246 1.00 89.31 703 ALA A CA 1
ATOM 5337 C C . ALA A 1 703 ? 30.471 15.967 -33.627 1.00 89.31 703 ALA A C 1
ATOM 5339 O O . ALA A 1 703 ? 31.264 16.675 -34.250 1.00 89.31 703 ALA A O 1
ATOM 5340 N N . ALA A 1 704 ? 29.243 15.719 -34.087 1.00 90.06 704 ALA A N 1
ATOM 5341 C CA . ALA A 1 704 ? 28.736 16.260 -35.343 1.00 90.06 704 ALA A CA 1
ATOM 5342 C C . ALA A 1 704 ? 28.611 17.796 -35.308 1.00 90.06 704 ALA A C 1
ATOM 5344 O O . ALA A 1 704 ? 29.117 18.475 -36.203 1.00 90.06 704 ALA A O 1
ATOM 5345 N N . ILE A 1 705 ? 28.011 18.352 -34.249 1.00 91.44 705 ILE A N 1
ATOM 5346 C CA . ILE A 1 705 ? 27.858 19.806 -34.060 1.00 91.44 705 ILE A CA 1
ATOM 5347 C C . ILE A 1 705 ? 29.229 20.488 -33.977 1.00 91.44 705 ILE A C 1
ATOM 5349 O O . ILE A 1 705 ? 29.481 21.478 -34.666 1.00 91.44 705 ILE A O 1
ATOM 5353 N N . VAL A 1 706 ? 30.146 19.939 -33.178 1.00 92.00 706 VAL A N 1
ATOM 5354 C CA . VAL A 1 706 ? 31.491 20.506 -33.012 1.00 92.00 706 VAL A CA 1
ATOM 5355 C C . VAL A 1 706 ? 32.300 20.400 -34.308 1.00 92.00 706 VAL A C 1
ATOM 5357 O O . VAL A 1 706 ? 32.997 21.353 -34.642 1.00 92.00 706 VAL A O 1
ATOM 5360 N N . SER A 1 707 ? 32.147 19.328 -35.097 1.00 91.25 707 SER A N 1
ATOM 5361 C CA . SER A 1 707 ? 32.778 19.208 -36.426 1.00 91.25 707 SER A CA 1
ATOM 5362 C C . SER A 1 707 ? 32.283 20.279 -37.401 1.00 91.25 707 SER A C 1
ATOM 5364 O O . SER A 1 707 ? 33.078 20.872 -38.131 1.00 91.25 707 SER A O 1
ATOM 5366 N N . VAL A 1 708 ? 30.978 20.576 -37.394 1.00 92.38 708 VAL A N 1
ATOM 5367 C CA . VAL A 1 708 ? 30.389 21.655 -38.205 1.00 92.38 708 VAL A CA 1
ATOM 5368 C C . VAL A 1 708 ? 30.969 23.013 -37.805 1.00 92.38 708 VAL A C 1
ATOM 5370 O O . VAL A 1 708 ? 31.420 23.769 -38.670 1.00 92.38 708 VAL A O 1
ATOM 5373 N N . ILE A 1 709 ? 31.027 23.303 -36.501 1.00 92.50 709 ILE A N 1
ATOM 5374 C CA . ILE A 1 709 ? 31.605 24.548 -35.969 1.00 92.50 709 ILE A CA 1
ATOM 5375 C C . ILE A 1 709 ? 33.099 24.641 -36.310 1.00 92.50 709 ILE A C 1
ATOM 5377 O O . ILE A 1 709 ? 33.560 25.681 -36.784 1.00 92.50 709 ILE A O 1
ATOM 5381 N N . ALA A 1 710 ? 33.853 23.556 -36.122 1.00 89.75 710 ALA A N 1
ATOM 5382 C CA . ALA A 1 710 ? 35.281 23.490 -36.416 1.00 89.75 710 ALA A CA 1
ATOM 5383 C C . ALA A 1 710 ? 35.564 23.691 -37.911 1.00 89.75 710 ALA A C 1
ATOM 5385 O O . ALA A 1 710 ? 36.471 24.445 -38.262 1.00 89.75 710 ALA A O 1
ATOM 5386 N N . THR A 1 711 ? 34.768 23.080 -38.797 1.00 91.00 711 THR A N 1
ATOM 5387 C CA . THR A 1 711 ? 34.866 23.298 -40.248 1.00 91.00 711 THR A CA 1
ATOM 5388 C C . THR A 1 711 ? 34.571 24.751 -40.607 1.00 91.00 711 THR A C 1
ATOM 5390 O O . THR A 1 711 ? 35.332 25.365 -41.354 1.00 91.00 711 THR A O 1
ATOM 5393 N N . PHE A 1 712 ? 33.495 25.332 -40.069 1.00 90.81 712 PHE A N 1
ATOM 5394 C CA . PHE A 1 712 ? 33.150 26.731 -40.326 1.00 90.81 712 PHE A CA 1
ATOM 5395 C C . PHE A 1 712 ? 34.268 27.684 -39.884 1.00 90.81 712 PHE A C 1
ATOM 5397 O O . PHE A 1 712 ? 34.674 28.559 -40.652 1.00 90.81 712 PHE A O 1
ATOM 5404 N N . LEU A 1 713 ? 34.825 27.470 -38.688 1.00 89.31 713 LEU A N 1
ATOM 5405 C CA . LEU A 1 713 ? 35.933 28.263 -38.159 1.00 89.31 713 LEU A CA 1
ATOM 5406 C C . LEU A 1 713 ? 37.205 28.107 -39.009 1.00 89.31 713 LEU A C 1
ATOM 5408 O O . LEU A 1 713 ? 37.832 29.108 -39.353 1.00 89.31 713 LEU A O 1
ATOM 5412 N N . ALA A 1 714 ? 37.559 26.882 -39.409 1.00 86.56 714 ALA A N 1
ATOM 5413 C CA . ALA A 1 714 ? 38.717 26.614 -40.266 1.00 86.56 714 ALA A CA 1
ATOM 5414 C C . ALA A 1 714 ? 38.587 27.284 -41.646 1.00 86.56 714 ALA A C 1
ATOM 5416 O O . ALA A 1 714 ? 39.552 27.841 -42.178 1.00 86.56 714 ALA A O 1
ATOM 5417 N N . LEU A 1 715 ? 37.381 27.290 -42.222 1.00 88.44 715 LEU A N 1
ATOM 5418 C CA . LEU A 1 715 ? 37.121 27.974 -43.486 1.00 88.44 715 LEU A CA 1
ATOM 5419 C C . LEU A 1 715 ? 37.226 29.498 -43.344 1.00 88.44 715 LEU A C 1
ATOM 5421 O O . LEU A 1 715 ? 37.802 30.149 -44.217 1.00 88.44 715 LEU A O 1
ATOM 5425 N N . ILE A 1 716 ? 36.715 30.067 -42.247 1.00 88.25 716 ILE A N 1
ATOM 5426 C CA . ILE A 1 716 ? 36.813 31.503 -41.944 1.00 88.25 716 ILE A CA 1
ATOM 5427 C C . ILE A 1 716 ? 38.266 31.951 -41.771 1.00 88.25 716 ILE A C 1
ATOM 5429 O O . ILE A 1 716 ? 38.639 33.000 -42.297 1.00 88.25 716 ILE A O 1
ATOM 5433 N N . LEU A 1 717 ? 39.063 31.185 -41.023 1.00 83.75 717 LEU A N 1
ATOM 5434 C CA . LEU A 1 717 ? 40.430 31.563 -40.666 1.00 83.75 717 LEU A CA 1
ATOM 5435 C C . LEU A 1 717 ? 41.399 31.405 -41.841 1.00 83.75 717 LEU A C 1
ATOM 5437 O O . LEU A 1 717 ? 42.164 32.322 -42.117 1.00 83.75 717 LEU A O 1
ATOM 5441 N N . ASP A 1 718 ? 41.345 30.276 -42.551 1.00 80.88 718 ASP A N 1
ATOM 5442 C CA . ASP A 1 718 ? 42.372 29.930 -43.542 1.00 80.88 718 ASP A CA 1
ATOM 5443 C C . ASP A 1 718 ? 41.912 30.094 -44.996 1.00 80.88 718 ASP A C 1
ATOM 5445 O O . ASP A 1 718 ? 42.696 30.472 -45.868 1.00 80.88 718 ASP A O 1
ATOM 5449 N N . HIS A 1 719 ? 40.641 29.814 -45.290 1.00 85.12 719 HIS A N 1
ATOM 5450 C CA . HIS A 1 719 ? 40.178 29.651 -46.674 1.00 85.12 719 HIS A CA 1
ATOM 5451 C C . HIS A 1 719 ? 39.449 30.888 -47.213 1.00 85.12 719 HIS A C 1
ATOM 5453 O O . HIS A 1 719 ? 39.478 31.129 -48.422 1.00 85.12 719 HIS A O 1
ATOM 5459 N N . ALA A 1 720 ? 38.877 31.727 -46.343 1.00 84.75 720 ALA A N 1
ATOM 5460 C CA . ALA A 1 720 ? 38.232 32.983 -46.725 1.00 84.75 720 ALA A CA 1
ATOM 5461 C C . ALA A 1 720 ? 39.201 33.939 -47.443 1.00 84.75 720 ALA A C 1
ATOM 5463 O O . ALA A 1 720 ? 38.847 34.521 -48.468 1.00 84.75 720 ALA A O 1
ATOM 5464 N N . ALA A 1 721 ? 40.444 34.040 -46.968 1.00 81.25 721 ALA A N 1
ATOM 5465 C CA . ALA A 1 721 ? 41.487 34.853 -47.589 1.00 81.25 721 ALA A CA 1
ATOM 5466 C C . ALA A 1 721 ? 41.830 34.413 -49.021 1.00 81.25 721 ALA A C 1
ATOM 5468 O O . ALA A 1 721 ? 41.927 35.233 -49.935 1.00 81.25 721 ALA A O 1
ATOM 5469 N N . ILE A 1 722 ? 41.961 33.099 -49.231 1.00 82.94 722 ILE A N 1
ATOM 5470 C CA . ILE A 1 722 ? 42.256 32.510 -50.543 1.00 82.94 722 ILE A CA 1
ATOM 5471 C C . ILE A 1 722 ? 41.109 32.795 -51.523 1.00 82.94 722 ILE A C 1
ATOM 5473 O O . ILE A 1 722 ? 41.343 33.125 -52.687 1.00 82.94 722 ILE A O 1
ATOM 5477 N N . VAL A 1 723 ? 39.862 32.729 -51.050 1.00 84.38 723 VAL A N 1
ATOM 5478 C CA . VAL A 1 723 ? 38.679 33.056 -51.856 1.00 84.38 723 VAL A CA 1
ATOM 5479 C C . VAL A 1 723 ? 38.630 34.544 -52.213 1.00 84.38 723 VAL A C 1
ATOM 5481 O O . VAL A 1 723 ? 38.377 34.867 -53.376 1.00 84.38 723 VAL A O 1
ATOM 5484 N N . SER A 1 724 ? 38.911 35.442 -51.264 1.00 82.75 724 SER A N 1
ATOM 5485 C CA . SER A 1 724 ? 38.991 36.889 -51.515 1.00 82.75 724 SER A CA 1
ATOM 5486 C C . SER A 1 724 ? 40.073 37.230 -52.547 1.00 82.75 724 SER A C 1
ATOM 5488 O O . SER A 1 724 ? 39.806 37.972 -53.489 1.00 82.75 724 SER A O 1
ATOM 5490 N N . ALA A 1 725 ? 41.250 36.603 -52.470 1.00 79.88 725 ALA A N 1
ATOM 5491 C CA . ALA A 1 725 ? 42.309 36.792 -53.464 1.00 79.88 725 ALA A CA 1
ATOM 5492 C C . ALA A 1 725 ? 41.937 36.254 -54.858 1.00 79.88 725 ALA A C 1
ATOM 5494 O O . ALA A 1 725 ? 42.193 36.899 -55.873 1.00 79.88 725 ALA A O 1
ATOM 5495 N N . MET A 1 726 ? 41.265 35.100 -54.943 1.00 79.56 726 MET A N 1
ATOM 5496 C CA . MET A 1 726 ? 40.790 34.561 -56.228 1.00 79.56 726 MET A CA 1
ATOM 5497 C C . MET A 1 726 ? 39.712 35.425 -56.894 1.00 79.56 726 MET A C 1
ATOM 5499 O O . MET A 1 726 ? 39.591 35.415 -58.125 1.00 79.56 726 MET A O 1
ATOM 5503 N N . ARG A 1 727 ? 38.930 36.169 -56.104 1.00 77.75 727 ARG A N 1
ATOM 5504 C CA . ARG A 1 727 ? 37.990 37.169 -56.627 1.00 77.75 727 ARG A CA 1
ATOM 5505 C C . ARG A 1 727 ? 38.725 38.344 -57.263 1.00 77.75 727 ARG A C 1
ATOM 5507 O O . ARG A 1 727 ? 38.333 38.734 -58.361 1.00 77.75 727 ARG A O 1
ATOM 5514 N N . GLU A 1 728 ? 39.804 38.812 -56.639 1.00 76.38 728 GLU A N 1
ATOM 5515 C CA . GLU A 1 728 ? 40.640 39.905 -57.155 1.00 76.38 728 GLU A CA 1
ATOM 5516 C C . GLU A 1 728 ? 41.358 39.521 -58.456 1.00 76.38 728 GLU A C 1
ATOM 5518 O O . GLU A 1 728 ? 41.415 40.293 -59.409 1.00 76.38 728 GLU A O 1
ATOM 5523 N N . PHE A 1 729 ? 41.753 38.251 -58.595 1.00 77.94 729 PHE A N 1
ATOM 5524 C CA . PHE A 1 729 ? 42.260 37.690 -59.856 1.00 77.94 729 PHE A CA 1
ATOM 5525 C C . PHE A 1 729 ? 41.181 37.500 -60.950 1.00 77.94 729 PHE A C 1
ATOM 5527 O O . PHE A 1 729 ? 41.386 36.730 -61.893 1.00 77.94 729 PHE A O 1
ATOM 5534 N N . LYS A 1 730 ? 40.013 38.152 -60.825 1.00 69.31 730 LYS A N 1
ATOM 5535 C CA . LYS A 1 730 ? 38.837 38.074 -61.718 1.00 69.31 730 LYS A CA 1
ATOM 5536 C C . LYS A 1 730 ? 38.291 36.653 -61.941 1.00 69.31 730 LYS A C 1
ATOM 5538 O O . LYS A 1 730 ? 37.592 36.396 -62.919 1.00 69.31 730 LYS A O 1
ATOM 5543 N N . LYS A 1 731 ? 38.544 35.713 -61.019 1.00 72.44 731 LYS A N 1
ATOM 5544 C CA . LYS A 1 731 ? 38.096 34.304 -61.094 1.00 72.44 731 LYS A CA 1
ATOM 5545 C C . LYS A 1 731 ? 37.040 33.982 -60.037 1.00 72.44 731 LYS A C 1
ATOM 5547 O O . LYS A 1 731 ? 37.144 33.003 -59.297 1.00 72.44 731 LYS A O 1
ATOM 5552 N N . ARG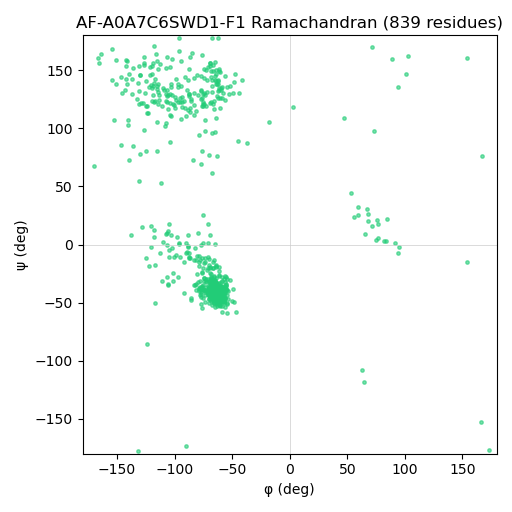 A 1 732 ? 35.974 34.790 -60.003 1.00 68.12 732 ARG A N 1
ATOM 5553 C CA . ARG A 1 732 ? 34.896 34.714 -58.997 1.00 68.12 732 ARG A CA 1
ATOM 5554 C C . ARG A 1 732 ? 34.223 33.337 -58.913 1.00 68.12 732 ARG A C 1
ATOM 5556 O O . ARG A 1 732 ? 33.995 32.853 -57.808 1.00 68.12 732 ARG A O 1
ATOM 5563 N N . GLY A 1 733 ? 33.953 32.691 -60.052 1.00 74.06 733 GLY A N 1
ATOM 5564 C CA . GLY A 1 733 ? 33.350 31.349 -60.092 1.00 74.06 733 GLY A CA 1
ATOM 5565 C C . GLY A 1 733 ? 34.270 30.248 -59.551 1.00 74.06 733 GLY A C 1
ATOM 5566 O O . GLY A 1 733 ? 33.811 29.348 -58.855 1.00 74.06 733 GLY A O 1
ATOM 5567 N N . LEU A 1 734 ? 35.582 30.364 -59.787 1.00 78.88 734 LEU A N 1
ATOM 5568 C CA . LEU A 1 734 ? 36.570 29.391 -59.313 1.00 78.88 734 LEU A CA 1
ATOM 5569 C C . LEU A 1 734 ? 36.730 29.445 -57.786 1.00 78.88 734 LEU A C 1
ATOM 5571 O O . LEU A 1 734 ? 36.864 28.405 -57.153 1.00 78.88 734 LEU A O 1
ATOM 5575 N N . GLY A 1 735 ? 36.674 30.644 -57.193 1.00 80.19 735 GLY A N 1
ATOM 5576 C CA . GLY A 1 735 ? 36.749 30.809 -55.739 1.00 80.19 735 GLY A CA 1
ATOM 5577 C C . GLY A 1 735 ? 35.522 30.268 -54.997 1.00 80.19 735 GLY A C 1
ATOM 5578 O O . GLY A 1 735 ? 35.667 29.690 -53.922 1.00 80.19 735 GLY A O 1
ATOM 5579 N N . LEU A 1 736 ? 34.327 30.392 -55.590 1.00 83.12 736 LEU A N 1
ATOM 5580 C CA . LEU A 1 736 ? 33.101 29.785 -55.056 1.00 83.12 736 LEU A CA 1
ATOM 5581 C C . LEU A 1 736 ? 33.176 28.252 -55.102 1.00 83.12 736 LEU A C 1
ATOM 5583 O O . LEU A 1 736 ? 32.982 27.606 -54.075 1.00 83.12 736 LEU A O 1
ATOM 5587 N N . ALA A 1 737 ? 33.525 27.686 -56.263 1.00 86.06 737 ALA A N 1
ATOM 5588 C CA . ALA A 1 737 ? 33.660 26.240 -56.436 1.00 86.06 737 ALA A CA 1
ATOM 5589 C C . ALA A 1 737 ? 34.734 25.641 -55.510 1.00 86.06 737 ALA A C 1
ATOM 5591 O O . ALA A 1 737 ? 34.536 24.578 -54.929 1.00 86.06 737 ALA A O 1
ATOM 5592 N N . TYR A 1 738 ? 35.847 26.354 -55.323 1.00 87.62 738 TYR A N 1
ATOM 5593 C CA . TYR A 1 738 ? 36.914 25.965 -54.407 1.00 87.62 738 TYR A CA 1
ATOM 5594 C C . TYR A 1 738 ? 36.433 25.857 -52.953 1.00 87.62 738 TYR A C 1
ATOM 5596 O O . TYR A 1 738 ? 36.635 24.828 -52.317 1.00 87.62 738 TYR A O 1
ATOM 5604 N N . SER A 1 739 ? 35.775 26.895 -52.433 1.00 86.75 739 SER A N 1
ATOM 5605 C CA . SER A 1 739 ? 35.321 26.922 -51.038 1.00 86.75 739 SER A CA 1
ATOM 5606 C C . SER A 1 739 ? 34.256 25.860 -50.756 1.00 86.75 739 SER A C 1
ATOM 5608 O O . SER A 1 739 ? 34.301 25.213 -49.715 1.00 86.75 739 SER A O 1
ATOM 5610 N N . MET A 1 740 ? 33.338 25.630 -51.705 1.00 91.38 740 MET A N 1
ATOM 5611 C CA . MET A 1 740 ? 32.364 24.534 -51.627 1.00 91.38 740 MET A CA 1
ATOM 5612 C C . MET A 1 740 ? 33.055 23.168 -51.566 1.00 91.38 740 MET A C 1
ATOM 5614 O O . MET A 1 740 ? 32.758 22.369 -50.684 1.00 91.38 740 MET A O 1
ATOM 5618 N N . ALA A 1 741 ? 33.998 22.907 -52.479 1.00 90.94 741 ALA A N 1
ATOM 5619 C CA . ALA A 1 741 ? 34.701 21.628 -52.540 1.00 90.94 741 ALA A CA 1
ATOM 5620 C C . ALA A 1 741 ? 35.544 21.381 -51.282 1.00 90.94 741 ALA A C 1
ATOM 5622 O O . ALA A 1 741 ? 35.516 20.289 -50.722 1.00 90.94 741 ALA A O 1
ATOM 5623 N N . VAL A 1 742 ? 36.265 22.397 -50.803 1.00 90.25 742 VAL A N 1
ATOM 5624 C CA . VAL A 1 742 ? 37.094 22.259 -49.601 1.00 90.25 742 VAL A CA 1
ATOM 5625 C C . VAL A 1 742 ? 36.241 22.131 -48.340 1.00 90.25 742 VAL A C 1
ATOM 5627 O O . VAL A 1 742 ? 36.543 21.287 -47.501 1.00 90.25 742 VAL A O 1
ATOM 5630 N N . GLY A 1 743 ? 35.141 22.882 -48.226 1.00 90.69 743 GLY A N 1
ATOM 5631 C CA . GLY A 1 743 ? 34.194 22.730 -47.119 1.00 90.69 743 GLY A CA 1
ATOM 5632 C C . GLY A 1 743 ? 33.557 21.340 -47.072 1.00 90.69 743 GLY A C 1
ATOM 5633 O O . GLY A 1 743 ? 33.485 20.736 -46.003 1.00 90.69 743 GLY A O 1
ATOM 5634 N N . ALA A 1 744 ? 33.181 20.789 -48.230 1.00 93.81 744 ALA A N 1
ATOM 5635 C CA . ALA A 1 744 ? 32.677 19.423 -48.344 1.00 93.81 744 ALA A CA 1
ATOM 5636 C C . ALA A 1 744 ? 33.721 18.383 -47.907 1.00 93.81 744 ALA A C 1
ATOM 5638 O O . ALA A 1 744 ? 33.407 17.477 -47.134 1.00 93.81 744 ALA A O 1
ATOM 5639 N N . VAL A 1 745 ? 34.972 18.522 -48.360 1.00 93.19 745 VAL A N 1
ATOM 5640 C CA . VAL A 1 745 ? 36.061 17.587 -48.036 1.00 93.19 745 VAL A CA 1
ATOM 5641 C C . VAL A 1 745 ? 36.426 17.635 -46.552 1.00 93.19 745 VAL A C 1
ATOM 5643 O O . VAL A 1 745 ? 36.499 16.578 -45.929 1.00 93.19 745 VAL A O 1
ATOM 5646 N N . ILE A 1 746 ? 36.620 18.826 -45.973 1.00 91.88 746 ILE A N 1
ATOM 5647 C CA . ILE A 1 746 ? 37.011 18.970 -44.560 1.00 91.88 746 ILE A CA 1
ATOM 5648 C C . ILE A 1 746 ? 35.940 18.366 -43.648 1.00 91.88 746 ILE A C 1
ATOM 5650 O O . ILE A 1 746 ? 36.276 17.538 -42.801 1.00 91.88 746 ILE A O 1
ATOM 5654 N N . LEU A 1 747 ? 34.663 18.711 -43.855 1.00 93.06 747 LEU A N 1
ATOM 5655 C CA . LEU A 1 747 ? 33.583 18.230 -42.991 1.00 93.06 747 LEU A CA 1
ATOM 5656 C C . LEU A 1 747 ? 33.402 16.712 -43.096 1.00 93.06 747 LEU A C 1
ATOM 5658 O O . LEU A 1 747 ? 33.297 16.030 -42.080 1.00 93.06 747 LEU A O 1
ATOM 5662 N N . THR A 1 748 ? 33.416 16.167 -44.316 1.00 93.31 748 THR A N 1
ATOM 5663 C CA . THR A 1 748 ? 33.241 14.721 -44.537 1.00 93.31 748 THR A CA 1
ATOM 5664 C C . THR A 1 748 ? 34.387 13.927 -43.906 1.00 93.31 748 THR A C 1
ATOM 5666 O O . THR A 1 748 ? 34.153 12.908 -43.257 1.00 93.31 748 THR A O 1
ATOM 5669 N N . LEU A 1 749 ? 35.628 14.407 -44.049 1.00 91.38 749 LEU A N 1
ATOM 5670 C CA . LEU A 1 749 ? 36.798 13.739 -43.484 1.00 91.38 749 LEU A CA 1
ATOM 5671 C C . LEU A 1 749 ? 36.816 13.843 -41.950 1.00 91.38 749 LEU A C 1
ATOM 5673 O O . LEU A 1 749 ? 37.139 12.866 -41.280 1.00 91.38 749 LEU A O 1
ATOM 5677 N N . GLN A 1 750 ? 36.393 14.978 -41.383 1.00 89.94 750 GLN A N 1
ATOM 5678 C CA . GLN A 1 750 ? 36.221 15.127 -39.935 1.00 89.94 750 GLN A CA 1
ATOM 5679 C C . GLN A 1 750 ? 35.144 14.188 -39.381 1.00 89.94 750 GLN A C 1
ATOM 5681 O O . GLN A 1 750 ? 35.391 13.527 -38.375 1.00 89.94 750 GLN A O 1
ATOM 5686 N N . PHE A 1 751 ? 33.992 14.056 -40.044 1.00 90.88 751 PHE A N 1
ATOM 5687 C CA . PHE A 1 751 ? 32.941 13.114 -39.637 1.00 90.88 751 PHE A CA 1
ATOM 5688 C C . PHE A 1 751 ? 33.422 11.660 -39.681 1.00 90.88 751 PHE A C 1
ATOM 5690 O O . PHE A 1 751 ? 33.162 10.895 -38.753 1.00 90.88 751 PHE A O 1
ATOM 5697 N N . ALA A 1 752 ? 34.172 11.291 -40.723 1.00 88.81 752 ALA A N 1
ATOM 5698 C CA . ALA A 1 752 ? 34.725 9.948 -40.860 1.00 88.81 752 ALA A CA 1
ATOM 5699 C C . ALA A 1 752 ? 35.748 9.623 -39.757 1.00 88.81 752 ALA A C 1
ATOM 5701 O O . ALA A 1 752 ? 35.714 8.530 -39.198 1.00 88.81 752 ALA A O 1
ATOM 5702 N N . VAL A 1 753 ? 36.632 10.570 -39.418 1.00 88.75 753 VAL A N 1
ATOM 5703 C CA . VAL A 1 753 ? 37.673 10.379 -38.392 1.00 88.75 753 VAL A CA 1
ATOM 5704 C C . VAL A 1 753 ? 37.095 10.395 -36.974 1.00 88.75 753 VAL A C 1
ATOM 5706 O O . VAL A 1 753 ? 37.519 9.614 -36.129 1.00 88.75 753 VAL A O 1
ATOM 5709 N N . THR A 1 754 ? 36.129 11.272 -36.698 1.00 86.50 754 THR A N 1
ATOM 5710 C CA . THR A 1 754 ? 35.546 11.434 -35.352 1.00 86.50 754 THR A CA 1
ATOM 5711 C C . THR A 1 754 ? 34.449 10.415 -35.043 1.00 86.50 754 THR A C 1
ATOM 5713 O O . THR A 1 754 ? 34.043 10.281 -33.889 1.00 86.50 754 THR A O 1
ATOM 5716 N N . GLY A 1 755 ? 33.954 9.695 -36.056 1.00 82.31 755 GLY A N 1
ATOM 5717 C CA . GLY A 1 755 ? 32.816 8.789 -35.917 1.00 82.31 755 GLY A CA 1
ATOM 5718 C C . GLY A 1 755 ? 31.496 9.516 -35.638 1.00 82.31 755 GLY A C 1
ATOM 5719 O O . GLY A 1 755 ? 30.567 8.899 -35.116 1.00 82.31 755 GLY A O 1
ATOM 5720 N N . ALA A 1 756 ? 31.413 10.812 -35.957 1.00 84.88 756 ALA A N 1
ATOM 5721 C CA . ALA A 1 756 ? 30.206 11.611 -35.798 1.00 84.88 756 ALA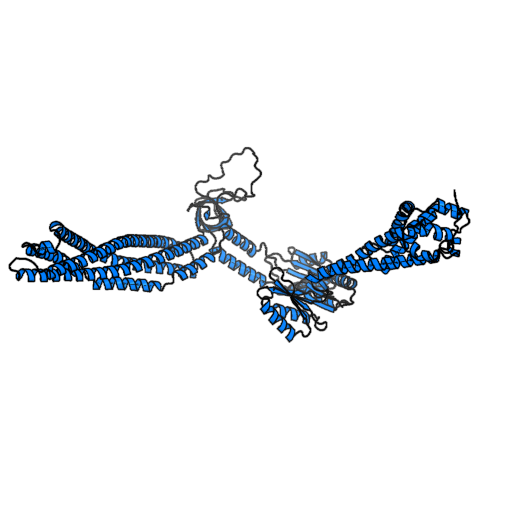 A CA 1
ATOM 5722 C C . ALA A 1 756 ? 29.053 11.029 -36.631 1.00 84.88 756 ALA A C 1
ATOM 5724 O O . ALA A 1 756 ? 29.221 10.675 -37.801 1.00 84.88 756 ALA A O 1
ATOM 5725 N N . ARG A 1 757 ? 27.870 10.928 -36.021 1.00 82.00 757 ARG A N 1
ATOM 5726 C CA . ARG A 1 757 ? 26.650 10.426 -36.663 1.00 82.00 757 ARG A CA 1
ATOM 5727 C C . ARG A 1 757 ? 25.463 11.245 -36.187 1.00 82.00 757 ARG A C 1
ATOM 5729 O O . ARG A 1 757 ? 25.363 11.532 -35.000 1.00 82.00 757 ARG A O 1
ATOM 5736 N N . ILE A 1 758 ? 24.578 11.584 -37.118 1.00 81.19 758 ILE A N 1
ATOM 5737 C CA . ILE A 1 758 ? 23.267 12.163 -36.830 1.00 81.19 758 ILE A CA 1
ATOM 5738 C C . ILE A 1 758 ? 22.227 11.186 -37.394 1.00 81.19 758 ILE A C 1
ATOM 5740 O O . ILE A 1 758 ? 22.418 10.702 -38.517 1.00 81.19 758 ILE A O 1
ATOM 5744 N N . PRO A 1 759 ? 21.156 10.865 -36.650 1.00 75.25 759 PRO A N 1
ATOM 5745 C CA . PRO A 1 759 ? 20.083 10.010 -37.148 1.00 75.25 759 PRO A CA 1
ATOM 5746 C C . PRO A 1 759 ? 19.553 10.514 -38.489 1.00 75.25 759 PRO A C 1
ATOM 5748 O O . PRO A 1 759 ? 19.361 11.714 -38.668 1.00 75.25 759 PRO A O 1
ATOM 5751 N N . TYR A 1 760 ? 19.327 9.595 -39.428 1.00 76.81 760 TYR A N 1
ATOM 5752 C CA . TYR A 1 760 ? 18.809 9.886 -40.773 1.00 76.81 760 TYR A CA 1
ATOM 5753 C C . TYR A 1 760 ? 19.728 10.729 -41.686 1.00 76.81 760 TYR A C 1
ATOM 5755 O O . TYR A 1 760 ? 19.304 11.117 -42.773 1.00 76.81 760 TYR A O 1
ATOM 5763 N N . ILE A 1 761 ? 20.987 10.991 -41.302 1.00 81.81 761 ILE A N 1
ATOM 5764 C CA . ILE A 1 761 ? 21.951 11.759 -42.109 1.00 81.81 761 ILE A CA 1
ATOM 5765 C C . ILE A 1 761 ? 23.127 10.875 -42.540 1.00 81.81 761 ILE A C 1
ATOM 5767 O O . ILE A 1 761 ? 24.044 10.598 -41.766 1.00 81.81 761 ILE A O 1
ATOM 5771 N N . ASP A 1 762 ? 23.138 10.494 -43.817 1.00 87.06 762 ASP A N 1
ATOM 5772 C CA . ASP A 1 762 ? 24.285 9.818 -44.439 1.00 87.06 762 ASP A CA 1
ATOM 5773 C C . ASP A 1 762 ? 25.452 10.769 -44.762 1.00 87.06 762 ASP A C 1
ATOM 5775 O O . ASP A 1 762 ? 25.279 11.980 -44.911 1.00 87.06 762 ASP A O 1
ATOM 5779 N N . LEU A 1 763 ? 26.645 10.203 -44.990 1.00 85.81 763 LEU A N 1
ATOM 5780 C CA . LEU A 1 763 ? 27.870 10.926 -45.385 1.00 85.81 763 LEU A CA 1
ATOM 5781 C C . LEU A 1 763 ? 27.682 11.855 -46.600 1.00 85.81 763 LEU A C 1
ATOM 5783 O O . LEU A 1 763 ? 28.333 12.895 -46.691 1.00 85.81 763 LEU A O 1
ATOM 5787 N N . TRP A 1 764 ? 26.779 11.517 -47.523 1.00 87.62 764 TRP A N 1
ATOM 5788 C CA . TRP A 1 764 ? 26.465 12.379 -48.665 1.00 87.62 764 TRP A CA 1
ATOM 5789 C C . TRP A 1 764 ? 25.803 13.701 -48.241 1.00 87.62 764 TRP A C 1
ATOM 5791 O O . TRP A 1 764 ? 26.196 14.768 -48.712 1.00 87.62 764 TRP A O 1
ATOM 5801 N N . HIS A 1 765 ? 24.863 13.655 -47.292 1.00 90.44 765 HIS A N 1
ATOM 5802 C CA . HIS A 1 765 ? 24.225 14.847 -46.727 1.00 90.44 765 HIS A CA 1
ATOM 5803 C C . HIS A 1 765 ? 25.248 15.729 -46.000 1.00 90.44 765 HIS A C 1
ATOM 5805 O O . HIS A 1 765 ? 25.223 16.950 -46.144 1.00 90.44 765 HIS A O 1
ATOM 5811 N N . VAL A 1 766 ? 26.202 15.116 -45.291 1.00 92.00 766 VAL A N 1
ATOM 5812 C CA . VAL A 1 766 ? 27.320 15.831 -44.649 1.00 92.00 766 VAL A CA 1
ATOM 5813 C C . VAL A 1 766 ? 28.146 16.592 -45.689 1.00 92.00 766 VAL A C 1
ATOM 5815 O O . VAL A 1 766 ? 28.464 17.763 -45.490 1.00 92.00 766 VAL A O 1
ATOM 5818 N N . SER A 1 767 ? 28.435 15.975 -46.836 1.00 92.56 767 SER A N 1
ATOM 5819 C CA . SER A 1 767 ? 29.158 16.629 -47.932 1.00 92.56 767 SER A CA 1
ATOM 5820 C C . SER A 1 767 ? 28.412 17.859 -48.473 1.00 92.56 767 SER A C 1
ATOM 5822 O O . SER A 1 767 ? 29.019 18.915 -48.671 1.00 92.56 767 SER A O 1
ATOM 5824 N N . ILE A 1 768 ? 27.084 17.761 -48.629 1.00 93.69 768 ILE A N 1
ATOM 5825 C CA . ILE A 1 768 ? 26.220 18.881 -49.045 1.00 93.69 768 ILE A CA 1
ATOM 5826 C C . ILE A 1 768 ? 26.264 20.017 -48.018 1.00 93.69 768 ILE A C 1
ATOM 5828 O O . ILE A 1 768 ? 26.450 21.177 -48.391 1.00 93.69 768 ILE A O 1
ATOM 5832 N N . VAL A 1 769 ? 26.134 19.704 -46.726 1.00 92.69 769 VAL A N 1
ATOM 5833 C CA . VAL A 1 769 ? 26.205 20.703 -45.648 1.00 92.69 769 VAL A CA 1
ATOM 5834 C C . VAL A 1 769 ? 27.571 21.393 -45.644 1.00 92.69 769 VAL A C 1
ATOM 5836 O O . VAL A 1 769 ? 27.638 22.620 -45.602 1.00 92.69 769 VAL A O 1
ATOM 5839 N N . GLY A 1 770 ? 28.662 20.637 -45.785 1.00 92.25 770 GLY A N 1
ATOM 5840 C CA . GLY A 1 770 ? 30.012 21.192 -45.899 1.00 92.25 770 GLY A CA 1
ATOM 5841 C C . GLY A 1 770 ? 30.165 22.127 -47.103 1.00 92.25 770 GLY A C 1
ATOM 5842 O O . GLY A 1 770 ? 30.762 23.201 -46.984 1.00 92.25 770 GLY A O 1
ATOM 5843 N N . ALA A 1 771 ? 29.564 21.780 -48.244 1.00 93.56 771 ALA A N 1
ATOM 5844 C CA . ALA A 1 771 ? 29.541 22.639 -49.425 1.00 93.56 771 ALA A CA 1
ATOM 5845 C C . ALA A 1 771 ? 28.745 23.937 -49.197 1.00 93.56 771 ALA A C 1
ATOM 5847 O O . ALA A 1 771 ? 29.197 25.006 -49.613 1.00 93.56 771 ALA A O 1
ATOM 5848 N N . LEU A 1 772 ? 27.599 23.873 -48.508 1.00 94.44 772 LEU A N 1
ATOM 5849 C CA . LEU A 1 772 ? 26.789 25.047 -48.154 1.00 94.44 772 LEU A CA 1
ATOM 5850 C C . LEU A 1 772 ? 27.527 25.986 -47.195 1.00 94.44 772 LEU A C 1
ATOM 5852 O O . LEU A 1 772 ? 27.528 27.200 -47.404 1.00 94.44 772 LEU A O 1
ATOM 5856 N N . ILE A 1 773 ? 28.213 25.437 -46.191 1.00 92.06 773 ILE A N 1
ATOM 5857 C CA . ILE A 1 773 ? 29.075 26.207 -45.284 1.00 92.06 773 ILE A CA 1
ATOM 5858 C C . ILE A 1 773 ? 30.197 26.882 -46.086 1.00 92.06 773 ILE A C 1
ATOM 5860 O O . ILE A 1 773 ? 30.429 28.086 -45.949 1.00 92.06 773 ILE A O 1
ATOM 5864 N N . GLY A 1 774 ? 30.841 26.140 -46.991 1.00 91.44 774 GLY A N 1
ATOM 5865 C CA . GLY A 1 774 ? 31.837 26.668 -47.922 1.00 91.44 774 GLY A CA 1
ATOM 5866 C C . GLY A 1 774 ? 31.307 27.809 -48.792 1.00 91.44 774 GLY A C 1
ATOM 5867 O O . GLY A 1 774 ? 31.989 28.824 -48.964 1.00 91.44 774 GLY A O 1
ATOM 5868 N N . LEU A 1 775 ? 30.080 27.689 -49.302 1.00 92.44 775 LEU A N 1
ATOM 5869 C CA . LEU A 1 775 ? 29.405 28.732 -50.075 1.00 92.44 775 LEU A CA 1
ATOM 5870 C C . LEU A 1 775 ? 29.125 29.980 -49.232 1.00 92.44 775 LEU A C 1
ATOM 5872 O O . LEU A 1 775 ? 29.385 31.096 -49.690 1.00 92.44 775 LEU A O 1
ATOM 5876 N N . ALA A 1 776 ? 28.629 29.803 -48.007 1.00 89.94 776 ALA A N 1
ATOM 5877 C CA . ALA A 1 776 ? 28.336 30.897 -47.091 1.00 89.94 776 ALA A CA 1
ATOM 5878 C C . ALA A 1 776 ? 29.606 31.701 -46.773 1.00 89.94 776 ALA A C 1
ATOM 5880 O O . ALA A 1 776 ? 29.616 32.925 -46.947 1.00 89.94 776 ALA A O 1
ATOM 5881 N N . VAL A 1 777 ? 30.704 31.021 -46.422 1.00 88.19 777 VAL A N 1
ATOM 5882 C CA . VAL A 1 777 ? 32.011 31.658 -46.181 1.00 88.19 777 VAL A CA 1
ATOM 5883 C C . VAL A 1 777 ? 32.521 32.355 -47.440 1.00 88.19 777 VAL A C 1
ATOM 5885 O O . VAL A 1 777 ? 32.972 33.498 -47.376 1.00 88.19 777 VAL A O 1
ATOM 5888 N N . ALA A 1 778 ? 32.389 31.723 -48.608 1.00 87.00 778 ALA A N 1
ATOM 5889 C CA . ALA A 1 778 ? 32.818 32.334 -49.857 1.00 87.00 778 ALA A CA 1
ATOM 5890 C C . ALA A 1 778 ? 32.015 33.595 -50.184 1.00 87.00 778 ALA A C 1
ATOM 5892 O O . ALA A 1 778 ? 32.592 34.586 -50.621 1.00 87.00 778 ALA A O 1
ATOM 5893 N N . SER A 1 779 ? 30.697 33.605 -49.965 1.00 85.88 779 SER A N 1
ATOM 5894 C CA . SER A 1 779 ? 29.850 34.779 -50.213 1.00 85.88 779 SER A CA 1
ATOM 5895 C C . SER A 1 779 ? 30.328 36.002 -49.416 1.00 85.88 779 SER A C 1
ATOM 5897 O O . SER A 1 779 ? 30.464 37.085 -49.993 1.00 85.88 779 SER A O 1
ATOM 5899 N N . GLN A 1 780 ? 30.720 35.793 -48.155 1.00 85.12 780 GLN A N 1
ATOM 5900 C CA . GLN A 1 780 ? 31.129 36.832 -47.208 1.00 85.12 780 GLN A CA 1
ATOM 5901 C C . GLN A 1 780 ? 32.651 37.028 -47.094 1.00 85.12 780 GLN A C 1
ATOM 5903 O O . GLN A 1 780 ? 33.100 37.822 -46.267 1.00 85.12 780 GLN A O 1
ATOM 5908 N N . SER A 1 781 ? 33.454 36.368 -47.934 1.00 82.88 781 SER A N 1
ATOM 5909 C CA . SER A 1 781 ? 34.919 36.340 -47.804 1.00 82.88 781 SER A CA 1
ATOM 5910 C C . SER A 1 781 ? 35.557 37.735 -47.723 1.00 82.88 781 SER A C 1
ATOM 5912 O O . SER A 1 781 ? 36.425 37.960 -46.885 1.00 82.88 781 SER A O 1
ATOM 5914 N N . ASN A 1 782 ? 35.070 38.695 -48.520 1.00 79.12 782 ASN A N 1
ATOM 5915 C CA . ASN A 1 782 ? 35.598 40.066 -48.567 1.00 79.12 782 ASN A CA 1
ATOM 5916 C C . ASN A 1 782 ? 35.335 40.860 -47.277 1.00 79.12 782 ASN A C 1
ATOM 5918 O O . ASN A 1 782 ? 36.075 41.790 -46.982 1.00 79.12 782 ASN A O 1
ATOM 5922 N N . LYS A 1 783 ? 34.287 40.510 -46.516 1.00 81.00 783 LYS A N 1
ATOM 5923 C CA . LYS A 1 783 ? 34.001 41.115 -45.204 1.00 81.00 783 LYS A CA 1
ATOM 5924 C C . LYS A 1 783 ? 34.811 40.446 -44.094 1.00 81.00 783 LYS A C 1
ATOM 5926 O O . LYS A 1 783 ? 35.206 41.094 -43.133 1.00 81.00 783 LYS A O 1
ATOM 5931 N N . ILE A 1 784 ? 35.023 39.138 -44.222 1.00 79.56 784 ILE A N 1
ATOM 5932 C CA . ILE A 1 784 ? 35.672 38.308 -43.205 1.00 79.56 784 ILE A CA 1
ATOM 5933 C C . ILE A 1 784 ? 37.192 38.515 -43.226 1.00 79.56 784 ILE A C 1
ATOM 5935 O O . ILE A 1 784 ? 37.782 38.802 -42.185 1.00 79.56 784 ILE A O 1
ATOM 5939 N N . SER A 1 785 ? 37.816 38.405 -44.400 1.00 77.56 785 SER A N 1
ATOM 5940 C CA . SER A 1 785 ? 39.249 38.628 -44.614 1.00 77.56 785 SER A CA 1
ATOM 5941 C C . SER A 1 785 ? 39.435 39.466 -45.886 1.00 77.56 785 SER A C 1
ATOM 5943 O O . SER A 1 785 ? 39.591 38.896 -46.975 1.00 77.56 785 SER A O 1
ATOM 5945 N N . PRO A 1 786 ? 39.340 40.807 -45.782 1.00 78.25 786 PRO A N 1
ATOM 5946 C CA . PRO A 1 786 ? 39.602 41.697 -46.906 1.00 78.25 786 PRO A CA 1
ATOM 5947 C C . PRO A 1 786 ? 41.069 41.581 -47.327 1.00 78.25 786 PRO A C 1
ATOM 5949 O O . PRO A 1 786 ? 41.958 41.457 -46.489 1.00 78.25 786 PRO A O 1
ATOM 5952 N N . VAL A 1 787 ? 41.315 41.598 -48.633 1.00 80.56 787 VAL A N 1
ATOM 5953 C CA . VAL A 1 787 ? 42.665 41.552 -49.207 1.00 80.56 787 VAL A CA 1
ATOM 5954 C C . VAL A 1 787 ? 43.030 42.965 -49.678 1.00 80.56 787 VAL A C 1
ATOM 5956 O O . VAL A 1 787 ? 42.155 43.613 -50.257 1.00 80.56 787 VAL A O 1
ATOM 5959 N N . PRO A 1 788 ? 44.268 43.457 -49.464 1.00 81.75 788 PRO A N 1
ATOM 5960 C CA . PRO A 1 788 ? 44.696 44.766 -49.963 1.00 81.75 788 PRO A CA 1
ATOM 5961 C C . PRO A 1 788 ? 44.721 44.780 -51.504 1.00 81.75 788 PRO A C 1
ATOM 5963 O O . PRO A 1 788 ? 45.673 44.311 -52.129 1.00 81.75 788 PRO A O 1
ATOM 5966 N N . SER A 1 789 ? 43.651 45.281 -52.130 1.00 77.06 789 SER A N 1
ATOM 5967 C CA . SER A 1 789 ? 43.465 45.287 -53.594 1.00 77.06 789 SER A CA 1
ATOM 5968 C C . SER A 1 789 ? 44.579 46.033 -54.323 1.00 77.06 789 SER A C 1
ATOM 5970 O O . SER A 1 789 ? 45.028 45.610 -55.391 1.00 77.06 789 SER A O 1
ATOM 5972 N N . ASP A 1 790 ? 45.057 47.115 -53.715 1.00 81.88 790 ASP A N 1
ATOM 5973 C CA . ASP A 1 790 ? 46.047 48.011 -54.306 1.00 81.88 790 ASP A CA 1
ATOM 5974 C C . ASP A 1 790 ? 47.423 47.335 -54.360 1.00 81.88 790 ASP A C 1
ATOM 5976 O O . ASP A 1 790 ? 48.098 47.370 -55.388 1.00 81.88 790 ASP A O 1
ATOM 5980 N N . GLU A 1 791 ? 47.799 46.615 -53.298 1.00 81.00 791 GLU A N 1
ATOM 5981 C CA . GLU A 1 791 ? 49.052 45.854 -53.234 1.00 81.00 791 GLU A CA 1
ATOM 5982 C C . GLU A 1 791 ? 49.018 44.630 -54.151 1.00 81.00 791 GLU A C 1
ATOM 5984 O O . GLU A 1 791 ? 49.995 44.337 -54.840 1.00 81.00 791 GLU A O 1
ATOM 5989 N N . VAL A 1 792 ? 47.880 43.931 -54.219 1.00 81.62 792 VAL A N 1
ATOM 5990 C CA . VAL A 1 792 ? 47.705 42.795 -55.134 1.00 81.62 792 VAL A CA 1
ATOM 5991 C C . VAL A 1 792 ? 47.811 43.252 -56.589 1.00 81.62 792 VAL A C 1
ATOM 5993 O O . VAL A 1 792 ? 48.512 42.617 -57.378 1.00 81.62 792 VAL A O 1
ATOM 5996 N N . THR A 1 793 ? 47.181 44.373 -56.946 1.00 82.12 793 THR A N 1
ATOM 5997 C CA . THR A 1 793 ? 47.250 44.941 -58.301 1.00 82.12 793 THR A CA 1
ATOM 5998 C C . THR A 1 793 ? 48.664 45.416 -58.636 1.00 82.12 793 THR A C 1
ATOM 6000 O O . THR A 1 793 ? 49.157 45.141 -59.733 1.00 82.12 793 THR A O 1
ATOM 6003 N N . ALA A 1 794 ? 49.355 46.050 -57.682 1.00 82.00 794 ALA A N 1
ATOM 6004 C CA . ALA A 1 794 ? 50.754 46.444 -57.828 1.00 82.00 794 ALA A CA 1
ATOM 6005 C C . ALA A 1 794 ? 51.674 45.226 -58.026 1.00 82.00 794 ALA A C 1
ATOM 6007 O O . ALA A 1 794 ? 52.526 45.239 -58.912 1.00 82.00 794 ALA A O 1
ATOM 6008 N N . GLY A 1 795 ? 51.460 44.138 -57.280 1.00 80.50 795 GLY A N 1
ATOM 6009 C CA . GLY A 1 795 ? 52.212 42.892 -57.434 1.00 80.50 795 GLY A CA 1
ATOM 6010 C C . GLY A 1 795 ? 52.034 42.243 -58.811 1.00 80.50 795 GLY A C 1
ATOM 6011 O O . GLY A 1 795 ? 53.014 41.799 -59.410 1.00 80.50 795 GLY A O 1
ATOM 6012 N N . ILE A 1 796 ? 50.810 42.252 -59.357 1.00 81.38 796 ILE A N 1
ATOM 6013 C CA . ILE A 1 796 ? 50.538 41.784 -60.729 1.00 81.38 796 ILE A CA 1
ATOM 6014 C C . ILE A 1 796 ? 51.264 42.671 -61.752 1.00 81.38 796 ILE A C 1
ATOM 6016 O O . ILE A 1 796 ? 51.875 42.152 -62.685 1.00 81.38 796 ILE A O 1
ATOM 6020 N N . ALA A 1 797 ? 51.237 43.996 -61.570 1.00 83.31 797 ALA A N 1
ATOM 6021 C CA . ALA A 1 797 ? 51.903 44.948 -62.462 1.00 83.31 797 ALA A CA 1
ATOM 6022 C C . ALA A 1 797 ? 53.440 44.832 -62.431 1.00 83.31 797 ALA A C 1
ATOM 6024 O O . ALA A 1 797 ? 54.090 45.044 -63.452 1.00 83.31 797 ALA A O 1
ATOM 6025 N N . MET A 1 798 ? 54.018 44.438 -61.290 1.00 81.88 798 MET A N 1
ATOM 6026 C CA . MET A 1 798 ? 55.452 44.151 -61.135 1.00 81.88 798 MET A CA 1
ATOM 6027 C C . MET A 1 798 ? 55.877 42.788 -61.713 1.00 81.88 798 MET A C 1
ATOM 6029 O O . MET A 1 798 ? 57.055 42.441 -61.655 1.00 81.88 798 MET A O 1
ATOM 6033 N N . GLY A 1 799 ? 54.945 42.007 -62.269 1.00 80.88 799 GLY A N 1
ATOM 6034 C CA . GLY A 1 799 ? 55.232 40.697 -62.856 1.00 80.88 799 GLY A CA 1
ATOM 6035 C C . GLY A 1 799 ? 55.444 39.578 -61.832 1.00 80.88 799 GLY A C 1
ATOM 6036 O O . GLY A 1 799 ? 55.994 38.535 -62.189 1.00 80.88 799 GLY A O 1
ATOM 6037 N N . LEU A 1 800 ? 55.018 39.763 -60.575 1.00 81.44 800 LEU A N 1
ATOM 6038 C CA . LEU A 1 800 ? 55.060 38.696 -59.573 1.00 81.44 800 LEU A CA 1
ATOM 6039 C C . LEU A 1 800 ? 54.119 37.557 -59.970 1.00 81.44 800 LEU A C 1
ATOM 6041 O O . LEU A 1 800 ? 53.003 37.776 -60.452 1.00 81.44 800 LEU A O 1
ATOM 6045 N N . THR A 1 801 ? 54.545 36.320 -59.721 1.00 80.75 801 THR A N 1
ATOM 6046 C CA . THR A 1 801 ? 53.685 35.160 -59.977 1.00 80.75 801 THR A CA 1
ATOM 6047 C C . THR A 1 801 ? 52.522 35.134 -58.985 1.00 80.75 801 THR A C 1
ATOM 6049 O O . THR A 1 801 ? 52.629 35.606 -57.851 1.00 80.75 801 THR A O 1
ATOM 6052 N N . TYR A 1 802 ? 51.394 34.525 -59.369 1.00 77.31 802 TYR A N 1
ATOM 6053 C CA . TYR A 1 802 ? 50.239 34.377 -58.471 1.00 77.31 802 TYR A CA 1
ATOM 6054 C C . TYR A 1 802 ? 50.603 33.700 -57.137 1.00 77.31 802 TYR A C 1
ATOM 6056 O O . TYR A 1 802 ? 49.992 33.992 -56.111 1.00 77.31 802 TYR A O 1
ATOM 6064 N N . THR A 1 803 ? 51.609 32.819 -57.127 1.00 76.50 803 THR A N 1
ATOM 6065 C CA . THR A 1 803 ? 52.119 32.179 -55.906 1.00 76.50 803 THR A CA 1
ATOM 6066 C C . THR A 1 803 ? 52.869 33.162 -55.011 1.00 76.50 803 THR A C 1
ATOM 6068 O O . THR A 1 803 ? 52.691 33.135 -53.794 1.00 76.50 803 THR A O 1
ATOM 6071 N N . GLN A 1 804 ? 53.695 34.032 -55.600 1.00 77.06 804 GLN A N 1
ATOM 6072 C CA . GLN A 1 804 ? 54.423 35.075 -54.876 1.00 77.06 804 GLN A CA 1
ATOM 6073 C C . GLN A 1 804 ? 53.449 36.094 -54.282 1.00 77.06 804 GLN A C 1
ATOM 6075 O O . GLN A 1 804 ? 53.547 36.406 -53.102 1.00 77.06 804 GLN A O 1
ATOM 6080 N N . ILE A 1 805 ? 52.433 36.511 -55.041 1.00 80.50 805 ILE A N 1
ATOM 6081 C CA . ILE A 1 805 ? 51.377 37.405 -54.544 1.00 80.50 805 ILE A CA 1
ATOM 6082 C C . ILE A 1 805 ? 50.624 36.758 -53.371 1.00 80.50 805 ILE A C 1
ATOM 6084 O O . ILE A 1 805 ? 50.405 37.395 -52.341 1.00 80.50 805 ILE A O 1
ATOM 6088 N N . MET A 1 806 ? 50.274 35.471 -53.479 1.00 78.81 806 MET A N 1
ATOM 6089 C CA . MET A 1 806 ? 49.615 34.755 -52.385 1.00 78.81 806 MET A CA 1
ATOM 6090 C C . MET A 1 806 ? 50.483 34.689 -51.121 1.00 78.81 806 MET A C 1
ATOM 6092 O O . MET A 1 806 ? 49.970 34.946 -50.037 1.00 78.81 806 MET A O 1
ATOM 6096 N N . ARG A 1 807 ? 51.778 34.363 -51.234 1.00 79.06 807 ARG A N 1
ATOM 6097 C CA . ARG A 1 807 ? 52.679 34.198 -50.075 1.00 79.06 807 ARG A CA 1
ATOM 6098 C C . ARG A 1 807 ? 53.143 35.512 -49.447 1.00 79.06 807 ARG A C 1
ATOM 6100 O O . ARG A 1 807 ? 53.308 35.550 -48.233 1.00 79.06 807 ARG A O 1
ATOM 6107 N N . GLU A 1 808 ? 53.363 36.547 -50.250 1.00 76.88 808 GLU A N 1
ATOM 6108 C CA . GLU A 1 808 ? 53.990 37.798 -49.800 1.00 76.88 808 GLU A CA 1
ATOM 6109 C C . GLU A 1 808 ? 52.972 38.887 -49.450 1.00 76.88 808 GLU A C 1
ATOM 6111 O O . GLU A 1 808 ? 53.264 39.728 -48.609 1.00 76.88 808 GLU A O 1
ATOM 6116 N N . ILE A 1 809 ? 51.784 38.870 -50.067 1.00 76.81 809 ILE A N 1
ATOM 6117 C CA . ILE A 1 809 ? 50.794 39.953 -49.937 1.00 76.81 809 ILE A CA 1
ATOM 6118 C C . ILE A 1 809 ? 49.511 39.441 -49.276 1.00 76.81 809 ILE A C 1
ATOM 6120 O O . ILE A 1 809 ? 49.042 40.002 -48.291 1.00 76.81 809 ILE A O 1
ATOM 6124 N N . VAL A 1 810 ? 48.945 38.337 -49.773 1.00 79.56 810 VAL A N 1
ATOM 6125 C CA . VAL A 1 810 ? 47.636 37.851 -49.298 1.00 79.56 810 VAL A CA 1
ATOM 6126 C C . VAL A 1 810 ? 47.743 37.164 -47.936 1.00 79.56 810 VAL A C 1
ATOM 6128 O O . VAL A 1 810 ? 47.038 37.540 -47.004 1.00 79.56 810 VAL A O 1
ATOM 6131 N N . VAL A 1 811 ? 48.610 36.155 -47.797 1.00 78.94 811 VAL A N 1
ATOM 6132 C CA . VAL A 1 811 ? 48.738 35.346 -46.570 1.00 78.94 811 VAL A CA 1
ATOM 6133 C C . VAL A 1 811 ? 49.141 36.178 -45.333 1.00 78.94 811 VAL A C 1
ATOM 6135 O O . VAL A 1 811 ? 48.565 35.932 -44.270 1.00 78.94 811 VAL A O 1
ATOM 6138 N N . PRO A 1 812 ? 50.071 37.156 -45.415 1.00 76.75 812 PRO A N 1
ATOM 6139 C CA . PRO A 1 812 ? 50.448 37.986 -44.264 1.00 76.75 812 PRO A CA 1
ATOM 6140 C C . PRO A 1 812 ? 49.370 38.991 -43.839 1.00 76.75 812 PRO A C 1
ATOM 6142 O O . PRO A 1 812 ? 49.278 39.305 -42.656 1.00 76.75 812 PRO A O 1
ATOM 6145 N N . SER A 1 813 ? 48.551 39.457 -44.785 1.00 74.94 813 SER A N 1
ATOM 6146 C CA . SER A 1 813 ? 47.465 40.425 -44.559 1.00 74.94 813 SER A CA 1
ATOM 6147 C C . SER A 1 813 ? 46.134 39.767 -44.171 1.00 74.94 813 SER A C 1
ATOM 6149 O O . SER A 1 813 ? 45.138 40.445 -43.932 1.00 74.94 813 SER A O 1
ATOM 6151 N N . SER A 1 814 ? 46.104 38.434 -44.119 1.00 74.06 814 SER A N 1
ATOM 6152 C CA . SER A 1 814 ? 44.934 37.645 -43.733 1.00 74.06 814 SER A CA 1
ATOM 6153 C C . SER A 1 814 ? 44.820 37.486 -42.218 1.00 74.06 814 SER A C 1
ATOM 6155 O O . SER A 1 814 ? 45.782 37.694 -41.478 1.00 74.06 814 SER A O 1
ATOM 6157 N N . ARG A 1 815 ? 43.642 37.061 -41.741 1.00 76.75 815 ARG A N 1
ATOM 6158 C CA . ARG A 1 815 ? 43.474 36.663 -40.333 1.00 76.75 815 ARG A CA 1
ATOM 6159 C C . ARG A 1 815 ? 44.483 35.562 -39.961 1.00 76.75 815 ARG A C 1
ATOM 6161 O O . ARG A 1 815 ? 44.782 34.716 -40.802 1.00 76.75 815 ARG A O 1
ATOM 6168 N N . PRO A 1 816 ? 45.003 35.549 -38.720 1.00 74.12 816 PRO A N 1
ATOM 6169 C CA . PRO A 1 816 ? 45.991 34.560 -38.307 1.00 74.12 816 PRO A CA 1
ATOM 6170 C C . PRO A 1 816 ? 45.388 33.147 -38.338 1.00 74.12 816 PRO A C 1
ATOM 6172 O O . PRO A 1 816 ? 44.556 32.803 -37.500 1.00 74.12 816 PRO A O 1
ATOM 6175 N N . GLY A 1 817 ? 45.827 32.342 -39.308 1.00 76.94 817 GLY A N 1
ATOM 6176 C CA . GLY A 1 817 ? 45.452 30.937 -39.481 1.00 76.94 817 GLY A CA 1
ATOM 6177 C C . GLY A 1 817 ? 46.663 30.018 -39.707 1.00 76.94 817 GLY A C 1
ATOM 6178 O O . GLY A 1 817 ? 47.820 30.459 -39.700 1.00 76.94 817 GLY A O 1
ATOM 6179 N N . LEU A 1 818 ? 46.414 28.724 -39.917 1.00 76.06 818 LEU A N 1
ATOM 6180 C CA . LEU A 1 818 ? 47.438 27.710 -40.209 1.00 76.06 818 LEU A CA 1
ATOM 6181 C C . LEU A 1 818 ? 48.199 28.022 -41.505 1.00 76.06 818 LEU A C 1
ATOM 6183 O O . LEU A 1 818 ? 49.408 27.788 -41.588 1.00 76.06 818 LEU A O 1
ATOM 6187 N N . LEU A 1 819 ? 47.519 28.621 -42.486 1.00 77.56 819 LEU A N 1
ATOM 6188 C CA . LEU A 1 819 ? 48.109 29.077 -43.744 1.00 77.56 819 LEU A CA 1
ATOM 6189 C C . LEU A 1 819 ? 49.170 30.170 -43.514 1.00 77.56 819 LEU A C 1
ATOM 6191 O O . LEU A 1 819 ? 50.224 30.157 -44.157 1.00 77.56 819 LEU A O 1
ATOM 6195 N N . THR A 1 820 ? 48.914 31.089 -42.578 1.00 76.31 820 THR A N 1
ATOM 6196 C CA . THR A 1 820 ? 49.832 32.174 -42.193 1.00 76.31 820 THR A CA 1
ATOM 6197 C C . THR A 1 820 ? 51.000 31.647 -41.369 1.00 76.31 820 THR A C 1
ATOM 6199 O O . THR A 1 820 ? 52.148 32.025 -41.611 1.00 76.31 820 THR A O 1
ATOM 6202 N N . PHE A 1 821 ? 50.740 30.723 -40.441 1.00 76.56 821 PHE A N 1
ATOM 6203 C CA . PHE A 1 821 ? 51.777 30.112 -39.611 1.00 76.56 821 PHE A CA 1
ATOM 6204 C C . PHE A 1 821 ? 52.794 29.315 -40.444 1.00 76.56 821 PHE A C 1
ATOM 6206 O O . PHE A 1 821 ? 54.000 29.511 -40.295 1.00 76.56 821 PHE A O 1
ATOM 6213 N N . MET A 1 822 ? 52.326 28.477 -41.376 1.00 75.19 822 MET A N 1
ATOM 6214 C CA . MET A 1 822 ? 53.200 27.645 -42.212 1.00 75.19 822 MET A CA 1
ATOM 6215 C C . MET A 1 822 ? 54.027 28.436 -43.231 1.00 75.19 822 MET A C 1
ATOM 6217 O O . MET A 1 822 ? 55.138 28.028 -43.571 1.00 75.19 822 MET A O 1
ATOM 6221 N N . ASN A 1 823 ? 53.495 29.547 -43.747 1.00 71.94 823 ASN A N 1
ATOM 6222 C CA . ASN A 1 823 ? 54.180 30.339 -44.771 1.00 71.94 823 ASN A CA 1
ATOM 6223 C C . ASN A 1 823 ? 55.089 31.433 -44.197 1.00 71.94 823 ASN A C 1
ATOM 6225 O O . ASN A 1 823 ? 55.867 32.014 -44.950 1.00 71.94 823 ASN A O 1
ATOM 6229 N N . ARG A 1 824 ? 55.077 31.667 -42.876 1.00 70.44 824 ARG A N 1
ATOM 6230 C CA . ARG A 1 824 ? 55.913 32.683 -42.211 1.00 70.44 824 ARG A CA 1
ATOM 6231 C C . ARG A 1 824 ? 57.422 32.485 -42.422 1.00 70.44 824 ARG A C 1
ATOM 6233 O O . ARG A 1 824 ? 58.163 33.460 -42.403 1.00 70.44 824 ARG A O 1
ATOM 6240 N N . SER A 1 825 ? 57.883 31.250 -42.628 1.00 63.34 825 SER A N 1
ATOM 6241 C CA . SER A 1 825 ? 59.296 30.924 -42.895 1.00 63.34 825 SER A CA 1
ATOM 6242 C C . SER A 1 825 ? 59.673 30.944 -44.383 1.00 63.34 825 SER A C 1
ATOM 6244 O O . SER A 1 825 ? 60.847 30.804 -44.713 1.00 63.34 825 SER A O 1
ATOM 6246 N N . LYS A 1 826 ? 58.693 31.111 -45.282 1.00 65.56 826 LYS A N 1
ATOM 6247 C CA . LYS A 1 826 ? 58.862 31.027 -46.743 1.00 65.56 826 LYS A CA 1
ATOM 6248 C C . LYS A 1 826 ? 58.730 32.380 -47.458 1.00 65.56 826 LYS A C 1
ATOM 6250 O O . LYS A 1 826 ? 58.803 32.408 -48.684 1.00 65.56 826 LYS A O 1
ATOM 6255 N N . THR A 1 827 ? 58.534 33.476 -46.722 1.00 62.28 827 THR A N 1
ATOM 6256 C CA . THR A 1 827 ? 58.473 34.843 -47.269 1.00 62.28 827 THR A CA 1
ATOM 6257 C C . THR A 1 827 ? 59.874 35.345 -47.621 1.00 62.28 827 THR A C 1
ATOM 6259 O O . THR A 1 827 ? 60.745 35.403 -46.749 1.00 62.28 827 THR A O 1
ATOM 6262 N N . MET A 1 828 ? 60.101 35.734 -48.872 1.00 57.38 828 MET A N 1
ATOM 6263 C CA . MET A 1 828 ? 61.380 36.226 -49.383 1.00 57.38 828 MET A CA 1
ATOM 6264 C C . MET A 1 828 ? 61.647 37.694 -49.020 1.00 57.38 828 MET A C 1
ATOM 6266 O O . MET A 1 828 ? 62.801 38.048 -48.767 1.00 57.38 828 MET A O 1
ATOM 6270 N N . PHE A 1 829 ? 60.619 38.549 -48.919 1.00 56.19 829 PHE A N 1
ATOM 6271 C CA . PHE A 1 829 ? 60.818 39.995 -48.702 1.00 56.19 829 PHE A CA 1
ATOM 6272 C C . PHE A 1 829 ? 61.262 40.376 -47.283 1.00 56.19 829 PHE A C 1
ATOM 6274 O O . PHE A 1 829 ? 61.784 41.467 -47.066 1.00 56.19 829 PHE A O 1
ATOM 6281 N N . ARG A 1 830 ? 61.133 39.473 -46.306 1.00 48.59 830 ARG A N 1
ATOM 6282 C CA . ARG A 1 830 ? 61.490 39.753 -44.905 1.00 48.59 830 ARG A CA 1
ATOM 6283 C C . ARG A 1 830 ? 62.965 39.471 -44.568 1.00 48.59 830 ARG A C 1
ATOM 6285 O O . ARG A 1 830 ? 63.408 39.794 -43.471 1.00 48.59 830 ARG A O 1
ATOM 6292 N N . GLY A 1 831 ? 63.727 38.883 -45.498 1.00 44.44 831 GLY A N 1
ATOM 6293 C CA . GLY A 1 831 ? 65.115 38.447 -45.282 1.00 44.44 831 GLY A CA 1
ATOM 6294 C C . GLY A 1 831 ? 66.218 39.372 -45.814 1.00 44.44 831 GLY A C 1
ATOM 6295 O O . GLY A 1 831 ? 67.382 39.159 -45.485 1.00 44.44 831 GLY A O 1
ATOM 6296 N N . LYS A 1 832 ? 65.902 40.395 -46.620 1.00 43.34 832 LYS A N 1
ATOM 6297 C CA . LYS A 1 832 ? 66.891 41.358 -47.147 1.00 43.34 832 LYS A CA 1
ATOM 6298 C C . LYS A 1 832 ? 66.281 42.756 -47.286 1.00 43.34 832 LYS A C 1
ATOM 6300 O O . LYS A 1 832 ? 65.837 43.146 -48.356 1.00 43.34 832 LYS A O 1
ATOM 6305 N N . GLY A 1 833 ? 66.305 43.509 -46.193 1.00 36.31 833 GLY A N 1
ATOM 6306 C CA . GLY A 1 833 ? 66.023 44.944 -46.157 1.00 36.31 833 GLY A CA 1
ATOM 6307 C C . GLY A 1 833 ? 66.996 45.616 -45.199 1.00 36.31 833 GLY A C 1
ATOM 6308 O O . GLY A 1 833 ? 66.641 45.937 -44.070 1.00 36.31 833 GLY A O 1
ATOM 6309 N N . GLY A 1 834 ? 68.258 45.721 -45.622 1.00 34.81 834 GLY A N 1
ATOM 6310 C CA . GLY A 1 834 ? 69.267 46.513 -44.932 1.00 34.81 834 GLY A CA 1
ATOM 6311 C C . GLY A 1 834 ? 68.975 48.009 -45.048 1.00 34.81 834 GLY A C 1
ATOM 6312 O O . GLY A 1 834 ? 68.307 48.450 -45.979 1.00 34.81 834 GLY A O 1
ATOM 6313 N N . ASN A 1 835 ? 69.508 48.757 -44.082 1.00 42.47 835 ASN A N 1
ATOM 6314 C CA . ASN A 1 835 ? 69.709 50.205 -44.087 1.00 42.47 835 ASN A CA 1
ATOM 6315 C C . ASN A 1 835 ? 69.654 50.860 -45.480 1.00 42.47 835 ASN A C 1
ATOM 6317 O O . ASN A 1 835 ? 70.645 50.861 -46.204 1.00 42.47 835 ASN A O 1
ATOM 6321 N N . CYS A 1 836 ? 68.560 51.560 -45.765 1.00 34.44 836 CYS A N 1
ATOM 6322 C CA . CYS A 1 836 ? 68.587 52.746 -46.614 1.00 34.44 836 CYS A CA 1
ATOM 6323 C C . CYS A 1 836 ? 67.954 53.902 -45.836 1.00 34.44 836 CYS A C 1
ATOM 6325 O O . CYS A 1 836 ? 66.791 54.244 -46.011 1.00 34.44 836 CYS A O 1
ATOM 6327 N N . ARG A 1 837 ? 68.755 54.504 -44.949 1.00 42.09 837 ARG A N 1
ATOM 6328 C CA . ARG A 1 837 ? 68.637 55.933 -44.648 1.00 42.09 837 ARG A CA 1
ATOM 6329 C C . ARG A 1 837 ? 69.248 56.695 -45.820 1.00 42.09 837 ARG A C 1
ATOM 6331 O O . ARG A 1 837 ? 70.448 56.564 -46.038 1.00 42.09 837 ARG A O 1
ATOM 6338 N N . VAL A 1 838 ? 68.464 57.528 -46.493 1.00 37.72 838 VAL A N 1
ATOM 6339 C CA . VAL A 1 838 ? 68.930 58.765 -47.150 1.00 37.72 838 VAL A CA 1
ATOM 6340 C C . VAL A 1 838 ? 67.753 59.769 -47.160 1.00 37.72 838 VAL A C 1
ATOM 6342 O O . VAL A 1 838 ? 66.627 59.350 -46.893 1.00 37.72 838 VAL A O 1
ATOM 6345 N N . PRO A 1 839 ? 67.987 61.088 -47.294 1.00 45.62 839 PRO A N 1
ATOM 6346 C CA . PRO A 1 839 ? 67.603 62.070 -46.283 1.00 45.62 839 PRO A CA 1
ATOM 6347 C C . PRO A 1 839 ? 66.552 63.079 -46.783 1.00 45.62 839 PRO A C 1
ATOM 6349 O O . PRO A 1 839 ? 66.376 63.256 -47.979 1.00 45.62 839 PRO A O 1
ATOM 6352 N N . GLY A 1 840 ? 65.924 63.774 -45.830 1.00 39.84 840 GLY A N 1
ATOM 6353 C CA . GLY A 1 840 ? 65.384 65.137 -45.936 1.00 39.84 840 GLY A CA 1
ATOM 6354 C C . GLY A 1 840 ? 64.536 65.535 -47.151 1.00 39.84 840 GLY A C 1
ATOM 6355 O O . GLY A 1 840 ? 65.076 65.890 -48.194 1.00 39.84 840 GLY A O 1
ATOM 6356 N N . SER A 1 841 ? 63.237 65.706 -46.906 1.00 37.44 841 SER A N 1
ATOM 6357 C CA . SER A 1 841 ? 62.565 67.016 -46.993 1.00 37.44 841 SER A CA 1
ATOM 6358 C C . SER A 1 841 ? 61.324 67.002 -46.116 1.00 37.44 841 SER A C 1
ATOM 6360 O O . SER A 1 841 ? 60.512 66.073 -46.332 1.00 37.44 841 SER A O 1
#

Foldseek 3Di:
DVQCVVVCVVVLVVVLLVVLLVVLLVVLLVVLVVLLVVVQCVVCLQPNDQQQFFKKWKFQLVCVVQLVVQLVVLCVVPQPPKDWDWHDDDPRITIITIHGDPVLPAQVSVVVSQVSSCPGHRTPHMDTRHPPKWKWFPFQPLCVVVLQVVLCPDPQFPHWYDDDRMIITHGDPPGDPVRSLVVSQVSLLQWWKKKWFDAFPDDDPDQVVLLVVLQVCLVVFQVFPDKDFSADPDDVPVVVVVLVVLVVVLVVLVLQFKKKKWQFDDPDDDDQFFKKKWAADPDDAPPDDDDDDDDDDDPDDDPDDPDPQTWIWGWHDDDDRITMTTTQDHFCVSPPDQKTFIAGADPVRGGDHGGGIIGMDGSLVLLLVLLVVLLVLLVLLVVLLVLLLVLLVLLLVLLVLLVVLLVLLVQLLVLLVQQLVQLVVDPQSFGDPVSLVSNVVSLVSNLVSLVVSLVSLVVSVVSLVVLVVSLVVLVVVLVVCVVSVVVDDDDPPVSVVLSVVSSVLSVVCSVLSVLSSVLSVVVSVLCVVLSVLSVVLNVVVVVVQVVQVHSNNCRGHNCVNVSSVVNSVSSVVSSVSSVVDPSVVSSVSSVVSSVVSVVCVVDPSVVSSVVSVVVSVPRPPDGSNRSSNSSVVSCCVSVGVPDGHDMIMMMTTSSGRPVRSVVSSCVSVNVNIDMDMGRSTDMDRDPVVVVVVVSVLVSLQSSLVSLLVSLLVSCLAALLLVLLLCVLVVNNVVSLVVLLQSLLVSSLSSCVSSVRDDPPDDSVNSSNSSSVSSNVSSVCSCVSWNFPSVVLVVCVVVVHDPNLCCLAGRLCSGHDDPSVVVSVVVNPVVPDDDDDDDDDD

Sequence (841 aa):
MRELMKEGFTRDLLVVIALTVLLGASVTSGVAYAVNAYLAQQVTGVLGDLGEYDLILHVREESCDAARAEIDKVISAGFKGAHVKEGPVVLGKSNFFVALPDQLRSRPGLENLAKLLGEVPGASGVTFIIEPRLTLTGIESGAFYFLLNQAEEIKGVRFCFRDGGRIAVVLEPDANIRQVSNDLTALVESYRAIEVRFPIGREMEDREASGEAYVDKLTQGAGASYARDITRRGGNSDLADLSATLAEMKRFLRHYAAYANISIAGDTPLKAGDTVLLLPDGIPSPTQASPASSEEDSEDRDDSEDRAEGLLVLVDQVEGNTARGMVTQGDTDEISESELLAFSTDRDNKAKDLIGTATVISESKKIGYAVDESIRLLYELEEFRGNAYLAAVNTLDILGMYDETVSNLISVQRALESAMESLGKSPDGTVGWREAAAVEKAMSDAMSIVDSLESAVRDMDTFEAQAKQVAAILSSKEDEFREEAESYGEMSPELQEKMYMVRYLLDLVGIQALERAKAIDDFVEAASPITSQLAAWKSTLESLFQRMSGIRAVLSTGQAGQVVSEMMDATNSVLVQAQAMDIPSMEDAVSEAAKNLEAVKAIDTEAIIRELQQVKDSLPDLRDDEVGRSIRLIDRYIGGEVIPGDSLQILVDAKTDLRKSKALAKGMFGKEVSVYTSPAGLLEPGVRSEVYRILREARASVAAIVSVIATFLALILDHAAIVSAMREFKKRGLGLAYSMAVGAVILTLQFAVTGARIPYIDLWHVSIVGALIGLAVASQSNKISPVPSDEVTAGIAMGLTYTQIMREIVVPSSRPGLLTFMNRSKTMFRGKGGNCRVPGS

Nearest PDB structures (foldseek):
  7n6g-assembly1_3X  TM=2.148E-01  e=8.840E-01  Chlamydomonas reinhardtii
  8f7n-assembly1_A-2  TM=1.758E-01  e=3.993E-01  Sinorhizobium meliloti
  8w20-assembly1_A  TM=1.640E-01  e=3.656E-01  Streptomyces coelicolor A3(2)